Protein AF-0000000065839404 (afdb_homodimer)

Radius of gyration: 32.44 Å; Cα contacts (8 Å, |Δi|>4): 2505; chains: 2; bounding box: 90×95×93 Å

Foldseek 3Di:
DDPPDPDDFWKKKKWKKWAQFAALDDPAGFFKKKWKWWADDPPGDTFTQDMFDTHGRDRTDGTQDITMDTDDPPDWTKMKIWMFGDPDDPPDPVPPDLSGTRFMDIDTQVVQCPDVQSKDKDFTDDPRDTRIIMIMGMDIQDDDQKKKKWWKKWDQADAPDDQFFFKKKWKWWADPSGTHTQDIADTHPGHRIDTGDMDIGRPSSRHSVDQFTKMKMWMWGDDPDDDIHTGFMFIDGNVCCAVQPDFKTFGADPVVDVVVDPPDDGRIIMGIPDIDIGGHDALVLQLLLPAAEAEEEEEEQACVQPQCVDPSGQNVADPVDGHLSLLLLCLQQVVRQVRHDVQKYAYWYAQFDDPHRHGGTDGQADDRIAGGSVRVSVSSVVRRNVTGHHDDHACLVVLLVQLVVQLPQDDPVHHYAYEYEYEEQADHDPLQSNLVSQQVSLQGGSYAYFYEHTDDDDNVSLVVLQVPSVDFRAHPVGRGRPARRYHYYYSVVAVPPSNVSNCRRCVCSRVSNSSVCVSVVPDRHDRPPD/DDPPDPDDFWKKKKWKKWAQFAALDDPAGFFKKKWKWWADDPPGDTFTQDMFDTHGRDRTDGTQDITMDTDDPPDWTKMKIWMFGDPDDPPDPVPDDLSGTRFMDIDTQVVQCPDVQSKDKDFTDRPRDTRIIMIMGMDIQDDDQKKKKWWKKWDQAAAPDDQFFFKKKWKWWADPSGTHTQDIADTHPGHRIDTGDMDIGRPSSRHSVDQFTKMKMWMWGDDPDDDIHTGFMFIDGNVCCAVQPDFKDFGADPVVDVVVDPPDDGRIIMGIPDIDIGGHDALVLQLLLPAAEAEEEEEEQACVQPQCVDPSGQNPADPVDGHLSLLLLCLQQVVRQVRHDQQKYAYWYAQFDDPHRHGGTDGQADDRIAGGSVRVSVSSVPRRNVTGHHDDHACLVVLLVQLVVQLPQDDPVHHYAYEYEYEEQADHDPLQSNLVSQQVSLQGGSYAYFYEHTDDDDRVSLVVLQVPSVDFRAHPVGRGRPARRYHYYYSVVAVPPSNVSNCRRCVCSRVSNSSVCVSVVPDRHDRPPD

Nearest PDB structures (foldseek):
  6kxu-assembly5_E  TM=4.990E-01  e=3.215E-48  Arabidopsis thaliana
  6kxu-assembly1_A  TM=4.610E-01  e=1.232E-48  Arabidopsis thaliana
  6kxu-assembly6_F  TM=4.584E-01  e=3.039E-48  Arabidopsis thaliana
  6kxu-assembly7_G  TM=4.566E-01  e=8.876E-48  Arabidopsis thaliana
  6k86-assembly1_B  TM=7.704E-01  e=8.264E-16  Arabidopsis thaliana

Secondary structure (DSSP, 8-state):
------PPPPEEEEEEEEESPPP--SSS---EEEEEEEE-STTSPEEEEEEPPP-TT-SS-B----EEEE--TTS--EEEEEEEE-SS----GGG--GGGEEEEEEEEHHHHHHSGGGEEEEEEEETTEEEEEEEEEEEEE----EEEEEEEEEESPPP-SSS---EEEEEEEEETTEEEEEEEPPPPPS-SS-BPPPEEEEHHHHHTT-TT--EEEEEEE--SSSSPEEEEEEEE-HHHHHH-S--EEE-B-HHHHHHSGGG---S-EEEEEEEEEEEPPPHHHHHHTT-EEEEEEEEE-BGGG--TTSTTSTT---SSS--HHHHHHHHHHHHHGGG-SS-EEEEEEESEEETTEEESSEE-SSSSEEEHHHHHHHHHHHHGGG--BBS----HHHHHHHHHHHTTSB-SS-BEEEEEEEEE-S--S-HHHHHHHHHHHHHH--EEEEEEE-SS---HHHHHH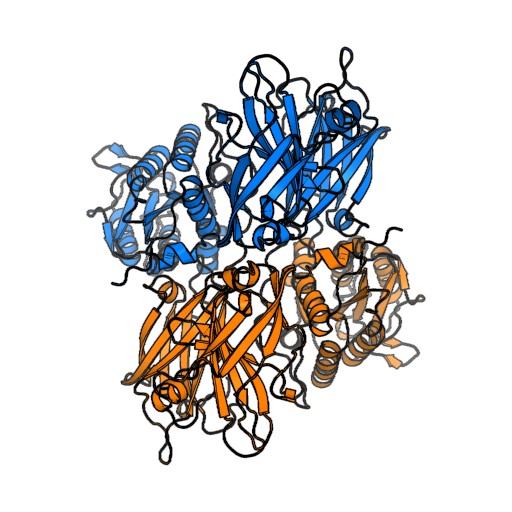HTTTSPPPB-TTS-B-SS--EEEEEGGGGTT-HHHHHHHHHTTHHHHHHHHHHHTTPPPPP----/------PPPPEEEEEEEEESPPP--SSS---EEEEEEEE-SSSSPEEEEEEPPP-TT-SS-B----EEEE--TTS--EEEEEEEE-SS----GGG--GGGEEEEEEEEHHHHHHSGGGEEEEEEEETTEEEEEEEEEEEEE----EEEEEEEEEES----SSS---EEEEEEEEETTEEEEEEEPPPPPS-SS-BPPPEEEEHHHHHTT-TT--EEEEEEE--SSSSPEEEEEEEE-HHHHHH-S--EEE-B-HHHHHHSGGG---S-EEEEEEEEEEEPPPHHHHHHTT-EEEEEEEEE-BGGG--TTSTTSTT---SSS--HHHHHHHHHHHHHGGG-SS-EEEEEEESEEETTEEESSEE-SSSSEEEHHHHHHHHHHHHGGG--BBS----HHHHHHHHHHHTTSB-SS-BEEEEEEEEE-S--S-HHHHHHHHHHHHHH--EEEEEEE-SS---HHHHHHHTTTSPPPB-TTS-B-SS--EEEEEGGGGTT-HHHHHHHHHTTHHHHHHHHHHHTTPPPPP----

GO terms:
  GO:0005634 nucleus (C, IDA)
  GO:0005829 cytosol (C, IDA)
  GO:0005886 plasma membrane (C, IDA)
  GO:0071277 cellular response to calcium ion (P, IDA)

Structure (mmCIF, N/CA/C/O backbone):
data_AF-0000000065839404-model_v1
#
loop_
_entity.id
_entity.type
_entity.pdbx_description
1 polymer Copine-B
#
loop_
_atom_site.group_PDB
_atom_site.id
_atom_site.type_symbol
_atom_site.label_atom_id
_atom_site.label_alt_id
_atom_site.label_comp_id
_atom_site.label_asym_id
_atom_site.label_entity_id
_atom_site.label_seq_id
_atom_site.pdbx_PDB_ins_code
_atom_site.Cartn_x
_atom_site.Cartn_y
_atom_site.Cartn_z
_atom_site.occupancy
_atom_site.B_iso_or_equiv
_atom_site.auth_seq_id
_atom_site.auth_comp_id
_atom_site.auth_asym_id
_atom_site.auth_atom_id
_atom_site.pdbx_PDB_model_num
ATOM 1 N N . MET A 1 1 ? 13.797 -15.352 -6.109 1 27.17 1 MET A N 1
ATOM 2 C CA . MET A 1 1 ? 12.781 -15.82 -5.164 1 27.17 1 MET A CA 1
ATOM 3 C C . MET A 1 1 ? 12.086 -14.641 -4.488 1 27.17 1 MET A C 1
ATOM 5 O O . MET A 1 1 ? 12.727 -13.875 -3.764 1 27.17 1 MET A O 1
ATOM 9 N N . THR A 1 2 ? 11.164 -14.008 -5.039 1 35.38 2 THR A N 1
ATOM 10 C CA . THR A 1 2 ? 10.672 -12.68 -4.691 1 35.38 2 THR A CA 1
ATOM 11 C C . THR A 1 2 ? 9.82 -12.734 -3.424 1 35.38 2 THR A C 1
ATOM 13 O O . THR A 1 2 ? 8.969 -13.602 -3.279 1 35.38 2 THR A O 1
ATOM 16 N N . THR A 1 3 ? 10.414 -12.492 -2.273 1 40.53 3 THR A N 1
ATOM 17 C CA . THR A 1 3 ? 9.641 -12.242 -1.062 1 40.53 3 THR A CA 1
ATOM 18 C C . THR A 1 3 ? 8.234 -11.75 -1.405 1 40.53 3 THR A C 1
ATOM 20 O O . THR A 1 3 ? 8.07 -10.898 -2.285 1 40.53 3 THR A O 1
ATOM 23 N N . PRO A 1 4 ? 7.332 -12.602 -0.882 1 44.47 4 PRO A N 1
ATOM 24 C CA . PRO A 1 4 ? 5.969 -12.172 -1.208 1 44.47 4 PRO A CA 1
ATOM 25 C C . PRO A 1 4 ? 5.738 -10.688 -0.932 1 44.47 4 PRO A C 1
ATOM 27 O O . PRO A 1 4 ? 6.082 -10.195 0.145 1 44.47 4 PRO A O 1
ATOM 30 N N . ILE A 1 5 ? 5.781 -9.93 -1.924 1 46.78 5 ILE A N 1
ATOM 31 C CA . ILE A 1 5 ? 5.504 -8.5 -1.973 1 46.78 5 ILE A CA 1
ATOM 32 C C . ILE A 1 5 ? 4.117 -8.219 -1.393 1 46.78 5 ILE A C 1
ATOM 34 O O . ILE A 1 5 ? 3.135 -8.852 -1.788 1 46.78 5 ILE A O 1
ATOM 38 N N . SER A 1 6 ? 4.137 -7.832 -0.13 1 51.5 6 SER A N 1
ATOM 39 C CA . SER A 1 6 ? 2.848 -7.449 0.435 1 51.5 6 SER A CA 1
ATOM 40 C C . SER A 1 6 ? 2.191 -6.344 -0.386 1 51.5 6 SER A C 1
ATOM 42 O O . SER A 1 6 ? 2.797 -5.297 -0.624 1 51.5 6 SER A O 1
ATOM 44 N N . LEU A 1 7 ? 1.175 -6.738 -1.138 1 55.72 7 LEU A N 1
ATOM 45 C CA . LEU A 1 7 ? 0.392 -5.766 -1.894 1 55.72 7 LEU A CA 1
ATOM 46 C C . LEU A 1 7 ? -0.322 -4.797 -0.957 1 55.72 7 LEU A C 1
ATOM 48 O O . LEU A 1 7 ? -0.746 -5.18 0.136 1 55.72 7 LEU A O 1
ATOM 52 N N . SER A 1 8 ? -0.201 -3.537 -1.229 1 61.78 8 SER A N 1
ATOM 53 C CA . SER A 1 8 ? -0.995 -2.533 -0.526 1 61.78 8 SER A CA 1
ATOM 54 C C . SER A 1 8 ? -2.48 -2.875 -0.569 1 61.78 8 SER A C 1
ATOM 56 O O . SER A 1 8 ? -2.943 -3.545 -1.495 1 61.78 8 SER A O 1
ATOM 58 N N . LYS A 1 9 ? -3.213 -2.611 0.483 1 72.31 9 LYS A N 1
ATOM 59 C CA . LYS A 1 9 ? -4.656 -2.818 0.504 1 72.31 9 LYS A CA 1
ATOM 60 C C . LYS A 1 9 ? -5.363 -1.86 -0.45 1 72.31 9 LYS A C 1
ATOM 62 O O . LYS A 1 9 ? -5.137 -0.65 -0.403 1 72.31 9 LYS A O 1
ATOM 67 N N . PRO A 1 10 ? -6.172 -2.477 -1.347 1 83.12 10 PRO A N 1
ATOM 68 C CA . PRO A 1 10 ? -6.898 -1.602 -2.271 1 83.12 10 PRO A CA 1
ATOM 69 C C . PRO A 1 10 ? -7.926 -0.719 -1.567 1 83.12 10 PRO A C 1
ATOM 71 O O . PRO A 1 10 ? -8.508 -1.127 -0.56 1 83.12 10 PRO A O 1
ATOM 74 N N . ARG A 1 11 ? -8.117 0.493 -2.049 1 86.38 11 ARG A N 1
ATOM 75 C CA . ARG A 1 11 ? -9.133 1.415 -1.557 1 86.38 11 ARG A CA 1
ATOM 76 C C . ARG A 1 11 ? -10.289 1.529 -2.545 1 86.38 11 ARG A C 1
ATOM 78 O O . ARG A 1 11 ? -10.078 1.503 -3.76 1 86.38 11 ARG A O 1
ATOM 85 N N . VAL A 1 12 ? -11.484 1.705 -1.913 1 91.31 12 VAL A N 1
ATOM 86 C CA . VAL A 1 12 ? -12.688 1.77 -2.742 1 91.31 12 VAL A CA 1
ATOM 87 C C . VAL A 1 12 ? -13.508 2.996 -2.365 1 91.31 12 VAL A C 1
ATOM 89 O O . VAL A 1 12 ? -13.641 3.324 -1.183 1 91.31 12 VAL A O 1
ATOM 92 N N . GLU A 1 13 ? -13.977 3.68 -3.365 1 90.44 13 GLU A N 1
ATOM 93 C CA . GLU A 1 13 ? -14.922 4.781 -3.197 1 90.44 13 GLU A CA 1
ATOM 94 C C . GLU A 1 13 ? -16.359 4.316 -3.426 1 90.44 13 GLU A C 1
ATOM 96 O O . GLU A 1 13 ? -16.672 3.779 -4.488 1 90.44 13 GLU A O 1
ATOM 101 N N . LEU A 1 14 ? -17.219 4.562 -2.426 1 93 14 LEU A N 1
ATOM 102 C CA . LEU A 1 14 ? -18.641 4.223 -2.547 1 93 14 LEU A CA 1
ATOM 103 C C . LEU A 1 14 ? -19.469 5.457 -2.871 1 93 14 LEU A C 1
ATOM 105 O O . LEU A 1 14 ? -19.359 6.484 -2.193 1 93 14 LEU A O 1
ATOM 109 N N . ARG A 1 15 ? -20.25 5.363 -3.871 1 91.25 15 ARG A N 1
ATOM 110 C CA . ARG A 1 15 ? -21.172 6.422 -4.273 1 91.25 15 ARG A CA 1
ATOM 111 C C . ARG A 1 15 ? -22.625 5.965 -4.145 1 91.25 15 ARG A C 1
ATOM 113 O O . ARG A 1 15 ? -22.906 4.77 -4.23 1 91.25 15 ARG A O 1
ATOM 120 N N . PHE A 1 16 ? -23.5 7.02 -3.965 1 93.44 16 PHE A N 1
ATOM 121 C CA . PHE A 1 16 ? -24.859 6.641 -3.572 1 93.44 16 PHE A CA 1
ATOM 122 C C . PHE A 1 16 ? -25.891 7.422 -4.375 1 93.44 16 PHE A C 1
ATOM 124 O O . PHE A 1 16 ? -25.688 8.594 -4.684 1 93.44 16 PHE A O 1
ATOM 131 N N . LYS A 1 17 ? -26.969 6.734 -4.652 1 92.5 17 LYS A N 1
ATOM 132 C CA . LYS A 1 17 ? -28.219 7.309 -5.156 1 92.5 17 LYS A CA 1
ATOM 133 C C . LYS A 1 17 ? -29.438 6.676 -4.48 1 92.5 17 LYS A C 1
ATOM 135 O O . LYS A 1 17 ? -29.406 5.492 -4.133 1 92.5 17 LYS A O 1
ATOM 140 N N . CYS A 1 18 ? -30.375 7.504 -4.18 1 94.62 18 CYS A N 1
ATOM 141 C CA . CYS A 1 18 ? -31.641 6.969 -3.666 1 94.62 18 CYS A CA 1
ATOM 142 C C . CYS A 1 18 ? -32.812 7.379 -4.551 1 94.62 18 CYS A C 1
ATOM 144 O O . CYS A 1 18 ? -32.719 8.375 -5.27 1 94.62 18 CYS A O 1
ATOM 146 N N . SER A 1 19 ? -33.812 6.488 -4.531 1 94.38 19 SER A N 1
ATOM 147 C CA . SER A 1 19 ? -35.031 6.797 -5.27 1 94.38 19 SER A CA 1
ATOM 148 C C . SER A 1 19 ? -36.25 6.449 -4.457 1 94.38 19 SER A C 1
ATOM 150 O O . SER A 1 19 ? -36.25 5.508 -3.656 1 94.38 19 SER A O 1
ATOM 152 N N . HIS A 1 20 ? -37.281 7.289 -4.602 1 93.69 20 HIS A N 1
ATOM 153 C CA . HIS A 1 20 ? -38.625 7.059 -4.016 1 93.69 20 HIS A CA 1
ATOM 154 C C . HIS A 1 20 ? -38.531 6.984 -2.494 1 93.69 20 HIS A C 1
ATOM 156 O O . HIS A 1 20 ? -39.125 6.086 -1.882 1 93.69 20 HIS A O 1
ATOM 162 N N . LEU A 1 21 ? -37.812 7.898 -1.967 1 94 21 LEU A N 1
ATOM 163 C CA . LEU A 1 21 ? -37.719 7.922 -0.512 1 94 21 LEU A CA 1
ATOM 164 C C . LEU A 1 21 ? -39.031 8.336 0.116 1 94 21 LEU A C 1
ATOM 166 O O . LEU A 1 21 ? -39.719 9.234 -0.394 1 94 21 LEU A O 1
ATOM 170 N N . LYS A 1 22 ? -39.312 7.711 1.16 1 90.69 22 LYS A N 1
ATOM 171 C CA . LYS A 1 22 ? -40.469 8.125 1.931 1 90.69 22 LYS A CA 1
ATOM 172 C C . LYS A 1 22 ? -40.281 9.531 2.496 1 90.69 22 LYS A C 1
ATOM 174 O O . LYS A 1 22 ? -39.219 9.867 2.99 1 90.69 22 LYS A O 1
ATOM 179 N N . ASN A 1 23 ? -41.25 10.344 2.371 1 86.56 23 ASN A N 1
ATOM 180 C CA . ASN A 1 23 ? -41.219 11.703 2.91 1 86.56 23 ASN A CA 1
ATOM 181 C C . ASN A 1 23 ? -41.562 11.719 4.395 1 86.56 23 ASN A C 1
ATOM 183 O O . ASN A 1 23 ? -42.656 11.32 4.789 1 86.56 23 ASN A O 1
ATOM 187 N N . LEU A 1 24 ? -40.594 12.18 5.164 1 78.56 24 LEU A N 1
ATOM 188 C CA . LEU A 1 24 ? -40.844 12.219 6.605 1 78.56 24 LEU A CA 1
ATOM 189 C C . LEU A 1 24 ? -41.25 13.617 7.051 1 78.56 24 LEU A C 1
ATOM 191 O O . LEU A 1 24 ? -41.688 13.805 8.188 1 78.56 24 LEU A O 1
ATOM 195 N N . ASP A 1 25 ? -41 14.5 6.148 1 71.62 25 ASP A N 1
ATOM 196 C CA . ASP A 1 25 ? -41.344 15.875 6.5 1 71.62 25 ASP A CA 1
ATOM 197 C C . ASP A 1 25 ? -42.781 16.188 6.098 1 71.62 25 ASP A C 1
ATOM 199 O O . ASP A 1 25 ? -43.25 15.711 5.07 1 71.62 25 ASP A O 1
ATOM 203 N N . ILE A 1 26 ? -43.438 16.953 6.984 1 62.19 26 ILE A N 1
ATOM 204 C CA . ILE A 1 26 ? -44.844 17.312 6.758 1 62.19 26 ILE A CA 1
ATOM 205 C C . ILE A 1 26 ? -44.906 18.516 5.832 1 62.19 26 ILE A C 1
ATOM 207 O O . ILE A 1 26 ? -45.75 18.562 4.93 1 62.19 26 ILE A O 1
ATOM 211 N N . CYS A 1 27 ? -44.062 19.547 6.02 1 64.12 27 CYS A N 1
ATOM 212 C CA . CYS A 1 27 ? -44.188 20.797 5.285 1 64.12 27 CYS A CA 1
ATOM 213 C C . CYS A 1 27 ? -43.188 20.875 4.141 1 64.12 27 CYS A C 1
ATOM 215 O O . CYS A 1 27 ? -43.25 21.781 3.316 1 64.12 27 CYS A O 1
ATOM 217 N N . SER A 1 28 ? -42.281 20.047 4.184 1 69.69 28 SER A N 1
ATOM 218 C CA . SER A 1 28 ? -41.312 20.031 3.111 1 69.69 28 SER A CA 1
ATOM 219 C C . SER A 1 28 ? -40.875 18.609 2.785 1 69.69 28 SER A C 1
ATOM 221 O O . SER A 1 28 ? -41.406 17.641 3.34 1 69.69 28 SER A O 1
ATOM 223 N N . LYS A 1 29 ? -40.188 18.469 1.755 1 75.75 29 LYS A N 1
ATOM 224 C CA . LYS A 1 29 ? -39.625 17.156 1.473 1 75.75 29 LYS A CA 1
ATOM 225 C C . LYS A 1 29 ? -38.438 16.859 2.381 1 75.75 29 LYS A C 1
ATOM 227 O O . LYS A 1 29 ? -37.812 17.781 2.916 1 75.75 29 LYS A O 1
ATOM 232 N N . SER A 1 30 ? -38.188 15.664 2.613 1 84.81 30 SER A N 1
ATOM 233 C CA . SER A 1 30 ? -37.094 15.227 3.461 1 84.81 30 SER A CA 1
ATOM 234 C C . SER A 1 30 ? -35.75 15.695 2.912 1 84.81 30 SER A C 1
ATOM 236 O O . SER A 1 30 ? -35.594 15.891 1.704 1 84.81 30 SER A O 1
ATOM 238 N N . ASP A 1 31 ? -34.812 15.93 3.805 1 86.75 31 ASP A N 1
ATOM 239 C CA . ASP A 1 31 ? -33.438 16.266 3.504 1 86.75 31 ASP A CA 1
ATOM 240 C C . ASP A 1 31 ? -32.5 15.078 3.766 1 86.75 31 ASP A C 1
ATOM 242 O O . ASP A 1 31 ? -31.859 15.008 4.812 1 86.75 31 ASP A O 1
ATOM 246 N N . PRO A 1 32 ? -32.406 14.266 2.814 1 91.44 32 PRO A N 1
ATOM 247 C CA . PRO A 1 32 ? -31.75 12.969 3.035 1 91.44 32 PRO A CA 1
ATOM 248 C C . PRO A 1 32 ? -30.234 13.094 3.16 1 91.44 32 PRO A C 1
ATOM 250 O O . PRO A 1 32 ? -29.625 13.969 2.545 1 91.44 32 PRO A O 1
ATOM 253 N N . LEU A 1 33 ? -29.672 12.242 3.98 1 91.5 33 LEU A N 1
ATOM 254 C CA . LEU A 1 33 ? -28.266 11.992 4.227 1 91.5 33 LEU A CA 1
ATOM 255 C C . LEU A 1 33 ? -28 10.516 4.508 1 91.5 33 LEU A C 1
ATOM 257 O O . LEU A 1 33 ? -28.797 9.875 5.207 1 91.5 33 LEU A O 1
ATOM 261 N N . ILE A 1 34 ? -26.922 10.031 3.926 1 94.12 34 ILE A N 1
ATOM 262 C CA . ILE A 1 34 ? -26.625 8.617 4.156 1 94.12 34 ILE A CA 1
ATOM 263 C C . ILE A 1 34 ? -25.422 8.5 5.098 1 94.12 34 ILE A C 1
ATOM 265 O O . ILE A 1 34 ? -24.375 9.125 4.875 1 94.12 34 ILE A O 1
ATOM 269 N N . MET A 1 35 ? -25.562 7.676 6.07 1 90.31 35 MET A N 1
ATOM 270 C CA . MET A 1 35 ? -24.469 7.324 6.969 1 90.31 35 MET A CA 1
ATOM 271 C C . MET A 1 35 ? -24.016 5.879 6.754 1 90.31 35 MET A C 1
ATOM 273 O O . MET A 1 35 ? -24.859 4.977 6.664 1 90.31 35 MET A O 1
ATOM 277 N N . VAL A 1 36 ? -22.734 5.699 6.652 1 92.75 36 VAL A N 1
ATOM 278 C CA . VAL A 1 36 ? -22.188 4.375 6.391 1 92.75 36 VAL A CA 1
ATOM 279 C C . VAL A 1 36 ? -21.438 3.873 7.629 1 92.75 36 VAL A C 1
ATOM 281 O O . VAL A 1 36 ? -20.609 4.582 8.195 1 92.75 36 VAL A O 1
ATOM 284 N N . PHE A 1 37 ? -21.797 2.678 8.039 1 88.75 37 PHE A N 1
ATOM 285 C CA . PHE A 1 37 ? -21.156 2.043 9.188 1 88.75 37 PHE A CA 1
ATOM 286 C C . PHE A 1 37 ? -20.547 0.704 8.797 1 88.75 37 PHE A C 1
ATOM 288 O O . PHE A 1 37 ? -21.094 -0.013 7.957 1 88.75 37 PHE A O 1
ATOM 295 N N . ASP A 1 38 ? -19.375 0.435 9.273 1 87.88 38 ASP A N 1
ATOM 296 C CA . ASP A 1 38 ? -18.734 -0.87 9.18 1 87.88 38 ASP A CA 1
ATOM 297 C C . ASP A 1 38 ? -18.906 -1.666 10.469 1 87.88 38 ASP A C 1
ATOM 299 O O . ASP A 1 38 ? -18.438 -1.249 11.531 1 87.88 38 ASP A O 1
ATOM 303 N N . LYS A 1 39 ? -19.594 -2.674 10.422 1 81.56 39 LYS A N 1
ATOM 304 C CA . LYS A 1 39 ? -19.797 -3.514 11.594 1 81.56 39 LYS A CA 1
ATOM 305 C C . LYS A 1 39 ? -18.766 -4.629 11.672 1 81.56 39 LYS A C 1
ATOM 307 O O . LYS A 1 39 ? -18.703 -5.484 10.789 1 81.56 39 LYS A O 1
ATOM 312 N N . ARG A 1 40 ? -17.781 -4.461 12.609 1 67.81 40 ARG A N 1
ATOM 313 C CA . ARG A 1 40 ? -16.75 -5.473 12.781 1 67.81 40 ARG A CA 1
ATOM 314 C C . ARG A 1 40 ? -17.297 -6.684 13.539 1 67.81 40 ARG A C 1
ATOM 316 O O . ARG A 1 40 ? -17.609 -6.582 14.727 1 67.81 40 ARG A O 1
ATOM 323 N N . GLY A 1 41 ? -17.531 -7.777 12.852 1 60.25 41 GLY A N 1
ATOM 324 C CA . GLY A 1 41 ? -18.062 -8.992 13.453 1 60.25 41 GLY A CA 1
ATOM 325 C C . GLY A 1 41 ? -19.547 -8.945 13.688 1 60.25 41 GLY A C 1
ATOM 326 O O . GLY A 1 41 ? -20.188 -7.91 13.484 1 60.25 41 GLY A O 1
ATOM 327 N N . GLU A 1 42 ? -20.344 -9.992 13.844 1 56.25 42 GLU A N 1
ATOM 328 C CA . GLU A 1 42 ? -21.797 -10.07 14.07 1 56.25 42 GLU A CA 1
ATOM 329 C C . GLU A 1 42 ? -22.203 -9.297 15.312 1 56.25 42 GLU A C 1
ATOM 331 O O . GLU A 1 42 ? -23.25 -8.656 15.344 1 56.25 42 GLU A O 1
ATOM 336 N N . HIS A 1 43 ? -21.297 -9.352 16.297 1 57.66 43 HIS A N 1
ATOM 337 C CA . HIS A 1 43 ? -21.641 -8.688 17.547 1 57.66 43 HIS A CA 1
ATOM 338 C C . HIS A 1 43 ? -20.703 -7.535 17.844 1 57.66 43 HIS A C 1
ATOM 340 O O . HIS A 1 43 ? -20.656 -7.039 18.984 1 57.66 43 HIS A O 1
ATOM 346 N N . GLY A 1 44 ? -20.047 -7.227 16.703 1 61.25 44 GLY A N 1
ATOM 347 C CA . GLY A 1 44 ? -19.016 -6.242 17 1 61.25 44 GLY A CA 1
ATOM 348 C C . GLY A 1 44 ? -19.531 -4.816 16.938 1 61.25 44 GLY A C 1
ATOM 349 O O . GLY A 1 44 ? -20.719 -4.582 16.75 1 61.25 44 GLY A O 1
ATOM 350 N N . GLU A 1 45 ? -18.719 -3.932 17.359 1 67.94 45 GLU A N 1
ATOM 351 C CA . GLU A 1 45 ? -18.984 -2.496 17.406 1 67.94 45 GLU A CA 1
ATOM 352 C C . GLU A 1 45 ? -19.109 -1.922 15.992 1 67.94 45 GLU A C 1
ATOM 354 O O . GLU A 1 45 ? -18.422 -2.371 15.07 1 67.94 45 GLU A O 1
ATOM 359 N N . SER A 1 46 ? -20.281 -1.239 15.828 1 78 46 SER A N 1
ATOM 360 C CA . SER A 1 46 ? -20.484 -0.495 14.586 1 78 46 SER A CA 1
ATOM 361 C C . SER A 1 46 ? -19.578 0.728 14.523 1 78 46 SER A C 1
ATOM 363 O O . SER A 1 46 ? -19.609 1.578 15.414 1 78 46 SER A O 1
ATOM 365 N N . ILE A 1 47 ? -18.75 0.705 13.555 1 75.75 47 ILE A N 1
ATOM 366 C CA . ILE A 1 47 ? -17.812 1.814 13.398 1 75.75 47 ILE A CA 1
ATOM 367 C C . ILE A 1 47 ? -18.281 2.725 12.266 1 75.75 47 ILE A C 1
ATOM 369 O O . ILE A 1 47 ? -18.578 2.252 11.172 1 75.75 47 ILE A O 1
ATOM 373 N N . PHE A 1 48 ? -18.453 4 12.586 1 81.38 48 PHE A N 1
ATOM 374 C CA . PHE A 1 48 ? -18.812 4.992 11.578 1 81.38 48 PHE A CA 1
ATOM 375 C C . PHE A 1 48 ? -17.688 5.145 10.555 1 81.38 48 PHE A C 1
ATOM 377 O O . PHE A 1 48 ? -16.531 5.367 10.914 1 81.38 48 PHE A O 1
ATOM 384 N N . VAL A 1 49 ? -18 5.008 9.281 1 84 49 VAL A N 1
ATOM 385 C CA . VAL A 1 49 ? -17.016 5.086 8.211 1 84 49 VAL A CA 1
ATOM 386 C C . VAL A 1 49 ? -17.078 6.465 7.559 1 84 49 VAL A C 1
ATOM 388 O O . VAL A 1 49 ? -16.031 7.062 7.266 1 84 49 VAL A O 1
ATOM 391 N N . GLY A 1 50 ? -18.281 6.914 7.234 1 84.25 50 GLY A N 1
ATOM 392 C CA . GLY A 1 50 ? -18.469 8.195 6.578 1 84.25 50 GLY A CA 1
ATOM 393 C C . GLY A 1 50 ? -19.922 8.5 6.254 1 84.25 50 GLY A C 1
ATOM 394 O O . GLY A 1 50 ? -20.812 7.73 6.613 1 84.25 50 GLY A O 1
ATOM 395 N N . GLN A 1 51 ? -20.109 9.711 5.723 1 87.38 51 GLN A N 1
ATOM 396 C CA . GLN A 1 51 ? -21.469 10.102 5.355 1 87.38 51 GLN A CA 1
ATOM 397 C C . GLN A 1 51 ? -21.469 10.969 4.098 1 87.38 51 GLN A C 1
ATOM 399 O O . GLN A 1 51 ? -20.438 11.516 3.713 1 87.38 51 GLN A O 1
ATOM 404 N N . THR A 1 52 ? -22.609 11.023 3.506 1 88.25 52 THR A N 1
ATOM 405 C CA . THR A 1 52 ? -22.812 11.906 2.359 1 88.25 52 THR A CA 1
ATOM 406 C C . THR A 1 52 ? -23.172 13.312 2.814 1 88.25 52 THR A C 1
ATOM 408 O O . THR A 1 52 ? -23.328 13.562 4.012 1 88.25 52 THR A O 1
ATOM 411 N N . GLU A 1 53 ? -23.234 14.227 1.854 1 83.81 53 GLU A N 1
ATOM 412 C CA . GLU A 1 53 ? -23.828 15.539 2.127 1 83.81 53 GLU A CA 1
ATOM 413 C C . GLU A 1 53 ? -25.328 15.445 2.322 1 83.81 53 GLU A C 1
ATOM 415 O O . GLU A 1 53 ? -25.953 14.453 1.933 1 83.81 53 GLU A O 1
ATOM 420 N N . LYS A 1 54 ? -25.844 16.5 3.012 1 86.62 54 LYS A N 1
ATOM 421 C CA . LYS A 1 54 ? -27.297 16.641 3.117 1 86.62 54 LYS A CA 1
ATOM 422 C C . LYS A 1 54 ? -27.875 17.281 1.856 1 86.62 54 LYS A C 1
ATOM 424 O O . LYS A 1 54 ? -27.359 18.281 1.36 1 86.62 54 LYS A O 1
ATOM 429 N N . ILE A 1 55 ? -28.875 16.594 1.285 1 86.56 55 ILE A N 1
ATOM 430 C CA . ILE A 1 55 ? -29.562 17.188 0.137 1 86.56 55 ILE A CA 1
ATOM 431 C C . ILE A 1 55 ? -30.938 17.688 0.555 1 86.56 55 ILE A C 1
ATOM 433 O O . ILE A 1 55 ? -31.734 16.922 1.116 1 86.56 55 ILE A O 1
ATOM 437 N N . ASN A 1 56 ? -31.188 18.969 0.235 1 86.5 56 ASN A N 1
ATOM 438 C CA . ASN A 1 56 ? -32.438 19.578 0.702 1 86.5 56 ASN A CA 1
ATOM 439 C C . ASN A 1 56 ? -33.625 19.172 -0.162 1 86.5 56 ASN A C 1
ATOM 441 O O . ASN A 1 56 ? -33.531 19.188 -1.392 1 86.5 56 ASN A O 1
ATOM 445 N N . ASN A 1 57 ? -34.688 18.766 0.461 1 87.5 57 ASN A N 1
ATOM 446 C CA . ASN A 1 57 ? -36 18.547 -0.12 1 87.5 57 ASN A CA 1
ATOM 447 C C . ASN A 1 57 ? -35.938 17.688 -1.376 1 87.5 57 ASN A C 1
ATOM 449 O O . ASN A 1 57 ? -36.438 18.062 -2.434 1 87.5 57 ASN A O 1
ATOM 453 N N . ASN A 1 58 ? -35.438 16.531 -1.261 1 89.5 58 ASN A N 1
ATOM 454 C CA . ASN A 1 58 ? -35.219 15.664 -2.412 1 89.5 58 ASN A CA 1
ATOM 455 C C . ASN A 1 58 ? -35.5 14.203 -2.072 1 89.5 58 ASN A C 1
ATOM 457 O O . ASN A 1 58 ? -34.844 13.609 -1.235 1 89.5 58 ASN A O 1
ATOM 461 N N . LEU A 1 59 ? -36.438 13.688 -2.764 1 92.44 59 LEU A N 1
ATOM 462 C CA . LEU A 1 59 ? -36.844 12.297 -2.51 1 92.44 59 LEU A CA 1
ATOM 463 C C . LEU A 1 59 ? -36.125 11.352 -3.479 1 92.44 59 LEU A C 1
ATOM 465 O O . LEU A 1 59 ? -36.281 10.133 -3.375 1 92.44 59 LEU A O 1
ATOM 469 N N . ASN A 1 60 ? -35.438 11.828 -4.402 1 92.19 60 ASN A N 1
ATOM 470 C CA . ASN A 1 60 ? -34.625 11.086 -5.359 1 92.19 60 ASN A CA 1
ATOM 471 C C . ASN A 1 60 ? -33.219 11.664 -5.449 1 92.19 60 ASN A C 1
ATOM 473 O O . ASN A 1 60 ? -32.75 12.016 -6.539 1 92.19 60 ASN A O 1
ATOM 477 N N . PRO A 1 61 ? -32.5 11.633 -4.348 1 91.5 61 PRO A N 1
ATOM 478 C CA . PRO A 1 61 ? -31.203 12.32 -4.297 1 91.5 61 PRO A CA 1
ATOM 479 C C . PRO A 1 61 ? -30.078 11.523 -4.961 1 91.5 61 PRO A C 1
ATOM 481 O O . PRO A 1 61 ? -30.109 10.289 -4.938 1 91.5 61 PRO A O 1
ATOM 484 N N . GLU A 1 62 ? -29.266 12.203 -5.586 1 88.75 62 GLU A N 1
ATOM 485 C CA . GLU A 1 62 ? -27.953 11.727 -6.016 1 88.75 62 GLU A CA 1
ATOM 486 C C . GLU A 1 62 ? -26.844 12.445 -5.27 1 88.75 62 GLU A C 1
ATOM 488 O O . GLU A 1 62 ? -26.641 13.648 -5.445 1 88.75 62 GLU A O 1
ATOM 493 N N . PHE A 1 63 ? -26.109 11.695 -4.523 1 88.31 63 PHE A N 1
ATOM 494 C CA . PHE A 1 63 ? -25.141 12.305 -3.631 1 88.31 63 PHE A CA 1
ATOM 495 C C . PHE A 1 63 ? -23.797 12.492 -4.34 1 88.31 63 PHE A C 1
ATOM 497 O O . PHE A 1 63 ? -23.344 11.602 -5.059 1 88.31 63 PHE A O 1
ATOM 504 N N . LYS A 1 64 ? -23.188 13.562 -4.129 1 77.25 64 LYS A N 1
ATOM 505 C CA . LYS A 1 64 ? -21.891 13.867 -4.723 1 77.25 64 LYS A CA 1
ATOM 506 C C . LYS A 1 64 ? -20.75 13.375 -3.838 1 77.25 64 LYS A C 1
ATOM 508 O O . LYS A 1 64 ? -19.734 12.898 -4.336 1 77.25 64 LYS A O 1
ATOM 513 N N . LYS A 1 65 ? -20.953 13.539 -2.557 1 82.69 65 LYS A N 1
ATOM 514 C CA . LYS A 1 65 ? -19.938 13.117 -1.61 1 82.69 65 LYS A CA 1
ATOM 515 C C . LYS A 1 65 ? -19.891 11.594 -1.496 1 82.69 65 LYS A C 1
ATOM 517 O O . LYS A 1 65 ? -20.906 10.953 -1.272 1 82.69 65 LYS A O 1
ATOM 522 N N . SER A 1 66 ? -18.719 11.094 -1.751 1 87.25 66 SER A N 1
ATOM 523 C CA . SER A 1 66 ? -18.531 9.648 -1.647 1 87.25 66 SER A CA 1
ATOM 524 C C . SER A 1 66 ? -17.953 9.266 -0.295 1 87.25 66 SER A C 1
ATOM 526 O O . SER A 1 66 ? -17.562 10.133 0.491 1 87.25 66 SER A O 1
ATOM 528 N N . VAL A 1 67 ? -17.984 8.031 0.018 1 89.56 67 VAL A N 1
ATOM 529 C CA . VAL A 1 67 ? -17.375 7.461 1.21 1 89.56 67 VAL A CA 1
ATOM 530 C C . VAL A 1 67 ? -16.25 6.512 0.805 1 89.56 67 VAL A C 1
ATOM 532 O O . VAL A 1 67 ? -16.438 5.625 -0.027 1 89.56 67 VAL A O 1
ATOM 535 N N . ILE A 1 68 ? -15.086 6.734 1.321 1 86.69 68 ILE A N 1
ATOM 536 C CA . ILE A 1 68 ? -13.93 5.918 0.979 1 86.69 68 ILE A CA 1
ATOM 537 C C . ILE A 1 68 ? -13.703 4.859 2.059 1 86.69 68 ILE A C 1
ATOM 539 O O . ILE A 1 68 ? -13.766 5.16 3.252 1 86.69 68 ILE A O 1
ATOM 543 N N . ILE A 1 69 ? -13.453 3.611 1.606 1 87.81 69 ILE A N 1
ATOM 544 C CA . ILE A 1 69 ? -13.234 2.506 2.533 1 87.81 69 ILE A CA 1
ATOM 545 C C . ILE A 1 69 ? -12.133 1.594 1.998 1 87.81 69 ILE A C 1
ATOM 547 O O . ILE A 1 69 ? -12.023 1.38 0.789 1 87.81 69 ILE A O 1
ATOM 551 N N . ASP A 1 70 ? -11.25 1.066 2.867 1 84.81 70 ASP A N 1
ATOM 552 C CA . ASP A 1 70 ? -10.258 0.063 2.488 1 84.81 70 ASP A CA 1
ATOM 553 C C . ASP A 1 70 ? -10.914 -1.296 2.254 1 84.81 70 ASP A C 1
ATOM 555 O O . ASP A 1 70 ? -11.789 -1.71 3.021 1 84.81 70 ASP A O 1
ATOM 559 N N . TYR A 1 71 ? -10.516 -1.937 1.259 1 90.38 71 TYR A N 1
ATOM 560 C CA . TYR A 1 71 ? -11.055 -3.256 0.939 1 90.38 71 TYR A CA 1
ATOM 561 C C . TYR A 1 71 ? -10.125 -4.355 1.448 1 90.38 71 TYR A C 1
ATOM 563 O O . TYR A 1 71 ? -8.93 -4.359 1.149 1 90.38 71 TYR A O 1
ATOM 571 N N . HIS A 1 72 ? -10.742 -5.27 2.174 1 87.38 72 HIS A N 1
ATOM 572 C CA . HIS A 1 72 ? -10.062 -6.461 2.67 1 87.38 72 HIS A CA 1
ATOM 573 C C . HIS A 1 72 ? -10.727 -7.73 2.146 1 87.38 72 HIS A C 1
ATOM 575 O O . HIS A 1 72 ? -11.75 -8.164 2.678 1 87.38 72 HIS A O 1
ATOM 581 N N . PHE A 1 73 ? -10.078 -8.391 1.224 1 89.88 73 PHE A N 1
ATOM 582 C CA . PHE A 1 73 ? -10.625 -9.609 0.646 1 89.88 73 PHE A CA 1
ATOM 583 C C . PHE A 1 73 ? -10.781 -10.695 1.711 1 89.88 73 PHE A C 1
ATOM 585 O O . PHE A 1 73 ? -11.742 -11.453 1.693 1 89.88 73 PHE A O 1
ATOM 592 N N . GLU A 1 74 ? -9.859 -10.703 2.568 1 89.31 74 GLU A N 1
ATOM 593 C CA . GLU A 1 74 ? -9.695 -11.805 3.516 1 89.31 74 GLU A CA 1
ATOM 594 C C . GLU A 1 74 ? -10.633 -11.641 4.711 1 89.31 74 GLU A C 1
ATOM 596 O O . GLU A 1 74 ? -10.609 -12.461 5.633 1 89.31 74 GLU A O 1
ATOM 601 N N . ASN A 1 75 ? -11.43 -10.578 4.664 1 88 75 ASN A N 1
ATOM 602 C CA . ASN A 1 75 ? -12.375 -10.305 5.746 1 88 75 ASN A CA 1
ATOM 603 C C . ASN A 1 75 ? -13.781 -10.047 5.215 1 88 75 ASN A C 1
ATOM 605 O O . ASN A 1 75 ? -13.945 -9.586 4.086 1 88 75 ASN A O 1
ATOM 609 N N . ILE A 1 76 ? -14.703 -10.414 6.113 1 89.12 76 ILE A N 1
ATOM 610 C CA . ILE A 1 76 ? -16.062 -9.984 5.824 1 89.12 76 ILE A CA 1
ATOM 611 C C . ILE A 1 76 ? -16.281 -8.562 6.336 1 89.12 76 ILE A C 1
ATOM 613 O O . ILE A 1 76 ? -16.219 -8.312 7.543 1 89.12 76 ILE A O 1
ATOM 617 N N . GLN A 1 77 ? -16.438 -7.688 5.48 1 89.88 77 GLN A N 1
ATOM 618 C CA . GLN A 1 77 ? -16.734 -6.305 5.84 1 89.88 77 GLN A CA 1
ATOM 619 C C . GLN A 1 77 ? -18.234 -6.012 5.734 1 89.88 77 GLN A C 1
ATOM 621 O O . GLN A 1 77 ? -18.734 -5.762 4.641 1 89.88 77 GLN A O 1
ATOM 626 N N . ASN A 1 78 ? -18.891 -6.043 6.898 1 92.5 78 ASN A N 1
ATOM 627 C CA . ASN A 1 78 ? -20.312 -5.789 6.969 1 92.5 78 ASN A CA 1
ATOM 628 C C . ASN A 1 78 ? -20.625 -4.293 6.988 1 92.5 78 ASN A C 1
ATOM 630 O O . ASN A 1 78 ? -20.266 -3.596 7.945 1 92.5 78 ASN A O 1
ATOM 634 N N . LEU A 1 79 ? -21.297 -3.871 5.98 1 94.62 79 LEU A N 1
ATOM 635 C CA . LEU A 1 79 ? -21.609 -2.449 5.859 1 94.62 79 LEU A CA 1
ATOM 636 C C . LEU A 1 79 ? -23.094 -2.186 6.086 1 94.62 79 LEU A C 1
ATOM 638 O O . LEU A 1 79 ? -23.938 -2.955 5.633 1 94.62 79 LEU A O 1
ATOM 642 N N . SER A 1 80 ? -23.359 -1.142 6.84 1 94.31 80 SER A N 1
ATOM 643 C CA . SER A 1 80 ? -24.719 -0.641 7.031 1 94.31 80 SER A CA 1
ATOM 644 C C . SER A 1 80 ? -24.875 0.772 6.477 1 94.31 80 SER A C 1
ATOM 646 O O . SER A 1 80 ? -24.047 1.646 6.758 1 94.31 80 SER A O 1
ATOM 648 N N . PHE A 1 81 ? -25.875 0.907 5.707 1 96.06 81 PHE A N 1
ATOM 649 C CA . PHE A 1 81 ? -26.203 2.201 5.125 1 96.06 81 PHE A CA 1
ATOM 650 C C . PHE A 1 81 ? -27.516 2.736 5.707 1 96.06 81 PHE A C 1
ATOM 652 O O . PHE A 1 81 ? -28.578 2.168 5.477 1 96.06 81 PHE A O 1
ATOM 659 N N . ILE A 1 82 ? -27.422 3.854 6.426 1 93.5 82 ILE A N 1
ATOM 660 C CA . ILE A 1 82 ? -28.609 4.434 7.062 1 93.5 82 ILE A CA 1
ATOM 661 C C . ILE A 1 82 ? -28.953 5.766 6.398 1 93.5 82 ILE A C 1
ATOM 663 O O . ILE A 1 82 ? -28.141 6.703 6.418 1 93.5 82 ILE A O 1
ATOM 667 N N . VAL A 1 83 ? -30.109 5.789 5.84 1 94.62 83 VAL A N 1
ATOM 668 C CA . VAL A 1 83 ? -30.609 7.027 5.254 1 94.62 83 VAL A CA 1
ATOM 669 C C . VAL A 1 83 ? -31.406 7.809 6.293 1 94.62 83 VAL A C 1
ATOM 671 O O . VAL A 1 83 ? -32.375 7.285 6.859 1 94.62 83 VAL A O 1
ATOM 674 N N . VAL A 1 84 ? -31 9.047 6.465 1 91.69 84 VAL A N 1
ATOM 675 C CA . VAL A 1 84 ? -31.641 9.836 7.516 1 91.69 84 VAL A CA 1
ATOM 676 C C . VAL A 1 84 ? -32.156 11.148 6.934 1 91.69 84 VAL A C 1
ATOM 678 O O . VAL A 1 84 ? -31.703 11.586 5.875 1 91.69 84 VAL A O 1
ATOM 681 N N . ASP A 1 85 ? -33.188 11.633 7.566 1 88.5 85 ASP A N 1
ATOM 682 C CA . ASP A 1 85 ? -33.75 12.961 7.301 1 88.5 85 ASP A CA 1
ATOM 683 C C . ASP A 1 85 ? -33.25 13.969 8.344 1 88.5 85 ASP A C 1
ATOM 685 O O . ASP A 1 85 ? -33.562 13.836 9.531 1 88.5 85 ASP A O 1
ATOM 689 N N . ILE A 1 86 ? -32.375 14.797 7.855 1 78.56 86 ILE A N 1
ATOM 690 C CA . ILE A 1 86 ? -31.766 15.719 8.812 1 78.56 86 ILE A CA 1
ATOM 691 C C . ILE A 1 86 ? -32.5 17.062 8.758 1 78.56 86 ILE A C 1
ATOM 693 O O . ILE A 1 86 ? -32.5 17.719 7.723 1 78.56 86 ILE A O 1
ATOM 697 N N . ASP A 1 87 ? -33.375 17.344 9.656 1 65.88 87 ASP A N 1
ATOM 698 C CA . ASP A 1 87 ? -34.062 18.641 9.727 1 65.88 87 ASP A CA 1
ATOM 699 C C . ASP A 1 87 ? -33.156 19.703 10.328 1 65.88 87 ASP A C 1
ATOM 701 O O . ASP A 1 87 ? -33.188 20.859 9.914 1 65.88 87 ASP A O 1
ATOM 705 N N . LYS A 1 88 ? -32.5 19.344 11.414 1 57.97 88 LYS A N 1
ATOM 706 C CA . LYS A 1 88 ? -31.594 20.281 12.078 1 57.97 88 LYS A CA 1
ATOM 707 C C . LYS A 1 88 ? -30.141 19.844 11.945 1 57.97 88 LYS A C 1
ATOM 709 O O . LYS A 1 88 ? -29.844 18.797 11.367 1 57.97 88 LYS A O 1
ATOM 714 N N . GLU A 1 89 ? -29.156 20.656 12.281 1 51.28 89 GLU A N 1
ATOM 715 C CA . GLU A 1 89 ? -27.719 20.391 12.203 1 51.28 89 GLU A CA 1
ATOM 716 C C . GLU A 1 89 ? -27.375 19.062 12.875 1 51.28 89 GLU A C 1
ATOM 718 O O . GLU A 1 89 ? -27.812 18.781 13.992 1 51.28 89 GLU A O 1
ATOM 723 N N . ILE A 1 90 ? -27.312 18.016 12.18 1 51.28 90 ILE A N 1
ATOM 724 C CA . ILE A 1 90 ? -26.891 16.719 12.719 1 51.28 90 ILE A CA 1
ATOM 725 C C . ILE A 1 90 ? -25.531 16.875 13.398 1 51.28 90 ILE A C 1
ATOM 727 O O . ILE A 1 90 ? -24.5 17.047 12.727 1 51.28 90 ILE A O 1
ATOM 731 N N . LYS A 1 91 ? -25.375 17.344 14.562 1 47.38 91 LYS A N 1
ATOM 732 C CA . LYS A 1 91 ? -24.078 17.547 15.195 1 47.38 91 LYS A CA 1
ATOM 733 C C . LYS A 1 91 ? -23.344 16.234 15.391 1 47.38 91 LYS A C 1
ATOM 735 O O . LYS A 1 91 ? -22.125 16.172 15.289 1 47.38 91 LYS A O 1
ATOM 740 N N . ARG A 1 92 ? -23.891 15.078 15.977 1 49 92 ARG A N 1
ATOM 741 C CA . ARG A 1 92 ? -23.109 13.875 16.234 1 49 92 ARG A CA 1
ATOM 742 C C . ARG A 1 92 ? -23.859 12.625 15.812 1 49 92 ARG A C 1
ATOM 744 O O . ARG A 1 92 ? -25.094 12.578 15.883 1 49 92 ARG A O 1
ATOM 751 N N . VAL A 1 93 ? -23.297 11.594 15.227 1 55.72 93 VAL A N 1
ATOM 752 C CA . VAL A 1 93 ? -23.781 10.266 14.867 1 55.72 93 VAL A CA 1
ATOM 753 C C . VAL A 1 93 ? -24.609 9.695 16.016 1 55.72 93 VAL A C 1
ATOM 755 O O . VAL A 1 93 ? -25.609 9.016 15.781 1 55.72 93 VAL A O 1
ATOM 758 N N . GLY A 1 94 ? -24.234 10.008 17.188 1 53.56 94 GLY A N 1
ATOM 759 C CA . GLY A 1 94 ? -24.906 9.5 18.375 1 53.56 94 GLY A CA 1
ATOM 760 C C . GLY A 1 94 ? -26.297 10.07 18.562 1 53.56 94 GLY A C 1
ATOM 761 O O . GLY A 1 94 ? -27.109 9.531 19.312 1 53.56 94 GLY A O 1
ATOM 762 N N . ASP A 1 95 ? -26.625 11.188 17.984 1 57.03 95 ASP A N 1
ATOM 763 C CA . ASP A 1 95 ? -27.906 11.844 18.219 1 57.03 95 ASP A CA 1
ATOM 764 C C . ASP A 1 95 ? -28.969 11.367 17.219 1 57.03 95 ASP A C 1
ATOM 766 O O . ASP A 1 95 ? -29.984 12.023 17.031 1 57.03 95 ASP A O 1
ATOM 770 N N . LEU A 1 96 ? -28.578 10.406 16.562 1 60.19 96 LEU A N 1
ATOM 771 C CA . LEU A 1 96 ? -29.562 9.898 15.617 1 60.19 96 LEU A CA 1
ATOM 772 C C . LEU A 1 96 ? -30.781 9.336 16.344 1 60.19 96 LEU A C 1
ATOM 774 O O . LEU A 1 96 ? -30.656 8.391 17.141 1 60.19 96 LEU A O 1
ATOM 778 N N . GLU A 1 97 ? -31.797 10.211 16.484 1 61.56 97 GLU A N 1
ATOM 779 C CA . GLU A 1 97 ? -33.062 9.703 17.031 1 61.56 97 GLU A CA 1
ATOM 780 C C . GLU A 1 97 ? -33.781 8.844 16.016 1 61.56 97 GLU A C 1
ATOM 782 O O . GLU A 1 97 ? -33.625 9.031 14.805 1 61.56 97 GLU A O 1
ATOM 787 N N . GLY A 1 98 ? -34.438 7.727 16.406 1 61.78 98 GLY A N 1
ATOM 788 C CA . GLY A 1 98 ? -35.219 6.805 15.602 1 61.78 98 GLY A CA 1
ATOM 789 C C . GLY A 1 98 ? -36.094 7.504 14.586 1 61.78 98 GLY A C 1
ATOM 790 O O . GLY A 1 98 ? -36.281 7.004 13.477 1 61.78 98 GLY A O 1
ATOM 791 N N . ASN A 1 99 ? -36.562 8.734 14.836 1 62.78 99 ASN A N 1
ATOM 792 C CA . ASN A 1 99 ? -37.531 9.43 13.977 1 62.78 99 ASN A CA 1
ATOM 793 C C . ASN A 1 99 ? -36.812 10.094 12.797 1 62.78 99 ASN A C 1
ATOM 795 O O . ASN A 1 99 ? -37.5 10.547 11.859 1 62.78 99 ASN A O 1
ATOM 799 N N . ASP A 1 100 ? -35.594 9.945 12.742 1 79.69 100 ASP A N 1
ATOM 800 C CA . ASP A 1 100 ? -34.844 10.602 11.672 1 79.69 100 ASP A CA 1
ATOM 801 C C . ASP A 1 100 ? -34.406 9.602 10.602 1 79.69 100 ASP A C 1
ATOM 803 O O . ASP A 1 100 ? -33.969 9.984 9.523 1 79.69 100 ASP A O 1
ATOM 807 N N . ILE A 1 101 ? -34.844 8.398 10.867 1 88.62 101 ILE A N 1
ATOM 808 C CA . ILE A 1 101 ? -34.375 7.367 9.953 1 88.62 101 ILE A CA 1
ATOM 809 C C . ILE A 1 101 ? -35.406 7.121 8.867 1 88.62 101 ILE A C 1
ATOM 811 O O . ILE A 1 101 ? -36.562 6.812 9.164 1 88.62 101 ILE A O 1
ATOM 815 N N . ILE A 1 102 ? -35.062 7.332 7.637 1 93 102 ILE A N 1
ATOM 816 C CA . ILE A 1 102 ? -35.906 7.012 6.496 1 93 102 ILE A CA 1
ATOM 817 C C . ILE A 1 102 ? -35.875 5.508 6.234 1 93 102 ILE A C 1
ATOM 819 O O . ILE A 1 102 ? -36.906 4.879 6.047 1 93 102 ILE A O 1
ATOM 823 N N . GLY A 1 103 ? -34.625 5 6.211 1 95.06 103 GLY A N 1
ATOM 824 C CA . GLY A 1 103 ? -34.469 3.576 5.98 1 95.06 103 GLY A CA 1
ATOM 825 C C . GLY A 1 103 ? -33.031 3.117 6.121 1 95.06 103 GLY A C 1
ATOM 826 O O . GLY A 1 103 ? -32.125 3.936 6.305 1 95.06 103 GLY A O 1
ATOM 827 N N . GLN A 1 104 ? -32.938 1.764 6.051 1 95.25 104 GLN A N 1
ATOM 828 C CA . GLN A 1 104 ? -31.625 1.164 6.234 1 95.25 104 GLN A CA 1
ATOM 829 C C . GLN A 1 104 ? -31.422 -0.006 5.277 1 95.25 104 GLN A C 1
ATOM 831 O O . GLN A 1 104 ? -32.375 -0.671 4.883 1 95.25 104 GLN A O 1
ATOM 836 N N . TYR A 1 105 ? -30.203 -0.159 4.867 1 96.62 105 TYR A N 1
ATOM 837 C CA . TYR A 1 105 ? -29.781 -1.29 4.051 1 96.62 105 TYR A CA 1
ATOM 838 C C . TYR A 1 105 ? -28.453 -1.846 4.551 1 96.62 105 TYR A C 1
ATOM 840 O O . TYR A 1 105 ? -27.547 -1.086 4.926 1 96.62 105 TYR A O 1
ATOM 848 N N . THR A 1 106 ? -28.359 -3.176 4.668 1 94.94 106 THR A N 1
ATOM 849 C CA . THR A 1 106 ? -27.125 -3.82 5.105 1 94.94 106 THR A CA 1
ATOM 850 C C . THR A 1 106 ? -26.625 -4.812 4.055 1 94.94 106 THR A C 1
ATOM 852 O O . THR A 1 106 ? -27.422 -5.512 3.43 1 94.94 106 THR A O 1
ATOM 855 N N . THR A 1 107 ? -25.375 -4.84 3.826 1 95.06 107 THR A N 1
ATOM 856 C CA . THR A 1 107 ? -24.703 -5.758 2.922 1 95.06 107 THR A CA 1
ATOM 857 C C . THR A 1 107 ? -23.219 -5.867 3.271 1 95.06 107 THR A C 1
ATOM 859 O O . THR A 1 107 ? -22.781 -5.398 4.328 1 95.06 107 THR A O 1
ATOM 862 N N . THR A 1 108 ? -22.484 -6.59 2.449 1 93.56 108 THR A N 1
ATOM 863 C CA . THR A 1 108 ? -21.047 -6.66 2.629 1 93.56 108 THR A CA 1
ATOM 864 C C . THR A 1 108 ? -20.328 -5.977 1.472 1 93.56 108 THR A C 1
ATOM 866 O O . THR A 1 108 ? -20.859 -5.887 0.365 1 93.56 108 THR A O 1
ATOM 869 N N . LEU A 1 109 ? -19.141 -5.422 1.766 1 93.44 109 LEU A N 1
ATOM 870 C CA . LEU A 1 109 ? -18.359 -4.805 0.708 1 93.44 109 LEU A CA 1
ATOM 871 C C . LEU A 1 109 ? -18.031 -5.812 -0.387 1 93.44 109 LEU A C 1
ATOM 873 O O . LEU A 1 109 ? -18.016 -5.469 -1.57 1 93.44 109 LEU A O 1
ATOM 877 N N . GLY A 1 110 ? -17.75 -7.059 0.005 1 92.19 110 GLY A N 1
ATOM 878 C CA . GLY A 1 110 ? -17.5 -8.109 -0.972 1 92.19 110 GLY A CA 1
ATOM 879 C C . GLY A 1 110 ? -18.641 -8.281 -1.957 1 92.19 110 GLY A C 1
ATOM 880 O O . GLY A 1 110 ? -18.406 -8.477 -3.152 1 92.19 110 GLY A O 1
ATOM 881 N N . ASN A 1 111 ? -19.797 -8.203 -1.441 1 92.69 111 ASN A N 1
ATOM 882 C CA . ASN A 1 111 ? -20.984 -8.328 -2.291 1 92.69 111 ASN A CA 1
ATOM 883 C C . ASN A 1 111 ? -21.078 -7.188 -3.299 1 92.69 111 ASN A C 1
ATOM 885 O O . ASN A 1 111 ? -21.453 -7.398 -4.449 1 92.69 111 ASN A O 1
ATOM 889 N N . ILE A 1 112 ? -20.781 -6.023 -2.906 1 93.56 112 ILE A N 1
ATOM 890 C CA . ILE A 1 112 ? -20.828 -4.871 -3.801 1 93.56 112 ILE A CA 1
ATOM 891 C C . ILE A 1 112 ? -19.766 -5.027 -4.898 1 93.56 112 ILE A C 1
ATOM 893 O O . ILE A 1 112 ? -20.078 -4.883 -6.082 1 93.56 112 ILE A O 1
ATOM 897 N N . ILE A 1 113 ? -18.594 -5.406 -4.527 1 91.56 113 ILE A N 1
ATOM 898 C CA . ILE A 1 113 ? -17.438 -5.449 -5.422 1 91.56 113 ILE A CA 1
ATOM 899 C C . ILE A 1 113 ? -17.609 -6.59 -6.426 1 91.56 113 ILE A C 1
ATOM 901 O O . ILE A 1 113 ? -17.188 -6.477 -7.578 1 91.56 113 ILE A O 1
ATOM 905 N N . SER A 1 114 ? -18.203 -7.652 -6.004 1 88.94 114 SER A N 1
ATOM 906 C CA . SER A 1 114 ? -18.312 -8.844 -6.84 1 88.94 114 SER A CA 1
ATOM 907 C C . SER A 1 114 ? -19.453 -8.727 -7.836 1 88.94 114 SER A C 1
ATOM 909 O O . SER A 1 114 ? -19.594 -9.555 -8.734 1 88.94 114 SER A O 1
ATOM 911 N N . LYS A 1 115 ? -20.266 -7.715 -7.68 1 87.38 115 LYS A N 1
ATOM 912 C CA . LYS A 1 115 ? -21.391 -7.531 -8.602 1 87.38 115 LYS A CA 1
ATOM 913 C C . LYS A 1 115 ? -20.922 -6.898 -9.906 1 87.38 115 LYS A C 1
ATOM 915 O O . LYS A 1 115 ? -19.891 -6.23 -9.953 1 87.38 115 LYS A O 1
ATOM 920 N N . PRO A 1 116 ? -21.719 -7.203 -10.914 1 80.62 116 PRO A N 1
ATOM 921 C CA . PRO A 1 116 ? -21.406 -6.531 -12.172 1 80.62 116 PRO A CA 1
ATOM 922 C C . PRO A 1 116 ? -21.359 -5.012 -12.039 1 80.62 116 PRO A C 1
ATOM 924 O O . PRO A 1 116 ? -22.234 -4.414 -11.406 1 80.62 116 PRO A O 1
ATOM 927 N N . ASN A 1 117 ? -20.359 -4.461 -12.547 1 79.69 117 ASN A N 1
ATOM 928 C CA . ASN A 1 117 ? -20.125 -3.02 -12.523 1 79.69 117 ASN A CA 1
ATOM 929 C C . ASN A 1 117 ? -19.953 -2.506 -11.094 1 79.69 117 ASN A C 1
ATOM 931 O O . ASN A 1 117 ? -20.047 -1.301 -10.852 1 79.69 117 ASN A O 1
ATOM 935 N N . LYS A 1 118 ? -19.859 -3.441 -10.164 1 88.62 118 LYS A N 1
ATOM 936 C CA . LYS A 1 118 ? -19.703 -3.086 -8.758 1 88.62 118 LYS A CA 1
ATOM 937 C C . LYS A 1 118 ? -20.875 -2.23 -8.273 1 88.62 118 LYS A C 1
ATOM 939 O O . LYS A 1 118 ? -20.672 -1.217 -7.602 1 88.62 118 LYS A O 1
ATOM 944 N N . LYS A 1 119 ? -22.062 -2.635 -8.68 1 89.25 119 LYS A N 1
ATOM 945 C CA . LYS A 1 119 ? -23.266 -1.872 -8.398 1 89.25 119 LYS A CA 1
ATOM 946 C C . LYS A 1 119 ? -24.328 -2.75 -7.742 1 89.25 119 LYS A C 1
ATOM 948 O O . LYS A 1 119 ? -24.547 -3.887 -8.164 1 89.25 119 LYS A O 1
ATOM 953 N N . VAL A 1 120 ? -24.906 -2.211 -6.684 1 93.44 120 VAL A N 1
ATOM 954 C CA . VAL A 1 120 ? -26 -2.891 -6.004 1 93.44 120 VAL A CA 1
ATOM 955 C C . VAL A 1 120 ? -27.203 -1.954 -5.898 1 93.44 120 VAL A C 1
ATOM 957 O O . VAL A 1 120 ? -27.062 -0.774 -5.574 1 93.44 120 VAL A O 1
ATOM 960 N N . ILE A 1 121 ? -28.344 -2.43 -6.309 1 94.38 121 ILE A N 1
ATOM 961 C CA . ILE A 1 121 ? -29.609 -1.726 -6.133 1 94.38 121 ILE A CA 1
ATOM 962 C C . ILE A 1 121 ? -30.531 -2.525 -5.207 1 94.38 121 ILE A C 1
ATOM 964 O O . ILE A 1 121 ? -30.797 -3.701 -5.457 1 94.38 121 ILE A O 1
ATOM 968 N N . SER A 1 122 ? -30.891 -1.894 -4.125 1 96.75 122 SER A N 1
ATOM 969 C CA . SER A 1 122 ? -31.703 -2.621 -3.158 1 96.75 122 SER A CA 1
ATOM 970 C C . SER A 1 122 ? -32.719 -1.698 -2.48 1 96.75 122 SER A C 1
ATOM 972 O O . SER A 1 122 ? -32.562 -0.476 -2.498 1 96.75 122 SER A O 1
ATOM 974 N N . GLU A 1 123 ? -33.719 -2.322 -1.887 1 96.81 123 GLU A N 1
ATOM 975 C CA . GLU A 1 123 ? -34.688 -1.585 -1.095 1 96.81 123 GLU A CA 1
ATOM 976 C C . GLU A 1 123 ? -34.125 -1.242 0.286 1 96.81 123 GLU A C 1
ATOM 978 O O . GLU A 1 123 ? -33.344 -2.004 0.852 1 96.81 123 GLU A O 1
ATOM 983 N N . ILE A 1 124 ? -34.469 -0.119 0.724 1 96.62 124 ILE A N 1
ATOM 984 C CA . ILE A 1 124 ? -34.219 0.215 2.121 1 96.62 124 ILE A CA 1
ATOM 985 C C . ILE A 1 124 ? -35.469 0.043 2.938 1 96.62 124 ILE A C 1
ATOM 987 O O . ILE A 1 124 ? -36.594 0.224 2.42 1 96.62 124 ILE A O 1
ATOM 991 N N . LYS A 1 125 ? -35.25 -0.334 4.188 1 95.56 125 LYS A N 1
ATOM 992 C CA . LYS A 1 125 ? -36.406 -0.648 5.023 1 95.56 125 LYS A CA 1
ATOM 993 C C . LYS A 1 125 ? -36.312 0.059 6.375 1 95.56 125 LYS A C 1
ATOM 995 O O . LYS A 1 125 ? -35.219 0.323 6.871 1 95.56 125 LYS A O 1
ATOM 1000 N N . HIS A 1 126 ? -37.375 0.455 6.883 1 92.81 126 HIS A N 1
ATOM 1001 C CA . HIS A 1 126 ? -37.562 0.954 8.242 1 92.81 126 HIS A CA 1
ATOM 1002 C C . HIS A 1 126 ? -38.719 0.27 8.938 1 92.81 126 HIS A C 1
ATOM 1004 O O . HIS A 1 126 ? -39.844 0.291 8.438 1 92.81 126 HIS A O 1
ATOM 1010 N N . LYS A 1 127 ? -38.438 -0.288 10.055 1 89.56 127 LYS A N 1
ATOM 1011 C CA . LYS A 1 127 ? -39.438 -1.015 10.812 1 89.56 127 LYS A CA 1
ATOM 1012 C C . LYS A 1 127 ? -40.188 -2.012 9.93 1 89.56 127 LYS A C 1
ATOM 1014 O O . LYS A 1 127 ? -41.438 -2.053 9.93 1 89.56 127 LYS A O 1
ATOM 1019 N N . GLY A 1 128 ? -39.5 -2.729 9.055 1 89.56 128 GLY A N 1
ATOM 1020 C CA . GLY A 1 128 ? -40.031 -3.838 8.266 1 89.56 128 GLY A CA 1
ATOM 1021 C C . GLY A 1 128 ? -40.688 -3.395 6.977 1 89.56 128 GLY A C 1
ATOM 1022 O O . GLY A 1 128 ? -41.062 -4.227 6.141 1 89.56 128 GLY A O 1
ATOM 1023 N N . LYS A 1 129 ? -40.844 -2.131 6.742 1 93 129 LYS A N 1
ATOM 1024 C CA . LYS A 1 129 ? -41.5 -1.625 5.543 1 93 129 LYS A CA 1
ATOM 1025 C C . LYS A 1 129 ? -40.5 -1.01 4.578 1 93 129 LYS A C 1
ATOM 1027 O O . LYS A 1 129 ? -39.531 -0.363 5 1 93 129 LYS A O 1
ATOM 1032 N N . GLU A 1 130 ? -40.812 -1.224 3.332 1 94.75 130 GLU A N 1
ATOM 1033 C CA . GLU A 1 130 ? -40 -0.599 2.297 1 94.75 130 GLU A CA 1
ATOM 1034 C C . GLU A 1 130 ? -40.219 0.909 2.248 1 94.75 130 GLU A C 1
ATOM 1036 O O . GLU A 1 130 ? -41.375 1.366 2.143 1 94.75 130 GLU A O 1
ATOM 1041 N N . THR A 1 131 ? -39.188 1.651 2.273 1 95.94 131 THR A N 1
ATOM 1042 C CA . THR A 1 131 ? -39.344 3.102 2.363 1 95.94 131 THR A CA 1
ATOM 1043 C C . THR A 1 131 ? -38.531 3.787 1.251 1 95.94 131 THR A C 1
ATOM 1045 O O . THR A 1 131 ? -38.438 5.016 1.223 1 95.94 131 THR A O 1
ATOM 1048 N N . GLY A 1 132 ? -37.969 3.053 0.386 1 96.31 132 GLY A N 1
ATOM 1049 C CA . GLY A 1 132 ? -37.219 3.613 -0.724 1 96.31 132 GLY A CA 1
ATOM 1050 C C . GLY A 1 132 ? -36.25 2.627 -1.34 1 96.31 132 GLY A C 1
ATOM 1051 O O . GLY A 1 132 ? -36.281 1.432 -1.046 1 96.31 132 GLY A O 1
ATOM 1052 N N . VAL A 1 133 ? -35.469 3.172 -2.277 1 97.06 133 VAL A N 1
ATOM 1053 C CA . VAL A 1 133 ? -34.5 2.363 -2.977 1 97.06 133 VAL A CA 1
ATOM 1054 C C . VAL A 1 133 ? -33.125 3.049 -2.912 1 97.06 133 VAL A C 1
ATOM 1056 O O . VAL A 1 133 ? -33.031 4.27 -3.07 1 97.06 133 VAL A O 1
ATOM 1059 N N . ILE A 1 134 ? -32.094 2.234 -2.627 1 96.81 134 ILE A N 1
ATOM 1060 C CA . ILE A 1 134 ? -30.75 2.76 -2.596 1 96.81 134 ILE A CA 1
ATOM 1061 C C . ILE A 1 134 ? -29.906 2.078 -3.674 1 96.81 134 ILE A C 1
ATOM 1063 O O . ILE A 1 134 ? -30.047 0.876 -3.912 1 96.81 134 ILE A O 1
ATOM 1067 N N . GLU A 1 135 ? -29.156 2.842 -4.336 1 94.94 135 GLU A N 1
ATOM 1068 C CA . GLU A 1 135 ? -28.156 2.377 -5.289 1 94.94 135 GLU A CA 1
ATOM 1069 C C . GLU A 1 135 ? -26.75 2.697 -4.809 1 94.94 135 GLU A C 1
ATOM 1071 O O . GLU A 1 135 ? -26.438 3.846 -4.484 1 94.94 135 GLU A O 1
ATOM 1076 N N . ILE A 1 136 ? -25.906 1.688 -4.699 1 95.12 136 ILE A N 1
ATOM 1077 C CA . ILE A 1 136 ? -24.531 1.841 -4.254 1 95.12 136 ILE A CA 1
ATOM 1078 C C . ILE A 1 136 ? -23.578 1.393 -5.363 1 95.12 136 ILE A C 1
ATOM 1080 O O . ILE A 1 136 ? -23.719 0.292 -5.902 1 95.12 136 ILE A O 1
ATOM 1084 N N . THR A 1 137 ? -22.672 2.236 -5.715 1 91.38 137 THR A N 1
ATOM 1085 C CA . THR A 1 137 ? -21.641 1.901 -6.688 1 91.38 137 THR A CA 1
ATOM 1086 C C . THR A 1 137 ? -20.25 2.039 -6.074 1 91.38 137 THR A C 1
ATOM 1088 O O . THR A 1 137 ? -19.984 3.002 -5.355 1 91.38 137 THR A O 1
ATOM 1091 N N . ALA A 1 138 ? -19.453 1.006 -6.336 1 91.75 138 ALA A N 1
ATOM 1092 C CA . ALA A 1 138 ? -18.078 1.022 -5.836 1 91.75 138 ALA A CA 1
ATOM 1093 C C . ALA A 1 138 ? -17.078 1.244 -6.973 1 91.75 138 ALA A C 1
ATOM 1095 O O . ALA A 1 138 ? -17.25 0.711 -8.07 1 91.75 138 ALA A O 1
ATOM 1096 N N . GLU A 1 139 ? -16.062 2.086 -6.73 1 89.19 139 GLU A N 1
ATOM 1097 C CA . GLU A 1 139 ? -14.953 2.279 -7.656 1 89.19 139 GLU A CA 1
ATOM 1098 C C . GLU A 1 139 ? -13.617 2.209 -6.93 1 89.19 139 GLU A C 1
ATOM 1100 O O . GLU A 1 139 ? -13.453 2.789 -5.855 1 89.19 139 GLU A O 1
ATOM 1105 N N . GLU A 1 140 ? -12.742 1.481 -7.527 1 89.31 140 GLU A N 1
ATOM 1106 C CA . GLU A 1 140 ? -11.422 1.358 -6.926 1 89.31 140 GLU A CA 1
ATOM 1107 C C . GLU A 1 140 ? -10.609 2.637 -7.113 1 89.31 140 GLU A C 1
ATOM 1109 O O . GLU A 1 140 ? -10.641 3.246 -8.18 1 89.31 140 GLU A O 1
ATOM 1114 N N . ILE A 1 141 ? -9.938 3.051 -6.082 1 85.31 141 ILE A N 1
ATOM 1115 C CA . ILE A 1 141 ? -8.969 4.137 -6.133 1 85.31 141 ILE A CA 1
ATOM 1116 C C . ILE A 1 141 ? -7.555 3.562 -6.223 1 85.31 141 ILE A C 1
ATOM 1118 O O . ILE A 1 141 ? -7.066 2.941 -5.273 1 85.31 141 ILE A O 1
ATOM 1122 N N . ARG A 1 142 ? -6.945 3.805 -7.316 1 81.38 142 ARG A N 1
ATOM 1123 C CA . ARG A 1 142 ? -5.609 3.254 -7.527 1 81.38 142 ARG A CA 1
ATOM 1124 C C . ARG A 1 142 ? -4.535 4.211 -7.02 1 81.38 142 ARG A C 1
ATOM 1126 O O . ARG A 1 142 ? -4.543 5.398 -7.359 1 81.38 142 ARG A O 1
ATOM 1133 N N . GLU A 1 143 ? -3.688 3.688 -6.176 1 76.44 143 GLU A N 1
ATOM 1134 C CA . GLU A 1 143 ? -2.543 4.496 -5.77 1 76.44 143 GLU A CA 1
ATOM 1135 C C . GLU A 1 143 ? -1.51 4.594 -6.887 1 76.44 143 GLU A C 1
ATOM 1137 O O . GLU A 1 143 ? -1.057 3.576 -7.414 1 76.44 143 GLU A O 1
ATOM 1142 N N . THR A 1 144 ? -1.211 5.762 -7.285 1 82.19 144 THR A N 1
ATOM 1143 C CA . THR A 1 144 ? -0.31 5.945 -8.422 1 82.19 144 THR A CA 1
ATOM 1144 C C . THR A 1 144 ? 1.022 6.531 -7.961 1 82.19 144 THR A C 1
ATOM 1146 O O . THR A 1 144 ? 2.025 6.441 -8.672 1 82.19 144 THR A O 1
ATOM 1149 N N . GLY A 1 145 ? 0.906 7.227 -6.809 1 80.62 145 GLY A N 1
ATOM 1150 C CA . GLY A 1 145 ? 2.096 7.91 -6.328 1 80.62 145 GLY A CA 1
ATOM 1151 C C . GLY A 1 145 ? 2.457 9.133 -7.156 1 80.62 145 GLY A C 1
ATOM 1152 O O . GLY A 1 145 ? 3.562 9.664 -7.035 1 80.62 145 GLY A O 1
ATOM 1153 N N . HIS A 1 146 ? 1.587 9.555 -8.023 1 88.56 146 HIS A N 1
ATOM 1154 C CA . HIS A 1 146 ? 1.873 10.695 -8.891 1 88.56 146 HIS A CA 1
ATOM 1155 C C . HIS A 1 146 ? 0.802 11.766 -8.758 1 88.56 146 HIS A C 1
ATOM 1157 O O . HIS A 1 146 ? -0.372 11.461 -8.539 1 88.56 146 HIS A O 1
ATOM 1163 N N . ASN A 1 147 ? 1.27 12.977 -8.859 1 89.56 147 ASN A N 1
ATOM 1164 C CA . ASN A 1 147 ? 0.405 14.133 -9.062 1 89.56 147 ASN A CA 1
ATOM 1165 C C . ASN A 1 147 ? 0.329 14.531 -10.531 1 89.56 147 ASN A C 1
ATOM 1167 O O . ASN A 1 147 ? 1.244 14.242 -11.305 1 89.56 147 ASN A O 1
ATOM 1171 N N . PHE A 1 148 ? -0.78 15.008 -10.859 1 92.94 148 PHE A N 1
ATOM 1172 C CA . PHE A 1 148 ? -0.969 15.586 -12.188 1 92.94 148 PHE A CA 1
ATOM 1173 C C . PHE A 1 148 ? -0.874 17.109 -12.133 1 92.94 148 PHE A C 1
ATOM 1175 O O . PHE A 1 148 ? -1.677 17.766 -11.469 1 92.94 148 PHE A O 1
ATOM 1182 N N . LEU A 1 149 ? 0.18 17.641 -12.734 1 93.62 149 LEU A N 1
ATOM 1183 C CA . LEU A 1 149 ? 0.364 19.094 -12.844 1 93.62 149 LEU A CA 1
ATOM 1184 C C . LEU A 1 149 ? -0.047 19.594 -14.227 1 93.62 149 LEU A C 1
ATOM 1186 O O . LEU A 1 149 ? 0.371 19.031 -15.242 1 93.62 149 LEU A O 1
ATOM 1190 N N . PHE A 1 150 ? -0.924 20.594 -14.25 1 95 150 PHE A N 1
ATOM 1191 C CA . PHE A 1 150 ? -1.291 21.156 -15.539 1 95 150 PHE A CA 1
ATOM 1192 C C . PHE A 1 150 ? -1.527 22.672 -15.43 1 95 150 PHE A C 1
ATOM 1194 O O . PHE A 1 150 ? -1.848 23.172 -14.352 1 95 150 PHE A O 1
ATOM 1201 N N . LYS A 1 151 ? -1.267 23.328 -16.5 1 95.69 151 LYS A N 1
ATOM 1202 C CA . LYS A 1 151 ? -1.55 24.75 -16.672 1 95.69 151 LYS A CA 1
ATOM 1203 C C . LYS A 1 151 ? -2.428 25 -17.906 1 95.69 151 LYS A C 1
ATOM 1205 O O . LYS A 1 151 ? -2.195 24.422 -18.969 1 95.69 151 LYS A O 1
ATOM 1210 N N . ILE A 1 152 ? -3.486 25.828 -17.719 1 96.69 152 ILE A N 1
ATOM 1211 C CA . ILE A 1 152 ? -4.414 26.062 -18.812 1 96.69 152 ILE A CA 1
ATOM 1212 C C . ILE A 1 152 ? -4.574 27.562 -19.031 1 96.69 152 ILE A C 1
ATOM 1214 O O . ILE A 1 152 ? -4.508 28.344 -18.078 1 96.69 152 ILE A O 1
ATOM 1218 N N . ASN A 1 153 ? -4.746 27.891 -20.297 1 97.31 153 ASN A N 1
ATOM 1219 C CA . ASN A 1 153 ? -5.086 29.25 -20.719 1 97.31 153 ASN A CA 1
ATOM 1220 C C . ASN A 1 153 ? -6.309 29.25 -21.625 1 97.31 153 ASN A C 1
ATOM 1222 O O . ASN A 1 153 ? -6.531 28.312 -22.391 1 97.31 153 ASN A O 1
ATOM 1226 N N . GLY A 1 154 ? -7.113 30.312 -21.438 1 97.62 154 GLY A N 1
ATOM 1227 C CA . GLY A 1 154 ? -8.234 30.516 -22.328 1 97.62 154 GLY A CA 1
ATOM 1228 C C . GLY A 1 154 ? -8.023 31.656 -23.297 1 97.62 154 GLY A C 1
ATOM 1229 O O . GLY A 1 154 ? -7.375 32.656 -22.969 1 97.62 154 GLY A O 1
ATOM 1230 N N . THR A 1 155 ? -8.578 31.438 -24.5 1 97.94 155 THR A N 1
ATOM 1231 C CA . THR A 1 155 ? -8.5 32.469 -25.531 1 97.94 155 THR A CA 1
ATOM 1232 C C . THR A 1 155 ? -9.883 32.75 -26.109 1 97.94 155 THR A C 1
ATOM 1234 O O . THR A 1 155 ? -10.594 31.844 -26.531 1 97.94 155 THR A O 1
ATOM 1237 N N . LYS A 1 156 ? -10.258 34.031 -26.062 1 97.12 156 LYS A N 1
ATOM 1238 C CA . LYS A 1 156 ? -11.477 34.531 -26.703 1 97.12 156 LYS A CA 1
ATOM 1239 C C . LYS A 1 156 ? -12.711 33.844 -26.141 1 97.12 156 LYS A C 1
ATOM 1241 O O . LYS A 1 156 ? -13.539 33.312 -26.906 1 97.12 156 LYS A O 1
ATOM 1246 N N . LEU A 1 157 ? -12.75 33.812 -24.828 1 97.62 157 LEU A N 1
ATOM 1247 C CA . LEU A 1 157 ? -13.953 33.25 -24.219 1 97.62 157 LEU A CA 1
ATOM 1248 C C . LEU A 1 157 ? -15.148 34.188 -24.469 1 97.62 157 LEU A C 1
ATOM 1250 O O . LEU A 1 157 ? -14.977 35.375 -24.703 1 97.62 157 LEU A O 1
ATOM 1254 N N . ASP A 1 158 ? -16.266 33.656 -24.375 1 95.44 158 ASP A N 1
ATOM 1255 C CA . ASP A 1 158 ? -17.484 34.438 -24.625 1 95.44 158 ASP A CA 1
ATOM 1256 C C . ASP A 1 158 ? -17.625 35.562 -23.609 1 95.44 158 ASP A C 1
ATOM 1258 O O . ASP A 1 158 ? -17.344 35.375 -22.422 1 95.44 158 ASP A O 1
ATOM 1262 N N . LYS A 1 159 ? -18.109 36.688 -24.125 1 93.88 159 LYS A N 1
ATOM 1263 C CA . LYS A 1 159 ? -18.516 37.781 -23.25 1 93.88 159 LYS A CA 1
ATOM 1264 C C . LYS A 1 159 ? -19.859 37.469 -22.578 1 93.88 159 LYS A C 1
ATOM 1266 O O . LYS A 1 159 ? -20.875 37.312 -23.25 1 93.88 159 LYS A O 1
ATOM 1271 N N . LYS A 1 160 ? -19.781 37.375 -21.266 1 91.06 160 LYS A N 1
ATOM 1272 C CA . LYS A 1 160 ? -21.016 37.094 -20.547 1 91.06 160 LYS A CA 1
ATOM 1273 C C . LYS A 1 160 ? -21.484 38.312 -19.75 1 91.06 160 LYS A C 1
ATOM 1275 O O . LYS A 1 160 ? -22.625 38.344 -19.266 1 91.06 160 LYS A O 1
ATOM 1280 N N . ASP A 1 161 ? -20.562 39.156 -19.641 1 86.19 161 ASP A N 1
ATOM 1281 C CA . ASP A 1 161 ? -20.906 40.438 -19.062 1 86.19 161 ASP A CA 1
ATOM 1282 C C . ASP A 1 161 ? -21 41.531 -20.141 1 86.19 161 ASP A C 1
ATOM 1284 O O . ASP A 1 161 ? -21.234 41.219 -21.312 1 86.19 161 ASP A O 1
ATOM 1288 N N . LEU A 1 162 ? -20.875 42.781 -19.734 1 83.5 162 LEU A N 1
ATOM 1289 C CA . LEU A 1 162 ? -21.016 43.875 -20.688 1 83.5 162 LEU A CA 1
ATOM 1290 C C . LEU A 1 162 ? -19.828 43.938 -21.641 1 83.5 162 LEU A C 1
ATOM 1292 O O . LEU A 1 162 ? -20 44.062 -22.844 1 83.5 162 LEU A O 1
ATOM 1296 N N . PHE A 1 163 ? -18.609 43.812 -21.109 1 86.25 163 PHE A N 1
ATOM 1297 C CA . PHE A 1 163 ? -17.453 43.969 -21.969 1 86.25 163 PHE A CA 1
ATOM 1298 C C . PHE A 1 163 ? -16.484 42.812 -21.781 1 86.25 163 PHE A C 1
ATOM 1300 O O . PHE A 1 163 ? -15.633 42.562 -22.625 1 86.25 163 PHE A O 1
ATOM 1307 N N . THR A 1 164 ? -16.641 42.125 -20.688 1 92.31 164 THR A N 1
ATOM 1308 C CA . THR A 1 164 ? -15.695 41.062 -20.375 1 92.31 164 THR A CA 1
ATOM 1309 C C . THR A 1 164 ? -16.406 39.906 -19.672 1 92.31 164 THR A C 1
ATOM 1311 O O . THR A 1 164 ? -17.625 39.719 -19.828 1 92.31 164 THR A O 1
ATOM 1314 N N . SER A 1 165 ? -15.719 38.969 -19.047 1 95.19 165 SER A N 1
ATOM 1315 C CA . SER A 1 165 ? -16.203 37.875 -18.203 1 95.19 165 SER A CA 1
ATOM 1316 C C . SER A 1 165 ? -15.289 37.688 -17 1 95.19 165 SER A C 1
ATOM 1318 O O . SER A 1 165 ? -14.203 38.25 -16.922 1 95.19 165 SER A O 1
ATOM 1320 N N . ASP A 1 166 ? -15.758 37.031 -16.016 1 96.38 166 ASP A N 1
ATOM 1321 C CA . ASP A 1 166 ? -15.008 36.594 -14.852 1 96.38 166 ASP A CA 1
ATOM 1322 C C . ASP A 1 166 ? -14.93 35.062 -14.805 1 96.38 166 ASP A C 1
ATOM 1324 O O . ASP A 1 166 ? -15.539 34.438 -13.938 1 96.38 166 ASP A O 1
ATOM 1328 N N . PRO A 1 167 ? -14.117 34.531 -15.688 1 97.38 167 PRO A N 1
ATOM 1329 C CA . PRO A 1 167 ? -14.172 33.094 -15.93 1 97.38 167 PRO A CA 1
ATOM 1330 C C . PRO A 1 167 ? -13.516 32.281 -14.82 1 97.38 167 PRO A C 1
ATOM 1332 O O . PRO A 1 167 ? -12.516 32.719 -14.242 1 97.38 167 PRO A O 1
ATOM 1335 N N . TYR A 1 168 ? -14.062 31.141 -14.492 1 96.62 168 TYR A N 1
ATOM 1336 C CA . TYR A 1 168 ? -13.484 30.047 -13.719 1 96.62 168 TYR A CA 1
ATOM 1337 C C . TYR A 1 168 ? -13.883 28.703 -14.312 1 96.62 168 TYR A C 1
ATOM 1339 O O . TYR A 1 168 ? -14.727 28.625 -15.211 1 96.62 168 TYR A O 1
ATOM 1347 N N . PHE A 1 169 ? -13.219 27.688 -13.891 1 97.12 169 PHE A N 1
ATOM 1348 C CA . PHE A 1 169 ? -13.547 26.391 -14.484 1 97.12 169 PHE A CA 1
ATOM 1349 C C . PHE A 1 169 ? -13.664 25.328 -13.406 1 97.12 169 PHE A C 1
ATOM 1351 O O . PHE A 1 169 ? -13.156 25.484 -12.297 1 97.12 169 PHE A O 1
ATOM 1358 N N . LYS A 1 170 ? -14.414 24.297 -13.75 1 96.25 170 LYS A N 1
ATOM 1359 C CA . LYS A 1 170 ? -14.625 23.094 -12.945 1 96.25 170 LYS A CA 1
ATOM 1360 C C . LYS A 1 170 ? -14.203 21.844 -13.719 1 96.25 170 LYS A C 1
ATOM 1362 O O . LYS A 1 170 ? -14.391 21.766 -14.93 1 96.25 170 LYS A O 1
ATOM 1367 N N . ILE A 1 171 ? -13.625 20.938 -12.992 1 96.44 171 ILE A N 1
ATOM 1368 C CA . ILE A 1 171 ? -13.273 19.641 -13.578 1 96.44 171 ILE A CA 1
ATOM 1369 C C . ILE A 1 171 ? -14.125 18.547 -12.961 1 96.44 171 ILE A C 1
ATOM 1371 O O . ILE A 1 171 ? -14.242 18.453 -11.734 1 96.44 171 ILE A O 1
ATOM 1375 N N . TYR A 1 172 ? -14.719 17.781 -13.836 1 94.75 172 TYR A N 1
ATOM 1376 C CA . TYR A 1 172 ? -15.508 16.625 -13.406 1 94.75 172 TYR A CA 1
ATOM 1377 C C . TYR A 1 172 ? -14.906 15.336 -13.93 1 94.75 172 TYR A C 1
ATOM 1379 O O . TYR A 1 172 ? -14.43 15.273 -15.062 1 94.75 172 TYR A O 1
ATOM 1387 N N . LYS A 1 173 ? -14.891 14.32 -13.125 1 91.56 173 LYS A N 1
ATOM 1388 C CA . LYS A 1 173 ? -14.594 12.984 -13.633 1 91.56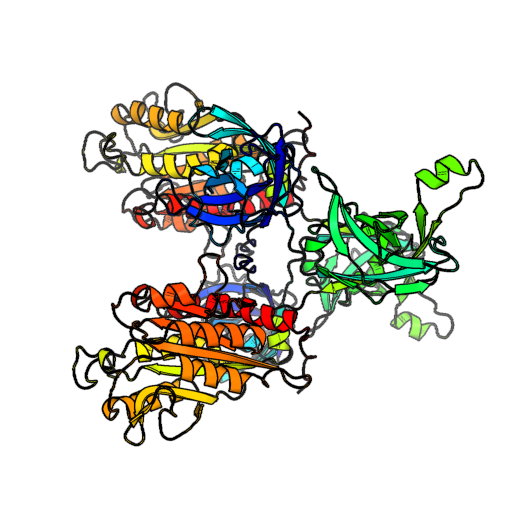 173 LYS A CA 1
ATOM 1389 C C . LYS A 1 173 ? -15.883 12.195 -13.875 1 91.56 173 LYS A C 1
ATOM 1391 O O . LYS A 1 173 ? -16.828 12.281 -13.094 1 91.56 173 LYS A O 1
ATOM 1396 N N . THR A 1 174 ? -15.828 11.492 -15.023 1 88.81 174 THR A N 1
ATOM 1397 C CA . THR A 1 174 ? -17 10.703 -15.375 1 88.81 174 THR A CA 1
ATOM 1398 C C . THR A 1 174 ? -17.047 9.406 -14.57 1 88.81 174 THR A C 1
ATOM 1400 O O . THR A 1 174 ? -16 8.789 -14.328 1 88.81 174 THR A O 1
ATOM 1403 N N . SER A 1 175 ? -18.188 9.109 -14.047 1 77.25 175 SER A N 1
ATOM 1404 C CA . SER A 1 175 ? -18.422 7.867 -13.32 1 77.25 175 SER A CA 1
ATOM 1405 C C . SER A 1 175 ? -19.719 7.203 -13.773 1 77.25 175 SER A C 1
ATOM 1407 O O . SER A 1 175 ? -20.453 7.754 -14.594 1 77.25 175 SER A O 1
ATOM 1409 N N . SER A 1 176 ? -19.984 6.008 -13.32 1 67.31 176 SER A N 1
ATOM 1410 C CA . SER A 1 176 ? -21.203 5.273 -13.648 1 67.31 176 SER A CA 1
ATOM 1411 C C . SER A 1 176 ? -22.438 6.004 -13.141 1 67.31 176 SER A C 1
ATOM 1413 O O . SER A 1 176 ? -23.516 5.867 -13.703 1 67.31 176 SER A O 1
ATOM 1415 N N . SER A 1 177 ? -22.281 6.77 -12.086 1 64 177 SER A N 1
ATOM 1416 C CA . SER A 1 177 ? -23.406 7.469 -11.477 1 64 177 SER A CA 1
ATOM 1417 C C . SER A 1 177 ? -23.453 8.93 -11.914 1 64 177 SER A C 1
ATOM 1419 O O . SER A 1 177 ? -24.219 9.719 -11.367 1 64 177 SER A O 1
ATOM 1421 N N . GLY A 1 178 ? -22.641 9.18 -12.844 1 74.31 178 GLY A N 1
ATOM 1422 C CA . GLY A 1 178 ? -22.609 10.562 -13.297 1 74.31 178 GLY A CA 1
ATOM 1423 C C . GLY A 1 178 ? -21.281 11.242 -13.055 1 74.31 178 GLY A C 1
ATOM 1424 O O . GLY A 1 178 ? -20.328 10.609 -12.578 1 74.31 178 GLY A O 1
ATOM 1425 N N . ASN A 1 179 ? -21.266 12.539 -13.383 1 84.94 179 ASN A N 1
ATOM 1426 C CA . ASN A 1 179 ? -20.047 13.312 -13.266 1 84.94 179 ASN A CA 1
ATOM 1427 C C . ASN A 1 179 ? -19.797 13.773 -11.836 1 84.94 179 ASN A C 1
ATOM 1429 O O . ASN A 1 179 ? -20.75 14.156 -11.133 1 84.94 179 ASN A O 1
ATOM 1433 N N . VAL A 1 180 ? -18.609 13.648 -11.375 1 83.06 180 VAL A N 1
ATOM 1434 C CA . VAL A 1 180 ? -18.219 14.047 -10.023 1 83.06 180 VAL A CA 1
ATOM 1435 C C . VAL A 1 180 ? -17.234 15.219 -10.094 1 83.06 180 VAL A C 1
ATOM 1437 O O . VAL A 1 180 ? -16.219 15.141 -10.781 1 83.06 180 VAL A O 1
ATOM 1440 N N . LEU A 1 181 ? -17.562 16.344 -9.336 1 87.75 181 LEU A N 1
ATOM 1441 C CA . LEU A 1 181 ? -16.672 17.5 -9.281 1 87.75 181 LEU A CA 1
ATOM 1442 C C . LEU A 1 181 ? -15.391 17.172 -8.531 1 87.75 181 LEU A C 1
ATOM 1444 O O . LEU A 1 181 ? -15.43 16.688 -7.402 1 87.75 181 LEU A O 1
ATOM 1448 N N . VAL A 1 182 ? -14.289 17.453 -9.164 1 89.06 182 VAL A N 1
ATOM 1449 C CA . VAL A 1 182 ? -13.039 17.094 -8.492 1 89.06 182 VAL A CA 1
ATOM 1450 C C . VAL A 1 182 ? -12.203 18.344 -8.266 1 89.06 182 VAL A C 1
ATOM 1452 O O . VAL A 1 182 ? -11.289 18.344 -7.438 1 89.06 182 VAL A O 1
ATOM 1455 N N . TYR A 1 183 ? -12.469 19.453 -8.992 1 91.19 183 TYR A N 1
ATOM 1456 C CA . TYR A 1 183 ? -11.672 20.672 -8.852 1 91.19 183 TYR A CA 1
ATOM 1457 C C . TYR A 1 183 ? -12.461 21.891 -9.32 1 91.19 183 TYR A C 1
ATOM 1459 O O . TYR A 1 183 ? -13.242 21.797 -10.266 1 91.19 183 TYR A O 1
ATOM 1467 N N . GLN A 1 184 ? -12.266 22.969 -8.672 1 92.12 184 GLN A N 1
ATOM 1468 C CA . GLN A 1 184 ? -12.773 24.281 -9.07 1 92.12 184 GLN A CA 1
ATOM 1469 C C . GLN A 1 184 ? -11.688 25.344 -8.984 1 92.12 184 GLN A C 1
ATOM 1471 O O . GLN A 1 184 ? -11.031 25.484 -7.949 1 92.12 184 GLN A O 1
ATOM 1476 N N . SER A 1 185 ? -11.516 26.078 -9.984 1 93.81 185 SER A N 1
ATOM 1477 C CA . SER A 1 185 ? -10.453 27.078 -10.031 1 93.81 185 SER A CA 1
ATOM 1478 C C . SER A 1 185 ? -10.898 28.375 -9.352 1 93.81 185 SER A C 1
ATOM 1480 O O . SER A 1 185 ? -12.07 28.531 -9.008 1 93.81 185 SER A O 1
ATOM 1482 N N . VAL A 1 186 ? -9.922 29.297 -9.219 1 92.25 186 VAL A N 1
ATOM 1483 C CA . VAL A 1 186 ? -10.219 30.656 -8.812 1 92.25 186 VAL A CA 1
ATOM 1484 C C . VAL A 1 186 ? -10.859 31.422 -9.977 1 92.25 186 VAL A C 1
ATOM 1486 O O . VAL A 1 186 ? -10.773 30.984 -11.125 1 92.25 186 VAL A O 1
ATOM 1489 N N . VAL A 1 187 ? -11.562 32.469 -9.57 1 94.06 187 VAL A N 1
ATOM 1490 C CA . VAL A 1 187 ? -12.141 33.375 -10.57 1 94.06 187 VAL A CA 1
ATOM 1491 C C . VAL A 1 187 ? -11.102 34.406 -11.023 1 94.06 187 VAL A C 1
ATOM 1493 O O . VAL A 1 187 ? -10.43 35 -10.188 1 94.06 187 VAL A O 1
ATOM 1496 N N . ILE A 1 188 ? -10.875 34.438 -12.32 1 96.19 188 ILE A N 1
ATOM 1497 C CA . ILE A 1 188 ? -10.055 35.5 -12.852 1 96.19 188 ILE A CA 1
ATOM 1498 C C . ILE A 1 188 ? -10.953 36.625 -13.375 1 96.19 188 ILE A C 1
ATOM 1500 O O . ILE A 1 188 ? -11.703 36.438 -14.336 1 96.19 188 ILE A O 1
ATOM 1504 N N . LYS A 1 189 ? -10.797 37.781 -12.859 1 94.75 189 LYS A N 1
ATOM 1505 C CA . LYS A 1 189 ? -11.766 38.844 -13.102 1 94.75 189 LYS A CA 1
ATOM 1506 C C . LYS A 1 189 ? -11.438 39.594 -14.398 1 94.75 189 LYS A C 1
ATOM 1508 O O . LYS A 1 189 ? -10.266 39.781 -14.727 1 94.75 189 LYS A O 1
ATOM 1513 N N . ASN A 1 190 ? -12.492 40 -15.125 1 94.75 190 ASN A N 1
ATOM 1514 C CA . ASN A 1 190 ? -12.5 40.969 -16.219 1 94.75 190 ASN A CA 1
ATOM 1515 C C . ASN A 1 190 ? -11.523 40.562 -17.328 1 94.75 190 ASN A C 1
ATOM 1517 O O . ASN A 1 190 ? -10.648 41.344 -17.703 1 94.75 190 ASN A O 1
ATOM 1521 N N . THR A 1 191 ? -11.719 39.406 -17.891 1 96.88 191 THR A N 1
ATOM 1522 C CA . THR A 1 191 ? -10.859 38.969 -18.984 1 96.88 191 THR A CA 1
ATOM 1523 C C . THR A 1 191 ? -11.586 37.938 -19.859 1 96.88 191 THR A C 1
ATOM 1525 O O . THR A 1 191 ? -12.484 37.219 -19.391 1 96.88 191 THR A O 1
ATOM 1528 N N . LEU A 1 192 ? -11.242 37.969 -21.109 1 97.44 192 LEU A N 1
ATOM 1529 C CA . LEU A 1 192 ? -11.688 36.938 -22.031 1 97.44 192 LEU A CA 1
ATOM 1530 C C . LEU A 1 192 ? -10.555 35.969 -22.375 1 97.44 192 LEU A C 1
ATOM 1532 O O . LEU A 1 192 ? -10.75 35 -23.109 1 97.44 192 LEU A O 1
ATOM 1536 N N . ASN A 1 193 ? -9.367 36.281 -21.828 1 98 193 ASN A N 1
ATOM 1537 C CA . ASN A 1 193 ? -8.156 35.469 -22.047 1 98 193 ASN A CA 1
ATOM 1538 C C . ASN A 1 193 ? -7.492 35.125 -20.734 1 98 193 ASN A C 1
ATOM 1540 O O . ASN A 1 193 ? -6.336 35.469 -20.484 1 98 193 ASN A O 1
ATOM 1544 N N . PRO A 1 194 ? -8.203 34.312 -19.922 1 97.81 194 PRO A N 1
ATOM 1545 C CA . PRO A 1 194 ? -7.66 33.969 -18.594 1 97.81 194 PRO A CA 1
ATOM 1546 C C . PRO A 1 194 ? -6.406 33.094 -18.672 1 97.81 194 PRO A C 1
ATOM 1548 O O . PRO A 1 194 ? -6.309 32.219 -19.547 1 97.81 194 PRO A O 1
ATOM 1551 N N . ASN A 1 195 ? -5.473 33.406 -17.859 1 97.62 195 ASN A N 1
ATOM 1552 C CA . ASN A 1 195 ? -4.266 32.625 -17.625 1 97.62 195 ASN A CA 1
ATOM 1553 C C . ASN A 1 195 ? -4.215 32.094 -16.203 1 97.62 195 ASN A C 1
ATOM 1555 O O . ASN A 1 195 ? -3.852 32.812 -15.273 1 97.62 195 ASN A O 1
ATOM 1559 N N . TYR A 1 196 ? -4.477 30.844 -16.078 1 97.12 196 TYR A N 1
ATOM 1560 C CA . TYR A 1 196 ? -4.578 30.266 -14.742 1 97.12 196 TYR A CA 1
ATOM 1561 C C . TYR A 1 196 ? -3.215 29.797 -14.25 1 97.12 196 TYR A C 1
ATOM 1563 O O . TYR A 1 196 ? -2.367 29.375 -15.047 1 97.12 196 TYR A O 1
ATOM 1571 N N . GLU A 1 197 ? -3.004 29.844 -12.977 1 95.19 197 GLU A N 1
ATOM 1572 C CA . GLU A 1 197 ? -1.816 29.266 -12.359 1 95.19 197 GLU A CA 1
ATOM 1573 C C . GLU A 1 197 ? -1.838 27.734 -12.461 1 95.19 197 GLU A C 1
ATOM 1575 O O . GLU A 1 197 ? -2.906 27.141 -12.57 1 95.19 197 GLU A O 1
ATOM 1580 N N . PRO A 1 198 ? -0.641 27.156 -12.406 1 94.88 198 PRO A N 1
ATOM 1581 C CA . PRO A 1 198 ? -0.59 25.703 -12.469 1 94.88 198 PRO A CA 1
ATOM 1582 C C . PRO A 1 198 ? -1.366 25.031 -11.336 1 94.88 198 PRO A C 1
ATOM 1584 O O . PRO A 1 198 ? -1.349 25.516 -10.203 1 94.88 198 PRO A O 1
ATOM 1587 N N . VAL A 1 199 ? -2.051 24.047 -11.727 1 93.5 199 VAL A N 1
ATOM 1588 C CA . VAL A 1 199 ? -2.812 23.25 -10.766 1 93.5 199 VAL A CA 1
ATOM 1589 C C . VAL A 1 199 ? -2.119 21.906 -10.539 1 93.5 199 VAL A C 1
ATOM 1591 O O . VAL A 1 199 ? -1.701 21.25 -11.492 1 93.5 199 VAL A O 1
ATOM 1594 N N . MET A 1 200 ? -1.907 21.562 -9.328 1 89.44 200 MET A N 1
ATOM 1595 C CA . MET A 1 200 ? -1.362 20.25 -8.961 1 89.44 200 MET A CA 1
ATOM 1596 C C . MET A 1 200 ? -2.385 19.438 -8.172 1 89.44 200 MET A C 1
ATOM 1598 O O . MET A 1 200 ? -2.867 19.891 -7.129 1 89.44 200 MET A O 1
ATOM 1602 N N . MET A 1 201 ? -2.707 18.25 -8.719 1 89.75 201 MET A N 1
ATOM 1603 C CA . MET A 1 201 ? -3.676 17.375 -8.062 1 89.75 201 MET A CA 1
ATOM 1604 C C . MET A 1 201 ? -3.189 15.922 -8.055 1 89.75 201 MET A C 1
ATOM 1606 O O . MET A 1 201 ? -2.471 15.508 -8.969 1 89.75 201 MET A O 1
ATOM 1610 N N . LYS A 1 202 ? -3.609 15.234 -6.984 1 87.62 202 LYS A N 1
ATOM 1611 C CA . LYS A 1 202 ? -3.352 13.797 -7.012 1 87.62 202 LYS A CA 1
ATOM 1612 C C . LYS A 1 202 ? -4.078 13.125 -8.172 1 87.62 202 LYS A C 1
ATOM 1614 O O . LYS A 1 202 ? -5.254 13.406 -8.422 1 87.62 202 LYS A O 1
ATOM 1619 N N . LEU A 1 203 ? -3.365 12.273 -8.875 1 90.69 203 LEU A N 1
ATOM 1620 C CA . LEU A 1 203 ? -3.982 11.555 -9.984 1 90.69 203 LEU A CA 1
ATOM 1621 C C . LEU A 1 203 ? -5.184 10.742 -9.508 1 90.69 203 LEU A C 1
ATOM 1623 O O . LEU A 1 203 ? -6.195 10.664 -10.203 1 90.69 203 LEU A O 1
ATOM 1627 N N . GLU A 1 204 ? -5.07 10.219 -8.32 1 87.19 204 GLU A N 1
ATOM 1628 C CA . GLU A 1 204 ? -6.152 9.43 -7.73 1 87.19 204 GLU A CA 1
ATOM 1629 C C . GLU A 1 204 ? -7.414 10.273 -7.559 1 87.19 204 GLU A C 1
ATOM 1631 O O . GLU A 1 204 ? -8.523 9.773 -7.73 1 87.19 204 GLU A O 1
ATOM 1636 N N . GLU A 1 205 ? -7.258 11.484 -7.203 1 85.81 205 GLU A N 1
ATOM 1637 C CA . GLU A 1 205 ? -8.383 12.398 -7.023 1 85.81 205 GLU A CA 1
ATOM 1638 C C . GLU A 1 205 ? -8.945 12.844 -8.367 1 85.81 205 GLU A C 1
ATOM 1640 O O . GLU A 1 205 ? -10.164 12.977 -8.523 1 85.81 205 GLU A O 1
ATOM 1645 N N . LEU A 1 206 ? -8.117 13 -9.289 1 92.06 206 LEU A N 1
ATOM 1646 C CA . LEU A 1 206 ? -8.508 13.523 -10.602 1 92.06 206 LEU A CA 1
ATOM 1647 C C . LEU A 1 206 ? -9.273 12.477 -11.398 1 92.06 206 LEU A C 1
ATOM 1649 O O . LEU A 1 206 ? -10.312 12.781 -11.992 1 92.06 206 LEU A O 1
ATOM 1653 N N . ASN A 1 207 ? -8.711 11.297 -11.367 1 92.12 207 ASN A N 1
ATOM 1654 C CA . ASN A 1 207 ? -9.258 10.305 -12.289 1 92.12 207 ASN A CA 1
ATOM 1655 C C . ASN A 1 207 ? -9.195 8.898 -11.703 1 92.12 207 ASN A C 1
ATOM 1657 O O . ASN A 1 207 ? -9.242 7.91 -12.438 1 92.12 207 ASN A O 1
ATOM 1661 N N . ASN A 1 208 ? -9.008 8.75 -10.422 1 87.5 208 ASN A N 1
ATOM 1662 C CA . ASN A 1 208 ? -8.922 7.477 -9.719 1 87.5 208 ASN A CA 1
ATOM 1663 C C . ASN A 1 208 ? -7.738 6.645 -10.203 1 87.5 208 ASN A C 1
ATOM 1665 O O . ASN A 1 208 ? -7.746 5.418 -10.094 1 87.5 208 ASN A O 1
ATOM 1669 N N . GLY A 1 209 ? -6.777 7.316 -10.852 1 87.5 209 GLY A N 1
ATOM 1670 C CA . GLY A 1 209 ? -5.578 6.637 -11.312 1 87.5 209 GLY A CA 1
ATOM 1671 C C . GLY A 1 209 ? -5.723 6.047 -12.703 1 87.5 209 GLY A C 1
ATOM 1672 O O . GLY A 1 209 ? -4.812 5.383 -13.195 1 87.5 209 GLY A O 1
ATOM 1673 N N . ASP A 1 210 ? -6.84 6.215 -13.336 1 88.69 210 ASP A N 1
ATOM 1674 C CA . ASP A 1 210 ? -7.078 5.754 -14.695 1 88.69 210 ASP A CA 1
ATOM 1675 C C . ASP A 1 210 ? -6.781 6.859 -15.711 1 88.69 210 ASP A C 1
ATOM 1677 O O . ASP A 1 210 ? -7.582 7.781 -15.883 1 88.69 210 ASP A O 1
ATOM 1681 N N . MET A 1 211 ? -5.781 6.652 -16.484 1 90.62 211 MET A N 1
ATOM 1682 C CA . MET A 1 211 ? -5.293 7.684 -17.406 1 90.62 211 ME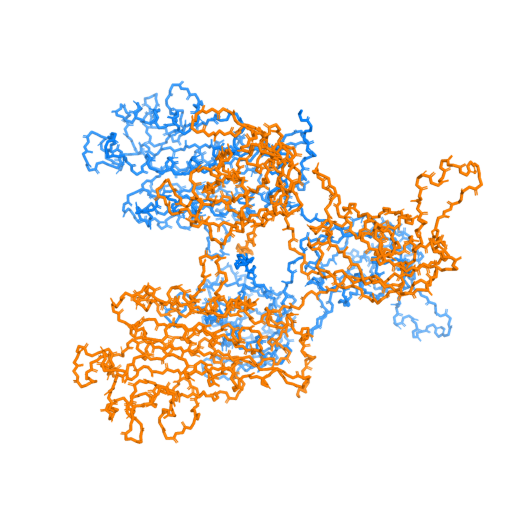T A CA 1
ATOM 1683 C C . MET A 1 211 ? -6.289 7.93 -18.531 1 90.62 211 MET A C 1
ATOM 1685 O O . MET A 1 211 ? -6.234 8.961 -19.203 1 90.62 211 MET A O 1
ATOM 1689 N N . PHE A 1 212 ? -7.184 7.074 -18.75 1 90.25 212 PHE A N 1
ATOM 1690 C CA . PHE A 1 212 ? -8.102 7.172 -19.891 1 90.25 212 PHE A CA 1
ATOM 1691 C C . PHE A 1 212 ? -9.492 7.578 -19.422 1 90.25 212 PHE A C 1
ATOM 1693 O O . PHE A 1 212 ? -10.406 7.723 -20.234 1 90.25 212 PHE A O 1
ATOM 1700 N N . ARG A 1 213 ? -9.617 7.777 -18.172 1 91.44 213 ARG A N 1
ATOM 1701 C CA . ARG A 1 213 ? -10.906 8.242 -17.672 1 91.44 213 ARG A CA 1
ATOM 1702 C C . ARG A 1 213 ? -11.273 9.594 -18.266 1 91.44 213 ARG A C 1
ATOM 1704 O O . ARG A 1 213 ? -10.438 10.492 -18.344 1 91.44 213 ARG A O 1
ATOM 1711 N N . GLU A 1 214 ? -12.477 9.656 -18.578 1 95.25 214 GLU A N 1
ATOM 1712 C CA . GLU A 1 214 ? -12.945 10.898 -19.172 1 95.25 214 GLU A CA 1
ATOM 1713 C C . GLU A 1 214 ? -13.078 12 -18.125 1 95.25 214 GLU A C 1
ATOM 1715 O O . GLU A 1 214 ? -13.625 11.781 -17.047 1 95.25 214 GLU A O 1
ATOM 1720 N N . LEU A 1 215 ? -12.562 13.156 -18.484 1 96.56 215 LEU A N 1
ATOM 1721 C CA . LEU A 1 215 ? -12.648 14.375 -17.672 1 96.56 215 LEU A CA 1
ATOM 1722 C C . LEU A 1 215 ? -13.438 15.453 -18.406 1 96.56 215 LEU A C 1
ATOM 1724 O O . LEU A 1 215 ? -13.242 15.664 -19.609 1 96.56 215 LEU A O 1
ATOM 1728 N N . VAL A 1 216 ? -14.32 16.109 -17.719 1 97.44 216 VAL A N 1
ATOM 1729 C CA . VAL A 1 216 ? -15.109 17.203 -18.281 1 97.44 216 VAL A CA 1
ATOM 1730 C C . VAL A 1 216 ? -14.672 18.531 -17.656 1 97.44 216 VAL A C 1
ATOM 1732 O O . VAL A 1 216 ? -14.695 18.703 -16.438 1 97.44 216 VAL A O 1
ATOM 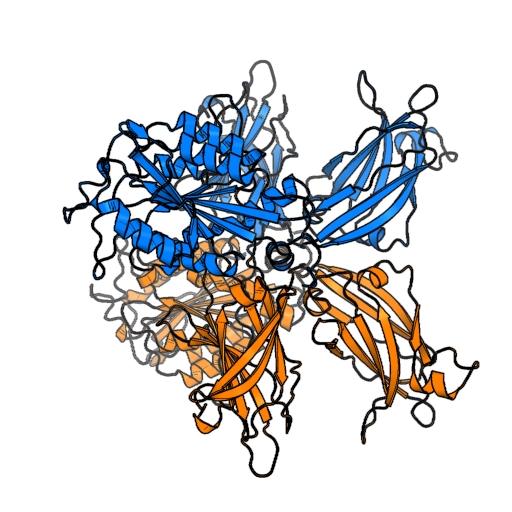1735 N N . PHE A 1 217 ? -14.289 19.438 -18.516 1 97.88 217 PHE A N 1
ATOM 1736 C CA . PHE A 1 217 ? -13.945 20.781 -18.109 1 97.88 217 PHE A CA 1
ATOM 1737 C C . PHE A 1 217 ? -15.07 21.75 -18.453 1 97.88 217 PHE A C 1
ATOM 1739 O O . PHE A 1 217 ? -15.398 21.938 -19.625 1 97.88 217 PHE A O 1
ATOM 1746 N N . GLU A 1 218 ? -15.602 22.375 -17.406 1 97.81 218 GLU A N 1
ATOM 1747 C CA . GLU A 1 218 ? -16.656 23.375 -17.594 1 97.81 218 GLU A CA 1
ATOM 1748 C C . GLU A 1 218 ? -16.156 24.781 -17.25 1 97.81 218 GLU A C 1
ATOM 1750 O O . GLU A 1 218 ? -15.57 24.984 -16.188 1 97.81 218 GLU A O 1
ATOM 1755 N N . PHE A 1 219 ? -16.453 25.656 -18.109 1 97.81 219 PHE A N 1
ATOM 1756 C CA . PHE A 1 219 ? -16.109 27.047 -17.859 1 97.81 219 PHE A CA 1
ATOM 1757 C C . PHE A 1 219 ? -17.359 27.875 -17.625 1 97.81 219 PHE A C 1
ATOM 1759 O O . PHE A 1 219 ? -18.375 27.703 -18.312 1 97.81 219 PHE A O 1
ATOM 1766 N N . TRP A 1 220 ? -17.172 28.781 -16.656 1 96.88 220 TRP A N 1
ATOM 1767 C CA . TRP A 1 220 ? -18.297 29.594 -16.203 1 96.88 220 TRP A CA 1
ATOM 1768 C C . TRP A 1 220 ? -17.875 31.047 -15.992 1 96.88 220 TRP A C 1
ATOM 1770 O O . TRP A 1 220 ? -16.672 31.328 -15.836 1 96.88 220 TRP A O 1
ATOM 1780 N N . ASP A 1 221 ? -18.812 31.875 -16.062 1 96.38 221 ASP A N 1
ATOM 1781 C CA . ASP A 1 221 ? -18.641 33.281 -15.68 1 96.38 221 ASP A CA 1
ATOM 1782 C C . ASP A 1 221 ? -19.234 33.562 -14.305 1 96.38 221 ASP A C 1
ATOM 1784 O O . ASP A 1 221 ? -20.422 33.344 -14.086 1 96.38 221 ASP A O 1
ATOM 1788 N N . HIS A 1 222 ? -18.359 34 -13.453 1 93.5 222 HIS A N 1
ATOM 1789 C CA . HIS A 1 222 ? -18.797 34.281 -12.086 1 93.5 222 HIS A CA 1
ATOM 1790 C C . HIS A 1 222 ? -19.625 35.562 -12.023 1 93.5 222 HIS A C 1
ATOM 1792 O O . HIS A 1 222 ? -19.203 36.594 -12.555 1 93.5 222 HIS A O 1
ATOM 1798 N N . ASP A 1 223 ? -20.781 35.438 -11.375 1 89.25 223 ASP A N 1
ATOM 1799 C CA . ASP A 1 223 ? -21.641 36.594 -11.141 1 89.25 223 ASP A CA 1
ATOM 1800 C C . ASP A 1 223 ? -21.875 36.812 -9.648 1 89.25 223 ASP A C 1
ATOM 1802 O O . ASP A 1 223 ? -22.141 35.844 -8.914 1 89.25 223 ASP A O 1
ATOM 1806 N N . SER A 1 224 ? -21.719 38 -9.172 1 82.75 224 SER A N 1
ATOM 1807 C CA . SER A 1 224 ? -21.891 38.344 -7.754 1 82.75 224 SER A CA 1
ATOM 1808 C C . SER A 1 224 ? -23.344 38.094 -7.309 1 82.75 224 SER A C 1
ATOM 1810 O O . SER A 1 224 ? -23.594 37.844 -6.133 1 82.75 224 SER A O 1
ATOM 1812 N N . VAL A 1 225 ? -24.219 38.375 -8.242 1 79.56 225 VAL A N 1
ATOM 1813 C CA . VAL A 1 225 ? -25.625 38.219 -7.914 1 79.56 225 VAL A CA 1
ATOM 1814 C C . VAL A 1 225 ? -26.266 37.188 -8.852 1 79.56 225 VAL A C 1
ATOM 1816 O O . VAL A 1 225 ? -26.062 37.25 -10.07 1 79.56 225 VAL A O 1
ATOM 1819 N N . GLY A 1 226 ? -26.922 36.188 -8.328 1 79.75 226 GLY A N 1
ATOM 1820 C CA . GLY A 1 226 ? -27.625 35.188 -9.125 1 79.75 226 GLY A CA 1
ATOM 1821 C C . GLY A 1 226 ? -26.781 34 -9.469 1 79.75 226 GLY A C 1
ATOM 1822 O O . GLY A 1 226 ? -25.781 33.719 -8.797 1 79.75 226 GLY A O 1
ATOM 1823 N N . GLU A 1 227 ? -27.281 33.25 -10.57 1 86.19 227 GLU A N 1
ATOM 1824 C CA . GLU A 1 227 ? -26.578 32.062 -11.039 1 86.19 227 GLU A CA 1
ATOM 1825 C C . GLU A 1 227 ? -25.422 32.406 -11.961 1 86.19 227 GLU A C 1
ATOM 1827 O O . GLU A 1 227 ? -25.484 33.406 -12.688 1 86.19 227 GLU A O 1
ATOM 1832 N N . HIS A 1 228 ? -24.406 31.734 -11.984 1 91.75 228 HIS A N 1
ATOM 1833 C CA . HIS A 1 228 ? -23.266 31.938 -12.875 1 91.75 228 HIS A CA 1
ATOM 1834 C C . HIS A 1 228 ? -23.609 31.531 -14.305 1 91.75 228 HIS A C 1
ATOM 1836 O O . HIS A 1 228 ? -24.469 30.688 -14.531 1 91.75 228 HIS A O 1
ATOM 1842 N N . ASP A 1 229 ? -22.984 32.188 -15.273 1 93.31 229 ASP A N 1
ATOM 1843 C CA . ASP A 1 229 ? -23.266 31.938 -16.688 1 93.31 229 ASP A CA 1
ATOM 1844 C C . ASP A 1 229 ? -22.312 30.891 -17.25 1 93.31 229 ASP A C 1
ATOM 1846 O O . ASP A 1 229 ? -21.094 31 -17.094 1 93.31 229 ASP A O 1
ATOM 1850 N N . PHE A 1 230 ? -23 30 -17.875 1 96.06 230 PHE A N 1
ATOM 1851 C CA . PHE A 1 230 ? -22.25 28.938 -18.531 1 96.06 230 PHE A CA 1
ATOM 1852 C C . PHE A 1 230 ? -21.594 29.438 -19.812 1 96.06 230 PHE A C 1
ATOM 1854 O O . PHE A 1 230 ? -22.25 30.062 -20.641 1 96.06 230 PHE A O 1
ATOM 1861 N N . ILE A 1 231 ? -20.281 29.203 -19.969 1 97.06 231 ILE A N 1
ATOM 1862 C CA . ILE A 1 231 ? -19.562 29.609 -21.172 1 97.06 231 ILE A CA 1
ATOM 1863 C C . ILE A 1 231 ? -19.469 28.438 -22.141 1 97.06 231 ILE A C 1
ATOM 1865 O O . ILE A 1 231 ? -19.859 28.562 -23.312 1 97.06 231 ILE A O 1
ATOM 1869 N N . GLY A 1 232 ? -18.922 27.328 -21.641 1 97.88 232 GLY A N 1
ATOM 1870 C CA . GLY A 1 232 ? -18.766 26.125 -22.469 1 97.88 232 GLY A CA 1
ATOM 1871 C C . GLY A 1 232 ? -18.016 25.016 -21.766 1 97.88 232 GLY A C 1
ATOM 1872 O O . GLY A 1 232 ? -17.578 25.172 -20.609 1 97.88 232 GLY A O 1
ATOM 1873 N N . LEU A 1 233 ? -17.969 23.812 -22.453 1 98.12 233 LEU A N 1
ATOM 1874 C CA . LEU A 1 233 ? -17.234 22.688 -21.875 1 98.12 233 LEU A CA 1
ATOM 1875 C C . LEU A 1 233 ? -16.5 21.906 -22.953 1 98.12 233 LEU A C 1
ATOM 1877 O O . LEU A 1 233 ? -16.766 22.062 -24.141 1 98.12 233 LEU A O 1
ATOM 1881 N N . PHE A 1 234 ? -15.508 21.172 -22.641 1 97.81 234 PHE A N 1
ATOM 1882 C CA . PHE A 1 234 ? -14.836 20.172 -23.453 1 97.81 234 PHE A CA 1
ATOM 1883 C C . PHE A 1 234 ? -14.492 18.938 -22.625 1 97.81 234 PHE A C 1
ATOM 1885 O O . PHE A 1 234 ? -14.531 18.984 -21.391 1 97.81 234 PHE A O 1
ATOM 1892 N N . THR A 1 235 ? -14.305 17.812 -23.344 1 97.19 235 THR A N 1
ATOM 1893 C CA . THR A 1 235 ? -13.969 16.547 -22.688 1 97.19 235 THR A CA 1
ATOM 1894 C C . THR A 1 235 ? -12.594 16.047 -23.141 1 97.19 235 THR A C 1
ATOM 1896 O O . THR A 1 235 ? -12.195 16.281 -24.281 1 97.19 235 THR A O 1
ATOM 1899 N N . THR A 1 236 ? -11.867 15.492 -22.25 1 96.75 236 THR A N 1
ATOM 1900 C CA . THR A 1 236 ? -10.555 14.906 -22.516 1 96.75 236 THR A CA 1
ATOM 1901 C C . THR A 1 236 ? -10.188 13.883 -21.453 1 96.75 236 THR A C 1
ATOM 1903 O O . THR A 1 236 ? -11.062 13.398 -20.719 1 96.75 236 THR A O 1
ATOM 1906 N N . ASN A 1 237 ? -8.977 13.406 -21.438 1 94.94 237 ASN A N 1
ATOM 1907 C CA . ASN A 1 237 ? -8.438 12.555 -20.391 1 94.94 237 ASN A CA 1
ATOM 1908 C C . ASN A 1 237 ? -6.957 12.836 -20.141 1 94.94 237 ASN A C 1
ATOM 1910 O O . ASN A 1 237 ? -6.344 13.617 -20.875 1 94.94 237 ASN A O 1
ATOM 1914 N N . ALA A 1 238 ? -6.449 12.297 -19.125 1 93.19 238 ALA A N 1
ATOM 1915 C CA . ALA A 1 238 ? -5.09 12.617 -18.703 1 93.19 238 ALA A CA 1
ATOM 1916 C C . ALA A 1 238 ? -4.074 12.164 -19.75 1 93.19 238 ALA A C 1
ATOM 1918 O O . ALA A 1 238 ? -3.064 12.836 -19.969 1 93.19 238 ALA A O 1
ATOM 1919 N N . ASP A 1 239 ? -4.297 11.031 -20.359 1 91.5 239 ASP A N 1
ATOM 1920 C CA . ASP A 1 239 ? -3.387 10.523 -21.391 1 91.5 239 ASP A CA 1
ATOM 1921 C C . ASP A 1 239 ? -3.25 11.516 -22.547 1 91.5 239 ASP A C 1
ATOM 1923 O O . ASP A 1 239 ? -2.137 11.844 -22.953 1 91.5 239 ASP A O 1
ATOM 1927 N N . THR A 1 240 ? -4.363 12 -23.031 1 91.88 240 THR A N 1
ATOM 1928 C CA . THR A 1 240 ? -4.395 12.93 -24.156 1 91.88 240 THR A CA 1
ATOM 1929 C C . THR A 1 240 ? -3.676 14.227 -23.797 1 91.88 240 THR A C 1
ATOM 1931 O O . THR A 1 240 ? -2.869 14.727 -24.594 1 91.88 240 THR A O 1
ATOM 1934 N N . VAL A 1 241 ? -3.992 14.68 -22.688 1 92.81 241 VAL A N 1
ATOM 1935 C CA . VAL A 1 241 ? -3.416 15.945 -22.25 1 92.81 241 VAL A CA 1
ATOM 1936 C C . VAL A 1 241 ? -1.906 15.797 -22.078 1 92.81 241 VAL A C 1
ATOM 1938 O O . VAL A 1 241 ? -1.139 16.688 -22.453 1 92.81 241 VAL A O 1
ATOM 1941 N N . LEU A 1 242 ? -1.489 14.758 -21.516 1 89.94 242 LEU A N 1
ATOM 1942 C CA . LEU A 1 242 ? -0.074 14.523 -21.25 1 89.94 242 LEU A CA 1
ATOM 1943 C C . LEU A 1 242 ? 0.708 14.383 -22.547 1 89.94 242 LEU A C 1
ATOM 1945 O O . LEU A 1 242 ? 1.841 14.859 -22.656 1 89.94 242 LEU A O 1
ATOM 1949 N N . LYS A 1 243 ? 0.203 13.695 -23.484 1 86.56 243 LYS A N 1
ATOM 1950 C CA . LYS A 1 243 ? 0.862 13.5 -24.766 1 86.56 243 LYS A CA 1
ATOM 1951 C C . LYS A 1 243 ? 1.064 14.836 -25.484 1 86.56 243 LYS A C 1
ATOM 1953 O O . LYS A 1 243 ? 2.062 15.023 -26.188 1 86.56 243 LYS A O 1
ATOM 1958 N N . GLY A 1 244 ? 0.125 15.656 -25.328 1 82.19 244 GLY A N 1
ATOM 1959 C CA . GLY A 1 244 ? 0.27 17 -25.844 1 82.19 244 GLY A CA 1
ATOM 1960 C C . GLY A 1 244 ? 0.097 17.094 -27.344 1 82.19 244 GLY A C 1
ATOM 1961 O O . GLY A 1 244 ? 0.454 18.109 -27.953 1 82.19 244 GLY A O 1
ATOM 1962 N N . ILE A 1 245 ? -0.334 16.016 -27.938 1 78.94 245 ILE A N 1
ATOM 1963 C CA . ILE A 1 245 ? -0.627 16.078 -29.359 1 78.94 245 ILE A CA 1
ATOM 1964 C C . ILE A 1 245 ? -1.771 17.062 -29.609 1 78.94 245 ILE A C 1
ATOM 1966 O O . ILE A 1 245 ? -1.688 17.906 -30.5 1 78.94 245 ILE A O 1
ATOM 1970 N N . THR A 1 246 ? -2.803 16.891 -28.797 1 80.38 246 THR A N 1
ATOM 1971 C CA . THR A 1 246 ? -3.883 17.875 -28.75 1 80.38 246 THR A CA 1
ATOM 1972 C C . THR A 1 246 ? -3.688 18.828 -27.578 1 80.38 246 THR A C 1
ATOM 1974 O O . THR A 1 246 ? -3.762 18.422 -26.422 1 80.38 246 THR A O 1
ATOM 1977 N N . ARG A 1 247 ? -3.398 20.109 -27.938 1 88.56 247 ARG A N 1
ATOM 1978 C CA . ARG A 1 247 ? -3.152 21.062 -26.859 1 88.56 247 ARG A CA 1
ATOM 1979 C C . ARG A 1 247 ? -4.293 22.062 -26.75 1 88.56 247 ARG A C 1
ATOM 1981 O O . ARG A 1 247 ? -4.426 22.75 -25.734 1 88.56 247 ARG A O 1
ATOM 1988 N N . GLU A 1 248 ? -5.055 22.141 -27.844 1 95.25 248 GLU A N 1
ATOM 1989 C CA . GLU A 1 248 ? -6.156 23.094 -27.875 1 95.25 248 GLU A CA 1
ATOM 1990 C C . GLU A 1 248 ? -7.504 22.391 -27.859 1 95.25 248 GLU A C 1
ATOM 1992 O O . GLU A 1 248 ? -7.715 21.438 -28.625 1 95.25 248 GLU A O 1
ATOM 1997 N N . PHE A 1 249 ? -8.312 22.875 -27.047 1 97.38 249 PHE A N 1
ATOM 1998 C CA . PHE A 1 249 ? -9.641 22.281 -26.906 1 97.38 249 PHE A CA 1
ATOM 1999 C C . PHE A 1 249 ? -10.719 23.359 -27.031 1 97.38 249 PHE A C 1
ATOM 2001 O O . PHE A 1 249 ? -10.82 24.25 -26.203 1 97.38 249 PHE A O 1
ATOM 2008 N N . PRO A 1 250 ? -11.531 23.281 -28.047 1 97.75 250 PRO A N 1
ATOM 2009 C CA . PRO A 1 250 ? -12.633 24.234 -28.188 1 97.75 250 PRO A CA 1
ATOM 2010 C C . PRO A 1 250 ? -13.711 24.047 -27.125 1 97.75 250 PRO A C 1
ATOM 2012 O O . PRO A 1 250 ? -14.109 22.922 -26.844 1 97.75 250 PRO A O 1
ATOM 2015 N N . LEU A 1 251 ? -14.094 25.141 -26.609 1 97.75 251 LEU A N 1
ATOM 2016 C CA . LEU A 1 251 ? -15.242 25.125 -25.703 1 97.75 251 LEU A CA 1
ATOM 2017 C C . LEU A 1 251 ? -16.547 25.109 -26.484 1 97.75 251 LEU A C 1
ATOM 2019 O O . LEU A 1 251 ? -16.75 25.938 -27.375 1 97.75 251 LEU A O 1
ATOM 2023 N N . ILE A 1 252 ? -17.375 24.203 -26.109 1 97.5 252 ILE A N 1
ATOM 2024 C CA . ILE A 1 252 ? -18.625 24.078 -26.844 1 97.5 252 ILE A CA 1
ATOM 2025 C C . ILE A 1 252 ? -19.797 24.406 -25.906 1 97.5 252 ILE A C 1
ATOM 2027 O O . ILE A 1 252 ? -19.891 23.859 -24.812 1 97.5 252 ILE A O 1
ATOM 2031 N N . ASN A 1 253 ? -20.562 25.297 -26.312 1 96.25 253 ASN A N 1
ATOM 2032 C CA . ASN A 1 253 ? -21.859 25.594 -25.703 1 96.25 253 ASN A CA 1
ATOM 2033 C C . ASN A 1 253 ? -23.016 25.078 -26.562 1 96.25 253 ASN A C 1
ATOM 2035 O O . ASN A 1 253 ? -23.391 25.719 -27.547 1 96.25 253 ASN A O 1
ATOM 2039 N N . ALA A 1 254 ? -23.594 24.078 -26.156 1 92.88 254 ALA A N 1
ATOM 2040 C CA . ALA A 1 254 ? -24.594 23.391 -26.969 1 92.88 254 ALA A CA 1
ATOM 2041 C C . ALA A 1 254 ? -25.797 24.297 -27.25 1 92.88 254 ALA A C 1
ATOM 2043 O O . ALA A 1 254 ? -26.359 24.281 -28.344 1 92.88 254 ALA A O 1
ATOM 2044 N N . LYS A 1 255 ? -26.219 25.031 -26.25 1 92 255 LYS A N 1
ATOM 2045 C CA . LYS A 1 255 ? -27.359 25.938 -26.422 1 92 255 LYS A CA 1
ATOM 2046 C C . LYS A 1 255 ? -27.062 27.031 -27.438 1 92 255 LYS A C 1
ATOM 2048 O O . LYS A 1 255 ? -27.891 27.328 -28.297 1 92 255 LYS A O 1
ATOM 2053 N N . LYS A 1 256 ? -25.922 27.625 -27.328 1 92 256 LYS A N 1
ATOM 2054 C CA . LYS A 1 256 ? -25.516 28.656 -28.266 1 92 256 LYS A CA 1
ATOM 2055 C C . LYS A 1 256 ? -25.328 28.078 -29.672 1 92 256 LYS A C 1
ATOM 2057 O O . LYS A 1 256 ? -25.656 28.734 -30.656 1 92 256 LYS A O 1
ATOM 2062 N N . ALA A 1 257 ? -24.781 26.922 -29.781 1 91.88 257 ALA A N 1
ATOM 2063 C CA . ALA A 1 257 ? -24.562 26.266 -31.078 1 91.88 257 ALA A CA 1
ATOM 2064 C C . ALA A 1 257 ? -25.891 26 -31.781 1 91.88 257 ALA A C 1
ATOM 2066 O O . ALA A 1 257 ? -26 26.109 -33 1 91.88 257 ALA A O 1
ATOM 2067 N N . ALA A 1 258 ? -26.844 25.641 -31.016 1 90.94 258 ALA A N 1
ATOM 2068 C CA . ALA A 1 258 ? -28.172 25.359 -31.562 1 90.94 258 ALA A CA 1
ATOM 2069 C C . ALA A 1 258 ? -28.828 26.625 -32.094 1 90.94 258 ALA A C 1
ATOM 2071 O O . ALA A 1 258 ? -29.547 26.609 -33.094 1 90.94 258 ALA A O 1
ATOM 2072 N N . LYS A 1 259 ? -28.641 27.703 -31.438 1 89.12 259 LYS A N 1
ATOM 2073 C CA . LYS A 1 259 ? -29.281 28.984 -31.766 1 89.12 259 LYS A CA 1
ATOM 2074 C C . LYS A 1 259 ? -28.609 29.625 -33 1 89.12 259 LYS A C 1
ATOM 2076 O O . LYS A 1 259 ? -29.281 30.219 -33.812 1 89.12 259 LYS A O 1
ATOM 2081 N N . LYS A 1 260 ? -27.359 29.703 -33.031 1 83.62 260 LYS A N 1
ATOM 2082 C CA . LYS A 1 260 ? -26.609 30.422 -34.062 1 83.62 260 LYS A CA 1
ATOM 2083 C C . LYS A 1 260 ? -26.484 29.578 -35.312 1 83.62 260 LYS A C 1
ATOM 2085 O O . LYS A 1 260 ? -25.938 30.047 -36.312 1 83.62 260 LYS A O 1
ATOM 2090 N N . SER A 1 261 ? -27.172 28.797 -35.5 1 67 261 SER A N 1
ATOM 2091 C CA . SER A 1 261 ? -27.25 28.031 -36.75 1 67 261 SER A CA 1
ATOM 2092 C C . SER A 1 261 ? -25.969 28.172 -37.562 1 67 261 SER A C 1
ATOM 2094 O O . SER A 1 261 ? -25.203 29.109 -37.344 1 67 261 SER A O 1
ATOM 2096 N N . GLY A 1 262 ? -25.344 27.172 -38.312 1 78.38 262 GLY A N 1
ATOM 2097 C CA . GLY A 1 262 ? -24.25 26.984 -39.25 1 78.38 262 GLY A CA 1
ATOM 2098 C C . GLY A 1 262 ? -23.078 27.922 -38.969 1 78.38 262 GLY A C 1
ATOM 2099 O O . GLY A 1 262 ? -21.938 27.641 -39.375 1 78.38 262 GLY A O 1
ATOM 2100 N N . SER A 1 263 ? -23.219 29.234 -38.062 1 88.25 263 SER A N 1
ATOM 2101 C CA . SER A 1 263 ? -22.156 30.203 -37.906 1 88.25 263 SER A CA 1
ATOM 2102 C C . SER A 1 263 ? -21.375 29.953 -36.625 1 88.25 263 SER A C 1
ATOM 2104 O O . SER A 1 263 ? -20.312 30.531 -36.406 1 88.25 263 SER A O 1
ATOM 2106 N N . TYR A 1 264 ? -21.781 29.078 -35.719 1 92.5 264 TYR A N 1
ATOM 2107 C CA . TYR A 1 264 ? -21.156 28.797 -34.438 1 92.5 264 TYR A CA 1
ATOM 2108 C C . TYR A 1 264 ? -19.875 27.969 -34.625 1 92.5 264 TYR A C 1
ATOM 2110 O O . TYR A 1 264 ? -19.891 26.938 -35.281 1 92.5 264 TYR A O 1
ATOM 2118 N N . LYS A 1 265 ? -18.812 28.453 -34.125 1 93 265 LYS A N 1
ATOM 2119 C CA . LYS A 1 265 ? -17.562 27.688 -34.125 1 93 265 LYS A CA 1
ATOM 2120 C C . LYS A 1 265 ? -17.25 27.109 -32.75 1 93 265 LYS A C 1
ATOM 2122 O O . LYS A 1 265 ? -17.219 25.891 -32.562 1 93 265 LYS A O 1
ATOM 2127 N N . ASN A 1 266 ? -17.031 27.984 -31.766 1 96.38 266 ASN A N 1
ATOM 2128 C CA . ASN A 1 266 ? -16.781 27.641 -30.375 1 96.38 266 ASN A CA 1
ATOM 2129 C C . ASN A 1 266 ? -16.938 28.859 -29.469 1 96.38 266 ASN A C 1
ATOM 2131 O O . ASN A 1 266 ? -17.172 29.969 -29.938 1 96.38 266 ASN A O 1
ATOM 2135 N N . SER A 1 267 ? -16.922 28.672 -28.203 1 97.19 267 SER A N 1
ATOM 2136 C CA . SER A 1 267 ? -17.047 29.734 -27.203 1 97.19 267 SER A CA 1
ATOM 2137 C C . SER A 1 267 ? -15.719 30.047 -26.547 1 97.19 267 SER A C 1
ATOM 2139 O O . SER A 1 267 ? -15.664 30.375 -25.359 1 97.19 267 SER A O 1
ATOM 2141 N N . GLY A 1 268 ? -14.711 29.828 -27.297 1 97.56 268 GLY A N 1
ATOM 2142 C CA . GLY A 1 268 ? -13.352 30.016 -26.812 1 97.56 268 GLY A CA 1
ATOM 2143 C C . GLY A 1 268 ? -12.5 28.766 -26.938 1 97.56 268 GLY A C 1
ATOM 2144 O O . GLY A 1 268 ? -13.008 27.688 -27.281 1 97.56 268 GLY A O 1
ATOM 2145 N N . VAL A 1 269 ? -11.258 28.938 -26.766 1 98.19 269 VAL A N 1
ATOM 2146 C CA . VAL A 1 269 ? -10.328 27.812 -26.891 1 98.19 269 VAL A CA 1
ATOM 2147 C C . VAL A 1 269 ? -9.461 27.734 -25.641 1 98.19 269 VAL A C 1
ATOM 2149 O O . VAL A 1 269 ? -8.945 28.734 -25.156 1 98.19 269 VAL A O 1
ATOM 2152 N N . ILE A 1 270 ? -9.406 26.531 -25.141 1 98.06 270 ILE A N 1
ATOM 2153 C CA . ILE A 1 270 ? -8.562 26.281 -23.969 1 98.06 270 ILE A CA 1
ATOM 2154 C C . ILE A 1 270 ? -7.281 25.578 -24.406 1 98.06 270 ILE A C 1
ATOM 2156 O O . ILE A 1 270 ? -7.328 24.609 -25.156 1 98.06 270 ILE A O 1
ATOM 2160 N N . THR A 1 271 ? -6.164 26.109 -23.891 1 97.5 271 THR A N 1
ATOM 2161 C CA . THR A 1 271 ? -4.863 25.547 -24.234 1 97.5 271 THR A CA 1
ATOM 2162 C C . THR A 1 271 ? -4.129 25.047 -23 1 97.5 271 THR A C 1
ATOM 2164 O O . THR A 1 271 ? -4.016 25.781 -22.016 1 97.5 271 THR A O 1
ATOM 2167 N N . PHE A 1 272 ? -3.705 23.766 -23.094 1 95.5 272 PHE A N 1
ATOM 2168 C CA . PHE A 1 272 ? -2.799 23.25 -22.078 1 95.5 272 PHE A CA 1
ATOM 2169 C C . PHE A 1 272 ? -1.362 23.672 -22.375 1 95.5 272 PHE A C 1
ATOM 2171 O O . PHE A 1 272 ? -0.808 23.312 -23.406 1 95.5 272 PHE A O 1
ATOM 2178 N N . THR A 1 273 ? -0.732 24.438 -21.484 1 92.06 273 THR A N 1
ATOM 2179 C CA . THR A 1 273 ? 0.603 24.969 -21.734 1 92.06 273 THR A CA 1
ATOM 2180 C C . THR A 1 273 ? 1.659 24.141 -21 1 92.06 273 THR A C 1
ATOM 2182 O O . THR A 1 273 ? 2.832 24.156 -21.375 1 92.06 273 THR A O 1
ATOM 2185 N N . ASP A 1 274 ? 1.289 23.516 -19.938 1 90.5 274 ASP A N 1
ATOM 2186 C CA . ASP A 1 274 ? 2.166 22.625 -19.203 1 90.5 274 ASP A CA 1
ATOM 2187 C C . ASP A 1 274 ? 1.378 21.469 -18.594 1 90.5 274 ASP A C 1
ATOM 2189 O O . ASP A 1 274 ? 0.304 21.672 -18.016 1 90.5 274 ASP A O 1
ATOM 2193 N N . CYS A 1 275 ? 1.865 20.297 -18.906 1 91.56 275 CYS A N 1
ATOM 2194 C CA . CYS A 1 275 ? 1.254 19.109 -18.328 1 91.56 275 CYS A CA 1
ATOM 2195 C C . CYS A 1 275 ? 2.307 18.047 -18.031 1 91.56 275 CYS A C 1
ATOM 2197 O O . CYS A 1 275 ? 3.088 17.672 -18.906 1 91.56 275 CYS A O 1
ATOM 2199 N N . ARG A 1 276 ? 2.33 17.562 -16.797 1 90.81 276 ARG A N 1
ATOM 2200 C CA . ARG A 1 276 ? 3.291 16.516 -16.484 1 90.81 276 ARG A CA 1
ATOM 2201 C C . ARG A 1 276 ? 2.857 15.727 -15.25 1 90.81 276 ARG A C 1
ATOM 2203 O O . ARG A 1 276 ? 2.045 16.203 -14.461 1 90.81 276 ARG A O 1
ATOM 2210 N N . LEU A 1 277 ? 3.342 14.531 -15.172 1 89.94 277 LEU A N 1
ATOM 2211 C CA . LEU A 1 277 ? 3.209 13.719 -13.969 1 89.94 277 LEU A CA 1
ATOM 2212 C C . LEU A 1 277 ? 4.383 13.953 -13.023 1 89.94 277 LEU A C 1
ATOM 2214 O O . LEU A 1 277 ? 5.543 13.867 -13.43 1 89.94 277 LEU A O 1
ATOM 2218 N N . VAL A 1 278 ? 3.977 14.352 -11.812 1 85.94 278 VAL A N 1
ATOM 2219 C CA . VAL A 1 278 ? 5 14.617 -10.812 1 85.94 278 VAL A CA 1
ATOM 2220 C C . VAL A 1 278 ? 4.879 13.609 -9.672 1 85.94 278 VAL A C 1
ATOM 2222 O O . VAL A 1 278 ? 3.789 13.383 -9.141 1 85.94 278 VAL A O 1
ATOM 2225 N N . GLY A 1 279 ? 6.016 13.023 -9.352 1 84.88 279 GLY A N 1
ATOM 2226 C CA . GLY A 1 279 ? 5.996 12.094 -8.234 1 84.88 279 GLY A CA 1
ATOM 2227 C C . GLY A 1 279 ? 5.613 12.75 -6.922 1 84.88 279 GLY A C 1
ATOM 2228 O O . GLY A 1 279 ? 6.043 13.867 -6.633 1 84.88 279 GLY A O 1
ATOM 2229 N N . GLN A 1 280 ? 4.703 12.07 -6.211 1 85.31 280 GLN A N 1
ATOM 2230 C CA . GLN A 1 280 ? 4.426 12.531 -4.852 1 85.31 280 GLN A CA 1
ATOM 2231 C C . GLN A 1 280 ? 5.598 12.227 -3.922 1 85.31 280 GLN A C 1
ATOM 2233 O O . GLN A 1 280 ? 6.164 11.133 -3.961 1 85.31 280 GLN A O 1
ATOM 2238 N N . PRO A 1 281 ? 5.969 13.258 -3.145 1 85.31 281 PRO A N 1
ATOM 2239 C CA . PRO A 1 281 ? 7.043 12.961 -2.191 1 85.31 281 PRO A CA 1
ATOM 2240 C C . PRO A 1 281 ? 6.676 11.836 -1.224 1 85.31 281 PRO A C 1
ATOM 2242 O O . PRO A 1 281 ? 5.527 11.75 -0.778 1 85.31 281 PRO A O 1
ATOM 2245 N N . THR A 1 282 ? 7.617 10.992 -0.989 1 88.69 282 THR A N 1
ATOM 2246 C CA . THR A 1 282 ? 7.43 9.891 -0.047 1 88.69 282 THR A CA 1
ATOM 2247 C C . THR A 1 282 ? 8.125 10.188 1.276 1 88.69 282 THR A C 1
ATOM 2249 O O . THR A 1 282 ? 8.906 11.141 1.374 1 88.69 282 THR A O 1
ATOM 2252 N N . PHE A 1 283 ? 7.816 9.344 2.289 1 91.81 283 PHE A N 1
ATOM 2253 C CA . PHE A 1 283 ? 8.477 9.445 3.586 1 91.81 283 PHE A CA 1
ATOM 2254 C C . PHE A 1 283 ? 9.984 9.312 3.436 1 91.81 283 PHE A C 1
ATOM 2256 O O . PHE A 1 283 ? 10.742 10.086 4.023 1 91.81 283 PHE A O 1
ATOM 2263 N N . ILE A 1 284 ? 10.438 8.43 2.643 1 90 284 ILE A N 1
ATOM 2264 C CA . ILE A 1 284 ? 11.852 8.156 2.42 1 90 284 ILE A CA 1
ATOM 2265 C C . ILE A 1 284 ? 12.508 9.352 1.731 1 90 284 ILE A C 1
ATOM 2267 O O . ILE A 1 284 ? 13.664 9.68 2.008 1 90 284 ILE A O 1
ATOM 2271 N N . ASP A 1 285 ? 11.805 10.031 0.888 1 88.69 285 ASP A N 1
ATOM 2272 C CA . ASP A 1 285 ? 12.336 11.227 0.24 1 88.69 285 ASP A CA 1
ATOM 2273 C C . ASP A 1 285 ? 12.75 12.273 1.273 1 88.69 285 ASP A C 1
ATOM 2275 O O . ASP A 1 285 ? 13.797 12.906 1.133 1 88.69 285 ASP A O 1
ATOM 2279 N N . TYR A 1 286 ? 11.914 12.43 2.229 1 90.94 286 TYR A N 1
ATOM 2280 C CA . TYR A 1 286 ? 12.227 13.414 3.258 1 90.94 286 TYR A CA 1
ATOM 2281 C C . TYR A 1 286 ? 13.43 12.984 4.086 1 90.94 286 TYR A C 1
ATOM 2283 O O . TYR A 1 286 ? 14.305 13.789 4.391 1 90.94 286 TYR A O 1
ATOM 2291 N N . LEU A 1 287 ? 13.477 11.766 4.484 1 90.19 287 LEU A N 1
ATOM 2292 C CA . LEU A 1 287 ? 14.609 11.258 5.254 1 90.19 287 LEU A CA 1
ATOM 2293 C C . LEU A 1 287 ? 15.906 11.422 4.473 1 90.19 287 LEU A C 1
ATOM 2295 O O . LEU A 1 287 ? 16.891 11.93 5.008 1 90.19 287 LEU A O 1
ATOM 2299 N N . SER A 1 288 ? 15.883 11.008 3.275 1 85.81 288 SER A N 1
ATOM 2300 C CA . SER A 1 288 ? 17.078 11.086 2.445 1 85.81 288 SER A CA 1
ATOM 2301 C C . SER A 1 288 ? 17.469 12.531 2.172 1 85.81 288 SER A C 1
ATOM 2303 O O . SER A 1 288 ? 18.625 12.828 1.904 1 85.81 288 SER A O 1
ATOM 2305 N N . GLY A 1 289 ? 16.5 13.367 2.164 1 86.19 289 GLY A N 1
ATOM 2306 C CA . GLY A 1 289 ? 16.75 14.781 1.981 1 86.19 289 GLY A CA 1
ATOM 2307 C C . GLY A 1 289 ? 17.328 15.453 3.217 1 86.19 289 GLY A C 1
ATOM 2308 O O . GLY A 1 289 ? 17.656 16.641 3.191 1 86.19 289 GLY A O 1
ATOM 2309 N N . GLY A 1 290 ? 17.344 14.719 4.262 1 87.44 290 GLY A N 1
ATOM 2310 C CA . GLY A 1 290 ? 17.969 15.25 5.457 1 87.44 290 GLY A CA 1
ATOM 2311 C C . GLY A 1 290 ? 16.984 15.602 6.551 1 87.44 290 GLY A C 1
ATOM 2312 O O . GLY A 1 290 ? 17.344 16.234 7.547 1 87.44 290 GLY A O 1
ATOM 2313 N N . CYS A 1 291 ? 15.797 15.289 6.316 1 91.69 291 CYS A N 1
ATOM 2314 C CA . CYS A 1 291 ? 14.836 15.539 7.387 1 91.69 291 CYS A CA 1
ATOM 2315 C C . CYS A 1 291 ? 15.18 14.734 8.633 1 91.69 291 CYS A C 1
ATOM 2317 O O . CYS A 1 291 ? 15.266 13.5 8.578 1 91.69 291 CYS A O 1
ATOM 2319 N N . GLU A 1 292 ? 15.312 15.414 9.703 1 92.94 292 GLU A N 1
ATOM 2320 C CA . GLU A 1 292 ? 15.656 14.758 10.961 1 92.94 292 GLU A CA 1
ATOM 2321 C C . GLU A 1 292 ? 14.398 14.445 11.773 1 92.94 292 GLU A C 1
ATOM 2323 O O . GLU A 1 292 ? 13.445 15.227 11.773 1 92.94 292 GLU A O 1
ATOM 2328 N N . ILE A 1 293 ? 14.477 13.328 12.43 1 95.12 293 ILE A N 1
ATOM 2329 C CA . ILE A 1 293 ? 13.43 12.977 13.383 1 95.12 293 ILE A CA 1
ATOM 2330 C C . ILE A 1 293 ? 13.953 13.141 14.812 1 95.12 293 ILE A C 1
ATOM 2332 O O . ILE A 1 293 ? 14.82 12.375 15.25 1 95.12 293 ILE A O 1
ATOM 2336 N N . ASN A 1 294 ? 13.391 14.109 15.438 1 95.19 294 ASN A N 1
ATOM 2337 C CA . ASN A 1 294 ? 13.805 14.422 16.797 1 95.19 294 ASN A CA 1
ATOM 2338 C C . ASN A 1 294 ? 12.883 13.789 17.828 1 95.19 294 ASN A C 1
ATOM 2340 O O . ASN A 1 294 ? 11.664 13.789 17.656 1 95.19 294 ASN A O 1
ATOM 2344 N N . LEU A 1 295 ? 13.516 13.242 18.891 1 97 295 LEU A N 1
ATOM 2345 C CA . LEU A 1 295 ? 12.742 12.609 19.953 1 97 295 LEU A CA 1
ATOM 2346 C C . LEU A 1 295 ? 12.789 13.445 21.219 1 97 295 LEU A C 1
ATOM 2348 O O . LEU A 1 295 ? 13.852 13.953 21.594 1 97 295 LEU A O 1
ATOM 2352 N N . MET A 1 296 ? 11.672 13.703 21.812 1 97.81 296 MET A N 1
ATOM 2353 C CA . MET A 1 296 ? 11.5 14.227 23.156 1 97.81 296 MET A CA 1
ATOM 2354 C C . MET A 1 296 ? 10.797 13.211 24.062 1 97.81 296 MET A C 1
ATOM 2356 O O . MET A 1 296 ? 9.844 12.555 23.625 1 97.81 296 MET A O 1
ATOM 2360 N N . VAL A 1 297 ? 11.289 13.039 25.266 1 98.56 297 VAL A N 1
ATOM 2361 C CA . VAL A 1 297 ? 10.703 12.055 26.172 1 98.56 297 VAL A CA 1
ATOM 2362 C C . VAL A 1 297 ? 10.148 12.758 27.422 1 98.56 297 VAL A C 1
ATOM 2364 O O . VAL A 1 297 ? 10.852 13.547 28.047 1 98.56 297 VAL A O 1
ATOM 2367 N N . ALA A 1 298 ? 8.93 12.555 27.719 1 98.69 298 ALA A N 1
ATOM 2368 C CA . ALA A 1 298 ? 8.289 13.078 28.922 1 98.69 298 ALA A CA 1
ATOM 2369 C C . ALA A 1 298 ? 7.938 11.945 29.891 1 98.69 298 ALA A C 1
ATOM 2371 O O . ALA A 1 298 ? 7.16 11.055 29.547 1 98.69 298 ALA A O 1
ATOM 2372 N N . ILE A 1 299 ? 8.398 12.008 31.078 1 98.38 299 ILE A N 1
ATOM 2373 C CA . ILE A 1 299 ? 8.242 10.945 32.062 1 98.38 299 ILE A CA 1
ATOM 2374 C C . ILE A 1 299 ? 7.254 11.391 33.156 1 98.38 299 ILE A C 1
ATOM 2376 O O . ILE A 1 299 ? 7.359 12.5 33.688 1 98.38 299 ILE A O 1
ATOM 2380 N N . ASP A 1 300 ? 6.328 10.562 33.5 1 98 300 ASP A N 1
ATOM 2381 C CA . ASP A 1 300 ? 5.281 10.836 34.5 1 98 300 ASP A CA 1
ATOM 2382 C C . ASP A 1 300 ? 5.824 10.711 35.906 1 98 300 ASP A C 1
ATOM 2384 O O . ASP A 1 300 ? 6.211 9.625 36.344 1 98 300 ASP A O 1
ATOM 2388 N N . CYS A 1 301 ? 5.773 11.844 36.656 1 97.5 301 CYS A N 1
ATOM 2389 C CA . CYS A 1 301 ? 6.242 11.875 38.031 1 97.5 301 CYS A CA 1
ATOM 2390 C C . CYS A 1 301 ? 5.082 12.086 39 1 97.5 301 CYS A C 1
ATOM 2392 O O . CYS A 1 301 ? 5.227 12.781 40 1 97.5 301 CYS A O 1
ATOM 2394 N N . THR A 1 302 ? 3.984 11.609 38.625 1 95.94 302 THR A N 1
ATOM 2395 C CA . THR A 1 302 ? 2.822 11.727 39.5 1 95.94 302 THR A CA 1
ATOM 2396 C C . THR A 1 302 ? 2.852 10.656 40.594 1 95.94 302 THR A C 1
ATOM 2398 O O . THR A 1 302 ? 3.418 9.578 40.375 1 95.94 302 THR A O 1
ATOM 2401 N N . ALA A 1 303 ? 2.146 10.93 41.656 1 94.81 303 ALA A N 1
ATOM 2402 C CA . ALA A 1 303 ? 2.203 10.086 42.844 1 94.81 303 ALA A CA 1
ATOM 2403 C C . ALA A 1 303 ? 1.467 8.766 42.625 1 94.81 303 ALA A C 1
ATOM 2405 O O . ALA A 1 303 ? 1.676 7.797 43.344 1 94.81 303 ALA A O 1
ATOM 2406 N N . SER A 1 304 ? 0.578 8.711 41.688 1 93.69 304 SER A N 1
ATOM 2407 C CA . SER A 1 304 ? -0.152 7.484 41.406 1 93.69 304 SER A CA 1
ATOM 2408 C C . SER A 1 304 ? 0.798 6.355 41 1 93.69 304 SER A C 1
ATOM 2410 O O . SER A 1 304 ? 0.431 5.18 41.062 1 93.69 304 SER A O 1
ATOM 2412 N N . ASN A 1 305 ? 2.057 6.602 40.594 1 95.44 305 ASN A N 1
ATOM 2413 C CA . ASN A 1 305 ? 3.053 5.605 40.219 1 95.44 305 ASN A CA 1
ATOM 2414 C C . ASN A 1 305 ? 3.539 4.816 41.438 1 95.44 305 ASN A C 1
ATOM 2416 O O . ASN A 1 305 ? 4.082 3.719 41.281 1 95.44 305 ASN A O 1
ATOM 2420 N N . GLY A 1 306 ? 3.357 5.414 42.625 1 93.81 306 GLY A N 1
ATOM 2421 C CA . GLY A 1 306 ? 3.902 4.809 43.812 1 93.81 306 GLY A CA 1
ATOM 2422 C C . GLY A 1 306 ? 5.34 5.211 44.094 1 93.81 306 GLY A C 1
ATOM 2423 O O . GLY A 1 306 ? 6.043 5.668 43.188 1 93.81 306 GLY A O 1
ATOM 2424 N N . SER A 1 307 ? 5.738 5.023 45.281 1 92.81 307 SER A N 1
ATOM 2425 C CA . SER A 1 307 ? 7.098 5.379 45.688 1 92.81 307 SER A CA 1
ATOM 2426 C C . SER A 1 307 ? 8.125 4.508 44.969 1 92.81 307 SER A C 1
ATOM 2428 O O . SER A 1 307 ? 8.07 3.279 45.031 1 92.81 307 SER A O 1
ATOM 2430 N N . PRO A 1 308 ? 9.078 5.125 44.375 1 92.38 308 PRO A N 1
ATOM 2431 C CA . PRO A 1 308 ? 10.039 4.395 43.531 1 92.38 308 PRO A CA 1
ATOM 2432 C C . PRO A 1 308 ? 10.828 3.35 44.344 1 92.38 308 PRO A C 1
ATOM 2434 O O . PRO A 1 308 ? 11.414 2.436 43.75 1 92.38 308 PRO A O 1
ATOM 2437 N N . SER A 1 309 ? 10.852 3.494 45.625 1 90.56 309 SER A N 1
ATOM 2438 C CA . SER A 1 309 ? 11.633 2.598 46.469 1 90.56 309 SER A CA 1
ATOM 2439 C C . SER A 1 309 ? 10.891 1.288 46.719 1 90.56 309 SER A C 1
ATOM 2441 O O . SER A 1 309 ? 11.484 0.306 47.156 1 90.56 309 SER A O 1
ATOM 2443 N N . THR A 1 310 ? 9.641 1.262 46.375 1 92.62 310 THR A N 1
ATOM 2444 C CA . THR A 1 310 ? 8.828 0.075 46.625 1 92.62 310 THR A CA 1
ATOM 2445 C C . THR A 1 310 ? 8.695 -0.772 45.375 1 92.62 310 THR A C 1
ATOM 2447 O O . THR A 1 310 ? 8.578 -0.236 44.25 1 92.62 310 THR A O 1
ATOM 2450 N N . SER A 1 311 ? 8.648 -2.045 45.531 1 91.12 311 SER A N 1
ATOM 2451 C CA . SER A 1 311 ? 8.625 -2.977 44.406 1 91.12 311 SER A CA 1
ATOM 2452 C C . SER A 1 311 ? 7.297 -2.91 43.656 1 91.12 311 SER A C 1
ATOM 2454 O O . SER A 1 311 ? 7.211 -3.326 42.5 1 91.12 311 SER A O 1
ATOM 2456 N N . THR A 1 312 ? 6.305 -2.408 44.25 1 92.25 312 THR A N 1
ATOM 2457 C CA . THR A 1 312 ? 4.996 -2.316 43.594 1 92.25 312 THR A CA 1
ATOM 2458 C C . THR A 1 312 ? 4.883 -1.033 42.781 1 92.25 312 THR A C 1
ATOM 2460 O O . THR A 1 312 ? 3.902 -0.835 42.062 1 92.25 312 THR A O 1
ATOM 2463 N N . SER A 1 313 ? 5.902 -0.213 42.938 1 95.19 313 SER A N 1
ATOM 2464 C CA . SER A 1 313 ? 5.91 1.041 42.188 1 95.19 313 SER A CA 1
ATOM 2465 C C . SER A 1 313 ? 6.094 0.794 40.688 1 95.19 313 SER A C 1
ATOM 2467 O O . SER A 1 313 ? 6.859 -0.085 40.281 1 95.19 313 SER A O 1
ATOM 2469 N N . LEU A 1 314 ? 5.445 1.597 39.875 1 95.94 314 LEU A N 1
ATOM 2470 C CA . LEU A 1 314 ? 5.617 1.516 38.438 1 95.94 314 LEU A CA 1
ATOM 2471 C C . LEU A 1 314 ? 6.977 2.061 38 1 95.94 314 LEU A C 1
ATOM 2473 O O . LEU A 1 314 ? 7.434 1.808 36.906 1 95.94 314 LEU A O 1
ATOM 2477 N N . HIS A 1 315 ? 7.59 2.838 38.969 1 96.25 315 HIS A N 1
ATOM 2478 C CA . HIS A 1 315 ? 8.93 3.363 38.719 1 96.25 315 HIS A CA 1
ATOM 2479 C C . HIS A 1 315 ? 10 2.459 39.344 1 96.25 315 HIS A C 1
ATOM 2481 O O . HIS A 1 315 ? 11.188 2.764 39.25 1 96.25 315 HIS A O 1
ATOM 2487 N N . TYR A 1 316 ? 9.539 1.396 40 1 94 316 TYR A N 1
ATOM 2488 C CA . TYR A 1 316 ? 10.547 0.475 40.5 1 94 316 TYR A CA 1
ATOM 2489 C C . TYR A 1 316 ? 11.422 -0.05 39.375 1 94 316 TYR A C 1
ATOM 2491 O O . TYR A 1 316 ? 10.922 -0.594 38.375 1 94 316 TYR A O 1
ATOM 2499 N N . HIS A 1 317 ? 12.695 0.131 39.5 1 90.75 317 HIS A N 1
ATOM 2500 C CA . HIS A 1 317 ? 13.633 -0.092 38.406 1 90.75 317 HIS A CA 1
ATOM 2501 C C . HIS A 1 317 ? 14.984 -0.58 38.906 1 90.75 317 HIS A C 1
ATOM 2503 O O . HIS A 1 317 ? 15.602 0.08 39.75 1 90.75 317 HIS A O 1
ATOM 2509 N N . THR A 1 318 ? 15.398 -1.729 38.438 1 87.56 318 THR A N 1
ATOM 2510 C CA . THR A 1 318 ? 16.734 -2.279 38.688 1 87.56 318 THR A CA 1
ATOM 2511 C C . THR A 1 318 ? 17.359 -2.793 37.406 1 87.56 318 THR A C 1
ATOM 2513 O O . THR A 1 318 ? 16.656 -3.012 36.406 1 87.56 318 THR A O 1
ATOM 2516 N N . PRO A 1 319 ? 18.672 -2.912 37.406 1 85.25 319 PRO A N 1
ATOM 2517 C CA . PRO A 1 319 ? 19.328 -3.416 36.188 1 85.25 319 PRO A CA 1
ATOM 2518 C C . PRO A 1 319 ? 18.781 -4.777 35.75 1 85.25 319 PRO A C 1
ATOM 2520 O O . PRO A 1 319 ? 18.688 -5.051 34.562 1 85.25 319 PRO A O 1
ATOM 2523 N N . SER A 1 320 ? 18.406 -5.586 36.688 1 88.19 320 SER A N 1
ATOM 2524 C CA . SER A 1 320 ? 17.922 -6.926 36.375 1 88.19 320 SER A CA 1
ATOM 2525 C C . SER A 1 320 ? 16.422 -6.906 36.062 1 88.19 320 SER A C 1
ATOM 2527 O O . SER A 1 320 ? 15.914 -7.816 35.406 1 88.19 320 SER A O 1
ATOM 2529 N N . HIS A 1 321 ? 15.828 -5.895 36.562 1 89.56 321 HIS A N 1
ATOM 2530 C CA . HIS A 1 321 ? 14.391 -5.75 36.344 1 89.56 321 HIS A CA 1
ATOM 2531 C C . HIS A 1 321 ? 14.047 -4.324 35.906 1 89.56 321 HIS A C 1
ATOM 2533 O O . HIS A 1 321 ? 13.516 -3.549 36.719 1 89.56 321 HIS A O 1
ATOM 2539 N N . PRO A 1 322 ? 14.227 -4.113 34.719 1 93.44 322 PRO A N 1
ATOM 2540 C CA . PRO A 1 322 ? 13.906 -2.762 34.25 1 93.44 322 PRO A CA 1
ATOM 2541 C C . PRO A 1 322 ? 12.414 -2.451 34.312 1 93.44 322 PRO A C 1
ATOM 2543 O O . PRO A 1 322 ? 11.578 -3.33 34.094 1 93.44 322 PRO A O 1
ATOM 2546 N N . SER A 1 323 ? 12.109 -1.232 34.688 1 95.25 323 SER A N 1
ATOM 2547 C CA . SER A 1 323 ? 10.719 -0.793 34.75 1 95.25 323 SER A CA 1
ATOM 2548 C C . SER A 1 323 ? 10.102 -0.719 33.375 1 95.25 323 SER A C 1
ATOM 2550 O O . SER A 1 323 ? 10.812 -0.763 32.344 1 95.25 323 SER A O 1
ATOM 2552 N N . GLN A 1 324 ? 8.758 -0.64 33.312 1 95.56 324 GLN A N 1
ATOM 2553 C CA . GLN A 1 324 ? 8.07 -0.453 32.031 1 95.56 324 GLN A CA 1
ATOM 2554 C C . GLN A 1 324 ? 8.469 0.872 31.391 1 95.56 324 GLN A C 1
ATOM 2556 O O . GLN A 1 324 ? 8.516 0.979 30.156 1 95.56 324 GLN A O 1
ATOM 2561 N N . TYR A 1 325 ? 8.742 1.886 32.25 1 97.25 325 TYR A N 1
ATOM 2562 C CA . TYR A 1 325 ? 9.258 3.152 31.75 1 97.25 325 TYR A CA 1
ATOM 2563 C C . TYR A 1 325 ? 10.555 2.947 30.969 1 97.25 325 TYR A C 1
ATOM 2565 O O . TYR A 1 325 ? 10.68 3.375 29.828 1 97.25 325 TYR A O 1
ATOM 2573 N N . ALA A 1 326 ? 11.43 2.279 31.594 1 96.62 326 ALA A N 1
ATOM 2574 C CA . ALA A 1 326 ? 12.742 2.053 31.016 1 96.62 326 ALA A CA 1
ATOM 2575 C C . ALA A 1 326 ? 12.641 1.226 29.734 1 96.62 326 ALA A C 1
ATOM 2577 O O . ALA A 1 326 ? 13.289 1.535 28.734 1 96.62 326 ALA A O 1
ATOM 2578 N N . LYS A 1 327 ? 11.859 0.23 29.797 1 95.94 327 LYS A N 1
ATOM 2579 C CA . LYS A 1 327 ? 11.68 -0.631 28.625 1 95.94 327 LYS A CA 1
ATOM 2580 C C . LYS A 1 327 ? 11.094 0.149 27.453 1 95.94 327 LYS A C 1
ATOM 2582 O O . LYS A 1 327 ? 11.5 -0.042 26.312 1 95.94 327 LYS A O 1
ATOM 2587 N N . SER A 1 328 ? 10.125 0.965 27.75 1 96.88 328 SER A N 1
ATOM 2588 C CA . SER A 1 328 ? 9.484 1.778 26.719 1 96.88 328 SER A CA 1
ATOM 2589 C C . SER A 1 328 ? 10.484 2.744 26.078 1 96.88 328 SER A C 1
ATOM 2591 O O . SER A 1 328 ? 10.523 2.881 24.859 1 96.88 328 SER A O 1
ATOM 2593 N N . ILE A 1 329 ? 11.234 3.408 26.922 1 97.06 329 ILE A N 1
ATOM 2594 C CA . ILE A 1 329 ? 12.242 4.352 26.453 1 97.06 329 ILE A CA 1
ATOM 2595 C C . ILE A 1 329 ? 13.234 3.633 25.547 1 97.06 329 ILE A C 1
ATOM 2597 O O . ILE A 1 329 ? 13.539 4.117 24.453 1 97.06 329 ILE A O 1
ATOM 2601 N N . PHE A 1 330 ? 13.641 2.549 25.969 1 95 330 PHE A N 1
ATOM 2602 C CA . PHE A 1 330 ? 14.609 1.782 25.188 1 95 330 PHE A CA 1
ATOM 2603 C C . PHE A 1 330 ? 14.023 1.353 23.859 1 95 330 PHE A C 1
ATOM 2605 O O . PHE A 1 330 ? 14.648 1.521 22.812 1 95 330 PHE A O 1
ATOM 2612 N N . SER A 1 331 ? 12.883 0.768 23.906 1 93.88 331 SER A N 1
ATOM 2613 C CA . SER A 1 331 ? 12.227 0.21 22.719 1 93.88 331 SER A CA 1
ATOM 2614 C C . SER A 1 331 ? 12 1.28 21.656 1 93.88 331 SER A C 1
ATOM 2616 O O . SER A 1 331 ? 12.406 1.119 20.516 1 93.88 331 SER A O 1
ATOM 2618 N N . VAL A 1 332 ? 11.398 2.375 22 1 95.81 332 VAL A N 1
ATOM 2619 C CA . VAL A 1 332 ? 11.039 3.436 21.062 1 95.81 332 VAL A CA 1
ATOM 2620 C C . VAL A 1 332 ? 12.297 4.199 20.656 1 95.81 332 VAL A C 1
ATOM 2622 O O . VAL A 1 332 ? 12.508 4.461 19.469 1 95.81 332 VAL A O 1
ATOM 2625 N N . GLY A 1 333 ? 13.117 4.5 21.578 1 95.38 333 GLY A N 1
ATOM 2626 C CA . GLY A 1 333 ? 14.328 5.254 21.297 1 95.38 333 GLY A CA 1
ATOM 2627 C C . GLY A 1 333 ? 15.266 4.543 20.344 1 95.38 333 GLY A C 1
ATOM 2628 O O . GLY A 1 333 ? 15.891 5.184 19.484 1 95.38 333 GLY A O 1
ATOM 2629 N N . SER A 1 334 ? 15.367 3.283 20.484 1 92.25 334 SER A N 1
ATOM 2630 C CA . SER A 1 334 ? 16.281 2.516 19.641 1 92.25 334 SER A CA 1
ATOM 2631 C C . SER A 1 334 ? 15.836 2.562 18.172 1 92.25 334 SER A C 1
ATOM 2633 O O . SER A 1 334 ? 16.672 2.607 17.281 1 92.25 334 SER A O 1
ATOM 2635 N N . VAL A 1 335 ? 14.594 2.502 17.938 1 92.81 335 VAL A N 1
ATOM 2636 C CA . VAL A 1 335 ? 14.062 2.547 16.578 1 92.81 335 VAL A CA 1
ATOM 2637 C C . VAL A 1 335 ? 14.375 3.9 15.945 1 92.81 335 VAL A C 1
ATOM 2639 O O . VAL A 1 335 ? 14.703 3.98 14.758 1 92.81 335 VAL A O 1
ATOM 2642 N N . LEU A 1 336 ? 14.367 4.973 16.734 1 95.12 336 LEU A N 1
ATOM 2643 C CA . LEU A 1 336 ? 14.445 6.328 16.203 1 95.12 336 LEU A CA 1
ATOM 2644 C C . LEU A 1 336 ? 15.891 6.793 16.109 1 95.12 336 LEU A C 1
ATOM 2646 O O . LEU A 1 336 ? 16.188 7.789 15.438 1 95.12 336 LEU A O 1
ATOM 2650 N N . ALA A 1 337 ? 16.781 6.094 16.625 1 91.94 337 ALA A N 1
ATOM 2651 C CA . ALA A 1 337 ? 18.188 6.492 16.781 1 91.94 337 ALA A CA 1
ATOM 2652 C C . ALA A 1 337 ? 18.812 6.812 15.422 1 91.94 337 ALA A C 1
ATOM 2654 O O . ALA A 1 337 ? 19.453 7.852 15.266 1 91.94 337 ALA A O 1
ATOM 2655 N N . PRO A 1 338 ? 18.609 6.062 14.398 1 90.56 338 PRO A N 1
ATOM 2656 C CA . PRO A 1 338 ? 19.281 6.332 13.125 1 90.56 338 PRO A CA 1
ATOM 2657 C C . PRO A 1 338 ? 18.766 7.602 12.445 1 90.56 338 PRO A C 1
ATOM 2659 O O . PRO A 1 338 ? 19.438 8.133 11.555 1 90.56 338 PRO A O 1
ATOM 2662 N N . TYR A 1 339 ? 17.641 8.055 12.836 1 92.75 339 TYR A N 1
ATOM 2663 C CA . TYR A 1 339 ? 17 9.148 12.117 1 92.75 339 TYR A CA 1
ATOM 2664 C C . TYR A 1 339 ? 17.281 10.484 12.789 1 92.75 339 TYR A C 1
ATOM 2666 O O . TYR A 1 339 ? 16.859 11.531 12.305 1 92.75 339 TYR A O 1
ATOM 2674 N N . ASP A 1 340 ? 17.859 10.383 13.914 1 89.19 340 ASP A N 1
ATOM 2675 C CA . ASP A 1 340 ? 18.281 11.578 14.648 1 89.19 340 ASP A CA 1
ATOM 2676 C C . ASP A 1 340 ? 19.75 11.891 14.391 1 89.19 340 ASP A C 1
ATOM 2678 O O . ASP A 1 340 ? 20.625 11.18 14.883 1 89.19 340 ASP A O 1
ATOM 2682 N N . SER A 1 341 ? 20.078 12.953 13.75 1 84.06 341 SER A N 1
ATOM 2683 C CA . SER A 1 341 ? 21.438 13.234 13.273 1 84.06 341 SER A CA 1
ATOM 2684 C C . SER A 1 341 ? 22.359 13.633 14.422 1 84.06 341 SER A C 1
ATOM 2686 O O . SER A 1 341 ? 23.516 13.219 14.461 1 84.06 341 SER A O 1
ATOM 2688 N N . ASP A 1 342 ? 21.891 14.438 15.367 1 86.31 342 ASP A N 1
ATOM 2689 C CA . ASP A 1 342 ? 22.781 14.891 16.438 1 86.31 342 ASP A CA 1
ATOM 2690 C C . ASP A 1 342 ? 22.734 13.953 17.641 1 86.31 342 ASP A C 1
ATOM 2692 O O . ASP A 1 342 ? 23.594 14.008 18.516 1 86.31 342 ASP A O 1
ATOM 2696 N N . GLY A 1 343 ? 21.641 13.141 17.734 1 90.56 343 GLY A N 1
ATOM 2697 C CA . GLY A 1 343 ? 21.547 12.125 18.781 1 90.56 343 GLY A CA 1
ATOM 2698 C C . GLY A 1 343 ? 21.141 12.688 20.125 1 90.56 343 GLY A C 1
ATOM 2699 O O . GLY A 1 343 ? 21.172 11.984 21.125 1 90.56 343 GLY A O 1
ATOM 2700 N N . ASN A 1 344 ? 20.891 13.969 20.203 1 94.88 344 ASN A N 1
ATOM 2701 C CA . ASN A 1 344 ? 20.484 14.594 21.469 1 94.88 344 ASN A CA 1
ATOM 2702 C C . ASN A 1 344 ? 18.984 14.469 21.703 1 94.88 344 ASN A C 1
ATOM 2704 O O . ASN A 1 344 ? 18.188 14.711 20.797 1 94.88 344 ASN A O 1
ATOM 2708 N N . ILE A 1 345 ? 18.656 14.062 22.938 1 97.38 345 ILE A N 1
ATOM 2709 C CA . ILE A 1 345 ? 17.25 13.852 23.281 1 97.38 345 ILE A CA 1
ATOM 2710 C C . ILE A 1 345 ? 16.891 14.711 24.5 1 97.38 345 ILE A C 1
ATOM 2712 O O . ILE A 1 345 ? 17.578 14.688 25.516 1 97.38 345 ILE A O 1
ATOM 2716 N N . GLU A 1 346 ? 15.914 15.508 24.344 1 97.56 346 GLU A N 1
ATOM 2717 C CA . GLU A 1 346 ? 15.414 16.281 25.484 1 97.56 346 GLU A CA 1
ATOM 2718 C C . GLU A 1 346 ? 14.531 15.43 26.375 1 97.56 346 GLU A C 1
ATOM 2720 O O . GLU A 1 346 ? 13.633 14.727 25.906 1 97.56 346 GLU A O 1
ATOM 2725 N N . VAL A 1 347 ? 14.766 15.477 27.688 1 98.38 347 VAL A N 1
ATOM 2726 C CA . VAL A 1 347 ? 14 14.695 28.656 1 98.38 347 VAL A CA 1
ATOM 2727 C C . VAL A 1 347 ? 13.234 15.633 29.594 1 98.38 347 VAL A C 1
ATOM 2729 O O . VAL A 1 347 ? 13.828 16.547 30.188 1 98.38 347 VAL A O 1
ATOM 2732 N N . LEU A 1 348 ? 11.977 15.398 29.719 1 98.44 348 LEU A N 1
ATOM 2733 C CA . LEU A 1 348 ? 11.086 16.234 30.516 1 98.44 348 LEU A CA 1
ATOM 2734 C C . LEU A 1 348 ? 10.383 15.391 31.578 1 98.44 348 LEU A C 1
ATOM 2736 O O . LEU A 1 348 ? 10.281 14.172 31.453 1 98.44 348 LEU A O 1
ATOM 2740 N N . GLY A 1 349 ? 9.992 16.062 32.656 1 97.94 349 GLY A N 1
ATOM 2741 C CA . GLY A 1 349 ? 9.125 15.484 33.656 1 97.94 349 GLY A CA 1
ATOM 2742 C C . GLY A 1 349 ? 7.824 16.25 33.844 1 97.94 349 GLY A C 1
ATOM 2743 O O . GLY A 1 349 ? 7.746 17.438 33.5 1 97.94 349 GLY A O 1
ATOM 2744 N N . PHE A 1 350 ? 6.871 15.602 34.344 1 97.88 350 PHE A N 1
ATOM 2745 C CA . PHE A 1 350 ? 5.613 16.266 34.656 1 97.88 350 PHE A CA 1
ATOM 2746 C C . PHE A 1 350 ? 4.914 15.594 35.812 1 97.88 350 PHE A C 1
ATOM 2748 O O . PHE A 1 350 ? 5.137 14.406 36.094 1 97.88 350 PHE A O 1
ATOM 2755 N N . GLY A 1 351 ? 4.109 16.391 36.531 1 96.19 351 GLY A N 1
ATOM 2756 C CA . GLY A 1 351 ? 3.326 15.875 37.656 1 96.19 351 GLY A CA 1
ATOM 2757 C C . GLY A 1 351 ? 4.145 15.664 38.906 1 96.19 351 GLY A C 1
ATOM 2758 O O . GLY A 1 351 ? 3.719 14.945 39.812 1 96.19 351 GLY A O 1
ATOM 2759 N N . GLY A 1 352 ? 5.336 16.188 39 1 96.44 352 GLY A N 1
ATOM 2760 C CA . GLY A 1 352 ? 6.207 16.094 40.156 1 96.44 352 GLY A CA 1
ATOM 2761 C C . GLY A 1 352 ? 6.566 17.438 40.75 1 96.44 352 GLY A C 1
ATOM 2762 O O . GLY A 1 352 ? 6.184 18.484 40.219 1 96.44 352 GLY A O 1
ATOM 2763 N N . ILE A 1 353 ? 7.207 17.344 41.906 1 96.06 353 ILE A N 1
ATOM 2764 C CA . ILE A 1 353 ? 7.641 18.578 42.562 1 96.06 353 ILE A CA 1
ATOM 2765 C C . ILE A 1 353 ? 8.969 19.047 41.969 1 96.06 353 ILE A C 1
ATOM 2767 O O . ILE A 1 353 ? 9.938 18.281 41.938 1 96.06 353 ILE A O 1
ATOM 2771 N N . HIS A 1 354 ? 9 20.172 41.406 1 93.31 354 HIS A N 1
ATOM 2772 C CA . HIS A 1 354 ? 10.188 20.812 40.844 1 93.31 354 HIS A CA 1
ATOM 2773 C C . HIS A 1 354 ? 10.32 22.234 41.344 1 93.31 354 HIS A C 1
ATOM 2775 O O . HIS A 1 354 ? 9.406 23.047 41.219 1 93.31 354 HIS A O 1
ATOM 2781 N N . ARG A 1 355 ? 11.445 22.5 41.969 1 92.12 355 ARG A N 1
ATOM 2782 C CA . ARG A 1 355 ? 11.711 23.797 42.562 1 92.12 355 ARG A CA 1
ATOM 2783 C C . ARG A 1 355 ? 10.633 24.172 43.562 1 92.12 355 ARG A C 1
ATOM 2785 O O . ARG A 1 355 ? 10.094 25.281 43.531 1 92.12 355 ARG A O 1
ATOM 2792 N N . GLY A 1 356 ? 10.148 23.234 44.312 1 91.31 356 GLY A N 1
ATOM 2793 C CA . GLY A 1 356 ? 9.336 23.453 45.5 1 91.31 356 GLY A CA 1
ATOM 2794 C C . GLY A 1 356 ? 7.848 23.359 45.219 1 91.31 356 GLY A C 1
ATOM 2795 O O . GLY A 1 356 ? 7.035 23.422 46.125 1 91.31 356 GLY A O 1
ATOM 2796 N N . SER A 1 357 ? 7.508 23.297 44 1 95.12 357 SER A N 1
ATOM 2797 C CA . SER A 1 357 ? 6.086 23.188 43.688 1 95.12 357 SER A CA 1
ATOM 2798 C C . SER A 1 357 ? 5.832 22.141 42.594 1 95.12 357 SER A C 1
ATOM 2800 O O . SER A 1 357 ? 6.75 21.75 41.875 1 95.12 357 SER A O 1
ATOM 2802 N N . THR A 1 358 ? 4.547 21.734 42.625 1 96.44 358 THR A N 1
ATOM 2803 C CA . THR A 1 358 ? 4.172 20.781 41.562 1 96.44 358 THR A CA 1
ATOM 2804 C C . THR A 1 358 ? 4.285 21.438 40.188 1 96.44 358 THR A C 1
ATOM 2806 O O . THR A 1 358 ? 3.801 22.547 39.969 1 96.44 358 THR A O 1
ATOM 2809 N N . SER A 1 359 ? 5 20.797 39.344 1 97.19 359 SER A N 1
ATOM 2810 C CA . SER A 1 359 ? 5.18 21.266 37.969 1 97.19 359 SER A CA 1
ATOM 2811 C C . SER A 1 359 ? 4.75 20.219 36.969 1 97.19 359 SER A C 1
ATOM 2813 O O . SER A 1 359 ? 4.934 19.016 37.188 1 97.19 359 SER A O 1
ATOM 2815 N N . HIS A 1 360 ? 4.125 20.672 35.875 1 97.38 360 HIS A N 1
ATOM 2816 C CA . HIS A 1 360 ? 3.617 19.734 34.875 1 97.38 360 HIS A CA 1
ATOM 2817 C C . HIS A 1 360 ? 4.43 19.797 33.594 1 97.38 360 HIS A C 1
ATOM 2819 O O . HIS A 1 360 ? 4.008 19.281 32.562 1 97.38 360 HIS A O 1
ATOM 2825 N N . CYS A 1 361 ? 5.477 20.438 33.594 1 98 361 CYS A N 1
ATOM 2826 C CA . CYS A 1 361 ? 6.492 20.469 32.562 1 98 361 CYS A CA 1
ATOM 2827 C C . CYS A 1 361 ? 7.809 21.031 33.094 1 98 361 CYS A C 1
ATOM 2829 O O . CYS A 1 361 ? 7.922 22.219 33.344 1 98 361 CYS A O 1
ATOM 2831 N N . PHE A 1 362 ? 8.797 20.25 33.312 1 97.69 362 PHE A N 1
ATOM 2832 C CA . PHE A 1 362 ? 10.086 20.688 33.844 1 97.69 362 PHE A CA 1
ATOM 2833 C C . PHE A 1 362 ? 11.219 19.844 33.281 1 97.69 362 PHE A C 1
ATOM 2835 O O . PHE A 1 362 ? 10.992 18.75 32.75 1 97.69 362 PHE A O 1
ATOM 2842 N N . GLN A 1 363 ? 12.383 20.406 33.281 1 97.31 363 GLN A N 1
ATOM 2843 C CA . GLN A 1 363 ? 13.57 19.688 32.844 1 97.31 363 GLN A CA 1
ATOM 2844 C C . GLN A 1 363 ? 13.859 18.5 33.75 1 97.31 363 GLN A C 1
ATOM 2846 O O . GLN A 1 363 ? 13.961 18.656 34.969 1 97.31 363 GLN A O 1
ATOM 2851 N N . PHE A 1 364 ? 13.922 17.406 33.188 1 97.25 364 PHE A N 1
ATOM 2852 C CA . PHE A 1 364 ? 14.195 16.172 33.938 1 97.25 364 PHE A CA 1
ATOM 2853 C C . PHE A 1 364 ? 15.695 15.898 33.969 1 97.25 364 PHE A C 1
ATOM 2855 O O . PHE A 1 364 ? 16.297 15.484 32.969 1 97.25 364 PHE A O 1
ATOM 2862 N N . GLY A 1 365 ? 16.281 16.109 35.094 1 94.5 365 GLY A N 1
ATOM 2863 C CA . GLY A 1 365 ? 17.719 15.961 35.219 1 94.5 365 GLY A CA 1
ATOM 2864 C C . GLY A 1 365 ? 18.469 17.281 35.156 1 94.5 365 GLY A C 1
ATOM 2865 O O . GLY A 1 365 ? 17.844 18.344 35.094 1 94.5 365 GLY A O 1
ATOM 2866 N N . SER A 1 366 ? 19.766 17.203 35.094 1 93.19 366 SER A N 1
ATOM 2867 C CA . SER A 1 366 ? 20.609 18.391 35.156 1 93.19 366 SER A CA 1
ATOM 2868 C C . SER A 1 366 ? 20.828 19 33.781 1 93.19 366 SER A C 1
ATOM 2870 O O . SER A 1 366 ? 21.125 20.188 33.656 1 93.19 366 SER A O 1
ATOM 2872 N N . LYS A 1 367 ? 20.688 18.172 32.781 1 94.69 367 LYS A N 1
ATOM 2873 C CA . LYS A 1 367 ? 20.906 18.625 31.422 1 94.69 367 LYS A CA 1
ATOM 2874 C C . LYS A 1 367 ? 19.594 18.641 30.641 1 94.69 367 LYS A C 1
ATOM 2876 O O . LYS A 1 367 ? 18.75 17.766 30.812 1 94.69 367 LYS A O 1
ATOM 2881 N N . LYS A 1 368 ? 19.547 19.641 29.844 1 94.31 368 LYS A N 1
ATOM 2882 C CA . LYS A 1 368 ? 18.344 19.781 29.016 1 94.31 368 LYS A CA 1
ATOM 2883 C C . LYS A 1 368 ? 18.219 18.641 28.016 1 94.31 368 LYS A C 1
ATOM 2885 O O . LYS A 1 368 ? 17.141 18.109 27.812 1 94.31 368 LYS A O 1
ATOM 2890 N N . GLU A 1 369 ? 19.359 18.312 27.422 1 96.81 369 GLU A N 1
ATOM 2891 C CA . GLU A 1 369 ? 19.422 17.203 26.484 1 96.81 369 GLU A CA 1
ATOM 2892 C C . GLU A 1 369 ? 20.5 16.203 26.875 1 96.81 369 GLU A C 1
ATOM 2894 O O . GLU A 1 369 ? 21.5 16.562 27.5 1 96.81 369 GLU A O 1
ATOM 2899 N N . VAL A 1 370 ? 20.219 14.992 26.531 1 97.31 370 VAL A N 1
ATOM 2900 C CA . VAL A 1 370 ? 21.172 13.922 26.797 1 97.31 370 VAL A CA 1
ATOM 2901 C C . VAL A 1 370 ? 21.453 13.148 25.516 1 97.31 370 VAL A C 1
ATOM 2903 O O . VAL A 1 370 ? 20.688 13.227 24.547 1 97.31 370 VAL A O 1
ATOM 2906 N N . ARG A 1 371 ? 22.484 12.383 25.547 1 95.5 371 ARG A N 1
ATOM 2907 C CA . ARG A 1 371 ? 22.938 11.727 24.328 1 95.5 371 ARG A CA 1
ATOM 2908 C C . ARG A 1 371 ? 22.312 10.344 24.172 1 95.5 371 ARG A C 1
ATOM 2910 O O . ARG A 1 371 ? 22.625 9.43 24.938 1 95.5 371 ARG A O 1
ATOM 2917 N N . GLY A 1 372 ? 21.547 10.203 23.234 1 95 372 GLY A N 1
ATOM 2918 C CA . GLY A 1 372 ? 21 8.906 22.828 1 95 372 GLY A CA 1
ATOM 2919 C C . GLY A 1 372 ? 20.078 8.305 23.875 1 95 372 GLY A C 1
ATOM 2920 O O . GLY A 1 372 ? 19.797 8.93 24.906 1 95 372 GLY A O 1
ATOM 2921 N N . VAL A 1 373 ? 19.656 7.121 23.609 1 95.44 373 VAL A N 1
ATOM 2922 C CA . VAL A 1 373 ? 18.734 6.387 24.469 1 95.44 373 VAL A CA 1
ATOM 2923 C C . VAL A 1 373 ? 19.422 6.047 25.797 1 95.44 373 VAL A C 1
ATOM 2925 O O . VAL A 1 373 ? 18.797 6.09 26.859 1 95.44 373 VAL A O 1
ATOM 2928 N N . GLU A 1 374 ? 20.656 5.723 25.641 1 95.81 374 GLU A N 1
ATOM 2929 C CA . GLU A 1 374 ? 21.422 5.422 26.828 1 95.81 374 GLU A CA 1
ATOM 2930 C C . GLU A 1 374 ? 21.469 6.617 27.781 1 95.81 374 GLU A C 1
ATOM 2932 O O . GLU A 1 374 ? 21.359 6.457 29 1 95.81 374 GLU A O 1
ATOM 2937 N N . GLY A 1 375 ? 21.656 7.703 27.203 1 96.94 375 GLY A N 1
ATOM 2938 C CA . GLY A 1 375 ? 21.641 8.914 28.016 1 96.94 375 GLY A CA 1
ATOM 2939 C C . GLY A 1 375 ? 20.312 9.117 28.734 1 96.94 375 GLY A C 1
ATOM 2940 O O . GLY A 1 375 ? 20.297 9.523 29.906 1 96.94 375 GLY A O 1
ATOM 2941 N N . VAL A 1 376 ? 19.25 8.867 28.125 1 97.62 376 VAL A N 1
ATOM 2942 C CA . VAL A 1 376 ? 17.922 9.023 28.703 1 97.62 376 VAL A CA 1
ATOM 2943 C C . VAL A 1 376 ? 17.75 8.023 29.844 1 97.62 376 VAL A C 1
ATOM 2945 O O . VAL A 1 376 ? 17.266 8.383 30.922 1 97.62 376 VAL A O 1
ATOM 2948 N N . LEU A 1 377 ? 18.125 6.812 29.641 1 96.88 377 LEU A N 1
ATOM 2949 C CA . LEU A 1 377 ? 17.969 5.762 30.641 1 96.88 377 LEU A CA 1
ATOM 2950 C C . LEU A 1 377 ? 18.812 6.043 31.859 1 96.88 377 LEU A C 1
ATOM 2952 O O . LEU A 1 377 ? 18.391 5.805 33 1 96.88 377 LEU A O 1
ATOM 2956 N N . LEU A 1 378 ? 20.031 6.488 31.594 1 96 378 LEU A N 1
ATOM 2957 C CA . LEU A 1 378 ? 20.906 6.875 32.719 1 96 378 LEU A CA 1
ATOM 2958 C C . LEU A 1 378 ? 20.266 7.996 33.531 1 96 378 LEU A C 1
ATOM 2960 O O . LEU A 1 378 ? 20.266 7.945 34.75 1 96 378 LEU A O 1
ATOM 2964 N N . THR A 1 379 ? 19.812 9.008 32.844 1 97.19 379 THR A N 1
ATOM 2965 C CA . THR A 1 379 ? 19.156 10.125 33.531 1 97.19 379 THR A CA 1
ATOM 2966 C C . THR A 1 379 ? 17.938 9.641 34.312 1 97.19 379 THR A C 1
ATOM 2968 O O . THR A 1 379 ? 17.719 10.062 35.438 1 97.19 379 THR A O 1
ATOM 2971 N N . TYR A 1 380 ? 17.141 8.812 33.719 1 97.5 380 TYR A N 1
ATOM 2972 C CA . TYR A 1 380 ? 15.977 8.227 34.375 1 97.5 380 TYR A CA 1
ATOM 2973 C C . TYR A 1 380 ? 16.375 7.527 35.656 1 97.5 380 TYR A C 1
ATOM 2975 O O . TYR A 1 380 ? 15.75 7.754 36.719 1 97.5 380 TYR A O 1
ATOM 2983 N N . GLY A 1 381 ? 17.375 6.695 35.656 1 94.88 381 GLY A N 1
ATOM 2984 C CA . GLY A 1 381 ? 17.844 5.965 36.812 1 94.88 381 GLY A CA 1
ATOM 2985 C C . GLY A 1 381 ? 18.359 6.871 37.906 1 94.88 381 GLY A C 1
ATOM 2986 O O . GLY A 1 381 ? 18.266 6.543 39.094 1 94.88 381 GLY A O 1
ATOM 2987 N N . GLU A 1 382 ? 18.859 7.988 37.5 1 94.75 382 GLU A N 1
ATOM 2988 C CA . GLU A 1 382 ? 19.469 8.914 38.438 1 94.75 382 GLU A CA 1
ATOM 2989 C C . GLU A 1 382 ? 18.406 9.789 39.094 1 94.75 382 GLU A C 1
ATOM 2991 O O . GLU A 1 382 ? 18.5 10.109 40.281 1 94.75 382 GLU A O 1
ATOM 2996 N N . VAL A 1 383 ? 17.438 10.164 38.438 1 95.94 383 VAL A N 1
ATOM 2997 C CA . VAL A 1 383 ? 16.531 11.227 38.875 1 95.94 383 VAL A CA 1
ATOM 2998 C C . VAL A 1 383 ? 15.359 10.617 39.625 1 95.94 383 VAL A C 1
ATOM 3000 O O . VAL A 1 383 ? 14.953 11.141 40.656 1 95.94 383 VAL A O 1
ATOM 3003 N N . ILE A 1 384 ? 14.812 9.508 39.25 1 95.81 384 ILE A N 1
ATOM 3004 C CA . ILE A 1 384 ? 13.547 8.969 39.719 1 95.81 384 ILE A CA 1
ATOM 3005 C C . ILE A 1 384 ? 13.664 8.617 41.219 1 95.81 384 ILE A C 1
ATOM 3007 O O . ILE A 1 384 ? 12.773 8.93 42 1 95.81 384 ILE A O 1
ATOM 3011 N N . PRO A 1 385 ? 14.773 8.008 41.688 1 93.12 385 PRO A N 1
ATOM 3012 C CA . PRO A 1 385 ? 14.867 7.645 43.094 1 93.12 385 PRO A CA 1
ATOM 3013 C C . PRO A 1 385 ? 14.773 8.852 44.031 1 93.12 385 PRO A C 1
ATOM 3015 O O . PRO A 1 385 ? 14.312 8.734 45.156 1 93.12 385 PRO A O 1
ATOM 3018 N N . SER A 1 386 ? 15.148 10.047 43.562 1 92.38 386 SER A N 1
ATOM 3019 C CA . SER A 1 386 ? 15.148 11.234 44.406 1 92.38 386 SER A CA 1
ATOM 3020 C C . SER A 1 386 ? 14 12.172 44.062 1 92.38 386 SER A C 1
ATOM 3022 O O . SER A 1 386 ? 13.891 13.266 44.594 1 92.38 386 SER A O 1
ATOM 3024 N N . MET A 1 387 ? 13.234 11.75 43.156 1 93.81 387 MET A N 1
ATOM 3025 C CA . MET A 1 387 ? 12.141 12.586 42.688 1 93.81 387 MET A CA 1
ATOM 3026 C C . MET A 1 387 ? 10.984 12.609 43.656 1 93.81 387 MET A C 1
ATOM 3028 O O . MET A 1 387 ? 10.578 11.562 44.188 1 93.81 387 MET A O 1
ATOM 3032 N N . SER A 1 388 ? 10.461 13.867 44 1 94.88 388 SER A N 1
ATOM 3033 C CA . SER A 1 388 ? 9.234 13.992 44.781 1 94.88 388 SER A CA 1
ATOM 3034 C C . SER A 1 388 ? 8 13.961 43.906 1 94.88 388 SER A C 1
ATOM 3036 O O . SER A 1 388 ? 7.754 14.898 43.156 1 94.88 388 SER A O 1
ATOM 3038 N N . LEU A 1 389 ? 7.277 12.875 44.094 1 95.56 389 LEU A N 1
ATOM 3039 C CA . LEU A 1 389 ? 6.09 12.688 43.281 1 95.56 389 LEU A CA 1
ATOM 3040 C C . LEU A 1 389 ? 4.926 13.523 43.812 1 95.56 389 LEU A C 1
ATOM 3042 O O . LEU A 1 389 ? 4.871 13.844 45 1 95.56 389 LEU A O 1
ATOM 3046 N N . SER A 1 390 ? 4.094 13.914 42.906 1 95.38 390 SER A N 1
ATOM 3047 C CA . SER A 1 390 ? 2.98 14.781 43.281 1 95.38 390 SER A CA 1
ATOM 3048 C C . SER A 1 390 ? 1.774 14.562 42.375 1 95.38 390 SER A C 1
ATOM 3050 O O . SER A 1 390 ? 1.727 13.586 41.625 1 95.38 390 SER A O 1
ATOM 3052 N N . TYR A 1 391 ? 0.673 15.344 42.531 1 93.12 391 TYR A N 1
ATOM 3053 C CA . TYR A 1 391 ? -0.567 15.352 41.781 1 93.12 391 TYR A CA 1
ATOM 3054 C C . TYR A 1 391 ? -0.88 16.75 41.25 1 93.12 391 TYR A C 1
ATOM 3056 O O . TYR A 1 391 ? -0.365 17.734 41.781 1 93.12 391 TYR A O 1
ATOM 3064 N N . PRO A 1 392 ? -1.658 16.859 40.25 1 94.31 392 PRO A N 1
ATOM 3065 C CA . PRO A 1 392 ? -2.359 15.883 39.406 1 94.31 392 PRO A CA 1
ATOM 3066 C C . PRO A 1 392 ? -1.548 15.469 38.156 1 94.31 392 PRO A C 1
ATOM 3068 O O . PRO A 1 392 ? -0.42 15.938 38 1 94.31 392 PRO A O 1
ATOM 3071 N N . THR A 1 393 ? -1.988 14.516 37.344 1 94.25 393 THR A N 1
ATOM 3072 C CA . THR A 1 393 ? -1.42 14.156 36.062 1 94.25 393 THR A CA 1
ATOM 3073 C C . THR A 1 393 ? -2.008 15.023 34.938 1 94.25 393 THR A C 1
ATOM 3075 O O . THR A 1 393 ? -3.178 14.875 34.594 1 94.25 393 THR A O 1
ATOM 3078 N N . ASN A 1 394 ? -1.236 16 34.438 1 96.31 394 ASN A N 1
ATOM 3079 C CA . ASN A 1 394 ? -1.677 16.922 33.406 1 96.31 394 ASN A CA 1
ATOM 3080 C C . ASN A 1 394 ? -0.731 16.906 32.219 1 96.31 394 ASN A C 1
ATOM 3082 O O . ASN A 1 394 ? 0.49 16.891 32.375 1 96.31 394 ASN A O 1
ATOM 3086 N N . PHE A 1 395 ? -1.36 16.875 30.969 1 96.56 395 PHE A N 1
ATOM 3087 C CA . PHE A 1 395 ? -0.564 16.812 29.75 1 96.56 395 PHE A CA 1
ATOM 3088 C C . PHE A 1 395 ? -0.426 18.172 29.109 1 96.56 395 PHE A C 1
ATOM 3090 O O . PHE A 1 395 ? 0.467 18.406 28.281 1 96.56 395 PHE A O 1
ATOM 3097 N N . LYS A 1 396 ? -1.273 19.094 29.422 1 97 396 LYS A N 1
ATOM 3098 C CA . LYS A 1 396 ? -1.404 20.344 28.703 1 97 396 LYS A CA 1
ATOM 3099 C C . LYS A 1 396 ? -0.052 21.047 28.562 1 97 396 LYS A C 1
ATOM 3101 O O . LYS A 1 396 ? 0.331 21.438 27.453 1 97 396 LYS A O 1
ATOM 3106 N N . ASP A 1 397 ? 0.667 21.172 29.609 1 97.88 397 ASP A N 1
ATOM 3107 C CA . ASP A 1 397 ? 1.891 21.969 29.625 1 97.88 397 ASP A CA 1
ATOM 3108 C C . ASP A 1 397 ? 2.984 21.297 28.797 1 97.88 397 ASP A C 1
ATOM 3110 O O . ASP A 1 397 ? 3.734 21.984 28.094 1 97.88 397 ASP A O 1
ATOM 3114 N N . ILE A 1 398 ? 3.121 20.016 28.875 1 97.94 398 ILE A N 1
ATOM 3115 C CA . ILE A 1 398 ? 4.164 19.328 28.125 1 97.94 398 ILE A CA 1
ATOM 3116 C C . ILE A 1 398 ? 3.85 19.391 26.641 1 97.94 398 ILE A C 1
ATOM 3118 O O . ILE A 1 398 ? 4.754 19.547 25.812 1 97.94 398 ILE A O 1
ATOM 3122 N N . ILE A 1 399 ? 2.625 19.172 26.25 1 98.12 399 ILE A N 1
ATOM 3123 C CA . ILE A 1 399 ? 2.223 19.219 24.859 1 98.12 399 ILE A CA 1
ATOM 3124 C C . ILE A 1 399 ? 2.416 20.641 24.312 1 98.12 399 ILE A C 1
ATOM 3126 O O . ILE A 1 399 ? 2.934 20.812 23.203 1 98.12 399 ILE A O 1
ATOM 3130 N N . SER A 1 400 ? 2.008 21.641 25.078 1 98 400 SER A N 1
ATOM 3131 C CA . SER A 1 400 ? 2.215 23.031 24.688 1 98 400 SER A CA 1
ATOM 3132 C C . SER A 1 400 ? 3.695 23.328 24.484 1 98 400 SER A C 1
ATOM 3134 O O . SER A 1 400 ? 4.07 24 23.516 1 98 400 SER A O 1
ATOM 3136 N N . TYR A 1 401 ? 4.465 22.906 25.359 1 98 401 TYR A N 1
ATOM 3137 C CA . TYR A 1 401 ? 5.906 23.109 25.281 1 98 401 TYR A CA 1
ATOM 3138 C C . TYR A 1 401 ? 6.484 22.469 24.016 1 98 401 TYR A C 1
ATOM 3140 O O . TYR A 1 401 ? 7.219 23.125 23.266 1 98 401 TYR A O 1
ATOM 3148 N N . ALA A 1 402 ? 6.219 21.234 23.812 1 97.94 402 ALA A N 1
ATOM 3149 C CA . ALA A 1 402 ? 6.734 20.5 22.641 1 97.94 402 ALA A CA 1
ATOM 3150 C C . ALA A 1 402 ? 6.27 21.156 21.344 1 97.94 402 ALA A C 1
ATOM 3152 O O . ALA A 1 402 ? 7.039 21.266 20.391 1 97.94 402 ALA A O 1
ATOM 3153 N N . ALA A 1 403 ? 5 21.516 21.297 1 97.81 403 ALA A N 1
ATOM 3154 C CA . ALA A 1 403 ? 4.434 22.172 20.109 1 97.81 403 ALA A CA 1
ATOM 3155 C C . ALA A 1 403 ? 5.18 23.453 19.797 1 97.81 403 ALA A C 1
ATOM 3157 O O . ALA A 1 403 ? 5.535 23.703 18.641 1 97.81 403 ALA A O 1
ATOM 3158 N N . LYS A 1 404 ? 5.414 24.266 20.812 1 96.94 404 LYS A N 1
ATOM 3159 C CA . LYS A 1 404 ? 6.121 25.531 20.625 1 96.94 404 LYS A CA 1
ATOM 3160 C C . LYS A 1 404 ? 7.555 25.297 20.156 1 96.94 404 LYS A C 1
ATOM 3162 O O . LYS A 1 404 ? 8.039 26 19.266 1 96.94 404 LYS A O 1
ATOM 3167 N N . LYS A 1 405 ? 8.164 24.406 20.703 1 95.5 405 LYS A N 1
ATOM 3168 C CA . LYS A 1 405 ? 9.562 24.109 20.391 1 95.5 405 LYS A CA 1
ATOM 3169 C C . LYS A 1 405 ? 9.695 23.594 18.969 1 95.5 405 LYS A C 1
ATOM 3171 O O . LYS A 1 405 ? 10.719 23.812 18.312 1 95.5 405 LYS A O 1
ATOM 3176 N N . SER A 1 406 ? 8.75 22.859 18.469 1 95.81 406 SER A N 1
ATOM 3177 C CA . SER A 1 406 ? 8.844 22.219 17.172 1 95.81 406 SER A CA 1
ATOM 3178 C C . SER A 1 406 ? 8.375 23.156 16.062 1 95.81 406 SER A C 1
ATOM 3180 O O . SER A 1 406 ? 8.539 22.844 14.875 1 95.81 406 SER A O 1
ATOM 3182 N N . LEU A 1 407 ? 7.82 24.312 16.391 1 92.25 407 LEU A N 1
ATOM 3183 C CA . LEU A 1 407 ? 7.219 25.219 15.43 1 92.25 407 LEU A CA 1
ATOM 3184 C C . LEU A 1 407 ? 8.211 25.578 14.328 1 92.25 407 LEU A C 1
ATOM 3186 O O . LEU A 1 407 ? 7.84 25.656 13.156 1 92.25 407 LEU A O 1
ATOM 3190 N N . ASP A 1 408 ? 9.492 25.703 14.672 1 86.31 408 ASP A N 1
ATOM 3191 C CA . ASP A 1 408 ? 10.469 26.156 13.68 1 86.31 408 ASP A CA 1
ATOM 3192 C C . ASP A 1 408 ? 11.328 24.984 13.195 1 86.31 408 ASP A C 1
ATOM 3194 O O . ASP A 1 408 ? 12.445 25.188 12.719 1 86.31 408 ASP A O 1
ATOM 3198 N N . GLY A 1 409 ? 10.75 23.891 13.328 1 88.44 409 GLY A N 1
ATOM 3199 C CA . GLY A 1 409 ? 11.516 22.703 12.938 1 88.44 409 GLY A CA 1
ATOM 3200 C C . GLY A 1 409 ? 11.648 22.562 11.43 1 88.44 409 GLY A C 1
ATOM 3201 O O . GLY A 1 409 ? 12.625 21.984 10.945 1 88.44 409 GLY A O 1
ATOM 3202 N N . VAL A 1 410 ? 10.625 23 10.734 1 85.12 410 VAL A N 1
ATOM 3203 C CA . VAL A 1 410 ? 10.672 22.844 9.289 1 85.12 410 VAL A CA 1
ATOM 3204 C C . VAL A 1 410 ? 10.766 24.219 8.633 1 85.12 410 VAL A C 1
ATOM 3206 O O . VAL A 1 410 ? 9.867 25.047 8.789 1 85.12 410 VAL A O 1
ATOM 3209 N N . THR A 1 411 ? 11.883 24.453 8.039 1 85.5 411 THR A N 1
ATOM 3210 C CA . THR A 1 411 ? 12.148 25.672 7.281 1 85.5 411 THR A CA 1
ATOM 3211 C C . THR A 1 411 ? 12.617 25.344 5.867 1 85.5 411 THR A C 1
ATOM 3213 O O . THR A 1 411 ? 12.586 24.188 5.449 1 85.5 411 THR A O 1
ATOM 3216 N N . SER A 1 412 ? 12.992 26.344 5.055 1 80.31 412 SER A N 1
ATOM 3217 C CA . SER A 1 412 ? 13.492 26.141 3.699 1 80.31 412 SER A CA 1
ATOM 3218 C C . SER A 1 412 ? 14.891 25.547 3.715 1 80.31 412 SER A C 1
ATOM 3220 O O . SER A 1 412 ? 15.336 24.969 2.721 1 80.31 412 SER A O 1
ATOM 3222 N N . LYS A 1 413 ? 15.555 25.656 4.836 1 82.94 413 LYS A N 1
ATOM 3223 C CA . LYS A 1 413 ? 16.953 25.234 4.883 1 82.94 413 LYS A CA 1
ATOM 3224 C C . LYS A 1 413 ? 17.109 23.938 5.68 1 82.94 413 LYS A C 1
ATOM 3226 O O . LYS A 1 413 ? 18.109 23.234 5.551 1 82.94 413 LYS A O 1
ATOM 3231 N N . SER A 1 414 ? 16.156 23.812 6.527 1 88.25 414 SER A N 1
ATOM 3232 C CA . SER A 1 414 ? 16.266 22.625 7.367 1 88.25 414 SER A CA 1
ATOM 3233 C C . SER A 1 414 ? 14.891 22.062 7.699 1 88.25 414 SER A C 1
ATOM 3235 O O . SER A 1 414 ? 13.922 22.812 7.852 1 88.25 414 SER A O 1
ATOM 3237 N N . GLN A 1 415 ? 14.859 20.766 7.707 1 92.62 415 GLN A N 1
ATOM 3238 C CA . GLN A 1 415 ? 13.617 20.094 8.047 1 92.62 415 GLN A CA 1
ATOM 3239 C C . GLN A 1 415 ? 13.812 19.172 9.25 1 92.62 415 GLN A C 1
ATOM 3241 O O . GLN A 1 415 ? 14.648 18.266 9.227 1 92.62 415 GLN A O 1
ATOM 3246 N N . LYS A 1 416 ? 13.102 19.5 10.289 1 94.88 416 LYS A N 1
ATOM 3247 C CA . LYS A 1 416 ? 13.125 18.703 11.523 1 94.88 416 LYS A CA 1
ATOM 3248 C C . LYS A 1 416 ? 11.711 18.406 12 1 94.88 416 LYS A C 1
ATOM 3250 O O . LYS A 1 416 ? 10.891 19.312 12.148 1 94.88 416 LYS A O 1
ATOM 3255 N N . TYR A 1 417 ? 11.414 17.156 12.125 1 96.81 417 TYR A N 1
ATOM 3256 C CA . TYR A 1 417 ? 10.133 16.703 12.633 1 96.81 417 TYR A CA 1
ATOM 3257 C C . TYR A 1 417 ? 10.273 16.109 14.031 1 96.81 417 TYR A C 1
ATOM 3259 O O . TYR A 1 417 ? 11.18 15.305 14.281 1 96.81 417 TYR A O 1
ATOM 3267 N N . THR A 1 418 ? 9.43 16.484 14.953 1 97.75 418 THR A N 1
ATOM 3268 C CA . THR A 1 418 ? 9.602 16.109 16.359 1 97.75 418 THR A CA 1
ATOM 3269 C C . THR A 1 418 ? 8.57 15.07 16.766 1 97.75 418 THR A C 1
ATOM 3271 O O . THR A 1 418 ? 7.402 15.148 16.375 1 97.75 418 THR A O 1
ATOM 3274 N N . ILE A 1 419 ? 9.016 14.102 17.516 1 98.06 419 ILE A N 1
ATOM 3275 C CA . ILE A 1 419 ? 8.156 13.125 18.172 1 98.06 419 ILE A CA 1
ATOM 3276 C C . ILE A 1 419 ? 8.227 13.312 19.688 1 98.06 419 ILE A C 1
ATOM 3278 O O . ILE A 1 419 ? 9.305 13.219 20.281 1 98.06 419 ILE A O 1
ATOM 3282 N N . LEU A 1 420 ? 7.082 13.625 20.312 1 98.56 420 LEU A N 1
ATOM 3283 C CA . LEU A 1 420 ? 6.973 13.664 21.766 1 98.56 420 LEU A CA 1
ATOM 3284 C C . LEU A 1 420 ? 6.469 12.336 22.312 1 98.56 420 LEU A C 1
ATOM 3286 O O . LEU A 1 420 ? 5.324 11.953 22.078 1 98.56 420 LEU A O 1
ATOM 3290 N N . LEU A 1 421 ? 7.309 11.625 22.984 1 98.56 421 LEU A N 1
ATOM 3291 C CA . LEU A 1 421 ? 6.938 10.383 23.672 1 98.56 421 LEU A CA 1
ATOM 3292 C C . LEU A 1 421 ? 6.516 10.664 25.109 1 98.56 421 LEU A C 1
ATOM 3294 O O . LEU A 1 421 ? 7.324 11.125 25.922 1 98.56 421 LEU A O 1
ATOM 3298 N N . ILE A 1 422 ? 5.273 10.422 25.453 1 98.25 422 ILE A N 1
ATOM 3299 C CA . ILE A 1 422 ? 4.766 10.578 26.812 1 98.25 422 ILE A CA 1
ATOM 3300 C C . ILE A 1 422 ? 4.574 9.211 27.469 1 98.25 422 ILE A C 1
ATOM 3302 O O . ILE A 1 422 ? 3.861 8.359 26.922 1 98.25 422 ILE A O 1
ATOM 3306 N N . LEU A 1 423 ? 5.211 8.992 28.531 1 98 423 LEU A N 1
ATOM 3307 C CA . LEU A 1 423 ? 5.016 7.789 29.344 1 98 423 LEU A CA 1
ATOM 3308 C C . LEU A 1 423 ? 4.195 8.094 30.578 1 98 423 LEU A C 1
ATOM 3310 O O . LEU A 1 423 ? 4.562 8.961 31.375 1 98 423 LEU A O 1
ATOM 3314 N N . THR A 1 424 ? 3.057 7.418 30.734 1 96.56 424 THR A N 1
ATOM 3315 C CA . THR A 1 424 ? 2.156 7.793 31.828 1 96.56 424 THR A CA 1
ATOM 3316 C C . THR A 1 424 ? 1.396 6.57 32.344 1 96.56 424 THR A C 1
ATOM 3318 O O . THR A 1 424 ? 1.206 5.598 31.609 1 96.56 424 THR A O 1
ATOM 3321 N N . ASP A 1 425 ? 0.945 6.594 33.562 1 92.19 425 ASP A N 1
ATOM 3322 C CA . ASP A 1 425 ? 0.142 5.508 34.125 1 92.19 425 ASP A CA 1
ATOM 3323 C C . ASP A 1 425 ? -1.348 5.754 33.875 1 92.19 425 ASP A C 1
ATOM 3325 O O . ASP A 1 425 ? -2.188 4.965 34.3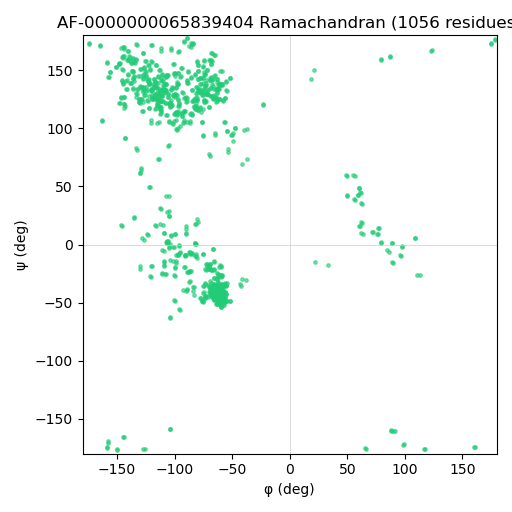12 1 92.19 425 ASP A O 1
ATOM 3329 N N . GLY A 1 426 ? -1.864 6.648 33.031 1 75.75 426 GLY A N 1
ATOM 3330 C CA . GLY A 1 426 ? -3.104 6.598 32.281 1 75.75 426 GLY A CA 1
ATOM 3331 C C . GLY A 1 426 ? -4.129 7.617 32.719 1 75.75 426 GLY A C 1
ATOM 3332 O O . GLY A 1 426 ? -4.996 8.023 31.953 1 75.75 426 GLY A O 1
ATOM 3333 N N . GLU A 1 427 ? -4.262 8.219 34.031 1 78.88 427 GLU A N 1
ATOM 3334 C CA . GLU A 1 427 ? -5.371 9.062 34.469 1 78.88 427 GLU A CA 1
ATOM 3335 C C . GLU A 1 427 ? -4.988 10.539 34.438 1 78.88 427 GLU A C 1
ATOM 3337 O O . GLU A 1 427 ? -4.125 10.984 35.188 1 78.88 427 GLU A O 1
ATOM 3342 N N . ILE A 1 428 ? -5.586 11.211 33.281 1 88.44 428 ILE A N 1
ATOM 3343 C CA . ILE A 1 428 ? -5.262 12.633 33.25 1 88.44 428 ILE A CA 1
ATOM 3344 C C . ILE A 1 428 ? -6.441 13.453 33.781 1 88.44 428 ILE A C 1
ATOM 3346 O O . ILE A 1 428 ? -7.598 13.039 33.656 1 88.44 428 ILE A O 1
ATOM 3350 N N . SER A 1 429 ? -6.16 14.641 34.281 1 91.31 429 SER A N 1
ATOM 3351 C CA . SER A 1 429 ? -7.176 15.492 34.875 1 91.31 429 SER A CA 1
ATOM 3352 C C . SER A 1 429 ? -7.469 16.703 34 1 91.31 429 SER A C 1
ATOM 3354 O O . SER A 1 429 ? -8.352 17.5 34.344 1 91.31 429 SER A O 1
ATOM 3356 N N . ASP A 1 430 ? -6.781 16.906 32.969 1 93.88 430 ASP A N 1
ATOM 3357 C CA . ASP A 1 430 ? -6.926 18.109 32.125 1 93.88 430 ASP A CA 1
ATOM 3358 C C . ASP A 1 430 ? -7.289 17.75 30.703 1 93.88 430 ASP A C 1
ATOM 3360 O O . ASP A 1 430 ? -6.688 18.25 29.75 1 93.88 430 ASP A O 1
ATOM 3364 N N . MET A 1 431 ? -8.25 16.953 30.531 1 93 431 MET A N 1
ATOM 3365 C CA . MET A 1 431 ? -8.617 16.406 29.234 1 93 431 MET A CA 1
ATOM 3366 C C . MET A 1 431 ? -8.945 17.531 28.25 1 93 431 MET A C 1
ATOM 3368 O O . MET A 1 431 ? -8.414 17.562 27.141 1 93 431 MET A O 1
ATOM 3372 N N . ASN A 1 432 ? -9.797 18.469 28.656 1 93.31 432 ASN A N 1
ATOM 3373 C CA . ASN A 1 432 ? -10.211 19.547 27.75 1 93.31 432 ASN A CA 1
ATOM 3374 C C . ASN A 1 432 ? -9.031 20.406 27.297 1 93.31 432 ASN A C 1
ATOM 3376 O O . ASN A 1 432 ? -8.914 20.734 26.125 1 93.31 432 ASN A O 1
ATOM 3380 N N . GLU A 1 433 ? -8.211 20.734 28.266 1 95.69 433 GLU A N 1
ATOM 3381 C CA . GLU A 1 433 ? -7.031 21.531 27.938 1 95.69 433 GLU A CA 1
ATOM 3382 C C . GLU A 1 433 ? -6.074 20.766 27.047 1 95.69 433 GLU A C 1
ATOM 3384 O O . GLU A 1 433 ? -5.461 21.344 26.141 1 95.69 433 GLU A O 1
ATOM 3389 N N . THR A 1 434 ? -5.906 19.547 27.344 1 95.62 434 THR A N 1
ATOM 3390 C CA . THR A 1 434 ? -5.047 18.688 26.547 1 95.62 434 THR A CA 1
ATOM 3391 C C . THR A 1 434 ? -5.531 18.609 25.109 1 95.62 434 THR A C 1
ATOM 3393 O O . THR A 1 434 ? -4.746 18.797 24.172 1 95.62 434 THR A O 1
ATOM 3396 N N . VAL A 1 435 ? -6.793 18.391 24.922 1 94.88 435 VAL A N 1
ATOM 3397 C CA . VAL A 1 435 ? -7.383 18.328 23.594 1 94.88 435 VAL A CA 1
ATOM 3398 C C . VAL A 1 435 ? -7.152 19.641 22.844 1 94.88 435 VAL A C 1
ATOM 3400 O O . VAL A 1 435 ? -6.801 19.641 21.672 1 94.88 435 VAL A O 1
ATOM 3403 N N . HIS A 1 436 ? -7.375 20.734 23.562 1 95.81 436 HIS A N 1
ATOM 3404 C CA . HIS A 1 436 ? -7.16 22.047 22.969 1 95.81 436 HIS A CA 1
ATOM 3405 C C . HIS A 1 436 ? -5.738 22.188 22.438 1 95.81 436 HIS A C 1
ATOM 3407 O O . HIS A 1 436 ? -5.527 22.656 21.328 1 95.81 436 HIS A O 1
ATOM 3413 N N . GLU A 1 437 ? -4.773 21.812 23.234 1 96.94 437 GLU A N 1
ATOM 3414 C CA . GLU A 1 437 ? -3.375 21.922 22.828 1 96.94 437 GLU A CA 1
ATOM 3415 C C . GLU A 1 437 ? -3.07 21.016 21.641 1 96.94 437 GLU A C 1
ATOM 3417 O O . GLU A 1 437 ? -2.277 21.359 20.766 1 96.94 437 GLU A O 1
ATOM 3422 N N . ILE A 1 438 ? -3.635 19.828 21.625 1 96.25 438 ILE A N 1
ATOM 3423 C CA . ILE A 1 438 ? -3.416 18.891 20.531 1 96.25 438 ILE A CA 1
ATOM 3424 C C . ILE A 1 438 ? -3.982 19.453 19.234 1 96.25 438 ILE A C 1
ATOM 3426 O O . ILE A 1 438 ? -3.328 19.391 18.188 1 96.25 438 ILE A O 1
ATOM 3430 N N . VAL A 1 439 ? -5.164 19.953 19.312 1 95.12 439 VAL A N 1
ATOM 3431 C CA . VAL A 1 439 ? -5.812 20.547 18.141 1 95.12 439 VAL A CA 1
ATOM 3432 C C . VAL A 1 439 ? -4.961 21.688 17.594 1 95.12 439 VAL A C 1
ATOM 3434 O O . VAL A 1 439 ? -4.715 21.766 16.391 1 95.12 439 VAL A O 1
ATOM 3437 N N . LYS A 1 440 ? -4.535 22.531 18.453 1 95.88 440 LYS A N 1
ATOM 3438 C CA . LYS A 1 440 ? -3.672 23.641 18.062 1 95.88 440 LYS A CA 1
ATOM 3439 C C . LYS A 1 440 ? -2.385 23.125 17.422 1 95.88 440 LYS A C 1
ATOM 3441 O O . LYS A 1 440 ? -1.973 23.625 16.359 1 95.88 440 LYS A O 1
ATOM 3446 N N . ALA A 1 441 ? -1.724 22.219 18 1 96.19 441 ALA A N 1
ATOM 3447 C CA . ALA A 1 441 ? -0.475 21.641 17.5 1 96.19 441 ALA A CA 1
ATOM 3448 C C . ALA A 1 441 ? -0.678 21 16.141 1 96.19 441 ALA A C 1
ATOM 3450 O O . ALA A 1 441 ? 0.199 21.062 15.266 1 96.19 441 ALA A O 1
ATOM 3451 N N . SER A 1 442 ? -1.773 20.312 15.93 1 94.69 442 SER A N 1
ATOM 3452 C CA . SER A 1 442 ? -2.064 19.609 14.688 1 94.69 442 SER A CA 1
ATOM 3453 C C . SER A 1 442 ? -2.076 20.562 13.5 1 94.69 442 SER A C 1
ATOM 3455 O O . SER A 1 442 ? -1.804 20.156 12.367 1 94.69 442 SER A O 1
ATOM 3457 N N . LYS A 1 443 ? -2.352 21.812 13.703 1 92.19 443 LYS A N 1
ATOM 3458 C CA . LYS A 1 443 ? -2.461 22.812 12.648 1 92.19 443 LYS A CA 1
ATOM 3459 C C . LYS A 1 443 ? -1.103 23.422 12.328 1 92.19 443 LYS A C 1
ATOM 3461 O O . LYS A 1 443 ? -0.804 23.719 11.164 1 92.19 443 LYS A O 1
ATOM 3466 N N . GLN A 1 444 ? -0.291 23.5 13.328 1 91.88 444 GLN A N 1
ATOM 3467 C CA . GLN A 1 444 ? 0.819 24.422 13.156 1 91.88 444 GLN A CA 1
ATOM 3468 C C . GLN A 1 444 ? 2.162 23.719 13.289 1 91.88 444 GLN A C 1
ATOM 3470 O O . GLN A 1 444 ? 3.178 24.188 12.773 1 91.88 444 GLN A O 1
ATOM 3475 N N . SER A 1 445 ? 2.25 22.672 14 1 95.94 445 SER A N 1
ATOM 3476 C CA . SER A 1 445 ? 3.551 22.172 14.43 1 95.94 445 SER A CA 1
ATOM 3477 C C . SER A 1 445 ? 3.904 20.875 13.727 1 95.94 445 SER A C 1
ATOM 3479 O O . SER A 1 445 ? 3.049 20 13.555 1 95.94 445 SER A O 1
ATOM 3481 N N . PRO A 1 446 ? 5.148 20.75 13.203 1 97.31 446 PRO A N 1
ATOM 3482 C CA . PRO A 1 446 ? 5.645 19.438 12.789 1 97.31 446 PRO A CA 1
ATOM 3483 C C . PRO A 1 446 ? 5.91 18.5 13.969 1 97.31 446 PRO A C 1
ATOM 3485 O O . PRO A 1 446 ? 7.07 18.266 14.32 1 97.31 446 PRO A O 1
ATOM 3488 N N . LEU A 1 447 ? 4.797 17.984 14.484 1 97.81 447 LEU A N 1
ATOM 3489 C CA . LEU A 1 447 ? 4.848 17.266 15.758 1 97.81 447 LEU A CA 1
ATOM 3490 C C . LEU A 1 447 ? 3.93 16.047 15.734 1 97.81 447 LEU A C 1
ATOM 3492 O O . LEU A 1 447 ? 2.818 16.109 15.203 1 97.81 447 LEU A O 1
ATOM 3496 N N . SER A 1 448 ? 4.473 14.961 16.203 1 97.62 448 SER A N 1
ATOM 3497 C CA . SER A 1 448 ? 3.668 13.805 16.578 1 97.62 448 SER A CA 1
ATOM 3498 C C . SER A 1 448 ? 3.748 13.547 18.078 1 97.62 448 SER A C 1
ATOM 3500 O O . SER A 1 448 ? 4.793 13.758 18.703 1 97.62 448 SER A O 1
ATOM 3502 N N . ILE A 1 449 ? 2.621 13.094 18.625 1 98 449 ILE A N 1
ATOM 3503 C CA . ILE A 1 449 ? 2.557 12.75 20.047 1 98 449 ILE A CA 1
ATOM 3504 C C . ILE A 1 449 ? 2.258 11.258 20.188 1 98 449 ILE A C 1
ATOM 3506 O O . ILE A 1 449 ? 1.195 10.781 19.781 1 98 449 ILE A O 1
ATOM 3510 N N . VAL A 1 450 ? 3.154 10.547 20.75 1 97.62 450 VAL A N 1
ATOM 3511 C CA . VAL A 1 450 ? 2.932 9.133 21.031 1 97.62 450 VAL A CA 1
ATOM 3512 C C . VAL A 1 450 ? 2.895 8.898 22.547 1 97.62 450 VAL A C 1
ATOM 3514 O O . VAL A 1 450 ? 3.736 9.422 23.281 1 97.62 450 VAL A O 1
ATOM 3517 N N . ILE A 1 451 ? 1.877 8.172 23 1 96.75 451 ILE A N 1
ATOM 3518 C CA . ILE A 1 451 ? 1.655 7.945 24.422 1 96.75 451 ILE A CA 1
ATOM 3519 C C . ILE A 1 451 ? 1.709 6.449 24.719 1 96.75 451 ILE A C 1
ATOM 3521 O O . ILE A 1 451 ? 1.035 5.652 24.062 1 96.75 451 ILE A O 1
ATOM 3525 N N . ILE A 1 452 ? 2.541 6.059 25.641 1 96.25 452 ILE A N 1
ATOM 3526 C CA . ILE A 1 452 ? 2.557 4.684 26.125 1 96.25 452 ILE A CA 1
ATOM 3527 C C . ILE A 1 452 ? 1.979 4.625 27.531 1 96.25 452 ILE A C 1
ATOM 3529 O O . ILE A 1 452 ? 2.461 5.312 28.438 1 96.25 452 ILE A O 1
ATOM 3533 N N . GLY A 1 453 ? 0.927 3.834 27.672 1 95.56 453 GLY A N 1
ATOM 3534 C CA . GLY A 1 453 ? 0.314 3.631 28.969 1 95.56 453 GLY A CA 1
ATOM 3535 C C . GLY A 1 453 ? 1.035 2.598 29.812 1 95.56 453 GLY A C 1
ATOM 3536 O O . GLY A 1 453 ? 1.176 1.443 29.406 1 95.56 453 GLY A O 1
ATOM 3537 N N . ILE A 1 454 ? 1.412 3.027 31.031 1 96.12 454 ILE A N 1
ATOM 3538 C CA . ILE A 1 454 ? 2.189 2.193 31.938 1 96.12 454 ILE A CA 1
ATOM 3539 C C . ILE A 1 454 ? 1.274 1.614 33 1 96.12 454 ILE A C 1
ATOM 3541 O O . ILE A 1 454 ? 0.442 2.328 33.562 1 96.12 454 ILE A O 1
ATOM 3545 N N . GLY A 1 455 ? 1.433 0.402 33.25 1 93.25 455 GLY A N 1
ATOM 3546 C CA . GLY A 1 455 ? 0.658 -0.22 34.312 1 93.25 455 GLY A CA 1
ATOM 3547 C C . GLY A 1 455 ? -0.687 -0.743 33.844 1 93.25 455 GLY A C 1
ATOM 3548 O O . GLY A 1 455 ? -0.854 -1.069 32.656 1 93.25 455 GLY A O 1
ATOM 3549 N N . GLU A 1 456 ? -1.637 -0.941 34.781 1 87.75 456 GLU A N 1
ATOM 3550 C CA . GLU A 1 456 ? -2.877 -1.655 34.5 1 87.75 456 GLU A CA 1
ATOM 3551 C C . GLU A 1 456 ? -4.078 -0.715 34.562 1 87.75 456 GLU A C 1
ATOM 3553 O O . GLU A 1 456 ? -5.219 -1.163 34.688 1 87.75 456 GLU A O 1
ATOM 3558 N N . ALA A 1 457 ? -3.881 0.517 34.5 1 82.75 457 ALA A N 1
ATOM 3559 C CA . ALA A 1 457 ? -4.996 1.459 34.531 1 82.75 457 ALA A CA 1
ATOM 3560 C C . ALA A 1 457 ? -5.902 1.313 33.312 1 82.75 457 ALA A C 1
ATOM 3562 O O . ALA A 1 457 ? -5.559 0.616 32.375 1 82.75 457 ALA A O 1
ATOM 3563 N N . THR A 1 458 ? -7.102 1.889 33.469 1 81.44 458 THR A N 1
ATOM 3564 C CA . THR A 1 458 ? -7.992 2.02 32.312 1 81.44 458 THR A CA 1
ATOM 3565 C C . THR A 1 458 ? -7.609 3.234 31.469 1 81.44 458 THR A C 1
ATOM 3567 O O . THR A 1 458 ? -7.461 4.34 32 1 81.44 458 THR A O 1
ATOM 3570 N N . PHE A 1 459 ? -7.32 3.074 30.297 1 83.75 459 PHE A N 1
ATOM 3571 C CA . PHE A 1 459 ? -6.754 4.113 29.438 1 83.75 459 PHE A CA 1
ATOM 3572 C C . PHE A 1 459 ? -7.805 4.656 28.484 1 83.75 459 PHE A C 1
ATOM 3574 O O . PHE A 1 459 ? -7.5 4.977 27.328 1 83.75 459 PHE A O 1
ATOM 3581 N N . ASP A 1 460 ? -9.016 4.883 28.938 1 80.88 460 ASP A N 1
ATOM 3582 C CA . ASP A 1 460 ? -10.109 5.344 28.094 1 80.88 460 ASP A CA 1
ATOM 3583 C C . ASP A 1 460 ? -9.836 6.742 27.547 1 80.88 460 ASP A C 1
ATOM 3585 O O . ASP A 1 460 ? -10.039 7 26.359 1 80.88 460 ASP A O 1
ATOM 3589 N N . ASN A 1 461 ? -9.367 7.617 28.484 1 81.81 461 ASN A N 1
ATOM 3590 C CA . ASN A 1 461 ? -9.07 8.984 28.078 1 81.81 461 ASN A CA 1
ATOM 3591 C C . ASN A 1 461 ? -7.984 9.023 27 1 81.81 461 ASN A C 1
ATOM 3593 O O . ASN A 1 461 ? -8.055 9.82 26.078 1 81.81 461 ASN A O 1
ATOM 3597 N N . MET A 1 462 ? -7.023 8.141 27.141 1 86.38 462 MET A N 1
ATOM 3598 C CA . MET A 1 462 ? -5.93 8.102 26.172 1 86.38 462 MET A CA 1
ATOM 3599 C C . MET A 1 462 ? -6.422 7.605 24.812 1 86.38 462 MET A C 1
ATOM 3601 O O . MET A 1 462 ? -5.984 8.102 23.766 1 86.38 462 MET A O 1
ATOM 3605 N N . ASN A 1 463 ? -7.281 6.68 24.828 1 79.19 463 ASN A N 1
ATOM 3606 C CA . ASN A 1 463 ? -7.891 6.176 23.609 1 79.19 463 ASN A CA 1
ATOM 3607 C C . ASN A 1 463 ? -8.68 7.266 22.891 1 79.19 463 ASN A C 1
ATOM 3609 O O . ASN A 1 463 ? -8.68 7.328 21.656 1 79.19 463 ASN A O 1
ATOM 3613 N N . ARG A 1 464 ? -9.281 8.055 23.609 1 78.56 464 ARG A N 1
ATOM 3614 C CA . ARG A 1 464 ? -10.023 9.172 23.047 1 78.56 464 ARG A CA 1
ATOM 3615 C C . ARG A 1 464 ? -9.094 10.156 22.344 1 78.56 464 ARG A C 1
ATOM 3617 O O . ARG A 1 464 ? -9.422 10.688 21.281 1 78.56 464 ARG A O 1
ATOM 3624 N N . LEU A 1 465 ? -7.98 10.414 22.969 1 85.31 465 LEU A N 1
ATOM 3625 C CA . LEU A 1 465 ? -7.012 11.336 22.375 1 85.31 465 LEU A CA 1
ATOM 3626 C C . LEU A 1 465 ? -6.488 10.797 21.047 1 85.31 465 LEU A C 1
ATOM 3628 O O . LEU A 1 465 ? -6.176 11.57 20.141 1 85.31 465 LEU A O 1
ATOM 3632 N N . ASP A 1 466 ? -6.273 9.547 20.875 1 78.88 466 ASP A N 1
ATOM 3633 C CA . ASP A 1 466 ? -5.762 8.883 19.688 1 78.88 466 ASP A CA 1
ATOM 3634 C C . ASP A 1 466 ? -6.727 9.055 18.516 1 78.88 466 ASP A C 1
ATOM 3636 O O . ASP A 1 466 ? -6.297 9.156 17.359 1 78.88 466 ASP A O 1
ATOM 3640 N N . GLY A 1 467 ? -7.93 9.266 18.734 1 65.81 467 GLY A N 1
ATOM 3641 C CA . GLY A 1 467 ? -8.93 9.609 17.734 1 65.81 467 GLY A CA 1
ATOM 3642 C C . GLY A 1 467 ? -9.094 8.547 16.656 1 65.81 467 GLY A C 1
ATOM 3643 O O . GLY A 1 467 ? -9.453 8.852 15.523 1 65.81 467 GLY A O 1
ATOM 3644 N N . ASP A 1 468 ? -8.602 7.266 16.828 1 58.25 468 ASP A N 1
ATOM 3645 C CA . ASP A 1 468 ? -8.695 6.242 15.781 1 58.25 468 ASP A CA 1
ATOM 3646 C C . ASP A 1 468 ? -10.148 5.852 15.523 1 58.25 468 ASP A C 1
ATOM 3648 O O . ASP A 1 468 ? -10.438 5.094 14.594 1 58.25 468 ASP A O 1
ATOM 3652 N N . ASP A 1 469 ? -10.977 6.391 16.281 1 53.16 469 ASP A N 1
ATOM 3653 C CA . ASP A 1 469 ? -12.383 6.031 16.141 1 53.16 469 ASP A CA 1
ATOM 3654 C C . ASP A 1 469 ? -13.039 6.797 15 1 53.16 469 ASP A C 1
ATOM 3656 O O . ASP A 1 469 ? -14.258 6.758 14.836 1 53.16 469 ASP A O 1
ATOM 3660 N N . GLY A 1 470 ? -12.219 7.328 14.164 1 54.97 470 GLY A N 1
ATOM 3661 C CA . GLY A 1 470 ? -12.773 7.938 12.969 1 54.97 470 GLY A CA 1
ATOM 3662 C C . GLY A 1 470 ? -13.125 9.406 13.148 1 54.97 470 GLY A C 1
ATOM 3663 O O . GLY A 1 470 ? -13.406 10.109 12.18 1 54.97 470 GLY A O 1
ATOM 3664 N N . ASN A 1 471 ? -13.203 9.875 14.406 1 57.75 471 ASN A N 1
ATOM 3665 C CA . ASN A 1 471 ? -13.555 11.273 14.609 1 57.75 471 ASN A CA 1
ATOM 3666 C C . ASN A 1 471 ? -12.312 12.133 14.875 1 57.75 471 ASN A C 1
ATOM 3668 O O . ASN A 1 471 ? -11.43 11.727 15.633 1 57.75 471 ASN A O 1
ATOM 3672 N N . SER A 1 472 ? -12.281 13.188 14.102 1 74.38 472 SER A N 1
ATOM 3673 C CA . SER A 1 472 ? -11.227 14.148 14.406 1 74.38 472 SER A CA 1
ATOM 3674 C C . SER A 1 472 ? -11.414 14.75 15.797 1 74.38 472 SER A C 1
ATOM 3676 O O . SER A 1 472 ? -12.547 15.039 16.203 1 74.38 472 SER A O 1
ATOM 3678 N N . LEU A 1 473 ? -10.398 14.82 16.562 1 85.25 473 LEU A N 1
ATOM 3679 C CA . LEU A 1 473 ? -10.438 15.453 17.875 1 85.25 473 LEU A CA 1
ATOM 3680 C C . LEU A 1 473 ? -10.922 16.891 17.766 1 85.25 473 LEU A C 1
ATOM 3682 O O . LEU A 1 473 ? -10.453 17.656 16.922 1 85.25 473 LEU A O 1
ATOM 3686 N N . THR A 1 474 ? -11.953 17.266 18.516 1 86.88 474 THR A N 1
ATOM 3687 C CA . THR A 1 474 ? -12.516 18.609 18.531 1 86.88 474 THR A CA 1
ATOM 3688 C C . THR A 1 474 ? -12.43 19.219 19.938 1 86.88 474 THR A C 1
ATOM 3690 O O . THR A 1 474 ? -12.773 18.562 20.922 1 86.88 474 THR A O 1
ATOM 3693 N N . ASP A 1 475 ? -11.977 20.422 19.953 1 89.25 475 ASP A N 1
ATOM 3694 C CA . ASP A 1 475 ? -11.836 21.047 21.266 1 89.25 475 ASP A CA 1
ATOM 3695 C C . ASP A 1 475 ? -13.125 21.766 21.672 1 89.25 475 ASP A C 1
ATOM 3697 O O . ASP A 1 475 ? -14.117 21.734 20.938 1 89.25 475 ASP A O 1
ATOM 3701 N N . SER A 1 476 ? -13.109 22.312 22.828 1 87.25 476 SER A N 1
ATOM 3702 C CA . SER A 1 476 ? -14.305 22.906 23.422 1 87.25 476 SER A CA 1
ATOM 3703 C C . SER A 1 476 ? -14.758 24.125 22.625 1 87.25 476 SER A C 1
ATOM 3705 O O . SER A 1 476 ? -15.922 24.516 22.703 1 87.25 476 SER A O 1
ATOM 3707 N N . SER A 1 477 ? -13.883 24.703 21.891 1 89.06 477 SER A N 1
ATOM 3708 C CA . SER A 1 477 ? -14.219 25.875 21.078 1 89.06 477 SER A CA 1
ATOM 3709 C C . SER A 1 477 ? -14.805 25.469 19.734 1 89.06 477 SER A C 1
ATOM 3711 O O . SER A 1 477 ? -15.219 26.328 18.953 1 89.06 477 SER A O 1
ATOM 3713 N N . GLY A 1 478 ? -14.766 24.25 19.469 1 87.25 478 GLY A N 1
ATOM 3714 C CA . GLY A 1 478 ? -15.344 23.766 18.219 1 87.25 478 GLY A CA 1
ATOM 3715 C C . GLY A 1 478 ? -14.312 23.578 17.125 1 87.25 478 GLY A C 1
ATOM 3716 O O . GLY A 1 478 ? -14.648 23.172 16 1 87.25 478 GLY A O 1
ATOM 3717 N N . GLN A 1 479 ? -13.133 23.922 17.484 1 90.25 479 GLN A N 1
ATOM 3718 C CA . GLN A 1 479 ? -12.078 23.719 16.5 1 90.25 479 GLN A CA 1
ATOM 3719 C C . GLN A 1 479 ? -11.664 22.25 16.422 1 90.25 479 GLN A C 1
ATOM 3721 O O . GLN A 1 479 ? -11.586 21.562 17.453 1 90.25 479 GLN A O 1
ATOM 3726 N N . THR A 1 480 ? -11.469 21.812 15.188 1 88.06 480 THR A N 1
ATOM 3727 C CA . THR A 1 480 ? -11.141 20.422 14.984 1 88.06 480 THR A CA 1
ATOM 3728 C C . THR A 1 480 ? -9.695 20.266 14.508 1 88.06 480 THR A C 1
ATOM 3730 O O . THR A 1 480 ? -9.18 21.125 13.797 1 88.06 480 THR A O 1
ATOM 3733 N N . ALA A 1 481 ? -9.094 19.141 14.953 1 90.38 481 ALA A N 1
ATOM 3734 C CA . ALA A 1 481 ? -7.738 18.828 14.508 1 90.38 481 ALA A CA 1
ATOM 3735 C C . ALA A 1 481 ? -7.676 18.672 12.992 1 90.38 481 ALA A C 1
ATOM 3737 O O . ALA A 1 481 ? -8.562 18.078 12.391 1 90.38 481 ALA A O 1
ATOM 3738 N N . THR A 1 482 ? -6.621 19.25 12.367 1 86.56 482 THR A N 1
ATOM 3739 C CA . THR A 1 482 ? -6.48 19.188 10.914 1 86.56 482 THR A CA 1
ATOM 3740 C C . THR A 1 482 ? -5.73 17.922 10.508 1 86.56 482 THR A C 1
ATOM 3742 O O . THR A 1 482 ? -5.82 17.484 9.352 1 86.56 482 THR A O 1
ATOM 3745 N N . ARG A 1 483 ? -4.973 17.422 11.422 1 87.19 483 ARG A N 1
ATOM 3746 C CA . ARG A 1 483 ? -4.211 16.203 11.234 1 87.19 483 ARG A CA 1
ATOM 3747 C C . ARG A 1 483 ? -4.293 15.305 12.469 1 87.19 483 ARG A C 1
ATOM 3749 O O . ARG A 1 483 ? -4.492 15.797 13.586 1 87.19 483 ARG A O 1
ATOM 3756 N N . ASP A 1 484 ? -4.223 14.023 12.25 1 87.88 484 ASP A N 1
ATOM 3757 C CA . ASP A 1 484 ? -4.02 13.094 13.352 1 87.88 484 ASP A CA 1
ATOM 3758 C C . ASP A 1 484 ? -2.553 13.047 13.773 1 87.88 484 ASP A C 1
ATOM 3760 O O . ASP A 1 484 ? -1.693 12.625 13 1 87.88 484 ASP A O 1
ATOM 3764 N N . ILE A 1 485 ? -2.357 13.5 15.031 1 94.31 485 ILE A N 1
ATOM 3765 C CA . ILE A 1 485 ? -0.951 13.562 15.414 1 94.31 485 ILE A CA 1
ATOM 3766 C C . ILE A 1 485 ? -0.726 12.742 16.688 1 94.31 485 ILE A C 1
ATOM 3768 O O . ILE A 1 485 ? 0.348 12.805 17.281 1 94.31 485 ILE A O 1
ATOM 3772 N N . VAL A 1 486 ? -1.729 11.977 17.141 1 94.81 486 VAL A N 1
ATOM 3773 C CA . VAL A 1 486 ? -1.608 11.266 18.406 1 94.81 486 VAL A CA 1
ATOM 3774 C C . VAL A 1 486 ? -1.709 9.758 18.172 1 94.81 486 VAL A C 1
ATOM 3776 O O . VAL A 1 486 ? -2.533 9.305 17.375 1 94.81 486 VAL A O 1
ATOM 3779 N N . GLN A 1 487 ? -0.858 9.031 18.812 1 92.81 487 GLN A N 1
ATOM 3780 C CA . GLN A 1 487 ? -0.909 7.574 18.875 1 92.81 487 GLN A CA 1
ATOM 3781 C C . GLN A 1 487 ? -0.768 7.074 20.312 1 92.81 487 GLN A C 1
ATOM 3783 O O . GLN A 1 487 ? 0.134 7.504 21.031 1 92.81 487 GLN A O 1
ATOM 3788 N N . PHE A 1 488 ? -1.738 6.25 20.797 1 92.81 488 PHE A N 1
ATOM 3789 C CA . PHE A 1 488 ? -1.689 5.688 22.141 1 92.81 488 PHE A CA 1
ATOM 3790 C C . PHE A 1 488 ? -1.525 4.172 22.078 1 92.81 488 PHE A C 1
ATOM 3792 O O . PHE A 1 488 ? -2.182 3.5 21.281 1 92.81 488 PHE A O 1
ATOM 3799 N N . VAL A 1 489 ? -0.663 3.645 23 1 91.12 489 VAL A N 1
ATOM 3800 C CA . VAL A 1 489 ? -0.431 2.205 23.078 1 91.12 489 VAL A CA 1
ATOM 3801 C C . VAL A 1 489 ? -0.246 1.797 24.547 1 91.12 489 VAL A C 1
ATOM 3803 O O . VAL A 1 489 ? 0.66 2.285 25.219 1 91.12 489 VAL A O 1
ATOM 3806 N N . PRO A 1 490 ? -1.123 0.877 25.047 1 91.69 490 PRO A N 1
ATOM 3807 C CA . PRO A 1 490 ? -0.854 0.342 26.375 1 91.69 490 PRO A CA 1
ATOM 3808 C C . PRO A 1 490 ? 0.333 -0.618 26.406 1 91.69 490 PRO A C 1
ATOM 3810 O O . PRO A 1 490 ? 0.366 -1.584 25.641 1 91.69 490 PRO A O 1
ATOM 3813 N N . PHE A 1 491 ? 1.23 -0.408 27.312 1 94 491 PHE A N 1
ATOM 3814 C CA . PHE A 1 491 ? 2.449 -1.205 27.406 1 94 491 PHE A CA 1
ATOM 3815 C C . PHE A 1 491 ? 2.117 -2.684 27.562 1 94 491 PHE A C 1
ATOM 3817 O O . PHE A 1 491 ? 2.725 -3.537 26.922 1 94 491 PHE A O 1
ATOM 3824 N N . ASN A 1 492 ? 1.211 -2.979 28.312 1 90.5 492 ASN A N 1
ATOM 3825 C CA . ASN A 1 492 ? 0.934 -4.348 28.719 1 90.5 492 ASN A CA 1
ATOM 3826 C C . ASN A 1 492 ? 0.437 -5.199 27.547 1 90.5 492 ASN A C 1
ATOM 3828 O O . ASN A 1 492 ? 0.508 -6.426 27.594 1 90.5 492 ASN A O 1
ATOM 3832 N N . ASN A 1 493 ? -0.074 -4.566 26.547 1 83.81 493 ASN A N 1
ATOM 3833 C CA . ASN A 1 493 ? -0.469 -5.312 25.359 1 83.81 493 ASN A CA 1
ATOM 3834 C C . ASN A 1 493 ? 0.738 -5.918 24.656 1 83.81 493 ASN A C 1
ATOM 3836 O O . ASN A 1 493 ? 0.592 -6.828 23.828 1 83.81 493 ASN A O 1
ATOM 3840 N N . PHE A 1 494 ? 1.925 -5.434 25.047 1 83.81 494 PHE A N 1
ATOM 3841 C CA . PHE A 1 494 ? 3.117 -5.84 24.312 1 83.81 494 PHE A CA 1
ATOM 3842 C C . PHE A 1 494 ? 4.25 -6.195 25.266 1 83.81 494 PHE A C 1
ATOM 3844 O O . PHE A 1 494 ? 5.422 -6.141 24.891 1 83.81 494 PHE A O 1
ATOM 3851 N N . SER A 1 495 ? 3.936 -6.512 26.391 1 82 495 SER A N 1
ATOM 3852 C CA . SER A 1 495 ? 4.918 -6.734 27.438 1 82 495 SER A CA 1
ATOM 3853 C C . SER A 1 495 ? 5.902 -7.832 27.062 1 82 495 SER A C 1
ATOM 3855 O O . SER A 1 495 ? 7.078 -7.777 27.422 1 82 495 SER A O 1
ATOM 3857 N N . ALA A 1 496 ? 5.488 -8.742 26.25 1 74.81 496 ALA A N 1
ATOM 3858 C CA . ALA A 1 496 ? 6.32 -9.891 25.891 1 74.81 496 ALA A CA 1
ATOM 3859 C C . ALA A 1 496 ? 7.156 -9.602 24.656 1 74.81 496 ALA A C 1
ATOM 3861 O O . ALA A 1 496 ? 8.07 -10.352 24.328 1 74.81 496 ALA A O 1
ATOM 3862 N N . ASN A 1 497 ? 6.902 -8.547 24.047 1 78.56 497 ASN A N 1
ATOM 3863 C CA . ASN A 1 497 ? 7.559 -8.258 22.781 1 78.56 497 ASN A CA 1
ATOM 3864 C C . ASN A 1 497 ? 7.883 -6.773 22.641 1 78.56 497 ASN A C 1
ATOM 3866 O O . ASN A 1 497 ? 7.102 -6.016 22.062 1 78.56 497 ASN A O 1
ATOM 3870 N N . PRO A 1 498 ? 9.055 -6.445 23.062 1 78.5 498 PRO A N 1
ATOM 3871 C CA . PRO A 1 498 ? 9.445 -5.035 22.984 1 78.5 498 PRO A CA 1
ATOM 3872 C C . PRO A 1 498 ? 9.422 -4.484 21.562 1 78.5 498 PRO A C 1
ATOM 3874 O O . PRO A 1 498 ? 9.102 -3.312 21.359 1 78.5 498 PRO A O 1
ATOM 3877 N N . GLU A 1 499 ? 9.75 -5.27 20.625 1 81.25 499 GLU A N 1
ATOM 3878 C CA . GLU A 1 499 ? 9.758 -4.824 19.234 1 81.25 499 GLU A CA 1
ATOM 3879 C C . GLU A 1 499 ? 8.344 -4.469 18.766 1 81.25 499 GLU A C 1
ATOM 3881 O O . GLU A 1 499 ? 8.156 -3.49 18.031 1 81.25 499 GLU A O 1
ATOM 3886 N N . ALA A 1 500 ? 7.465 -5.246 19.234 1 83 500 ALA A N 1
ATOM 3887 C CA . ALA A 1 500 ? 6.074 -4.996 18.875 1 83 500 ALA A CA 1
ATOM 3888 C C . ALA A 1 500 ? 5.559 -3.707 19.5 1 83 500 ALA A C 1
ATOM 3890 O O . ALA A 1 500 ? 4.73 -3.006 18.922 1 83 500 ALA A O 1
ATOM 3891 N N . LEU A 1 501 ? 6.062 -3.391 20.688 1 88.69 501 LEU A N 1
ATOM 3892 C CA . LEU A 1 501 ? 5.688 -2.145 21.344 1 88.69 501 LEU A CA 1
ATOM 3893 C C . LEU A 1 501 ? 6.074 -0.94 20.484 1 88.69 501 LEU A C 1
ATOM 3895 O O . LEU A 1 501 ? 5.242 -0.074 20.219 1 88.69 501 LEU A O 1
ATOM 3899 N N . ALA A 1 502 ? 7.281 -0.923 20.109 1 91.75 502 ALA A N 1
ATOM 3900 C CA . ALA A 1 502 ? 7.77 0.184 19.281 1 91.75 502 ALA A CA 1
ATOM 3901 C C . ALA A 1 502 ? 7.031 0.247 17.953 1 91.75 502 ALA A C 1
ATOM 3903 O O . ALA A 1 502 ? 6.66 1.329 17.484 1 91.75 502 ALA A O 1
ATOM 3904 N N . THR A 1 503 ? 6.84 -0.887 17.375 1 88.69 503 THR A N 1
ATOM 3905 C CA . THR A 1 503 ? 6.168 -0.969 16.078 1 88.69 503 THR A CA 1
ATOM 3906 C C . THR A 1 503 ? 4.789 -0.321 16.141 1 88.69 503 THR A C 1
ATOM 3908 O O . THR A 1 503 ? 4.445 0.505 15.297 1 88.69 503 THR A O 1
ATOM 3911 N N . GLU A 1 504 ? 4.031 -0.668 17.125 1 87.69 504 GLU A N 1
ATOM 3912 C CA . GLU A 1 504 ? 2.686 -0.117 17.25 1 87.69 504 GLU A CA 1
ATOM 3913 C C . GLU A 1 504 ? 2.732 1.363 17.625 1 87.69 504 GLU A C 1
ATOM 3915 O O . GLU A 1 504 ? 1.921 2.154 17.141 1 87.69 504 GLU A O 1
ATOM 3920 N N . THR A 1 505 ? 3.646 1.717 18.422 1 92.31 505 THR A N 1
ATOM 3921 C CA . THR A 1 505 ? 3.762 3.084 18.922 1 92.31 505 THR A CA 1
ATOM 3922 C C . THR A 1 505 ? 4.109 4.043 17.781 1 92.31 505 THR A C 1
ATOM 3924 O O . THR A 1 505 ? 3.607 5.168 17.75 1 92.31 505 THR A O 1
ATOM 3927 N N . LEU A 1 506 ? 4.941 3.6 16.891 1 94.25 506 LEU A N 1
ATOM 3928 C CA . LEU A 1 506 ? 5.488 4.484 15.859 1 94.25 506 LEU A CA 1
ATOM 3929 C C . LEU A 1 506 ? 4.797 4.25 14.523 1 94.25 506 LEU A C 1
ATOM 3931 O O . LEU A 1 506 ? 5.168 4.859 13.516 1 94.25 506 LEU A O 1
ATOM 3935 N N . ARG A 1 507 ? 3.793 3.486 14.461 1 87.88 507 ARG A N 1
ATOM 3936 C CA . ARG A 1 507 ? 3.141 3.004 13.242 1 87.88 507 ARG A CA 1
ATOM 3937 C C . ARG A 1 507 ? 2.643 4.164 12.391 1 87.88 507 ARG A C 1
ATOM 3939 O O . ARG A 1 507 ? 2.727 4.121 11.164 1 87.88 507 ARG A O 1
ATOM 3946 N N . GLU A 1 508 ? 2.203 5.27 12.969 1 89.69 508 GLU A N 1
ATOM 3947 C CA . GLU A 1 508 ? 1.509 6.316 12.227 1 89.69 508 GLU A CA 1
ATOM 3948 C C . GLU A 1 508 ? 2.443 7.48 11.906 1 89.69 508 GLU A C 1
ATOM 3950 O O . GLU A 1 508 ? 2.062 8.414 11.195 1 89.69 508 GLU A O 1
ATOM 3955 N N . ILE A 1 509 ? 3.633 7.422 12.328 1 94.19 509 ILE A N 1
ATOM 3956 C CA . ILE A 1 509 ? 4.539 8.562 12.234 1 94.19 509 ILE A CA 1
ATOM 3957 C C . ILE A 1 509 ? 4.758 8.93 10.766 1 94.19 509 ILE A C 1
ATOM 3959 O O . ILE A 1 509 ? 4.699 10.109 10.398 1 94.19 509 ILE A O 1
ATOM 3963 N N . PRO A 1 510 ? 5.051 7.973 9.852 1 92.12 510 PRO A N 1
ATOM 3964 C CA . PRO A 1 510 ? 5.277 8.359 8.461 1 92.12 510 PRO A CA 1
ATOM 3965 C C . PRO A 1 510 ? 4.102 9.141 7.867 1 92.12 510 PRO A C 1
ATOM 3967 O O . PRO A 1 510 ? 4.301 10.18 7.234 1 92.12 510 PRO A O 1
ATOM 3970 N N . GLN A 1 511 ? 2.912 8.703 8.141 1 88.62 511 GLN A N 1
ATOM 3971 C CA . GLN A 1 511 ? 1.73 9.383 7.621 1 88.62 511 GLN A CA 1
ATOM 3972 C C . GLN A 1 511 ? 1.552 10.75 8.266 1 88.62 511 GLN A C 1
ATOM 3974 O O . GLN A 1 511 ? 1.146 11.711 7.605 1 88.62 511 GLN A O 1
ATOM 3979 N N . GLN A 1 512 ? 1.779 10.805 9.547 1 93.12 512 GLN A N 1
ATOM 3980 C CA . GLN A 1 512 ? 1.646 12.07 10.266 1 93.12 512 GLN A CA 1
ATOM 3981 C C . GLN A 1 512 ? 2.648 13.102 9.758 1 93.12 512 GLN A C 1
ATOM 3983 O O . GLN A 1 512 ? 2.303 14.266 9.562 1 93.12 512 GLN A O 1
ATOM 3988 N N . LEU A 1 513 ? 3.83 12.664 9.539 1 94.62 513 LEU A N 1
ATOM 3989 C CA . LEU A 1 513 ? 4.852 13.547 8.984 1 94.62 513 LEU A CA 1
ATOM 3990 C C . LEU A 1 513 ? 4.457 14.023 7.59 1 94.62 513 LEU A C 1
ATOM 3992 O O . LEU A 1 513 ? 4.496 15.227 7.309 1 94.62 513 LEU A O 1
ATOM 3996 N N . LEU A 1 514 ? 4.105 13.117 6.723 1 90.62 514 LEU A N 1
ATOM 3997 C CA . LEU A 1 514 ? 3.703 13.461 5.367 1 90.62 514 LEU A CA 1
ATOM 3998 C C . LEU A 1 514 ? 2.512 14.414 5.383 1 90.62 514 LEU A C 1
ATOM 4000 O O . LEU A 1 514 ? 2.439 15.336 4.57 1 90.62 514 LEU A O 1
ATOM 4004 N N . GLY A 1 515 ? 1.581 14.125 6.332 1 89.19 515 GLY A N 1
ATOM 4005 C CA . GLY A 1 515 ? 0.44 15.016 6.473 1 89.19 515 GLY A CA 1
ATOM 4006 C C . GLY A 1 515 ? 0.837 16.453 6.719 1 89.19 515 GLY A C 1
ATOM 4007 O O . GLY A 1 515 ? 0.298 17.375 6.094 1 89.19 515 GLY A O 1
ATOM 4008 N N . PHE A 1 516 ? 1.765 16.656 7.586 1 93.31 516 PHE A N 1
ATOM 4009 C CA . PHE A 1 516 ? 2.232 18.016 7.891 1 93.31 516 PHE A CA 1
ATOM 4010 C C . PHE A 1 516 ? 2.912 18.625 6.68 1 93.31 516 PHE A C 1
ATOM 4012 O O . PHE A 1 516 ? 2.633 19.781 6.328 1 93.31 516 PHE A O 1
ATOM 4019 N N . MET A 1 517 ? 3.812 17.891 6.043 1 92.19 517 MET A N 1
ATOM 4020 C CA . MET A 1 517 ? 4.598 18.406 4.926 1 92.19 517 MET A CA 1
ATOM 4021 C C . MET A 1 517 ? 3.697 18.766 3.752 1 92.19 517 MET A C 1
ATOM 4023 O O . MET A 1 517 ? 3.885 19.812 3.125 1 92.19 517 MET A O 1
ATOM 4027 N N . ASN A 1 518 ? 2.77 17.906 3.486 1 84.19 518 ASN A N 1
ATOM 4028 C CA . ASN A 1 518 ? 1.832 18.172 2.4 1 84.19 518 ASN A CA 1
ATOM 4029 C C . ASN A 1 518 ? 0.945 19.375 2.695 1 84.19 518 ASN A C 1
ATOM 4031 O O . ASN A 1 518 ? 0.725 20.219 1.824 1 84.19 518 ASN A O 1
ATOM 4035 N N . GLN A 1 519 ? 0.389 19.391 3.924 1 84 519 GLN A N 1
ATOM 4036 C CA . GLN A 1 519 ? -0.477 20.5 4.34 1 84 519 GLN A CA 1
ATOM 4037 C C . GLN A 1 519 ? 0.225 21.844 4.18 1 84 519 GLN A C 1
ATOM 4039 O O . GLN A 1 519 ? -0.41 22.844 3.84 1 84 519 GLN A O 1
ATOM 4044 N N . ASN A 1 520 ? 1.524 21.891 4.375 1 88 520 ASN A N 1
ATOM 4045 C CA . ASN A 1 520 ? 2.277 23.141 4.355 1 88 520 ASN A CA 1
ATOM 4046 C C . ASN A 1 520 ? 3.131 23.266 3.096 1 88 520 ASN A C 1
ATOM 4048 O O . ASN A 1 520 ? 3.938 24.188 2.973 1 88 520 ASN A O 1
ATOM 4052 N N . ASN A 1 521 ? 3.074 22.281 2.152 1 82.69 521 ASN A N 1
ATOM 4053 C CA . ASN A 1 521 ? 3.725 22.281 0.845 1 82.69 521 ASN A CA 1
ATOM 4054 C C . ASN A 1 521 ? 5.246 22.312 0.975 1 82.69 521 ASN A C 1
ATOM 4056 O O . ASN A 1 521 ? 5.918 23.062 0.268 1 82.69 521 ASN A O 1
ATOM 4060 N N . TYR A 1 522 ? 5.723 21.688 1.949 1 88.75 522 TYR A N 1
ATOM 4061 C CA . TYR A 1 522 ? 7.168 21.516 2.055 1 88.75 522 TYR A CA 1
ATOM 4062 C C . TYR A 1 522 ? 7.629 20.328 1.224 1 88.75 522 TYR A C 1
ATOM 4064 O O . TYR A 1 522 ? 7.129 19.203 1.394 1 88.75 522 TYR A O 1
ATOM 4072 N N . LEU A 1 523 ? 8.523 20.531 0.376 1 87.62 523 LEU A N 1
ATOM 4073 C CA . LEU A 1 523 ? 9.117 19.469 -0.425 1 87.62 523 LEU A CA 1
ATOM 4074 C C . LEU A 1 523 ? 10.398 18.938 0.223 1 87.62 523 LEU A C 1
ATOM 4076 O O . LEU A 1 523 ? 11.031 19.641 1.012 1 87.62 523 LEU A O 1
ATOM 4080 N N . PRO A 1 524 ? 10.656 17.672 -0.066 1 89.38 524 PRO A N 1
ATOM 4081 C CA . PRO A 1 524 ? 11.945 17.188 0.419 1 89.38 524 PRO A CA 1
ATOM 4082 C C . PRO A 1 524 ? 13.117 18.031 -0.07 1 89.38 524 PRO A C 1
ATOM 4084 O O . PRO A 1 524 ? 13.102 18.531 -1.201 1 89.38 524 PRO A O 1
ATOM 4087 N N . MET A 1 525 ? 14.031 18.234 0.792 1 85.75 525 MET A N 1
ATOM 4088 C CA . MET A 1 525 ? 15.211 19 0.413 1 85.75 525 MET A CA 1
ATOM 4089 C C . MET A 1 525 ? 16.125 18.172 -0.486 1 85.75 525 MET A C 1
ATOM 4091 O O . MET A 1 525 ? 16.062 16.938 -0.485 1 85.75 525 MET A O 1
ATOM 4095 N N . SER A 1 526 ? 16.812 18.922 -1.444 1 71.75 526 SER A N 1
ATOM 4096 C CA . SER A 1 526 ? 17.719 18.234 -2.357 1 71.75 526 SER A CA 1
ATOM 4097 C C . SER A 1 526 ? 18.859 17.578 -1.6 1 71.75 526 SER A C 1
ATOM 4099 O O . SER A 1 526 ? 19.234 18.016 -0.511 1 71.75 526 SER A O 1
ATOM 4101 N N . HIS A 1 527 ? 19.234 16.359 -1.941 1 59.41 527 HIS A N 1
ATOM 4102 C CA . HIS A 1 527 ? 20.312 15.586 -1.353 1 59.41 527 HIS A CA 1
ATOM 4103 C C . HIS A 1 527 ? 21.5 16.484 -0.996 1 59.41 527 HIS A C 1
ATOM 4105 O O . HIS A 1 527 ? 21.938 17.281 -1.813 1 59.41 527 HIS A O 1
ATOM 4111 N N . ARG A 1 528 ? 21.672 16.906 0.272 1 42.94 528 ARG A N 1
ATOM 4112 C CA . ARG A 1 528 ? 22.891 17.609 0.664 1 42.94 528 ARG A CA 1
ATOM 4113 C C . ARG A 1 528 ? 24.141 16.859 0.2 1 42.94 528 ARG A C 1
ATOM 4115 O O . ARG A 1 528 ? 24.266 15.656 0.443 1 42.94 528 ARG A O 1
ATOM 4122 N N . LEU A 1 529 ? 24.703 17.016 -0.903 1 34.69 529 LEU A N 1
ATOM 4123 C CA . LEU A 1 529 ? 26.125 16.719 -1 1 34.69 529 LEU A CA 1
ATOM 4124 C C . LEU A 1 529 ? 26.859 17.141 0.271 1 34.69 529 LEU A C 1
ATOM 4126 O O . LEU A 1 529 ? 26.875 18.328 0.621 1 34.69 529 LEU A O 1
ATOM 4130 N N . LYS A 1 530 ? 26.766 16.516 1.35 1 28.67 530 LYS A N 1
ATOM 4131 C CA . LYS A 1 530 ? 27.875 16.859 2.248 1 28.67 530 LYS A CA 1
ATOM 4132 C C . LYS A 1 530 ? 29.219 16.453 1.662 1 28.67 530 LYS A C 1
ATOM 4134 O O . LYS A 1 530 ? 29.359 15.336 1.146 1 28.67 530 LYS A O 1
ATOM 4139 N N . MET B 1 1 ? -13.469 13.5 7.805 1 27.06 1 MET B N 1
ATOM 4140 C CA . MET B 1 1 ? -12.625 12.852 8.805 1 27.06 1 MET B CA 1
ATOM 4141 C C . MET B 1 1 ? -11.93 11.625 8.211 1 27.06 1 MET B C 1
ATOM 4143 O O . MET B 1 1 ? -12.586 10.664 7.809 1 27.06 1 MET B O 1
ATOM 4147 N N . THR B 1 2 ? -10.875 11.734 7.535 1 35.31 2 THR B N 1
ATOM 4148 C CA . THR B 1 2 ? -10.328 10.734 6.629 1 35.31 2 THR B CA 1
ATOM 4149 C C . THR B 1 2 ? -9.68 9.586 7.41 1 35.31 2 THR B C 1
ATOM 4151 O O . THR B 1 2 ? -8.93 9.828 8.359 1 35.31 2 THR B O 1
ATOM 4154 N N . THR B 1 3 ? -10.422 8.539 7.66 1 40.56 3 THR B N 1
ATOM 4155 C CA . THR B 1 3 ? -9.828 7.301 8.156 1 40.56 3 THR B CA 1
ATOM 4156 C C . THR B 1 3 ? -8.352 7.223 7.777 1 40.56 3 THR B C 1
ATOM 4158 O O . THR B 1 3 ? -7.98 7.527 6.641 1 40.56 3 THR B O 1
ATOM 4161 N N . PRO B 1 4 ? -7.617 7.133 8.906 1 44.47 4 PRO B N 1
ATOM 4162 C CA . PRO B 1 4 ? -6.188 7.074 8.586 1 44.47 4 PRO B CA 1
ATOM 4163 C C . PRO B 1 4 ? -5.867 6.062 7.492 1 44.47 4 PRO B C 1
ATOM 4165 O O . PRO B 1 4 ? -6.34 4.922 7.539 1 44.47 4 PRO B O 1
ATOM 4168 N N . ILE B 1 5 ? -5.688 6.527 6.344 1 46.75 5 ILE B N 1
ATOM 4169 C CA . ILE B 1 5 ? -5.277 5.82 5.137 1 46.75 5 ILE B CA 1
ATOM 4170 C C . ILE B 1 5 ? -3.98 5.059 5.398 1 46.75 5 ILE B C 1
ATOM 4172 O O . ILE B 1 5 ? -3.008 5.629 5.898 1 46.75 5 ILE B O 1
ATOM 4176 N N . SER B 1 6 ? -4.172 3.781 5.691 1 51.59 6 SER B N 1
ATOM 4177 C CA . SER B 1 6 ? -2.951 2.996 5.844 1 51.59 6 SER B CA 1
ATOM 4178 C C . SER B 1 6 ? -2.086 3.072 4.59 1 51.59 6 SER B C 1
ATOM 4180 O O . SER B 1 6 ? -2.555 2.789 3.486 1 51.59 6 SER B O 1
ATOM 4182 N N . LEU B 1 7 ? -1.01 3.828 4.699 1 55.81 7 LEU B N 1
ATOM 4183 C CA . LEU B 1 7 ? -0.038 3.908 3.611 1 55.81 7 LEU B CA 1
ATOM 4184 C C . LEU B 1 7 ? 0.611 2.553 3.361 1 55.81 7 LEU B C 1
ATOM 4186 O O . LEU B 1 7 ? 0.834 1.782 4.297 1 55.81 7 LEU B O 1
ATOM 4190 N N . SER B 1 8 ? 0.641 2.145 2.141 1 61.94 8 SER B N 1
ATOM 4191 C CA . SER B 1 8 ? 1.404 0.963 1.75 1 61.94 8 SER B CA 1
ATOM 4192 C C . SER B 1 8 ? 2.842 1.046 2.25 1 61.94 8 SER B C 1
ATOM 4194 O O . SER B 1 8 ? 3.377 2.141 2.439 1 61.94 8 SER B O 1
ATOM 4196 N N . LYS B 1 9 ? 3.428 -0.056 2.654 1 72.44 9 LYS B N 1
ATOM 4197 C CA . LYS B 1 9 ? 4.828 -0.094 3.066 1 72.44 9 LYS B CA 1
ATOM 4198 C C . LYS B 1 9 ? 5.758 0.173 1.884 1 72.44 9 LYS B C 1
ATOM 4200 O O . LYS B 1 9 ? 5.637 -0.467 0.837 1 72.44 9 LYS B O 1
ATOM 4205 N N . PRO B 1 10 ? 6.617 1.175 2.08 1 83.06 10 PRO B N 1
ATOM 4206 C CA . PRO B 1 10 ? 7.555 1.457 0.988 1 83.06 10 PRO B CA 1
ATOM 4207 C C . PRO B 1 10 ? 8.531 0.313 0.74 1 83.06 10 PRO B C 1
ATOM 4209 O O . PRO B 1 10 ? 8.922 -0.388 1.679 1 83.06 10 PRO B O 1
ATOM 4212 N N . ARG B 1 11 ? 8.914 0.097 -0.501 1 86.44 11 ARG B N 1
ATOM 4213 C CA . ARG B 1 11 ? 9.922 -0.885 -0.892 1 86.44 11 ARG B CA 1
ATOM 4214 C C . ARG B 1 11 ? 11.219 -0.204 -1.305 1 86.44 11 ARG B C 1
ATOM 4216 O O . ARG B 1 11 ? 11.203 0.867 -1.916 1 86.44 11 ARG B O 1
ATOM 4223 N N . VAL B 1 12 ? 12.312 -0.942 -0.959 1 91.38 12 VAL B N 1
ATOM 4224 C CA . VAL B 1 12 ? 13.633 -0.371 -1.239 1 91.38 12 VAL B CA 1
ATOM 4225 C C . VAL B 1 12 ? 14.492 -1.393 -1.979 1 91.38 12 VAL B C 1
ATOM 4227 O O . VAL B 1 12 ? 14.469 -2.582 -1.655 1 91.38 12 VAL B O 1
ATOM 4230 N N . GLU B 1 13 ? 15.156 -0.928 -2.98 1 90.44 13 GLU B N 1
ATOM 4231 C CA . GLU B 1 13 ? 16.156 -1.718 -3.695 1 90.44 13 GLU B CA 1
ATOM 4232 C C . GLU B 1 13 ? 17.562 -1.412 -3.193 1 90.44 13 GLU B C 1
ATOM 4234 O O . GLU B 1 13 ? 18 -0.259 -3.211 1 90.44 13 GLU B O 1
ATOM 4239 N N . LEU B 1 14 ? 18.281 -2.465 -2.771 1 93 14 LEU B N 1
ATOM 4240 C CA . LEU B 1 14 ? 19.656 -2.311 -2.322 1 93 14 LEU B CA 1
ATOM 4241 C C . LEU B 1 14 ? 20.641 -2.74 -3.41 1 93 14 LEU B C 1
ATOM 4243 O O . LEU B 1 14 ? 20.516 -3.834 -3.969 1 93 14 LEU B O 1
ATOM 4247 N N . ARG B 1 15 ? 21.562 -1.909 -3.711 1 91.31 15 ARG B N 1
ATOM 4248 C CA . ARG B 1 15 ? 22.625 -2.191 -4.672 1 91.31 15 ARG B CA 1
ATOM 4249 C C . ARG B 1 15 ? 23.984 -2.189 -3.994 1 91.31 15 ARG B C 1
ATOM 4251 O O . ARG B 1 15 ? 24.172 -1.529 -2.971 1 91.31 15 ARG B O 1
ATOM 4258 N N . PHE B 1 16 ? 24.922 -2.967 -4.656 1 93.44 16 PHE B N 1
ATOM 4259 C CA . PHE B 1 16 ? 26.156 -3.225 -3.93 1 93.44 16 PHE B CA 1
ATOM 4260 C C . PHE B 1 16 ? 27.375 -3.031 -4.832 1 93.44 16 PHE B C 1
ATOM 4262 O O . PHE B 1 16 ? 27.328 -3.355 -6.023 1 93.44 16 PHE B O 1
ATOM 4269 N N . LYS B 1 17 ? 28.422 -2.525 -4.215 1 92.5 17 LYS B N 1
ATOM 4270 C CA . LYS B 1 17 ? 29.766 -2.494 -4.762 1 92.5 17 LYS B CA 1
ATOM 4271 C C . LYS B 1 17 ? 30.797 -2.855 -3.695 1 92.5 17 LYS B C 1
ATOM 4273 O O . LYS B 1 17 ? 30.625 -2.541 -2.518 1 92.5 17 LYS B O 1
ATOM 4278 N N . CYS B 1 18 ? 31.75 -3.621 -4.109 1 94.56 18 CYS B N 1
ATOM 4279 C CA . CYS B 1 18 ? 32.875 -3.9 -3.201 1 94.56 18 CYS B CA 1
ATOM 4280 C C . CYS B 1 18 ? 34.188 -3.459 -3.809 1 94.56 18 CYS B C 1
ATOM 4282 O O . CYS B 1 18 ? 34.312 -3.352 -5.031 1 94.56 18 CYS B O 1
ATOM 4284 N N . SER B 1 19 ? 35.094 -3.098 -2.893 1 94.31 19 SER B N 1
ATOM 4285 C CA . SER B 1 19 ? 36.438 -2.73 -3.334 1 94.31 19 SER B CA 1
ATOM 4286 C C . SER B 1 19 ? 37.5 -3.352 -2.438 1 94.31 19 SER B C 1
ATOM 4288 O O . SER B 1 19 ? 37.25 -3.547 -1.241 1 94.31 19 SER B O 1
ATOM 4290 N N . HIS B 1 20 ? 38.594 -3.76 -3.07 1 93.69 20 HIS B N 1
ATOM 4291 C CA . HIS B 1 20 ? 39.781 -4.254 -2.377 1 93.69 20 HIS B CA 1
ATOM 4292 C C . HIS B 1 20 ? 39.469 -5.504 -1.565 1 93.69 20 HIS B C 1
ATOM 4294 O O . HIS B 1 20 ? 39.875 -5.613 -0.404 1 93.69 20 HIS B O 1
ATOM 4300 N N . LEU B 1 21 ? 38.75 -6.363 -2.189 1 94 21 LEU B N 1
ATOM 4301 C CA . LEU B 1 21 ? 38.438 -7.609 -1.501 1 94 21 LEU B CA 1
ATOM 4302 C C . LEU B 1 21 ? 39.688 -8.477 -1.339 1 94 21 LEU B C 1
ATOM 4304 O O . LEU B 1 21 ? 40.5 -8.555 -2.248 1 94 21 LEU B O 1
ATOM 4308 N N . LYS B 1 22 ? 39.719 -9.062 -0.243 1 90.69 22 LYS B N 1
ATOM 4309 C CA . LYS B 1 22 ? 40.812 -10.039 -0.031 1 90.69 22 LYS B CA 1
ATOM 4310 C C . LYS B 1 22 ? 40.656 -11.227 -0.978 1 90.69 22 LYS B C 1
ATOM 4312 O O . LYS B 1 22 ? 39.562 -11.727 -1.192 1 90.69 22 LYS B O 1
ATOM 4317 N N . ASN B 1 23 ? 41.688 -11.609 -1.59 1 86.56 23 ASN B N 1
ATOM 4318 C CA . ASN B 1 23 ? 41.688 -12.766 -2.484 1 86.56 23 ASN B CA 1
ATOM 4319 C C . ASN B 1 23 ? 41.812 -14.07 -1.711 1 86.56 23 ASN B C 1
ATOM 4321 O O . ASN B 1 23 ? 42.812 -14.297 -1.004 1 86.56 23 ASN B O 1
ATOM 4325 N N . LEU B 1 24 ? 40.812 -14.891 -1.856 1 78.69 24 LEU B N 1
ATOM 4326 C CA . LEU B 1 24 ? 40.812 -16.156 -1.137 1 78.69 24 LEU B CA 1
ATOM 4327 C C . LEU B 1 24 ? 41.281 -17.281 -2.045 1 78.69 24 LEU B C 1
ATOM 4329 O O . LEU B 1 24 ? 41.562 -18.391 -1.573 1 78.69 24 LEU B O 1
ATOM 4333 N N . ASP B 1 25 ? 41.25 -16.938 -3.295 1 71.69 25 ASP B N 1
ATOM 4334 C CA . ASP B 1 25 ? 41.656 -17.969 -4.238 1 71.69 25 ASP B CA 1
ATOM 4335 C C . ASP B 1 25 ? 43.188 -17.906 -4.488 1 71.69 25 ASP B C 1
ATOM 4337 O O . ASP B 1 25 ? 43.75 -16.828 -4.504 1 71.69 25 ASP B O 1
ATOM 4341 N N . ILE B 1 26 ? 43.75 -19.109 -4.59 1 62.16 26 ILE B N 1
ATOM 4342 C CA . ILE B 1 26 ? 45.188 -19.203 -4.793 1 62.16 26 ILE B CA 1
ATOM 4343 C C . ILE B 1 26 ? 45.531 -19.062 -6.277 1 62.16 26 ILE B C 1
ATOM 4345 O O . ILE B 1 26 ? 46.5 -18.375 -6.641 1 62.16 26 ILE B O 1
ATOM 4349 N N . CYS B 1 27 ? 44.75 -19.656 -7.176 1 63.97 27 CYS B N 1
ATOM 4350 C CA . CYS B 1 27 ? 45.125 -19.688 -8.586 1 63.97 27 CYS B CA 1
ATOM 4351 C C . CYS B 1 27 ? 44.312 -18.688 -9.383 1 63.97 27 CYS B C 1
ATOM 4353 O O . CYS B 1 27 ? 44.562 -18.469 -10.57 1 63.97 27 CYS B O 1
ATOM 4355 N N . SER B 1 28 ? 43.344 -18.219 -8.805 1 69.62 28 SER B N 1
ATOM 4356 C CA . SER B 1 28 ? 42.5 -17.219 -9.477 1 69.62 28 SER B CA 1
ATOM 4357 C C . SER B 1 28 ? 42 -16.172 -8.492 1 69.62 28 SER B C 1
ATOM 4359 O O . SER B 1 28 ? 42.344 -16.188 -7.312 1 69.62 28 SER B O 1
ATOM 4361 N N . LYS B 1 29 ? 41.469 -15.156 -9.016 1 76.06 29 LYS B N 1
ATOM 4362 C CA . LYS B 1 29 ? 40.844 -14.188 -8.125 1 76.06 29 LYS B CA 1
ATOM 4363 C C . LYS B 1 29 ? 39.5 -14.711 -7.602 1 76.06 29 LYS B C 1
ATOM 4365 O O . LYS B 1 29 ? 38.906 -15.578 -8.219 1 76.06 29 LYS B O 1
ATOM 4370 N N . SER B 1 30 ? 39.125 -14.289 -6.496 1 85 30 SER B N 1
ATOM 4371 C CA . SER B 1 30 ? 37.875 -14.695 -5.871 1 85 30 SER B CA 1
ATOM 4372 C C . SER B 1 30 ? 36.688 -14.352 -6.75 1 85 30 SER B C 1
ATOM 4374 O O . SER B 1 30 ? 36.75 -13.398 -7.531 1 85 30 SER B O 1
ATOM 4376 N N . ASP B 1 31 ? 35.656 -15.148 -6.645 1 86.69 31 ASP B N 1
ATOM 4377 C CA . ASP B 1 31 ? 34.344 -14.945 -7.297 1 86.69 31 ASP B CA 1
ATOM 4378 C C . ASP B 1 31 ? 33.312 -14.477 -6.293 1 86.69 31 ASP B C 1
ATOM 4380 O O . ASP B 1 31 ? 32.5 -15.281 -5.809 1 86.69 31 ASP B O 1
ATOM 4384 N N . PRO B 1 32 ? 33.281 -13.234 -6.09 1 91.44 32 PRO B N 1
ATOM 4385 C CA . PRO B 1 32 ? 32.5 -12.703 -4.977 1 91.44 32 PRO B CA 1
ATOM 4386 C C . PRO B 1 32 ? 30.984 -12.742 -5.25 1 91.44 32 PRO B C 1
ATOM 4388 O O . PRO B 1 32 ? 30.562 -12.625 -6.402 1 91.44 32 PRO B O 1
ATOM 4391 N N . LEU B 1 33 ? 30.25 -12.961 -4.215 1 91.62 33 LEU B N 1
ATOM 4392 C CA . LEU B 1 33 ? 28.797 -12.922 -4.102 1 91.62 33 LEU B CA 1
ATOM 4393 C C . LEU B 1 33 ? 28.375 -12.383 -2.74 1 91.62 33 LEU B C 1
ATOM 4395 O O . LEU B 1 33 ? 28.984 -12.711 -1.719 1 91.62 33 LEU B O 1
ATOM 4399 N N . ILE B 1 34 ? 27.344 -11.547 -2.779 1 94.19 34 ILE B N 1
ATOM 4400 C CA . ILE B 1 34 ? 26.891 -10.992 -1.511 1 94.19 34 ILE B CA 1
ATOM 4401 C C . ILE B 1 34 ? 25.547 -11.633 -1.125 1 94.19 34 ILE B C 1
ATOM 4403 O O . ILE B 1 34 ? 24.625 -11.664 -1.93 1 94.19 34 ILE B O 1
ATOM 4407 N N . MET B 1 35 ? 25.469 -12.047 0.082 1 90.38 35 MET B N 1
ATOM 4408 C CA . MET B 1 35 ? 24.219 -12.539 0.659 1 90.38 35 MET B CA 1
ATOM 4409 C C . MET B 1 35 ? 23.688 -11.57 1.716 1 90.38 35 MET B C 1
ATOM 4411 O O . MET B 1 35 ? 24.453 -11.102 2.568 1 90.38 35 MET B O 1
ATOM 4415 N N . VAL B 1 36 ? 22.422 -11.289 1.615 1 92.75 36 VAL B N 1
ATOM 4416 C CA . VAL B 1 36 ? 21.797 -10.344 2.529 1 92.75 36 VAL B CA 1
ATOM 4417 C C . VAL B 1 36 ? 20.828 -11.078 3.459 1 92.75 36 VAL B C 1
ATOM 4419 O O . VAL B 1 36 ? 19.984 -11.852 3.002 1 92.75 36 VAL B O 1
ATOM 4422 N N . PHE B 1 37 ? 21.016 -10.844 4.738 1 88.75 37 PHE B N 1
ATOM 4423 C CA . PHE B 1 37 ? 20.156 -11.445 5.75 1 88.75 37 PHE B CA 1
ATOM 4424 C C . PHE B 1 37 ? 19.484 -10.375 6.605 1 88.75 37 PHE B C 1
ATOM 4426 O O . PHE B 1 37 ? 20.094 -9.336 6.887 1 88.75 37 PHE B O 1
ATOM 4433 N N . ASP B 1 38 ? 18.234 -10.547 6.895 1 87.88 38 ASP B N 1
ATOM 4434 C CA . ASP B 1 38 ? 17.5 -9.742 7.855 1 87.88 38 ASP B CA 1
ATOM 4435 C C . ASP B 1 38 ? 17.391 -10.453 9.203 1 87.88 38 ASP B C 1
ATOM 4437 O O . ASP B 1 38 ? 16.797 -11.523 9.305 1 87.88 38 ASP B O 1
ATOM 4441 N N . LYS B 1 39 ? 17.984 -9.945 10.141 1 81.38 39 LYS B N 1
ATOM 4442 C CA . LYS B 1 39 ? 17.938 -10.539 11.469 1 81.38 39 LYS B CA 1
ATOM 4443 C C . LYS B 1 39 ? 16.812 -9.938 12.305 1 81.38 39 LYS B C 1
ATOM 4445 O O . LYS B 1 39 ? 16.812 -8.742 12.594 1 81.38 39 LYS B O 1
ATOM 4450 N N . ARG B 1 40 ? 15.711 -10.742 12.461 1 67.19 40 ARG B N 1
ATOM 4451 C CA . ARG B 1 40 ? 14.578 -10.281 13.25 1 67.19 40 ARG B CA 1
ATOM 4452 C C . ARG B 1 40 ? 14.875 -10.359 14.742 1 67.19 40 ARG B C 1
ATOM 4454 O O . ARG B 1 40 ? 15.023 -11.453 15.297 1 67.19 40 ARG B O 1
ATOM 4461 N N . GLY B 1 41 ? 15.117 -9.211 15.375 1 60.28 41 GLY B N 1
ATOM 4462 C CA . GLY B 1 41 ? 15.422 -9.148 16.797 1 60.28 41 GLY B CA 1
ATOM 4463 C C . GLY B 1 41 ? 16.859 -9.508 17.109 1 60.28 41 GLY B C 1
ATOM 4464 O O . GLY B 1 41 ? 17.609 -9.922 16.234 1 60.28 41 GLY B O 1
ATOM 4465 N N . GLU B 1 42 ? 17.516 -9.188 18.219 1 56.03 42 GLU B N 1
ATOM 4466 C CA . GLU B 1 42 ? 18.891 -9.469 18.641 1 56.03 42 GLU B CA 1
ATOM 4467 C C . GLU B 1 42 ? 19.172 -10.969 18.641 1 56.03 42 GLU B C 1
ATOM 4469 O O . GLU B 1 42 ? 20.266 -11.398 18.281 1 56.03 42 GLU B O 1
ATOM 4474 N N . HIS B 1 43 ? 18.125 -11.703 19.016 1 57.47 43 HIS B N 1
ATOM 4475 C CA . HIS B 1 43 ? 18.344 -13.141 19.109 1 57.47 43 HIS B CA 1
ATOM 4476 C C . HIS B 1 43 ? 17.484 -13.898 18.125 1 57.47 43 HIS B C 1
ATOM 4478 O O . HIS B 1 43 ? 17.312 -15.117 18.25 1 57.47 43 HIS B O 1
ATOM 4484 N N . GLY B 1 44 ? 17.047 -13.031 17.219 1 61.25 44 GLY B N 1
ATOM 4485 C CA . GLY B 1 44 ? 16.094 -13.688 16.359 1 61.25 44 GLY B CA 1
ATOM 4486 C C . GLY B 1 44 ? 16.734 -14.422 15.188 1 61.25 44 GLY B C 1
ATOM 4487 O O . GLY B 1 44 ? 17.953 -14.469 15.086 1 61.25 44 GLY B O 1
ATOM 4488 N N . GLU B 1 45 ? 15.961 -15.172 14.531 1 68.06 45 GLU B N 1
ATOM 4489 C CA . GLU B 1 45 ? 16.359 -15.961 13.367 1 68.06 45 GLU B CA 1
ATOM 4490 C C . GLU B 1 45 ? 16.734 -15.055 12.195 1 68.06 45 GLU B C 1
ATOM 4492 O O . GLU B 1 45 ? 16.156 -13.984 12.016 1 68.06 45 GLU B O 1
ATOM 4497 N N . SER B 1 46 ? 17.984 -15.359 11.703 1 77.94 46 SER B N 1
ATOM 4498 C CA . SER B 1 46 ? 18.422 -14.695 10.484 1 77.94 46 SER B CA 1
ATOM 4499 C C . SER B 1 46 ? 17.656 -15.195 9.273 1 77.94 46 SER B C 1
ATOM 4501 O O . SER B 1 46 ? 17.625 -16.391 8.992 1 77.94 46 SER B O 1
ATOM 4503 N N . ILE B 1 47 ? 16.984 -14.297 8.68 1 75.62 47 ILE B N 1
ATOM 4504 C CA . ILE B 1 47 ? 16.188 -14.656 7.512 1 75.62 47 ILE B CA 1
ATOM 4505 C C . ILE B 1 47 ? 16.891 -14.188 6.242 1 75.62 47 ILE B C 1
ATOM 4507 O O . ILE B 1 47 ? 17.328 -13.039 6.148 1 75.62 47 ILE B O 1
ATOM 4511 N N . PHE B 1 48 ? 17.156 -15.125 5.336 1 81.38 48 PHE B N 1
ATOM 4512 C CA . PHE B 1 48 ? 17.734 -14.805 4.043 1 81.38 48 PHE B CA 1
ATOM 4513 C C . PHE B 1 48 ? 16.812 -13.914 3.23 1 81.38 48 PHE B C 1
ATOM 4515 O O . PHE B 1 48 ? 15.633 -14.234 3.047 1 81.38 48 PHE B O 1
ATOM 4522 N N . VAL B 1 49 ? 17.297 -12.781 2.771 1 84 49 VAL B N 1
ATOM 4523 C CA . VAL B 1 49 ? 16.5 -11.82 2.02 1 84 49 VAL B CA 1
ATOM 4524 C C . VAL B 1 49 ? 16.766 -11.977 0.526 1 84 49 VAL B C 1
ATOM 4526 O O . VAL B 1 49 ? 15.844 -11.945 -0.289 1 84 49 VAL B O 1
ATOM 4529 N N . GLY B 1 50 ? 18.047 -12.031 0.18 1 84.44 50 GLY B N 1
ATOM 4530 C CA . GLY B 1 50 ? 18.453 -12.148 -1.213 1 84.44 50 GLY B CA 1
ATOM 4531 C C . GLY B 1 50 ? 19.953 -12.148 -1.402 1 84.44 50 GLY B C 1
ATOM 4532 O O . GLY B 1 50 ? 20.703 -12.148 -0.427 1 84.44 50 GLY B O 1
ATOM 4533 N N . GLN B 1 51 ? 20.328 -12.32 -2.684 1 87.31 51 GLN B N 1
ATOM 4534 C CA . GLN B 1 51 ? 21.766 -12.328 -2.988 1 87.31 51 GLN B CA 1
ATOM 4535 C C . GLN B 1 51 ? 22.031 -11.695 -4.352 1 87.31 51 GLN B C 1
ATOM 4537 O O . GLN B 1 51 ? 21.125 -11.562 -5.172 1 87.31 51 GLN B O 1
ATOM 4542 N N . THR B 1 52 ? 23.266 -11.32 -4.504 1 88.19 52 THR B N 1
ATOM 4543 C CA . THR B 1 52 ? 23.703 -10.812 -5.797 1 88.19 52 THR B CA 1
ATOM 4544 C C . THR B 1 52 ? 24.125 -11.953 -6.715 1 88.19 52 THR B C 1
ATOM 4546 O O . THR B 1 52 ? 24.109 -13.117 -6.309 1 88.19 52 THR B O 1
ATOM 4549 N N . GLU B 1 53 ? 24.406 -11.609 -7.973 1 84.06 53 GLU B N 1
ATOM 4550 C CA . GLU B 1 53 ? 25.062 -12.57 -8.867 1 84.06 53 GLU B CA 1
ATOM 4551 C C . GLU B 1 53 ? 26.5 -12.82 -8.453 1 84.06 53 GLU B C 1
ATOM 4553 O O . GLU B 1 53 ? 27.094 -12.031 -7.707 1 84.06 53 GLU B O 1
ATOM 4558 N N . LYS B 1 54 ? 27 -13.984 -8.914 1 86.75 54 LYS B N 1
ATOM 4559 C CA . LYS B 1 54 ? 28.422 -14.281 -8.758 1 86.75 54 LYS B CA 1
ATOM 4560 C C . LYS B 1 54 ? 29.25 -13.586 -9.836 1 86.75 54 LYS B C 1
ATOM 4562 O O . LYS B 1 54 ? 28.906 -13.633 -11.023 1 86.75 54 LYS B O 1
ATOM 4567 N N . ILE B 1 55 ? 30.25 -12.828 -9.391 1 86.56 55 ILE B N 1
ATOM 4568 C CA . ILE B 1 55 ? 31.156 -12.211 -10.359 1 86.56 55 ILE B CA 1
ATOM 4569 C C . ILE B 1 55 ? 32.5 -12.945 -10.352 1 86.56 55 ILE B C 1
ATOM 4571 O O . ILE B 1 55 ? 33.125 -13.109 -9.305 1 86.56 55 ILE B O 1
ATOM 4575 N N . ASN B 1 56 ? 32.906 -13.352 -11.57 1 86.56 56 ASN B N 1
ATOM 4576 C CA . ASN B 1 56 ? 34.094 -14.172 -11.664 1 86.56 56 ASN B CA 1
ATOM 4577 C C . ASN B 1 56 ? 35.375 -13.32 -11.562 1 86.56 56 ASN B C 1
ATOM 4579 O O . ASN B 1 56 ? 35.469 -12.281 -12.211 1 86.56 56 ASN B O 1
ATOM 4583 N N . ASN B 1 57 ? 36.312 -13.75 -10.742 1 87.44 57 ASN B N 1
ATOM 4584 C CA . ASN B 1 57 ? 37.656 -13.25 -10.641 1 87.44 57 ASN B CA 1
ATOM 4585 C C . ASN B 1 57 ? 37.688 -11.727 -10.539 1 87.44 57 ASN B C 1
ATOM 4587 O O . ASN B 1 57 ? 38.375 -11.07 -11.32 1 87.44 57 ASN B O 1
ATOM 4591 N N . ASN B 1 58 ? 37.094 -11.188 -9.578 1 89.5 58 ASN B N 1
ATOM 4592 C CA . ASN B 1 58 ? 36.969 -9.734 -9.445 1 89.5 58 ASN B CA 1
ATOM 4593 C C . ASN B 1 58 ? 37.062 -9.305 -7.984 1 89.5 58 ASN B C 1
ATOM 4595 O O . ASN B 1 58 ? 36.219 -9.641 -7.164 1 89.5 58 ASN B O 1
ATOM 4599 N N . LEU B 1 59 ? 38.062 -8.539 -7.734 1 92.38 59 LEU B N 1
ATOM 4600 C CA . LEU B 1 59 ? 38.281 -8.078 -6.367 1 92.38 59 LEU B CA 1
ATOM 4601 C C . LEU B 1 59 ? 37.656 -6.707 -6.152 1 92.38 59 LEU B C 1
ATOM 4603 O O . LEU B 1 59 ? 37.688 -6.18 -5.039 1 92.38 59 LEU B O 1
ATOM 4607 N N . ASN B 1 60 ? 37.156 -6.086 -7.125 1 92.19 60 ASN B N 1
ATOM 4608 C CA . ASN B 1 60 ? 36.438 -4.816 -7.094 1 92.19 60 ASN B CA 1
ATOM 4609 C C . ASN B 1 60 ? 35.125 -4.91 -7.852 1 92.19 60 ASN B C 1
ATOM 4611 O O . ASN B 1 60 ? 34.875 -4.121 -8.758 1 92.19 60 ASN B O 1
ATOM 4615 N N . PRO B 1 61 ? 34.25 -5.781 -7.375 1 91.44 61 PRO B N 1
ATOM 4616 C CA . PRO B 1 61 ? 33.031 -6.066 -8.141 1 91.44 61 PRO B CA 1
ATOM 4617 C C . PRO B 1 61 ? 31.953 -4.992 -7.961 1 91.44 61 PRO B C 1
ATOM 4619 O O . PRO B 1 61 ? 31.859 -4.379 -6.895 1 91.44 61 PRO B O 1
ATOM 4622 N N . GLU B 1 62 ? 31.297 -4.742 -9 1 88.62 62 GLU B N 1
ATOM 4623 C CA . GLU B 1 62 ? 30.031 -4.02 -9.008 1 88.62 62 GLU B CA 1
ATOM 4624 C C . GLU B 1 62 ? 28.891 -4.93 -9.43 1 88.62 62 GLU B C 1
ATOM 4626 O O . GLU B 1 62 ? 28.828 -5.387 -10.57 1 88.62 62 GLU B O 1
ATOM 4631 N N . PHE B 1 63 ? 28 -5.113 -8.523 1 88.31 63 PHE B N 1
ATOM 4632 C CA . PHE B 1 63 ? 26.953 -6.105 -8.75 1 88.31 63 PHE B CA 1
ATOM 4633 C C . PHE B 1 63 ? 25.766 -5.477 -9.469 1 88.31 63 PHE B C 1
ATOM 4635 O O . PHE B 1 63 ? 25.344 -4.367 -9.133 1 88.31 63 PHE B O 1
ATOM 4642 N N . LYS B 1 64 ? 25.219 -6.156 -10.383 1 77.06 64 LYS B N 1
ATOM 4643 C CA . LYS B 1 64 ? 24.062 -5.688 -11.133 1 77.06 64 LYS B CA 1
ATOM 4644 C C . LYS B 1 64 ? 22.75 -6.094 -10.453 1 77.06 64 LYS B C 1
ATOM 4646 O O . LYS B 1 64 ? 21.781 -5.332 -10.445 1 77.06 64 LYS B O 1
ATOM 4651 N N . LYS B 1 65 ? 22.781 -7.289 -9.922 1 82.69 65 LYS B N 1
ATOM 4652 C CA . LYS B 1 65 ? 21.594 -7.789 -9.25 1 82.69 65 LYS B CA 1
ATOM 4653 C C . LYS B 1 65 ? 21.391 -7.098 -7.902 1 82.69 65 LYS B C 1
ATOM 4655 O O . LYS B 1 65 ? 22.312 -7.047 -7.082 1 82.69 65 LYS B O 1
ATOM 4660 N N . SER B 1 66 ? 20.25 -6.527 -7.781 1 87.19 66 SER B N 1
ATOM 4661 C CA . SER B 1 66 ? 19.922 -5.859 -6.527 1 87.19 66 SER B CA 1
ATOM 4662 C C . SER B 1 66 ? 19.094 -6.762 -5.617 1 87.19 66 SER B C 1
ATOM 4664 O O . SER B 1 66 ? 18.672 -7.844 -6.027 1 87.19 66 SER B O 1
ATOM 4666 N N . VAL B 1 67 ? 18.984 -6.406 -4.414 1 89.62 67 VAL B N 1
ATOM 4667 C CA . VAL B 1 67 ? 18.141 -7.078 -3.434 1 89.62 67 VAL B CA 1
ATOM 4668 C C . VAL B 1 67 ? 17 -6.145 -2.996 1 89.62 67 VAL B C 1
ATOM 4670 O O . VAL B 1 67 ? 17.25 -5 -2.619 1 89.62 67 VAL B O 1
ATOM 4673 N N . ILE B 1 68 ? 15.805 -6.594 -3.107 1 86.81 68 ILE B N 1
ATOM 4674 C CA . ILE B 1 68 ? 14.648 -5.781 -2.758 1 86.81 68 ILE B CA 1
ATOM 4675 C C . ILE B 1 68 ? 14.172 -6.141 -1.353 1 86.81 68 ILE B C 1
ATOM 4677 O O . ILE B 1 68 ? 14.078 -7.32 -1.005 1 86.81 68 ILE B O 1
ATOM 4681 N N . ILE B 1 69 ? 13.867 -5.105 -0.548 1 87.88 69 ILE B N 1
ATOM 4682 C CA . ILE B 1 69 ? 13.414 -5.309 0.824 1 87.88 69 ILE B CA 1
ATOM 4683 C C . ILE B 1 69 ? 12.336 -4.289 1.171 1 87.88 69 ILE B C 1
ATOM 4685 O O . ILE B 1 69 ? 12.406 -3.133 0.744 1 87.88 69 ILE B O 1
ATOM 4689 N N . ASP B 1 70 ? 11.297 -4.688 1.905 1 84.38 70 ASP B N 1
ATOM 4690 C CA . ASP B 1 70 ? 10.297 -3.762 2.42 1 84.38 70 ASP B CA 1
ATOM 4691 C C . ASP B 1 70 ? 10.859 -2.922 3.564 1 84.38 70 ASP B C 1
ATOM 4693 O O . ASP B 1 70 ? 11.57 -3.438 4.43 1 84.38 70 ASP B O 1
ATOM 4697 N N . TYR B 1 71 ? 10.531 -1.691 3.551 1 90.62 71 TYR B N 1
ATOM 4698 C CA . TYR B 1 71 ? 10.984 -0.789 4.602 1 90.62 71 TYR B CA 1
ATOM 4699 C C . TYR B 1 71 ? 9.898 -0.586 5.652 1 90.62 71 TYR B C 1
ATOM 4701 O O . TYR B 1 71 ? 8.758 -0.249 5.324 1 90.62 71 TYR B O 1
ATOM 4709 N N . HIS B 1 72 ? 10.328 -0.801 6.91 1 87.56 72 HIS B N 1
ATOM 4710 C CA . HIS B 1 72 ? 9.484 -0.562 8.07 1 87.56 72 HIS B CA 1
ATOM 4711 C C . HIS B 1 72 ? 10.109 0.47 9.008 1 87.56 72 HIS B C 1
ATOM 4713 O O . HIS B 1 72 ? 10.992 0.141 9.797 1 87.56 72 HIS B O 1
ATOM 4719 N N . PHE B 1 73 ? 9.578 1.671 8.984 1 89.69 73 PHE B N 1
ATOM 4720 C CA . PHE B 1 73 ? 10.094 2.742 9.828 1 89.69 73 PHE B CA 1
ATOM 4721 C C . PHE B 1 73 ? 9.977 2.371 11.305 1 89.69 73 PHE B C 1
ATOM 4723 O O . PHE B 1 73 ? 10.859 2.695 12.102 1 89.69 73 PHE B O 1
ATOM 4730 N N . GLU B 1 74 ? 8.938 1.723 11.609 1 89.12 74 GLU B N 1
ATOM 4731 C CA . GLU B 1 74 ? 8.523 1.487 12.992 1 89.12 74 GLU B CA 1
ATOM 4732 C C . GLU B 1 74 ? 9.273 0.301 13.594 1 89.12 74 GLU B C 1
ATOM 4734 O O . GLU B 1 74 ? 9.047 -0.059 14.75 1 89.12 74 GLU B O 1
ATOM 4739 N N . ASN B 1 75 ? 10.156 -0.277 12.789 1 88 75 ASN B N 1
ATOM 4740 C CA . ASN B 1 75 ? 10.938 -1.423 13.234 1 88 75 ASN B CA 1
ATOM 4741 C C . ASN B 1 75 ? 12.43 -1.223 12.969 1 88 75 ASN B C 1
ATOM 4743 O O . ASN B 1 75 ? 12.805 -0.507 12.039 1 88 75 ASN B O 1
ATOM 4747 N N . ILE B 1 76 ? 13.164 -1.883 13.875 1 89.12 76 ILE B N 1
ATOM 4748 C CA . ILE B 1 76 ? 14.586 -1.972 13.57 1 89.12 76 ILE B CA 1
ATOM 4749 C C . ILE B 1 76 ? 14.844 -3.156 12.641 1 89.12 76 ILE B C 1
ATOM 4751 O O . ILE B 1 76 ? 14.617 -4.309 13.016 1 89.12 76 ILE B O 1
ATOM 4755 N N . GLN B 1 77 ? 15.203 -2.889 11.484 1 89.94 77 GLN B N 1
ATOM 4756 C CA . GLN B 1 77 ? 15.562 -3.93 10.531 1 89.94 77 GLN B CA 1
ATOM 4757 C C . GLN B 1 77 ? 17.078 -4.125 10.461 1 89.94 77 GLN B C 1
ATOM 4759 O O . GLN B 1 77 ? 17.766 -3.369 9.781 1 89.94 77 GLN B O 1
ATOM 4764 N N . ASN B 1 78 ? 17.531 -5.152 11.18 1 92.38 78 ASN B N 1
ATOM 4765 C CA . ASN B 1 78 ? 18.953 -5.469 11.219 1 92.38 78 ASN B CA 1
ATOM 4766 C C . ASN B 1 78 ? 19.391 -6.277 10 1 92.38 78 ASN B C 1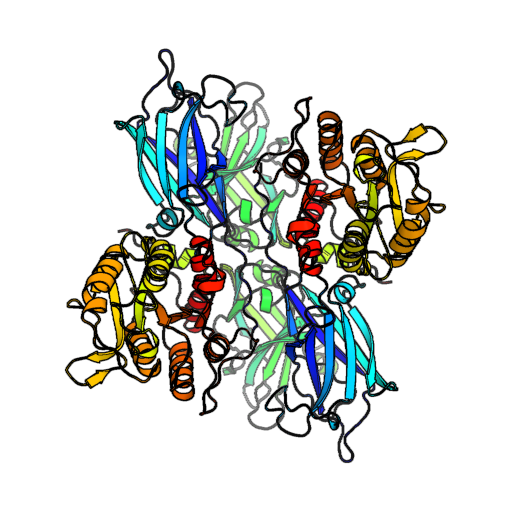
ATOM 4768 O O . ASN B 1 78 ? 18.953 -7.418 9.828 1 92.38 78 ASN B O 1
ATOM 4772 N N . LEU B 1 79 ? 20.25 -5.695 9.242 1 94.62 79 LEU B N 1
ATOM 4773 C CA . LEU B 1 79 ? 20.688 -6.348 8.016 1 94.62 79 LEU B CA 1
ATOM 4774 C C . LEU B 1 79 ? 22.141 -6.812 8.133 1 94.62 79 LEU B C 1
ATOM 4776 O O . LEU B 1 79 ? 22.969 -6.105 8.703 1 94.62 79 LEU B O 1
ATOM 4780 N N . SER B 1 80 ? 22.391 -8 7.66 1 94.25 80 SER B N 1
ATOM 4781 C CA . SER B 1 80 ? 23.75 -8.539 7.539 1 94.25 80 SER B CA 1
ATOM 4782 C C . SER B 1 80 ? 24.109 -8.805 6.082 1 94.25 80 SER B C 1
ATOM 4784 O O . SER B 1 80 ? 23.328 -9.43 5.348 1 94.25 80 SER B O 1
ATOM 4786 N N . PHE B 1 81 ? 25.219 -8.297 5.734 1 96.06 81 PHE B N 1
ATOM 4787 C CA . PHE B 1 81 ? 25.75 -8.492 4.391 1 96.06 81 PHE B CA 1
ATOM 4788 C C . PHE B 1 81 ? 27 -9.375 4.422 1 96.06 81 PHE B C 1
ATOM 4790 O O . PHE B 1 81 ? 28.031 -8.977 4.957 1 96.06 81 PHE B O 1
ATOM 4797 N N . ILE B 1 82 ? 26.906 -10.555 3.816 1 93.56 82 ILE B N 1
ATOM 4798 C CA . ILE B 1 82 ? 28.016 -11.5 3.82 1 93.56 82 ILE B CA 1
ATOM 4799 C C . ILE B 1 82 ? 28.578 -11.641 2.406 1 93.56 82 ILE B C 1
ATOM 4801 O O . ILE B 1 82 ? 27.859 -12.07 1.492 1 93.56 82 ILE B O 1
ATOM 4805 N N . VAL B 1 83 ? 29.812 -11.273 2.295 1 94.62 83 VAL B N 1
ATOM 4806 C CA . VAL B 1 83 ? 30.5 -11.453 1.022 1 94.62 83 VAL B CA 1
ATOM 4807 C C . VAL B 1 83 ? 31.203 -12.805 1 1 94.62 83 VAL B C 1
ATOM 4809 O O . VAL B 1 83 ? 32 -13.109 1.881 1 94.62 83 VAL B O 1
ATOM 4812 N N . VAL B 1 84 ? 30.875 -13.555 -0.044 1 91.69 84 VAL B N 1
ATOM 4813 C CA . VAL B 1 84 ? 31.422 -14.906 -0.093 1 91.69 84 VAL B CA 1
ATOM 4814 C C . VAL B 1 84 ? 32.125 -15.125 -1.424 1 91.69 84 VAL B C 1
ATOM 4816 O O . VAL B 1 84 ? 31.891 -14.398 -2.393 1 91.69 84 VAL B O 1
ATOM 4819 N N . ASP B 1 85 ? 33.094 -16.016 -1.36 1 88.38 85 ASP B N 1
ATOM 4820 C CA . ASP B 1 85 ? 33.781 -16.516 -2.545 1 88.38 85 ASP B CA 1
ATOM 4821 C C . ASP B 1 85 ? 33.25 -17.875 -2.961 1 88.38 85 ASP B C 1
ATOM 4823 O O . ASP B 1 85 ? 33.344 -18.859 -2.217 1 88.38 85 ASP B O 1
ATOM 4827 N N . ILE B 1 86 ? 32.5 -17.797 -4.035 1 78.44 86 ILE B N 1
ATOM 4828 C CA . ILE B 1 86 ? 31.859 -19.047 -4.445 1 78.44 86 ILE B CA 1
ATOM 4829 C C . ILE B 1 86 ? 32.719 -19.734 -5.508 1 78.44 86 ILE B C 1
ATOM 4831 O O . ILE B 1 86 ? 32.938 -19.203 -6.59 1 78.44 86 ILE B O 1
ATOM 4835 N N . ASP B 1 87 ? 33.469 -20.734 -5.164 1 65.88 87 ASP B N 1
ATOM 4836 C CA . ASP B 1 87 ? 34.25 -21.516 -6.129 1 65.88 87 ASP B CA 1
ATOM 4837 C C . ASP B 1 87 ? 33.344 -22.5 -6.879 1 65.88 87 ASP B C 1
ATOM 4839 O O . ASP B 1 87 ? 33.531 -22.75 -8.07 1 65.88 87 ASP B O 1
ATOM 4843 N N . LYS B 1 88 ? 32.5 -23.188 -6.121 1 57.72 88 LYS B N 1
ATOM 4844 C CA . LYS B 1 88 ? 31.578 -24.156 -6.73 1 57.72 88 LYS B CA 1
ATOM 4845 C C . LYS B 1 88 ? 30.141 -23.703 -6.633 1 57.72 88 LYS B C 1
ATOM 4847 O O . LYS B 1 88 ? 29.844 -22.641 -6.059 1 57.72 88 LYS B O 1
ATOM 4852 N N . GLU B 1 89 ? 29.172 -24.281 -7.328 1 51.19 89 GLU B N 1
ATOM 4853 C CA . GLU B 1 89 ? 27.75 -23.953 -7.352 1 51.19 89 GLU B CA 1
ATOM 4854 C C . GLU B 1 89 ? 27.188 -23.828 -5.938 1 51.19 89 GLU B C 1
ATOM 4856 O O . GLU B 1 89 ? 27.406 -24.703 -5.098 1 51.19 89 GLU B O 1
ATOM 4861 N N . ILE B 1 90 ? 27.094 -22.672 -5.395 1 51 90 ILE B N 1
ATOM 4862 C CA . ILE B 1 90 ? 26.453 -22.469 -4.102 1 51 90 ILE B CA 1
ATOM 4863 C C . ILE B 1 90 ? 25.047 -23.062 -4.121 1 51 90 ILE B C 1
ATOM 4865 O O . ILE B 1 90 ? 24.156 -22.531 -4.793 1 51 90 ILE B O 1
ATOM 4869 N N . LYS B 1 91 ? 24.797 -24.266 -3.932 1 47 91 LYS B N 1
ATOM 4870 C CA . LYS B 1 91 ? 23.453 -24.859 -4.004 1 47 91 LYS B CA 1
ATOM 4871 C C . LYS B 1 91 ? 22.562 -24.312 -2.891 1 47 91 LYS B C 1
ATOM 4873 O O . LYS B 1 91 ? 21.359 -24.156 -3.082 1 47 91 LYS B O 1
ATOM 4878 N N . ARG B 1 92 ? 22.922 -24.203 -1.575 1 49.16 92 ARG B N 1
ATOM 4879 C CA . ARG B 1 92 ? 22.016 -23.75 -0.532 1 49.16 92 ARG B CA 1
ATOM 4880 C C . ARG B 1 92 ? 22.719 -22.797 0.432 1 49.16 92 ARG B C 1
ATOM 4882 O O . ARG B 1 92 ? 23.906 -22.938 0.697 1 49.16 92 ARG B O 1
ATOM 4889 N N . VAL B 1 93 ? 22.172 -21.734 0.909 1 55.72 93 VAL B N 1
ATOM 4890 C CA . VAL B 1 93 ? 22.594 -20.781 1.932 1 55.72 93 VAL B CA 1
ATOM 4891 C C . VAL B 1 93 ? 23.203 -21.547 3.117 1 55.72 93 VAL B C 1
ATOM 4893 O O . VAL B 1 93 ? 24.172 -21.078 3.729 1 55.72 93 VAL B O 1
ATOM 4896 N N . GLY B 1 94 ? 22.672 -22.672 3.389 1 53.56 94 GLY B N 1
ATOM 4897 C CA . GLY B 1 94 ? 23.109 -23.469 4.52 1 53.56 94 GLY B CA 1
ATOM 4898 C C . GLY B 1 94 ? 24.516 -24.031 4.34 1 53.56 94 GLY B C 1
ATOM 4899 O O . GLY B 1 94 ? 25.141 -24.469 5.309 1 53.56 94 GLY B O 1
ATOM 4900 N N . ASP B 1 95 ? 25.016 -24.141 3.152 1 57.19 95 ASP B N 1
ATOM 4901 C CA . ASP B 1 95 ? 26.312 -24.797 2.914 1 57.19 95 ASP B CA 1
ATOM 4902 C C . ASP B 1 95 ? 27.453 -23.781 2.998 1 57.19 95 ASP B C 1
ATOM 4904 O O . ASP B 1 95 ? 28.547 -24.047 2.504 1 57.19 95 ASP B O 1
ATOM 4908 N N . LEU B 1 96 ? 27.078 -22.703 3.42 1 60.31 96 LEU B N 1
ATOM 4909 C CA . LEU B 1 96 ? 28.156 -21.719 3.547 1 60.31 96 LEU B CA 1
ATOM 4910 C C . LEU B 1 96 ? 29.172 -22.156 4.59 1 60.31 96 LEU B C 1
ATOM 4912 O O . LEU B 1 96 ? 28.828 -22.359 5.758 1 60.31 96 LEU B O 1
ATOM 4916 N N . GLU B 1 97 ? 30.234 -22.781 4.082 1 61.5 97 GLU B N 1
ATOM 4917 C CA . GLU B 1 97 ? 31.344 -23.094 4.984 1 61.5 97 GLU B CA 1
ATOM 4918 C C . GLU B 1 97 ? 32.156 -21.859 5.32 1 61.5 97 GLU B C 1
ATOM 4920 O O . GLU B 1 97 ? 32.188 -20.906 4.539 1 61.5 97 GLU B O 1
ATOM 4925 N N . GLY B 1 98 ? 32.594 -21.672 6.578 1 61.66 98 GLY B N 1
ATOM 4926 C CA . GLY B 1 98 ? 33.438 -20.578 7.078 1 61.66 98 GLY B CA 1
ATOM 4927 C C . GLY B 1 98 ? 34.5 -20.156 6.109 1 61.66 98 GLY B C 1
ATOM 4928 O O . GLY B 1 98 ? 34.844 -18.969 6.02 1 61.66 98 GLY B O 1
ATOM 4929 N N . ASN B 1 99 ? 35.031 -21.031 5.258 1 62.91 99 ASN B N 1
ATOM 4930 C CA . ASN B 1 99 ? 36.156 -20.734 4.383 1 62.91 99 ASN B CA 1
ATOM 4931 C C . ASN B 1 99 ? 35.719 -20 3.117 1 62.91 99 ASN B C 1
ATOM 4933 O O . ASN B 1 99 ? 36.562 -19.5 2.363 1 62.91 99 ASN B O 1
ATOM 4937 N N . ASP B 1 100 ? 34.5 -19.766 3.033 1 79.62 100 ASP B N 1
ATOM 4938 C CA . ASP B 1 100 ? 33.969 -19.125 1.827 1 79.62 100 ASP B CA 1
ATOM 4939 C C . ASP B 1 100 ? 33.656 -17.656 2.09 1 79.62 100 ASP B C 1
ATOM 4941 O O . ASP B 1 100 ? 33.406 -16.891 1.153 1 79.62 100 ASP B O 1
ATOM 4945 N N . ILE B 1 101 ? 33.938 -17.312 3.307 1 88.56 101 ILE B N 1
ATOM 4946 C CA . ILE B 1 101 ? 33.5 -15.969 3.66 1 88.56 101 ILE B CA 1
ATOM 4947 C C . ILE B 1 101 ? 34.688 -15 3.49 1 88.56 101 ILE B C 1
ATOM 4949 O O . ILE B 1 101 ? 35.75 -15.195 4.082 1 88.56 101 ILE B O 1
ATOM 4953 N N . ILE B 1 102 ? 34.531 -14.031 2.627 1 93.06 102 ILE B N 1
ATOM 4954 C CA . ILE B 1 102 ? 35.5 -12.969 2.469 1 93.06 102 ILE B CA 1
ATOM 4955 C C . ILE B 1 102 ? 35.375 -11.969 3.615 1 93.06 102 ILE B C 1
ATOM 4957 O O . ILE B 1 102 ? 36.375 -11.578 4.223 1 93.06 102 ILE B O 1
ATOM 4961 N N . GLY B 1 103 ? 34.125 -11.578 3.852 1 95.06 103 GLY B N 1
ATOM 4962 C CA . GLY B 1 103 ? 33.875 -10.641 4.926 1 95.06 103 GLY B CA 1
ATOM 4963 C C . GLY B 1 103 ? 32.375 -10.398 5.164 1 95.06 103 GLY B C 1
ATOM 4964 O O . GLY B 1 103 ? 31.547 -10.898 4.418 1 95.06 103 GLY B O 1
ATOM 4965 N N . GLN B 1 104 ? 32.188 -9.648 6.273 1 95.25 104 GLN B N 1
ATOM 4966 C CA . GLN B 1 104 ? 30.812 -9.383 6.672 1 95.25 104 GLN B CA 1
ATOM 4967 C C . GLN B 1 104 ? 30.656 -7.945 7.164 1 95.25 104 GLN B C 1
ATOM 4969 O O . GLN B 1 104 ? 31.594 -7.352 7.684 1 95.25 104 GLN B O 1
ATOM 4974 N N . TYR B 1 105 ? 29.516 -7.406 6.895 1 96.62 105 TYR B N 1
ATOM 4975 C CA . TYR B 1 105 ? 29.125 -6.094 7.391 1 96.62 105 TYR B CA 1
ATOM 4976 C C . TYR B 1 105 ? 27.688 -6.117 7.906 1 96.62 105 TYR B C 1
ATOM 4978 O O . TYR B 1 105 ? 26.812 -6.75 7.305 1 96.62 105 TYR B O 1
ATOM 4986 N N . THR B 1 106 ? 27.453 -5.543 9.086 1 94.88 106 THR B N 1
ATOM 4987 C CA . THR B 1 106 ? 26.125 -5.48 9.664 1 94.88 106 THR B CA 1
ATOM 4988 C C . THR B 1 106 ? 25.703 -4.031 9.914 1 94.88 106 THR B C 1
ATOM 4990 O O . THR B 1 106 ? 26.531 -3.209 10.328 1 94.88 106 THR B O 1
ATOM 4993 N N . THR B 1 107 ? 24.5 -3.713 9.633 1 95.06 107 THR B N 1
ATOM 4994 C CA . THR B 1 107 ? 23.891 -2.408 9.859 1 95.06 107 THR B CA 1
ATOM 4995 C C . THR B 1 107 ? 22.375 -2.521 9.906 1 95.06 107 THR B C 1
ATOM 4997 O O . THR B 1 107 ? 21.828 -3.627 9.961 1 95.06 107 THR B O 1
ATOM 5000 N N . THR B 1 108 ? 21.734 -1.385 9.992 1 93.44 108 THR B N 1
ATOM 5001 C CA . THR B 1 108 ? 20.281 -1.376 9.914 1 93.44 108 THR B CA 1
ATOM 5002 C C . THR B 1 108 ? 19.812 -0.675 8.648 1 93.44 108 THR B C 1
ATOM 5004 O O . THR B 1 108 ? 20.516 0.179 8.102 1 93.44 108 THR B O 1
ATOM 5007 N N . LEU B 1 109 ? 18.641 -1.101 8.141 1 93.5 109 LEU B N 1
ATOM 5008 C CA . LEU B 1 109 ? 18.078 -0.445 6.961 1 93.5 109 LEU B CA 1
ATOM 5009 C C . LEU B 1 109 ? 17.844 1.036 7.227 1 93.5 109 LEU B C 1
ATOM 5011 O O . LEU B 1 109 ? 18.031 1.872 6.344 1 93.5 109 LEU B O 1
ATOM 5015 N N . GLY B 1 110 ? 17.391 1.361 8.445 1 92.25 110 GLY B N 1
ATOM 5016 C CA . GLY B 1 110 ? 17.203 2.754 8.82 1 92.25 110 GLY B CA 1
ATOM 5017 C C . GLY B 1 110 ? 18.469 3.586 8.656 1 92.25 110 GLY B C 1
ATOM 5018 O O . GLY B 1 110 ? 18.406 4.727 8.195 1 92.25 110 GLY B O 1
ATOM 5019 N N . ASN B 1 111 ? 19.531 3.004 9.016 1 92.62 111 ASN B N 1
ATOM 5020 C CA . ASN B 1 111 ? 20.812 3.693 8.883 1 92.62 111 ASN B CA 1
ATOM 5021 C C . ASN B 1 111 ? 21.156 3.959 7.422 1 92.62 111 ASN B C 1
ATOM 5023 O O . ASN B 1 111 ? 21.688 5.02 7.09 1 92.62 111 ASN B O 1
ATOM 5027 N N . ILE B 1 112 ? 20.922 3.051 6.578 1 93.56 112 ILE B N 1
ATOM 5028 C CA . ILE B 1 112 ? 21.203 3.221 5.16 1 93.56 112 ILE B CA 1
ATOM 5029 C C . ILE B 1 112 ? 20.328 4.328 4.586 1 93.56 112 ILE B C 1
ATOM 5031 O O . ILE B 1 112 ? 20.812 5.238 3.916 1 93.56 112 ILE B O 1
ATOM 5035 N N . ILE B 1 113 ? 19.062 4.312 4.914 1 91.5 113 ILE B N 1
ATOM 5036 C CA . ILE B 1 113 ? 18.062 5.199 4.332 1 91.5 113 ILE B CA 1
ATOM 5037 C C . ILE B 1 113 ? 18.297 6.625 4.828 1 91.5 113 ILE B C 1
ATOM 5039 O O . ILE B 1 113 ? 18.062 7.586 4.094 1 91.5 113 ILE B O 1
ATOM 5043 N N . SER B 1 114 ? 18.719 6.754 6.043 1 88.88 114 SER B N 1
ATOM 5044 C CA . SER B 1 114 ? 18.828 8.07 6.656 1 88.88 114 SER B CA 1
ATOM 5045 C C . SER B 1 114 ? 20.125 8.758 6.242 1 88.88 114 SER B C 1
ATOM 5047 O O . SER B 1 114 ? 20.328 9.945 6.523 1 88.88 114 SER B O 1
ATOM 5049 N N . LYS B 1 115 ? 20.984 8.039 5.574 1 87.44 115 LYS B N 1
ATOM 5050 C CA . LYS B 1 115 ? 22.25 8.633 5.133 1 87.44 115 LYS B CA 1
ATOM 5051 C C . LYS B 1 115 ? 22.047 9.469 3.875 1 87.44 115 LYS B C 1
ATOM 5053 O O . LYS B 1 115 ? 21.094 9.258 3.123 1 87.44 115 LYS B O 1
ATOM 5058 N N . PRO B 1 116 ? 22.969 10.414 3.754 1 80.69 116 PRO B N 1
ATOM 5059 C CA . PRO B 1 116 ? 22.906 11.172 2.506 1 80.69 116 PRO B CA 1
ATOM 5060 C C . PRO B 1 116 ? 22.969 10.289 1.266 1 80.69 116 PRO B C 1
ATOM 5062 O O . PRO B 1 116 ? 23.781 9.359 1.2 1 80.69 116 PRO B O 1
ATOM 5065 N N . ASN B 1 117 ? 22.125 10.539 0.39 1 79.69 117 ASN B N 1
ATOM 5066 C CA . ASN B 1 117 ? 22.016 9.797 -0.864 1 79.69 117 ASN B CA 1
ATOM 5067 C C . ASN B 1 117 ? 21.688 8.328 -0.624 1 79.69 117 ASN B C 1
ATOM 5069 O O . ASN B 1 117 ? 21.828 7.496 -1.521 1 79.69 117 ASN B O 1
ATOM 5073 N N . LYS B 1 118 ? 21.359 8.008 0.631 1 88.62 118 LYS B N 1
ATOM 5074 C CA . LYS B 1 118 ? 21.016 6.641 1.002 1 88.62 118 LYS B CA 1
ATOM 5075 C C . LYS B 1 118 ? 22.172 5.688 0.692 1 88.62 118 LYS B C 1
ATOM 5077 O O . LYS B 1 118 ? 21.953 4.613 0.124 1 88.62 118 LYS B O 1
ATOM 5082 N N . LYS B 1 119 ? 23.359 6.145 1.013 1 89.44 119 LYS B N 1
ATOM 5083 C CA . LYS B 1 119 ? 24.578 5.406 0.687 1 89.44 119 LYS B CA 1
ATOM 5084 C C . LYS B 1 119 ? 25.438 5.203 1.926 1 89.44 119 LYS B C 1
ATOM 5086 O O . LYS B 1 119 ? 25.625 6.125 2.723 1 89.44 119 LYS B O 1
ATOM 5091 N N . VAL B 1 120 ? 25.891 3.971 2.09 1 93.5 120 VAL B N 1
ATOM 5092 C CA . VAL B 1 120 ? 26.812 3.641 3.178 1 93.5 120 VAL B CA 1
ATOM 5093 C C . VAL B 1 120 ? 28.062 2.967 2.617 1 93.5 120 VAL B C 1
ATOM 5095 O O . VAL B 1 120 ? 27.969 2.096 1.747 1 93.5 120 VAL B O 1
ATOM 5098 N N . ILE B 1 121 ? 29.203 3.467 2.992 1 94.44 121 ILE B N 1
ATOM 5099 C CA . ILE B 1 121 ? 30.484 2.844 2.674 1 94.44 121 ILE B CA 1
ATOM 5100 C C . ILE B 1 121 ? 31.172 2.385 3.961 1 94.44 121 ILE B C 1
ATOM 5102 O O . ILE B 1 121 ? 31.375 3.178 4.883 1 94.44 121 ILE B O 1
ATOM 5106 N N . SER B 1 122 ? 31.406 1.096 4.027 1 96.75 122 SER B N 1
ATOM 5107 C CA . SER B 1 122 ? 32 0.573 5.254 1 96.75 122 SER B CA 1
ATOM 5108 C C . SER B 1 122 ? 32.969 -0.568 4.957 1 96.75 122 SER B C 1
ATOM 5110 O O . SER B 1 122 ? 32.938 -1.166 3.881 1 96.75 122 SER B O 1
ATOM 5112 N N . GLU B 1 123 ? 33.812 -0.834 5.941 1 96.81 123 GLU B N 1
ATOM 5113 C CA . GLU B 1 123 ? 34.719 -1.975 5.855 1 96.81 123 GLU B CA 1
ATOM 5114 C C . GLU B 1 123 ? 33.969 -3.281 6.164 1 96.81 123 GLU B C 1
ATOM 5116 O O . GLU B 1 123 ? 33.062 -3.309 6.977 1 96.81 123 GLU B O 1
ATOM 5121 N N . ILE B 1 124 ? 34.344 -4.262 5.465 1 96.62 124 ILE B N 1
ATOM 5122 C CA . ILE B 1 124 ? 33.906 -5.602 5.836 1 96.62 124 ILE B CA 1
ATOM 5123 C C . ILE B 1 124 ? 35.031 -6.324 6.586 1 96.62 124 ILE B C 1
ATOM 5125 O O . ILE B 1 124 ? 36.219 -6.066 6.348 1 96.62 124 ILE B O 1
ATOM 5129 N N . LYS B 1 125 ? 34.562 -7.172 7.5 1 95.5 125 LYS B N 1
ATOM 5130 C CA . LYS B 1 125 ? 35.531 -7.824 8.359 1 95.5 125 LYS B CA 1
ATOM 5131 C C . LYS B 1 125 ? 35.312 -9.328 8.414 1 95.5 125 LYS B C 1
ATOM 5133 O O . LYS B 1 125 ? 34.188 -9.797 8.266 1 95.5 125 LYS B O 1
ATOM 5138 N N . HIS B 1 126 ? 36.312 -10.062 8.5 1 92.75 126 HIS B N 1
ATOM 5139 C CA . HIS B 1 126 ? 36.312 -11.492 8.773 1 92.75 126 HIS B CA 1
ATOM 5140 C C . HIS B 1 126 ? 37.312 -11.836 9.891 1 92.75 126 HIS B C 1
ATOM 5142 O O . HIS B 1 126 ? 38.5 -11.523 9.797 1 92.75 126 HIS B O 1
ATOM 5148 N N . LYS B 1 127 ? 36.812 -12.477 10.875 1 89.62 127 LYS B N 1
ATOM 5149 C CA . LYS B 1 127 ? 37.625 -12.844 12.039 1 89.62 127 LYS B CA 1
ATOM 5150 C C . LYS B 1 127 ? 38.406 -11.641 12.562 1 89.62 127 LYS B C 1
ATOM 5152 O O . LYS B 1 127 ? 39.594 -11.727 12.789 1 89.62 127 LYS B O 1
ATOM 5157 N N . GLY B 1 128 ? 37.781 -10.461 12.633 1 89.44 128 GLY B N 1
ATOM 5158 C CA . GLY B 1 128 ? 38.312 -9.266 13.266 1 89.44 128 GLY B CA 1
ATOM 5159 C C . GLY B 1 128 ? 39.219 -8.453 12.352 1 89.44 128 GLY B C 1
ATOM 5160 O O . GLY B 1 128 ? 39.625 -7.34 12.695 1 89.44 128 GLY B O 1
ATOM 5161 N N . LYS B 1 129 ? 39.5 -8.914 11.18 1 92.94 129 LYS B N 1
ATOM 5162 C CA . LYS B 1 129 ? 40.375 -8.211 10.25 1 92.94 129 LYS B CA 1
ATOM 5163 C C . LYS B 1 129 ? 39.594 -7.613 9.086 1 92.94 129 LYS B C 1
ATOM 5165 O O . LYS B 1 129 ? 38.625 -8.219 8.602 1 92.94 129 LYS B O 1
ATOM 5170 N N . GLU B 1 130 ? 40.094 -6.469 8.703 1 94.75 130 GLU B N 1
ATOM 5171 C CA . GLU B 1 130 ? 39.5 -5.836 7.523 1 94.75 130 GLU B CA 1
ATOM 5172 C C . GLU B 1 130 ? 39.875 -6.59 6.25 1 94.75 130 GLU B C 1
ATOM 5174 O O . GLU B 1 130 ? 41.031 -6.836 5.988 1 94.75 130 GLU B O 1
ATOM 5179 N N . THR B 1 131 ? 38.906 -6.898 5.48 1 95.88 131 THR B N 1
ATOM 5180 C CA . THR B 1 131 ? 39.156 -7.73 4.309 1 95.88 131 THR B CA 1
ATOM 5181 C C . THR B 1 131 ? 38.625 -7.066 3.049 1 95.88 131 THR B C 1
ATOM 5183 O O . THR B 1 131 ? 38.625 -7.664 1.972 1 95.88 131 THR B O 1
ATOM 5186 N N . GLY B 1 132 ? 38.125 -5.895 3.15 1 96.38 132 GLY B N 1
ATOM 5187 C CA . GLY B 1 132 ? 37.594 -5.168 2.004 1 96.38 132 GLY B CA 1
ATOM 5188 C C . GLY B 1 132 ? 36.656 -4.047 2.389 1 96.38 132 GLY B C 1
ATOM 5189 O O . GLY B 1 132 ? 36.562 -3.691 3.562 1 96.38 132 GLY B O 1
ATOM 5190 N N . VAL B 1 133 ? 36.094 -3.471 1.326 1 97 133 VAL B N 1
ATOM 5191 C CA . VAL B 1 133 ? 35.156 -2.373 1.514 1 97 133 VAL B CA 1
ATOM 5192 C C . VAL B 1 133 ? 33.875 -2.66 0.749 1 97 133 VAL B C 1
ATOM 5194 O O . VAL B 1 133 ? 33.906 -3.143 -0.386 1 97 133 VAL B O 1
ATOM 5197 N N . ILE B 1 134 ? 32.75 -2.393 1.434 1 96.81 134 ILE B N 1
ATOM 5198 C CA . ILE B 1 134 ? 31.469 -2.572 0.789 1 96.81 134 ILE B CA 1
ATOM 5199 C C . ILE B 1 134 ? 30.734 -1.23 0.703 1 96.81 134 ILE B C 1
ATOM 5201 O O . ILE B 1 134 ? 30.812 -0.42 1.629 1 96.81 134 ILE B O 1
ATOM 5205 N N . GLU B 1 135 ? 30.188 -0.991 -0.402 1 94.94 135 GLU B N 1
ATOM 5206 C CA . GLU B 1 135 ? 29.297 0.148 -0.637 1 94.94 135 GLU B CA 1
ATOM 5207 C C . GLU B 1 135 ? 27.859 -0.309 -0.888 1 94.94 135 GLU B C 1
ATOM 5209 O O . GLU B 1 135 ? 27.609 -1.15 -1.755 1 94.94 135 GLU B O 1
ATOM 5214 N N . ILE B 1 136 ? 26.938 0.182 -0.095 1 95.19 136 ILE B N 1
ATOM 5215 C CA . ILE B 1 136 ? 25.516 -0.154 -0.22 1 95.19 136 ILE B CA 1
ATOM 5216 C C . ILE B 1 136 ? 24.719 1.105 -0.534 1 95.19 136 ILE B C 1
ATOM 5218 O O . ILE B 1 136 ? 24.828 2.117 0.162 1 95.19 136 ILE B O 1
ATOM 5222 N N . THR B 1 137 ? 23.969 1.057 -1.574 1 91.5 137 THR B N 1
ATOM 5223 C CA . THR B 1 137 ? 23.062 2.15 -1.932 1 91.5 137 THR B CA 1
ATOM 5224 C C . THR B 1 137 ? 21.609 1.674 -1.957 1 91.5 137 THR B C 1
ATOM 5226 O O . THR B 1 137 ? 21.328 0.585 -2.457 1 91.5 137 THR B O 1
ATOM 5229 N N . ALA B 1 138 ? 20.766 2.496 -1.333 1 91.81 138 ALA B N 1
ATOM 5230 C CA . ALA B 1 138 ? 19.344 2.178 -1.31 1 91.81 138 ALA B CA 1
ATOM 5231 C C . ALA B 1 138 ? 18.562 3.123 -2.215 1 91.81 138 ALA B C 1
ATOM 5233 O O . ALA B 1 138 ? 18.844 4.32 -2.275 1 91.81 138 ALA B O 1
ATOM 5234 N N . GLU B 1 139 ? 17.609 2.584 -2.971 1 89.19 139 GLU B N 1
ATOM 5235 C CA . GLU B 1 139 ? 16.672 3.375 -3.766 1 89.19 139 GLU B CA 1
ATOM 5236 C C . GLU B 1 139 ? 15.234 2.908 -3.553 1 89.19 139 GLU B C 1
ATOM 5238 O O . GLU B 1 139 ? 14.961 1.707 -3.543 1 89.19 139 GLU B O 1
ATOM 5243 N N . GLU B 1 140 ? 14.406 3.863 -3.352 1 89.31 140 GLU B N 1
ATOM 5244 C CA . GLU B 1 140 ? 13 3.529 -3.152 1 89.31 140 GLU B CA 1
ATOM 5245 C C . GLU B 1 140 ? 12.336 3.105 -4.465 1 89.31 140 GLU B C 1
ATOM 5247 O O . GLU B 1 140 ? 12.586 3.709 -5.512 1 89.31 140 GLU B O 1
ATOM 5252 N N . ILE B 1 141 ? 11.57 2.082 -4.41 1 85.38 141 ILE B N 1
ATOM 5253 C CA . ILE B 1 141 ? 10.711 1.653 -5.516 1 85.38 141 ILE B CA 1
ATOM 5254 C C . ILE B 1 141 ? 9.289 2.15 -5.289 1 85.38 141 ILE B C 1
ATOM 5256 O O . ILE B 1 141 ? 8.609 1.707 -4.359 1 85.38 141 ILE B O 1
ATOM 5260 N N . ARG B 1 142 ? 8.875 3.006 -6.133 1 81.56 142 ARG B N 1
ATOM 5261 C CA . ARG B 1 142 ? 7.543 3.586 -5.973 1 81.56 142 ARG B CA 1
ATOM 5262 C C . ARG B 1 142 ? 6.492 2.756 -6.707 1 81.56 142 ARG B C 1
ATOM 5264 O O . ARG B 1 142 ? 6.664 2.424 -7.883 1 81.56 142 ARG B O 1
ATOM 5271 N N . GLU B 1 143 ? 5.473 2.395 -5.969 1 76.56 143 GLU B N 1
ATOM 5272 C CA . GLU B 1 143 ? 4.355 1.738 -6.637 1 76.56 143 GLU B CA 1
ATOM 5273 C C . GLU B 1 143 ? 3.531 2.738 -7.445 1 76.56 143 GLU B C 1
ATOM 5275 O O . GLU B 1 143 ? 3.088 3.758 -6.914 1 76.56 143 GLU B O 1
ATOM 5280 N N . THR B 1 144 ? 3.4 2.502 -8.688 1 82.5 144 THR B N 1
ATOM 5281 C CA . THR B 1 144 ? 2.717 3.453 -9.555 1 82.5 144 THR B CA 1
ATOM 5282 C C . THR B 1 144 ? 1.384 2.887 -10.031 1 82.5 144 THR B C 1
ATOM 5284 O O . THR B 1 144 ? 0.507 3.635 -10.469 1 82.5 144 THR B O 1
ATOM 5287 N N . GLY B 1 145 ? 1.374 1.537 -10.016 1 80.75 145 GLY B N 1
ATOM 5288 C CA . GLY B 1 145 ? 0.185 0.888 -10.547 1 80.75 145 GLY B CA 1
ATOM 5289 C C . GLY B 1 145 ? 0.068 0.996 -12.055 1 80.75 145 GLY B C 1
ATOM 5290 O O . GLY B 1 145 ? -0.991 0.72 -12.625 1 80.75 145 GLY B O 1
ATOM 5291 N N . HIS B 1 146 ? 1.094 1.433 -12.719 1 88.69 146 HIS B N 1
ATOM 5292 C CA . HIS B 1 146 ? 1.048 1.61 -14.172 1 88.69 146 HIS B CA 1
ATOM 5293 C C . HIS B 1 146 ? 2.176 0.847 -14.852 1 88.69 146 HIS B C 1
ATOM 5295 O O . HIS B 1 146 ? 3.271 0.722 -14.305 1 88.69 146 HIS B O 1
ATOM 5301 N N . ASN B 1 147 ? 1.841 0.353 -16 1 89.75 147 ASN B N 1
ATOM 5302 C CA . ASN B 1 147 ? 2.824 -0.147 -16.969 1 89.75 147 ASN B CA 1
ATOM 5303 C C . ASN B 1 147 ? 3.162 0.901 -18.016 1 89.75 147 ASN B C 1
ATOM 5305 O O . ASN B 1 147 ? 2.357 1.792 -18.297 1 89.75 147 ASN B O 1
ATOM 5309 N N . PHE B 1 148 ? 4.352 0.835 -18.422 1 93.06 148 PHE B N 1
ATOM 5310 C CA . PHE B 1 148 ? 4.789 1.657 -19.547 1 93.06 148 PHE B CA 1
ATOM 5311 C C . PHE B 1 148 ? 4.824 0.843 -20.828 1 93.06 148 PHE B C 1
ATOM 5313 O O . PHE B 1 148 ? 5.566 -0.136 -20.938 1 93.06 148 PHE B O 1
ATOM 5320 N N . LEU B 1 149 ? 3.928 1.184 -21.75 1 93.69 149 LEU B N 1
ATOM 5321 C CA . LEU B 1 149 ? 3.893 0.556 -23.078 1 93.69 149 LEU B CA 1
ATOM 5322 C C . LEU B 1 149 ? 4.555 1.446 -24.109 1 93.69 149 LEU B C 1
ATOM 5324 O O . LEU B 1 149 ? 4.25 2.639 -24.203 1 93.69 149 LEU B O 1
ATOM 5328 N N . PHE B 1 150 ? 5.516 0.863 -24.859 1 95.06 150 PHE B N 1
ATOM 5329 C CA . PHE B 1 150 ? 6.129 1.646 -25.922 1 95.06 150 PHE B CA 1
ATOM 5330 C C . PHE B 1 150 ? 6.48 0.761 -27.109 1 95.06 150 PHE B C 1
ATOM 5332 O O . PHE B 1 150 ? 6.668 -0.447 -26.953 1 95.06 150 PHE B O 1
ATOM 5339 N N . LYS B 1 151 ? 6.457 1.354 -28.25 1 95.75 151 LYS B N 1
ATOM 5340 C CA . LYS B 1 151 ? 6.891 0.745 -29.516 1 95.75 151 LYS B CA 1
ATOM 5341 C C . LYS B 1 151 ? 7.957 1.594 -30.188 1 95.75 151 LYS B C 1
ATOM 5343 O O . LYS B 1 151 ? 7.832 2.818 -30.266 1 95.75 151 LYS B O 1
ATOM 5348 N N . ILE B 1 152 ? 9.047 0.928 -30.625 1 96.69 152 ILE B N 1
ATOM 5349 C CA . ILE B 1 152 ? 10.141 1.67 -31.234 1 96.69 152 ILE B CA 1
ATOM 5350 C C . ILE B 1 152 ? 10.469 1.073 -32.594 1 96.69 152 ILE B C 1
ATOM 5352 O O . ILE B 1 152 ? 10.328 -0.135 -32.812 1 96.69 152 ILE B O 1
ATOM 5356 N N . ASN B 1 153 ? 10.867 1.973 -33.469 1 97.31 153 ASN B N 1
ATOM 5357 C CA . ASN B 1 153 ? 11.391 1.617 -34.812 1 97.31 153 ASN B CA 1
ATOM 5358 C C . ASN B 1 153 ? 12.734 2.281 -35.062 1 97.31 153 ASN B C 1
ATOM 5360 O O . ASN B 1 153 ? 12.992 3.391 -34.594 1 97.31 153 ASN B O 1
ATOM 5364 N N . GLY B 1 154 ? 13.594 1.49 -35.75 1 97.62 154 GLY B N 1
ATOM 5365 C CA . GLY B 1 154 ? 14.852 2.055 -36.188 1 97.62 154 GLY B CA 1
ATOM 5366 C C . GLY B 1 154 ? 14.891 2.32 -37.688 1 97.62 154 GLY B C 1
ATOM 5367 O O . GLY B 1 154 ? 14.289 1.584 -38.469 1 97.62 154 GLY B O 1
ATOM 5368 N N . THR B 1 155 ? 15.602 3.412 -38 1 98 155 THR B N 1
ATOM 5369 C CA . THR B 1 155 ? 15.781 3.766 -39.406 1 98 155 THR B CA 1
ATOM 5370 C C . THR B 1 155 ? 17.25 3.99 -39.719 1 98 155 THR B C 1
ATOM 5372 O O . THR B 1 155 ? 17.938 4.766 -39.031 1 98 155 THR B O 1
ATOM 5375 N N . LYS B 1 156 ? 17.734 3.277 -40.719 1 97.12 156 LYS B N 1
ATOM 5376 C CA . LYS B 1 156 ? 19.078 3.461 -41.281 1 97.12 156 LYS B CA 1
ATOM 5377 C C . LYS B 1 156 ? 20.141 3.23 -40.219 1 97.12 156 LYS B C 1
ATOM 5379 O O . LYS B 1 156 ? 21.031 4.066 -40.031 1 97.12 156 LYS B O 1
ATOM 5384 N N . LEU B 1 157 ? 19.969 2.121 -39.531 1 97.62 157 LEU B N 1
ATOM 5385 C CA . LEU B 1 157 ? 21.016 1.759 -38.594 1 97.62 157 LEU B CA 1
ATOM 5386 C C . LEU B 1 157 ? 22.312 1.393 -39.312 1 97.62 157 LEU B C 1
ATOM 5388 O O . LEU B 1 157 ? 22.281 0.994 -40.469 1 97.62 157 LEU B O 1
ATOM 5392 N N . ASP B 1 158 ? 23.344 1.487 -38.625 1 95.44 158 ASP B N 1
ATOM 5393 C CA . ASP B 1 158 ? 24.656 1.196 -39.219 1 95.44 158 ASP B CA 1
ATOM 5394 C C . ASP B 1 158 ? 24.734 -0.26 -39.656 1 95.44 158 ASP B C 1
ATOM 5396 O O . ASP B 1 158 ? 24.266 -1.16 -38.969 1 95.44 158 ASP B O 1
ATOM 5400 N N . LYS B 1 159 ? 25.406 -0.432 -40.781 1 93.94 159 LYS B N 1
ATOM 5401 C CA . LYS B 1 159 ? 25.766 -1.776 -41.25 1 93.94 159 LYS B CA 1
ATOM 5402 C C . LYS B 1 159 ? 26.953 -2.318 -40.469 1 93.94 159 LYS B C 1
ATOM 5404 O O . LYS B 1 159 ? 28.047 -1.748 -40.5 1 93.94 159 LYS B O 1
ATOM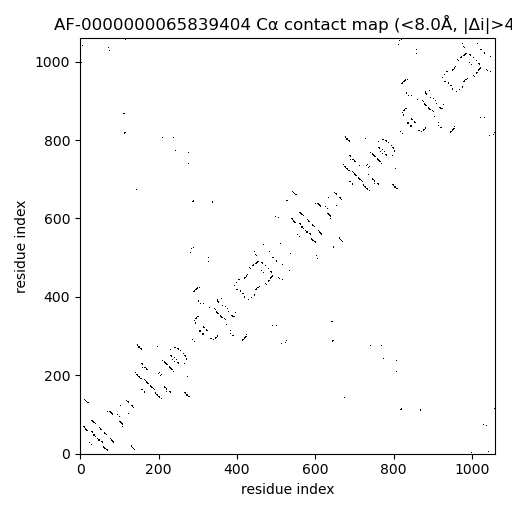 5409 N N . LYS B 1 160 ? 26.672 -3.377 -39.719 1 91.12 160 LYS B N 1
ATOM 5410 C CA . LYS B 1 160 ? 27.75 -3.951 -38.938 1 91.12 160 LYS B CA 1
ATOM 5411 C C . LYS B 1 160 ? 28.188 -5.301 -39.5 1 91.12 160 LYS B C 1
ATOM 5413 O O . LYS B 1 160 ? 29.234 -5.828 -39.094 1 91.12 160 LYS B O 1
ATOM 5418 N N . ASP B 1 161 ? 27.344 -5.742 -40.312 1 86.12 161 ASP B N 1
ATOM 5419 C CA . ASP B 1 161 ? 27.703 -6.93 -41.062 1 86.12 161 ASP B CA 1
ATOM 5420 C C . ASP B 1 161 ? 28.078 -6.566 -42.5 1 86.12 161 ASP B C 1
ATOM 5422 O O . ASP B 1 161 ? 28.484 -5.43 -42.781 1 86.12 161 ASP B O 1
ATOM 5426 N N . LEU B 1 162 ? 28 -7.566 -43.406 1 83.62 162 LEU B N 1
ATOM 5427 C CA . LEU B 1 162 ? 28.391 -7.316 -44.781 1 83.62 162 LEU B CA 1
ATOM 5428 C C . LEU B 1 162 ? 27.375 -6.426 -45.5 1 83.62 162 LEU B C 1
ATOM 5430 O O . LEU B 1 162 ? 27.75 -5.469 -46.156 1 83.62 162 LEU B O 1
ATOM 5434 N N . PHE B 1 163 ? 26.094 -6.711 -45.312 1 86.44 163 PHE B N 1
ATOM 5435 C CA . PHE B 1 163 ? 25.094 -5.949 -46.062 1 86.44 163 PHE B CA 1
ATOM 5436 C C . PHE B 1 163 ? 24.016 -5.418 -45.094 1 86.44 163 PHE B C 1
ATOM 5438 O O . PHE B 1 163 ? 23.281 -4.488 -45.469 1 86.44 163 PHE B O 1
ATOM 5445 N N . THR B 1 164 ? 23.922 -6.031 -43.969 1 92.25 164 THR B N 1
ATOM 5446 C CA . THR B 1 164 ? 22.859 -5.668 -43.062 1 92.25 164 THR B CA 1
ATOM 5447 C C . THR B 1 164 ? 23.344 -5.75 -41.594 1 92.25 164 THR B C 1
ATOM 5449 O O . THR B 1 164 ? 24.531 -5.629 -41.344 1 92.25 164 THR B O 1
ATOM 5452 N N . SER B 1 165 ? 22.484 -5.738 -40.625 1 95.25 165 SER B N 1
ATOM 5453 C CA . SER B 1 165 ? 22.719 -5.945 -39.188 1 95.25 165 SER B CA 1
ATOM 5454 C C . SER B 1 165 ? 21.625 -6.801 -38.562 1 95.25 165 SER B C 1
ATOM 5456 O O . SER B 1 165 ? 20.594 -7.059 -39.188 1 95.25 165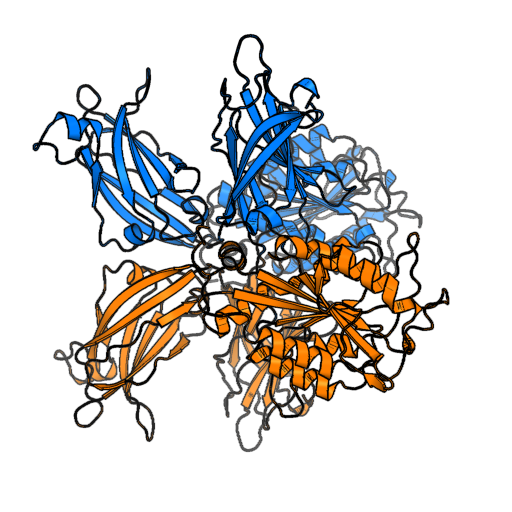 SER B O 1
ATOM 5458 N N . ASP B 1 166 ? 21.875 -7.348 -37.469 1 96.44 166 ASP B N 1
ATOM 5459 C CA . ASP B 1 166 ? 20.906 -8.047 -36.625 1 96.44 166 ASP B CA 1
ATOM 5460 C C . ASP B 1 166 ? 20.688 -7.305 -35.312 1 96.44 166 ASP B C 1
ATOM 5462 O O . ASP B 1 166 ? 21.109 -7.766 -34.25 1 96.44 166 ASP B O 1
ATOM 5466 N N . PRO B 1 167 ? 19.984 -6.207 -35.406 1 97.44 167 PRO B N 1
ATOM 5467 C CA . PRO B 1 167 ? 19.938 -5.266 -34.312 1 97.44 167 PRO B CA 1
ATOM 5468 C C . PRO B 1 167 ? 19.047 -5.742 -33.156 1 97.44 167 PRO B C 1
ATOM 5470 O O . PRO B 1 167 ? 18.016 -6.367 -33.406 1 97.44 167 PRO B O 1
ATOM 5473 N N . TYR B 1 168 ? 19.422 -5.48 -31.938 1 96.56 168 TYR B N 1
ATOM 5474 C CA . TYR B 1 168 ? 18.641 -5.527 -30.703 1 96.56 168 TYR B CA 1
ATOM 5475 C C . TYR B 1 168 ? 18.984 -4.363 -29.781 1 96.56 168 TYR B C 1
ATOM 5477 O O . TYR B 1 168 ? 19.953 -3.633 -30.047 1 96.56 168 TYR B O 1
ATOM 5485 N N . PHE B 1 169 ? 18.188 -4.152 -28.812 1 97.19 169 PHE B N 1
ATOM 5486 C CA . PHE B 1 169 ? 18.5 -3.016 -27.953 1 97.19 169 PHE B CA 1
ATOM 5487 C C . PHE B 1 169 ? 18.344 -3.396 -26.484 1 97.19 169 PHE B C 1
ATOM 5489 O O . PHE B 1 169 ? 17.688 -4.387 -26.156 1 97.19 169 PHE B O 1
ATOM 5496 N N . LYS B 1 170 ? 19.031 -2.643 -25.656 1 96.25 170 LYS B N 1
ATOM 5497 C CA . LYS B 1 170 ? 19.016 -2.73 -24.203 1 96.25 170 LYS B CA 1
ATOM 5498 C C . LYS B 1 170 ? 18.609 -1.396 -23.578 1 96.25 170 LYS B C 1
ATOM 5500 O O . LYS B 1 170 ? 18.969 -0.333 -24.094 1 96.25 170 LYS B O 1
ATOM 5505 N N . ILE B 1 171 ? 17.844 -1.496 -22.547 1 96.44 171 ILE B N 1
ATOM 5506 C CA . ILE B 1 171 ? 17.469 -0.303 -21.781 1 96.44 171 ILE B CA 1
ATOM 5507 C C . ILE B 1 171 ? 18.109 -0.347 -20.406 1 96.44 171 ILE B C 1
ATOM 5509 O O . ILE B 1 171 ? 18.031 -1.357 -19.703 1 96.44 171 ILE B O 1
ATOM 5513 N N . TYR B 1 172 ? 18.766 0.737 -20.094 1 94.75 172 TYR B N 1
ATOM 5514 C CA . TYR B 1 172 ? 19.375 0.89 -18.781 1 94.75 172 TYR B CA 1
ATOM 5515 C C . TYR B 1 172 ? 18.75 2.055 -18.016 1 94.75 172 TYR B C 1
ATOM 5517 O O . TYR B 1 172 ? 18.453 3.096 -18.609 1 94.75 172 TYR B O 1
ATOM 5525 N N . LYS B 1 173 ? 18.516 1.884 -16.75 1 91.62 173 LYS B N 1
ATOM 5526 C CA . LYS B 1 173 ? 18.188 3.031 -15.914 1 91.62 173 LYS B CA 1
ATOM 5527 C C . LYS B 1 173 ? 19.422 3.529 -15.164 1 91.62 173 LYS B C 1
ATOM 5529 O O . LYS B 1 173 ? 20.234 2.73 -14.703 1 91.62 173 LYS B O 1
ATOM 5534 N N . THR B 1 174 ? 19.469 4.875 -15.125 1 88.88 174 THR B N 1
ATOM 5535 C CA . THR B 1 174 ? 20.625 5.473 -14.445 1 88.88 174 THR B CA 1
ATOM 5536 C C . THR B 1 174 ? 20.422 5.445 -12.93 1 88.88 174 THR B C 1
ATOM 5538 O O . THR B 1 174 ? 19.297 5.633 -12.445 1 88.88 174 THR B O 1
ATOM 5541 N N . SER B 1 175 ? 21.438 5.043 -12.234 1 77.56 175 SER B N 1
ATOM 5542 C CA . SER B 1 175 ? 21.438 5.035 -10.773 1 77.56 175 SER B CA 1
ATOM 5543 C C . SER B 1 175 ? 22.719 5.648 -10.234 1 77.56 175 SER B C 1
ATOM 5545 O O . SER B 1 175 ? 23.625 6 -10.992 1 77.56 175 SER B O 1
ATOM 5547 N N . SER B 1 176 ? 22.797 5.855 -8.945 1 67.44 176 SER B N 1
ATOM 5548 C CA . SER B 1 176 ? 23.984 6.402 -8.289 1 67.44 176 SER B CA 1
ATOM 5549 C C . SER B 1 176 ? 25.188 5.488 -8.469 1 67.44 176 SER B C 1
ATOM 5551 O O . SER B 1 176 ? 26.328 5.949 -8.477 1 67.44 176 SER B O 1
ATOM 5553 N N . SER B 1 177 ? 24.938 4.207 -8.633 1 64.5 177 SER B N 1
ATOM 5554 C CA . SER B 1 177 ? 26.016 3.229 -8.758 1 64.5 177 SER B CA 1
ATOM 5555 C C . SER B 1 177 ? 26.266 2.854 -10.211 1 64.5 177 SER B C 1
ATOM 5557 O O . SER B 1 177 ? 27 1.91 -10.5 1 64.5 177 SER B O 1
ATOM 5559 N N . GLY B 1 178 ? 25.625 3.59 -11.008 1 74.44 178 GLY B N 1
ATOM 5560 C CA . GLY B 1 178 ? 25.797 3.27 -12.414 1 74.44 178 GLY B CA 1
ATOM 5561 C C . GLY B 1 178 ? 24.5 2.838 -13.086 1 74.44 178 GLY B C 1
ATOM 5562 O O . GLY B 1 178 ? 23.438 2.826 -12.461 1 74.44 178 GLY B O 1
ATOM 5563 N N . ASN B 1 179 ? 24.656 2.453 -14.367 1 85.12 179 ASN B N 1
ATOM 5564 C CA . ASN B 1 179 ? 23.5 2.068 -15.164 1 85.12 179 ASN B CA 1
ATOM 5565 C C . ASN B 1 179 ? 23.078 0.626 -14.883 1 85.12 179 ASN B C 1
ATOM 5567 O O . ASN B 1 179 ? 23.938 -0.25 -14.727 1 85.12 179 ASN B O 1
ATOM 5571 N N . VAL B 1 180 ? 21.828 0.402 -14.734 1 83.19 180 VAL B N 1
ATOM 5572 C CA . VAL B 1 180 ? 21.281 -0.921 -14.469 1 83.19 180 VAL B CA 1
ATOM 5573 C C . VAL B 1 180 ? 20.438 -1.373 -15.656 1 83.19 180 VAL B C 1
ATOM 5575 O O . VAL B 1 180 ? 19.531 -0.656 -16.094 1 83.19 180 VAL B O 1
ATOM 5578 N N . LEU B 1 181 ? 20.75 -2.625 -16.203 1 87.88 181 LEU B N 1
ATOM 5579 C CA . LEU B 1 181 ? 19.969 -3.18 -17.297 1 87.88 181 LEU B CA 1
ATOM 5580 C C . LEU B 1 181 ? 18.562 -3.537 -16.844 1 87.88 181 LEU B C 1
ATOM 5582 O O . LEU B 1 181 ? 18.375 -4.262 -15.859 1 87.88 181 LEU B O 1
ATOM 5586 N N . VAL B 1 182 ? 17.594 -3.049 -17.562 1 89.19 182 VAL B N 1
ATOM 5587 C CA . VAL B 1 182 ? 16.234 -3.324 -17.109 1 89.19 182 VAL B CA 1
ATOM 5588 C C . VAL B 1 182 ? 15.477 -4.086 -18.203 1 89.19 182 VAL B C 1
ATOM 5590 O O . VAL B 1 182 ? 14.453 -4.715 -17.938 1 89.19 182 VAL B O 1
ATOM 5593 N N . TYR B 1 183 ? 15.945 -4.055 -19.469 1 91.25 183 TYR B N 1
ATOM 5594 C CA . TYR B 1 183 ? 15.25 -4.723 -20.562 1 91.25 183 TYR B CA 1
ATOM 5595 C C . TYR B 1 183 ? 16.203 -5.02 -21.719 1 91.25 183 TYR B C 1
ATOM 5597 O O . TYR B 1 183 ? 17.109 -4.23 -22 1 91.25 183 TYR B O 1
ATOM 5605 N N . GLN B 1 184 ? 16.016 -6.105 -22.359 1 92.12 184 GLN B N 1
ATOM 5606 C CA . GLN B 1 184 ? 16.688 -6.477 -23.594 1 92.12 184 GLN B CA 1
ATOM 5607 C C . GLN B 1 184 ? 15.703 -7.008 -24.625 1 92.12 184 GLN B C 1
ATOM 5609 O O . GLN B 1 184 ? 14.906 -7.898 -24.328 1 92.12 184 GLN B O 1
ATOM 5614 N N . SER B 1 185 ? 15.758 -6.516 -25.781 1 93.88 185 SER B N 1
ATOM 5615 C CA . SER B 1 185 ? 14.82 -6.902 -26.812 1 93.88 185 SER B CA 1
ATOM 5616 C C . SER B 1 185 ? 15.266 -8.18 -27.516 1 93.88 185 SER B C 1
ATOM 5618 O O . SER B 1 185 ? 16.375 -8.656 -27.297 1 93.88 185 SER B O 1
ATOM 5620 N N . VAL B 1 186 ? 14.359 -8.68 -28.391 1 92.25 186 VAL B N 1
ATOM 5621 C CA . VAL B 1 186 ? 14.719 -9.75 -29.312 1 92.25 186 VAL B CA 1
ATOM 5622 C C . VAL B 1 186 ? 15.594 -9.203 -30.438 1 92.25 186 VAL B C 1
ATOM 5624 O O . VAL B 1 186 ? 15.648 -7.988 -30.656 1 92.25 186 VAL B O 1
ATOM 5627 N N . VAL B 1 187 ? 16.312 -10.148 -31.031 1 94 187 VAL B N 1
ATOM 5628 C CA . VAL B 1 187 ? 17.125 -9.797 -32.188 1 94 187 VAL B CA 1
ATOM 5629 C C . VAL B 1 187 ? 16.266 -9.844 -33.469 1 94 187 VAL B C 1
ATOM 5631 O O . VAL B 1 187 ? 15.523 -10.805 -33.688 1 94 187 VAL B O 1
ATOM 5634 N N . ILE B 1 188 ? 16.234 -8.742 -34.156 1 96.25 188 ILE B N 1
ATOM 5635 C CA . ILE B 1 188 ? 15.617 -8.773 -35.469 1 96.25 188 ILE B CA 1
ATOM 5636 C C . ILE B 1 188 ? 16.688 -8.969 -36.562 1 96.25 188 ILE B C 1
ATOM 5638 O O . ILE B 1 188 ? 17.547 -8.117 -36.75 1 96.25 188 ILE B O 1
ATOM 5642 N N . LYS B 1 189 ? 16.547 -9.992 -37.312 1 94.75 189 LYS B N 1
ATOM 5643 C CA . LYS B 1 189 ? 17.641 -10.406 -38.188 1 94.75 189 LYS B CA 1
ATOM 5644 C C . LYS B 1 189 ? 17.594 -9.656 -39.5 1 94.75 189 LYS B C 1
ATOM 5646 O O . LYS B 1 189 ? 16.5 -9.375 -40.031 1 94.75 189 LYS B O 1
ATOM 5651 N N . ASN B 1 190 ? 18.781 -9.336 -40.062 1 94.81 190 ASN B N 1
ATOM 5652 C CA . ASN B 1 190 ? 19.047 -8.891 -41.406 1 94.81 190 ASN B CA 1
ATOM 5653 C C . ASN B 1 190 ? 18.219 -7.656 -41.781 1 94.81 190 ASN B C 1
ATOM 5655 O O . ASN B 1 190 ? 17.5 -7.656 -42.781 1 94.81 190 ASN B O 1
ATOM 5659 N N . THR B 1 191 ? 18.406 -6.602 -41.031 1 96.94 191 THR B N 1
ATOM 5660 C CA . THR B 1 191 ? 17.688 -5.363 -41.344 1 96.94 191 THR B CA 1
ATOM 5661 C C . THR B 1 191 ? 18.438 -4.156 -40.781 1 96.94 191 THR B C 1
ATOM 5663 O O . THR B 1 191 ? 19.172 -4.277 -39.812 1 96.94 191 THR B O 1
ATOM 5666 N N . LEU B 1 192 ? 18.297 -3.068 -41.5 1 97.44 192 LEU B N 1
ATOM 5667 C CA . LEU B 1 192 ? 18.797 -1.783 -41 1 97.44 192 LEU B CA 1
ATOM 5668 C C . LEU B 1 192 ? 17.641 -0.905 -40.531 1 97.44 192 LEU B C 1
ATOM 5670 O O . LEU B 1 192 ? 17.859 0.204 -40.031 1 97.44 192 LEU B O 1
ATOM 5674 N N . ASN B 1 193 ? 16.406 -1.42 -40.688 1 98 193 ASN B N 1
ATOM 5675 C CA . ASN B 1 193 ? 15.188 -0.728 -40.312 1 98 193 ASN B CA 1
ATOM 5676 C C . ASN B 1 193 ? 14.289 -1.607 -39.438 1 98 193 ASN B C 1
ATOM 5678 O O . ASN B 1 193 ? 13.148 -1.885 -39.812 1 98 193 ASN B O 1
ATOM 5682 N N . PRO B 1 194 ? 14.789 -1.944 -38.25 1 97.81 194 PRO B N 1
ATOM 5683 C CA . PRO B 1 194 ? 14.023 -2.854 -37.375 1 97.81 194 PRO B CA 1
ATOM 5684 C C . PRO B 1 194 ? 12.719 -2.234 -36.875 1 97.81 194 PRO B C 1
ATOM 5686 O O . PRO B 1 194 ? 12.68 -1.039 -36.594 1 97.81 194 PRO B O 1
ATOM 5689 N N . ASN B 1 195 ? 11.703 -3.01 -36.906 1 97.62 195 ASN B N 1
ATOM 5690 C CA . ASN B 1 195 ? 10.414 -2.701 -36.281 1 97.62 195 ASN B CA 1
ATOM 5691 C C . ASN B 1 195 ? 10.094 -3.639 -35.125 1 97.62 195 ASN B C 1
ATOM 5693 O O . ASN B 1 195 ? 9.656 -4.773 -35.344 1 97.62 195 ASN B O 1
ATOM 5697 N N . TYR B 1 196 ? 10.219 -3.121 -33.969 1 97.12 196 TYR B N 1
ATOM 5698 C CA . TYR B 1 196 ? 10.062 -3.984 -32.781 1 97.12 196 TYR B CA 1
ATOM 5699 C C . TYR B 1 196 ? 8.602 -4.047 -32.344 1 97.12 196 TYR B C 1
ATOM 5701 O O . TYR B 1 196 ? 7.852 -3.086 -32.531 1 97.12 196 TYR B O 1
ATOM 5709 N N . GLU B 1 197 ? 8.203 -5.137 -31.797 1 95.19 197 GLU B N 1
ATOM 5710 C CA . GLU B 1 197 ? 6.887 -5.262 -31.188 1 95.19 197 GLU B CA 1
ATOM 5711 C C . GLU B 1 197 ? 6.785 -4.398 -29.922 1 95.19 197 GLU B C 1
ATOM 5713 O O . GLU B 1 197 ? 7.797 -4.09 -29.297 1 95.19 197 GLU B O 1
ATOM 5718 N N . PRO B 1 198 ? 5.547 -4.039 -29.594 1 94.94 198 PRO B N 1
ATOM 5719 C CA . PRO B 1 198 ? 5.371 -3.232 -28.391 1 94.94 198 PRO B CA 1
ATOM 5720 C C . PRO B 1 198 ? 5.898 -3.93 -27.141 1 94.94 198 PRO B C 1
ATOM 5722 O O . PRO B 1 198 ? 5.75 -5.148 -27 1 94.94 198 PRO B O 1
ATOM 5725 N N . VAL B 1 199 ? 6.539 -3.156 -26.375 1 93.56 199 VAL B N 1
ATOM 5726 C CA . VAL B 1 199 ? 7.07 -3.639 -25.094 1 93.56 199 VAL B CA 1
ATOM 5727 C C . VAL B 1 199 ? 6.23 -3.088 -23.953 1 93.56 199 VAL B C 1
ATOM 5729 O O . VAL B 1 199 ? 5.906 -1.897 -23.922 1 93.56 199 VAL B O 1
ATOM 5732 N N . MET B 1 200 ? 5.805 -3.932 -23.078 1 89.56 200 MET B N 1
ATOM 5733 C CA . MET B 1 200 ? 5.094 -3.537 -21.875 1 89.56 200 MET B CA 1
ATOM 5734 C C . MET B 1 200 ? 5.906 -3.881 -20.625 1 89.56 200 MET B C 1
ATOM 5736 O O . MET B 1 200 ? 6.262 -5.039 -20.406 1 89.56 200 MET B O 1
ATOM 5740 N N . MET B 1 201 ? 6.199 -2.822 -19.828 1 89.75 201 MET B N 1
ATOM 5741 C CA . MET B 1 201 ? 6.973 -3.025 -18.609 1 89.75 201 MET B CA 1
ATOM 5742 C C . MET B 1 201 ? 6.363 -2.246 -17.438 1 89.75 201 MET B C 1
ATOM 5744 O O . MET B 1 201 ? 5.754 -1.194 -17.641 1 89.75 201 MET B O 1
ATOM 5748 N N . LYS B 1 202 ? 6.551 -2.844 -16.25 1 87.75 202 LYS B N 1
ATOM 5749 C CA . LYS B 1 202 ? 6.176 -2.064 -15.078 1 87.75 202 LYS B CA 1
ATOM 5750 C C . LYS B 1 202 ? 7.012 -0.791 -14.977 1 87.75 202 LYS B C 1
ATOM 5752 O O . LYS B 1 202 ? 8.227 -0.824 -15.156 1 87.75 202 LYS B O 1
ATOM 5757 N N . LEU B 1 203 ? 6.34 0.31 -14.703 1 90.75 203 LEU B N 1
ATOM 5758 C CA . LEU B 1 203 ? 7.051 1.574 -14.547 1 90.75 203 LEU B CA 1
ATOM 5759 C C . LEU B 1 203 ? 8.086 1.482 -13.43 1 90.75 203 LEU B C 1
ATOM 5761 O O . LEU B 1 203 ? 9.188 2.033 -13.555 1 90.75 203 LEU B O 1
ATOM 5765 N N . GLU B 1 204 ? 7.746 0.745 -12.406 1 87.19 204 GLU B N 1
ATOM 5766 C CA . GLU B 1 204 ? 8.648 0.56 -11.273 1 87.19 204 GLU B CA 1
ATOM 5767 C C . GLU B 1 204 ? 9.938 -0.133 -11.703 1 87.19 204 GLU B C 1
ATOM 5769 O O . GLU B 1 204 ? 11.016 0.173 -11.188 1 87.19 204 GLU B O 1
ATOM 5774 N N . GLU B 1 205 ? 9.836 -1.038 -12.586 1 86.12 205 GLU B N 1
ATOM 5775 C CA . GLU B 1 205 ? 11 -1.761 -13.102 1 86.12 205 GLU B CA 1
ATOM 5776 C C . GLU B 1 205 ? 11.805 -0.894 -14.062 1 86.12 205 GLU B C 1
ATOM 5778 O O . GLU B 1 205 ? 13.039 -0.933 -14.055 1 86.12 205 GLU B O 1
ATOM 5783 N N . LEU B 1 206 ? 11.148 -0.117 -14.781 1 92.19 206 LEU B N 1
ATOM 5784 C CA . LEU B 1 206 ? 11.781 0.696 -15.812 1 92.19 206 LEU B CA 1
ATOM 5785 C C . LEU B 1 206 ? 12.562 1.849 -15.195 1 92.19 206 LEU B C 1
ATOM 5787 O O . LEU B 1 206 ? 13.703 2.113 -15.586 1 92.19 206 LEU B O 1
ATOM 5791 N N . ASN B 1 207 ? 11.906 2.486 -14.266 1 92.12 207 ASN B N 1
ATOM 5792 C CA . ASN B 1 207 ? 12.492 3.732 -13.789 1 92.12 207 ASN B CA 1
ATOM 5793 C C . ASN B 1 207 ? 12.219 3.957 -12.305 1 92.12 207 ASN B C 1
ATOM 5795 O O . ASN B 1 207 ? 12.297 5.086 -11.82 1 92.12 207 ASN B O 1
ATOM 5799 N N . ASN B 1 208 ? 11.812 2.951 -11.57 1 87.62 208 ASN B N 1
ATOM 5800 C CA . ASN B 1 208 ? 11.516 3.018 -10.141 1 87.62 208 ASN B CA 1
ATOM 5801 C C . ASN B 1 208 ? 10.352 3.963 -9.859 1 87.62 208 ASN B C 1
ATOM 5803 O O . ASN B 1 208 ? 10.234 4.5 -8.758 1 87.62 208 ASN B O 1
ATOM 5807 N N . GLY B 1 209 ? 9.57 4.25 -10.891 1 87.56 209 GLY B N 1
ATOM 5808 C CA . GLY B 1 209 ? 8.398 5.098 -10.727 1 87.56 209 GLY B CA 1
ATOM 5809 C C . GLY B 1 209 ? 8.703 6.574 -10.898 1 87.56 209 GLY B C 1
ATOM 5810 O O . GLY B 1 209 ? 7.824 7.418 -10.727 1 87.56 209 GLY B O 1
ATOM 5811 N N . ASP B 1 210 ? 9.922 6.934 -11.188 1 88.69 210 ASP B N 1
ATOM 5812 C CA . ASP B 1 210 ? 10.32 8.312 -11.43 1 88.69 210 ASP B CA 1
ATOM 5813 C C . ASP B 1 210 ? 10.281 8.641 -12.922 1 88.69 210 ASP B C 1
ATOM 5815 O O . ASP B 1 210 ? 11.18 8.25 -13.672 1 88.69 210 ASP B O 1
ATOM 5819 N N . MET B 1 211 ? 9.391 9.492 -13.281 1 90.62 211 MET B N 1
ATOM 5820 C CA . MET B 1 211 ? 9.141 9.789 -14.688 1 90.62 211 MET B CA 1
ATOM 5821 C C . MET B 1 211 ? 10.312 10.539 -15.305 1 90.62 211 MET B C 1
ATOM 5823 O O . MET B 1 211 ? 10.461 10.586 -16.531 1 90.62 211 MET B O 1
ATOM 5827 N N . PHE B 1 212 ? 11.172 11.102 -14.555 1 90.25 212 PHE B N 1
ATOM 5828 C CA . PHE B 1 212 ? 12.258 11.938 -15.055 1 90.25 212 PHE B CA 1
ATOM 5829 C C . PHE B 1 212 ? 13.594 11.211 -14.953 1 90.25 212 PHE B C 1
ATOM 5831 O O . PHE B 1 212 ? 14.633 11.75 -15.336 1 90.25 212 PHE B O 1
ATOM 5838 N N . ARG B 1 213 ? 13.531 10.023 -14.484 1 91.44 213 ARG B N 1
ATOM 5839 C CA . ARG B 1 213 ? 14.758 9.234 -14.43 1 91.44 213 ARG B CA 1
ATOM 5840 C C . ARG B 1 213 ? 15.336 9.023 -15.828 1 91.44 213 ARG B C 1
ATOM 5842 O O . ARG B 1 213 ? 14.594 8.703 -16.766 1 91.44 213 ARG B O 1
ATOM 5849 N N . GLU B 1 214 ? 16.578 9.148 -15.844 1 95.25 214 GLU B N 1
ATOM 5850 C CA . GLU B 1 214 ? 17.25 8.984 -17.141 1 95.25 214 GLU B CA 1
ATOM 5851 C C . GLU B 1 214 ? 17.312 7.512 -17.531 1 95.25 214 GLU B C 1
ATOM 5853 O O . GLU B 1 214 ? 17.656 6.652 -16.719 1 95.25 214 GLU B O 1
ATOM 5858 N N . LEU B 1 215 ? 16.953 7.27 -18.781 1 96.62 215 LEU B N 1
ATOM 5859 C CA . LEU B 1 215 ? 17.031 5.953 -19.406 1 96.62 215 LEU B CA 1
ATOM 5860 C C . LEU B 1 215 ? 18 5.953 -20.578 1 96.62 215 LEU B C 1
ATOM 5862 O O . LEU B 1 215 ? 18.031 6.895 -21.375 1 96.62 215 LEU B O 1
ATOM 5866 N N . VAL B 1 216 ? 18.828 4.949 -20.656 1 97.44 216 VAL B N 1
ATOM 5867 C CA . VAL B 1 216 ? 19.781 4.805 -21.734 1 97.44 216 VAL B CA 1
ATOM 5868 C C . VAL B 1 216 ? 19.375 3.637 -22.641 1 97.44 216 VAL B C 1
ATOM 5870 O O . VAL B 1 216 ? 19.234 2.506 -22.172 1 97.44 216 VAL B O 1
ATOM 5873 N N . PHE B 1 217 ? 19.219 3.938 -23.891 1 97.88 217 PHE B N 1
ATOM 5874 C CA . PHE B 1 217 ? 18.938 2.924 -24.906 1 97.88 217 PHE B CA 1
ATOM 5875 C C . PHE B 1 217 ? 20.188 2.627 -25.734 1 97.88 217 PHE B C 1
ATOM 5877 O O . PHE B 1 217 ? 20.703 3.51 -26.422 1 97.88 217 PHE B O 1
ATOM 5884 N N . GLU B 1 218 ? 20.609 1.364 -25.656 1 97.88 218 GLU B N 1
ATOM 5885 C CA . GLU B 1 218 ? 21.766 0.929 -26.422 1 97.88 218 GLU B CA 1
ATOM 5886 C C . GLU B 1 218 ? 21.344 -0.046 -27.531 1 97.88 218 GLU B C 1
ATOM 5888 O O . GLU B 1 218 ? 20.641 -1.018 -27.266 1 97.88 218 GLU B O 1
ATOM 5893 N N . PHE B 1 219 ? 21.844 0.221 -28.672 1 97.88 219 PHE B N 1
ATOM 5894 C CA . PHE B 1 219 ? 21.594 -0.676 -29.781 1 97.88 219 PHE B CA 1
ATOM 5895 C C . PHE B 1 219 ? 22.859 -1.421 -30.188 1 97.88 219 PHE B C 1
ATOM 5897 O O . PHE B 1 219 ? 23.938 -0.837 -30.219 1 97.88 219 PHE B O 1
ATOM 5904 N N . TRP B 1 220 ? 22.625 -2.699 -30.5 1 96.88 220 TRP B N 1
ATOM 5905 C CA . TRP B 1 220 ? 23.719 -3.604 -30.797 1 96.88 220 TRP B CA 1
ATOM 5906 C C . TRP B 1 220 ? 23.406 -4.488 -32 1 96.88 220 TRP B C 1
ATOM 5908 O O . TRP B 1 220 ? 22.234 -4.664 -32.344 1 96.88 220 TRP B O 1
ATOM 5918 N N . ASP B 1 221 ? 24.406 -4.945 -32.594 1 96.38 221 ASP B N 1
ATOM 5919 C CA . ASP B 1 221 ? 24.297 -5.973 -33.625 1 96.38 221 ASP B CA 1
ATOM 5920 C C . ASP B 1 221 ? 24.703 -7.34 -33.094 1 96.38 221 ASP B C 1
ATOM 5922 O O . ASP B 1 221 ? 25.812 -7.52 -32.594 1 96.38 221 ASP B O 1
ATOM 5926 N N . HIS B 1 222 ? 23.75 -8.219 -33.156 1 93.62 222 HIS B N 1
ATOM 5927 C CA . HIS B 1 222 ? 24 -9.562 -32.656 1 93.62 222 HIS B CA 1
ATOM 5928 C C . HIS B 1 222 ? 24.906 -10.344 -33.594 1 93.62 222 HIS B C 1
ATOM 5930 O O . HIS B 1 222 ? 24.688 -10.375 -34.812 1 93.62 222 HIS B O 1
ATOM 5936 N N . ASP B 1 223 ? 25.953 -10.938 -33 1 89.69 223 ASP B N 1
ATOM 5937 C CA . ASP B 1 223 ? 26.859 -11.812 -33.719 1 89.69 223 ASP B CA 1
ATOM 5938 C C . ASP B 1 223 ? 26.875 -13.219 -33.125 1 89.69 223 ASP B C 1
ATOM 5940 O O . ASP B 1 223 ? 26.953 -13.375 -31.906 1 89.69 223 ASP B O 1
ATOM 5944 N N . SER B 1 224 ? 26.781 -14.227 -33.938 1 83.12 224 SER B N 1
ATOM 5945 C CA . SER B 1 224 ? 26.75 -15.617 -33.5 1 83.12 224 SER B CA 1
ATOM 5946 C C . SER B 1 224 ? 28.078 -16.016 -32.844 1 83.12 224 SER B C 1
ATOM 5948 O O . SER B 1 224 ? 28.125 -16.891 -31.984 1 83.12 224 SER B O 1
ATOM 5950 N N . VAL B 1 225 ? 29.109 -15.414 -33.406 1 80.12 225 VAL B N 1
ATOM 5951 C CA . VAL B 1 225 ? 30.438 -15.734 -32.875 1 80.12 225 VAL B CA 1
ATOM 5952 C C . VAL B 1 225 ? 31.109 -14.461 -32.344 1 80.12 225 VAL B C 1
ATOM 5954 O O . VAL B 1 225 ? 31.094 -13.43 -33.031 1 80.12 225 VAL B O 1
ATOM 5957 N N . GLY B 1 226 ? 31.594 -14.484 -31.141 1 79.94 226 GLY B N 1
ATOM 5958 C CA . GLY B 1 226 ? 32.312 -13.359 -30.578 1 79.94 226 GLY B CA 1
ATOM 5959 C C . GLY B 1 226 ? 31.422 -12.367 -29.859 1 79.94 226 GLY B C 1
ATOM 5960 O O . GLY B 1 226 ? 30.312 -12.711 -29.453 1 79.94 226 GLY B O 1
ATOM 5961 N N . GLU B 1 227 ? 32 -11.078 -29.688 1 86.38 227 GLU B N 1
ATOM 5962 C CA . GLU B 1 227 ? 31.297 -10 -29.016 1 86.38 227 GLU B CA 1
ATOM 5963 C C . GLU B 1 227 ? 30.328 -9.297 -29.969 1 86.38 227 GLU B C 1
ATOM 5965 O O . GLU B 1 227 ? 30.594 -9.203 -31.156 1 86.38 227 GLU B O 1
ATOM 5970 N N . HIS B 1 228 ? 29.266 -8.844 -29.562 1 91.81 228 HIS B N 1
ATOM 5971 C CA . HIS B 1 228 ? 28.297 -8.086 -30.359 1 91.81 228 HIS B CA 1
ATOM 5972 C C . HIS B 1 228 ? 28.828 -6.688 -30.672 1 91.81 228 HIS B C 1
ATOM 5974 O O . HIS B 1 228 ? 29.641 -6.141 -29.938 1 91.81 228 HIS B O 1
ATOM 5980 N N . ASP B 1 229 ? 28.422 -6.137 -31.812 1 93.38 229 ASP B N 1
ATOM 5981 C CA . ASP B 1 229 ? 28.891 -4.828 -32.25 1 93.38 229 ASP B CA 1
ATOM 5982 C C . ASP B 1 229 ? 27.938 -3.721 -31.797 1 93.38 229 ASP B C 1
ATOM 5984 O O . ASP B 1 229 ? 26.734 -3.805 -31.984 1 93.38 229 ASP B O 1
ATOM 5988 N N . PHE B 1 230 ? 28.625 -2.793 -31.25 1 96.12 230 PHE B N 1
ATOM 5989 C CA . PHE B 1 230 ? 27.891 -1.627 -30.766 1 96.12 230 PHE B CA 1
ATOM 5990 C C . PHE B 1 230 ? 27.5 -0.73 -31.938 1 96.12 230 PHE B C 1
ATOM 5992 O O . PHE B 1 230 ? 28.328 -0.388 -32.781 1 96.12 230 PHE B O 1
ATOM 5999 N N . ILE B 1 231 ? 26.203 -0.354 -32.031 1 97.06 231 ILE B N 1
ATOM 6000 C CA . ILE B 1 231 ? 25.719 0.523 -33.062 1 97.06 231 ILE B CA 1
ATOM 6001 C C . ILE B 1 231 ? 25.688 1.966 -32.562 1 97.06 231 ILE B C 1
ATOM 6003 O O . ILE B 1 231 ? 26.266 2.861 -33.188 1 97.06 231 ILE B O 1
ATOM 6007 N N . GLY B 1 232 ? 24.969 2.156 -31.453 1 97.88 232 GLY B N 1
ATOM 6008 C CA . GLY B 1 232 ? 24.828 3.48 -30.859 1 97.88 232 GLY B CA 1
ATOM 6009 C C . GLY B 1 232 ? 23.875 3.52 -29.688 1 97.88 232 GLY B C 1
ATOM 6010 O O . GLY B 1 232 ? 23.297 2.498 -29.312 1 97.88 232 GLY B O 1
ATOM 6011 N N . LEU B 1 233 ? 23.844 4.734 -29 1 98.06 233 LEU B N 1
ATOM 6012 C CA . LEU B 1 233 ? 22.922 4.879 -27.875 1 98.06 233 LEU B CA 1
ATOM 6013 C C . LEU B 1 233 ? 22.297 6.266 -27.859 1 98.06 233 LEU B C 1
ATOM 6015 O O . LEU B 1 233 ? 22.766 7.176 -28.547 1 98.06 233 LEU B O 1
ATOM 6019 N N . PHE B 1 234 ? 21.219 6.457 -27.219 1 97.81 234 PHE B N 1
ATOM 6020 C CA . PHE B 1 234 ? 20.594 7.73 -26.875 1 97.81 234 PHE B CA 1
ATOM 6021 C C . PHE B 1 234 ? 20.016 7.684 -25.469 1 97.81 234 PHE B C 1
ATOM 6023 O O . PHE B 1 234 ? 19.859 6.605 -24.891 1 97.81 234 PHE B O 1
ATOM 6030 N N . THR B 1 235 ? 19.828 8.891 -24.891 1 97.19 235 THR B N 1
ATOM 6031 C CA . THR B 1 235 ? 19.281 9.016 -23.547 1 97.19 235 THR B CA 1
ATOM 6032 C C . THR B 1 235 ? 17.969 9.773 -23.562 1 97.19 235 THR B C 1
ATOM 6034 O O . THR B 1 235 ? 17.766 10.672 -24.391 1 97.19 235 THR B O 1
ATOM 6037 N N . THR B 1 236 ? 17.062 9.359 -22.75 1 96.81 236 THR B N 1
ATOM 6038 C CA . THR B 1 236 ? 15.766 10 -22.578 1 96.81 236 THR B CA 1
ATOM 6039 C C . THR B 1 236 ? 15.156 9.648 -21.234 1 96.81 236 THR B C 1
ATOM 6041 O O . THR B 1 236 ? 15.852 9.195 -20.328 1 96.81 236 THR B O 1
ATOM 6044 N N . ASN B 1 237 ? 13.906 9.969 -21.016 1 94.94 237 ASN B N 1
ATOM 6045 C CA . ASN B 1 237 ? 13.133 9.562 -19.844 1 94.94 237 ASN B CA 1
ATOM 6046 C C . ASN B 1 237 ? 11.664 9.336 -20.203 1 94.94 237 ASN B C 1
ATOM 6048 O O . ASN B 1 237 ? 11.242 9.609 -21.328 1 94.94 237 ASN B O 1
ATOM 6052 N N . ALA B 1 238 ? 10.961 8.781 -19.312 1 93.25 238 ALA B N 1
ATOM 6053 C CA . ALA B 1 238 ? 9.586 8.383 -19.594 1 93.25 238 ALA B CA 1
ATOM 6054 C C . ALA B 1 238 ? 8.711 9.594 -19.875 1 93.25 238 ALA B C 1
ATOM 6056 O O . ALA B 1 238 ? 7.816 9.531 -20.719 1 93.25 238 ALA B O 1
ATOM 6057 N N . ASP B 1 239 ? 8.93 10.688 -19.188 1 91.5 239 ASP B N 1
ATOM 6058 C CA . ASP B 1 239 ? 8.148 11.898 -19.391 1 91.5 239 ASP B CA 1
ATOM 6059 C C . ASP B 1 239 ? 8.281 12.398 -20.828 1 91.5 239 ASP B C 1
ATOM 6061 O O . ASP B 1 239 ? 7.277 12.68 -21.5 1 91.5 239 ASP B O 1
ATOM 6065 N N . THR B 1 240 ? 9.492 12.469 -21.312 1 91.88 240 THR B N 1
ATOM 6066 C CA . THR B 1 240 ? 9.789 12.953 -22.656 1 91.88 240 THR B CA 1
ATOM 6067 C C . THR B 1 240 ? 9.141 12.055 -23.703 1 91.88 240 THR B C 1
ATOM 6069 O O . THR B 1 240 ? 8.516 12.539 -24.656 1 91.88 240 THR B O 1
ATOM 6072 N N . VAL B 1 241 ? 9.312 10.836 -23.5 1 92.88 241 VAL B N 1
ATOM 6073 C CA . VAL B 1 241 ? 8.789 9.867 -24.453 1 92.88 241 VAL B CA 1
ATOM 6074 C C . VAL B 1 241 ? 7.266 9.93 -24.484 1 92.88 241 VAL B C 1
ATOM 6076 O O . VAL B 1 241 ? 6.648 9.883 -25.547 1 92.88 241 VAL B O 1
ATOM 6079 N N . LEU B 1 242 ? 6.668 10.016 -23.375 1 90 242 LEU B N 1
ATOM 6080 C CA . LEU B 1 242 ? 5.215 10.039 -23.266 1 90 242 LEU B CA 1
ATOM 6081 C C . LEU B 1 242 ? 4.637 11.289 -23.906 1 90 242 LEU B C 1
ATOM 6083 O O . LEU B 1 242 ? 3.58 11.242 -24.547 1 90 242 LEU B O 1
ATOM 6087 N N . LYS B 1 243 ? 5.227 12.398 -23.688 1 86.62 243 LYS B N 1
ATOM 6088 C CA . LYS B 1 243 ? 4.762 13.656 -24.266 1 86.62 243 LYS B CA 1
ATOM 6089 C C . LYS B 1 243 ? 4.789 13.602 -25.797 1 86.62 243 LYS B C 1
ATOM 6091 O O . LYS B 1 243 ? 3.93 14.18 -26.453 1 86.62 243 LYS B O 1
ATOM 6096 N N . GLY B 1 244 ? 5.766 12.977 -26.266 1 82.38 244 GLY B N 1
ATOM 6097 C CA . GLY B 1 244 ? 5.82 12.727 -27.703 1 82.38 244 GLY B CA 1
ATOM 6098 C C . GLY B 1 244 ? 6.227 13.945 -28.5 1 82.38 244 GLY B C 1
ATOM 6099 O O . GLY B 1 244 ? 6.047 13.984 -29.719 1 82.38 244 GLY B O 1
ATOM 6100 N N . ILE B 1 245 ? 6.648 14.969 -27.812 1 78.88 245 ILE B N 1
ATOM 6101 C CA . ILE B 1 245 ? 7.156 16.125 -28.531 1 78.88 245 ILE B CA 1
ATOM 6102 C C . ILE B 1 245 ? 8.406 15.742 -29.312 1 78.88 245 ILE B C 1
ATOM 6104 O O . ILE B 1 245 ? 8.539 16.078 -30.484 1 78.88 245 ILE B O 1
ATOM 6108 N N . THR B 1 246 ? 9.289 15.047 -28.609 1 80.31 246 THR B N 1
ATOM 6109 C CA . THR B 1 246 ? 10.43 14.406 -29.25 1 80.31 246 THR B CA 1
ATOM 6110 C C . THR B 1 246 ? 10.141 12.93 -29.516 1 80.31 246 THR B C 1
ATOM 6112 O O . THR B 1 246 ? 10 12.141 -28.578 1 80.31 246 THR B O 1
ATOM 6115 N N . ARG B 1 247 ? 10.023 12.625 -30.844 1 88.5 247 ARG B N 1
ATOM 6116 C CA . ARG B 1 247 ? 9.695 11.234 -31.156 1 88.5 247 ARG B CA 1
ATOM 6117 C C . ARG B 1 247 ? 10.883 10.516 -31.781 1 88.5 247 ARG B C 1
ATOM 6119 O O . ARG B 1 247 ? 10.906 9.289 -31.844 1 88.5 247 ARG B O 1
ATOM 6126 N N . GLU B 1 248 ? 11.812 11.344 -32.25 1 95.31 248 GLU B N 1
ATOM 6127 C CA . GLU B 1 248 ? 12.984 10.773 -32.906 1 95.31 248 GLU B CA 1
ATOM 6128 C C . GLU B 1 248 ? 14.25 11.016 -32.094 1 95.31 248 GLU B C 1
ATOM 6130 O O . GLU B 1 248 ? 14.484 12.133 -31.625 1 95.31 248 GLU B O 1
ATOM 6135 N N . PHE B 1 249 ? 14.961 9.992 -31.984 1 97.38 249 PHE B N 1
ATOM 6136 C CA . PHE B 1 249 ? 16.188 10.055 -31.203 1 97.38 249 PHE B CA 1
ATOM 6137 C C . PHE B 1 249 ? 17.375 9.531 -32.031 1 97.38 249 PHE B C 1
ATOM 6139 O O . PHE B 1 249 ? 17.422 8.344 -32.344 1 97.38 249 PHE B O 1
ATOM 6146 N N . PRO B 1 250 ? 18.328 10.367 -32.344 1 97.75 250 PRO B N 1
ATOM 6147 C CA . PRO B 1 250 ? 19.516 9.898 -33.062 1 97.75 250 PRO B CA 1
ATOM 6148 C C . PRO B 1 250 ? 20.406 8.992 -32.188 1 97.75 250 PRO B C 1
ATOM 6150 O O . PRO B 1 250 ? 20.641 9.289 -31.016 1 97.75 250 PRO B O 1
ATOM 6153 N N . LEU B 1 251 ? 20.797 7.953 -32.812 1 97.81 251 LEU B N 1
ATOM 6154 C CA . LEU B 1 251 ? 21.781 7.09 -32.156 1 97.81 251 LEU B CA 1
ATOM 6155 C C . LEU B 1 251 ? 23.188 7.645 -32.344 1 97.81 251 LEU B C 1
ATOM 6157 O O . LEU B 1 251 ? 23.594 7.973 -33.469 1 97.81 251 LEU B O 1
ATOM 6161 N N . ILE B 1 252 ? 23.844 7.719 -31.25 1 97.5 252 ILE B N 1
ATOM 6162 C CA . ILE B 1 252 ? 25.188 8.297 -31.312 1 97.5 252 ILE B CA 1
ATOM 6163 C C . ILE B 1 252 ? 26.219 7.234 -30.938 1 97.5 252 ILE B C 1
ATOM 6165 O O . ILE B 1 252 ? 26.094 6.559 -29.922 1 97.5 252 ILE B O 1
ATOM 6169 N N . ASN B 1 253 ? 27.125 7.047 -31.781 1 96.25 253 ASN B N 1
ATOM 6170 C CA . ASN B 1 253 ? 28.328 6.266 -31.531 1 96.25 253 ASN B CA 1
ATOM 6171 C C . ASN B 1 253 ? 29.547 7.164 -31.344 1 96.25 253 ASN B C 1
ATOM 6173 O O . ASN B 1 253 ? 30.125 7.648 -32.312 1 96.25 253 ASN B O 1
ATOM 6177 N N . ALA B 1 254 ? 29.969 7.27 -30.172 1 92.81 254 ALA B N 1
ATOM 6178 C CA . ALA B 1 254 ? 31.016 8.227 -29.844 1 92.81 254 ALA B CA 1
ATOM 6179 C C . ALA B 1 254 ? 32.312 7.891 -30.562 1 92.81 254 ALA B C 1
ATOM 6181 O O . ALA B 1 254 ? 33.031 8.789 -31 1 92.81 254 ALA B O 1
ATOM 6182 N N . LYS B 1 255 ? 32.656 6.637 -30.625 1 92.19 255 LYS B N 1
ATOM 6183 C CA . LYS B 1 255 ? 33.875 6.211 -31.297 1 92.19 255 LYS B CA 1
ATOM 6184 C C . LYS B 1 255 ? 33.844 6.555 -32.781 1 92.19 255 LYS B C 1
ATOM 6186 O O . LYS B 1 255 ? 34.812 7.062 -33.344 1 92.19 255 LYS B O 1
ATOM 6191 N N . LYS B 1 256 ? 32.781 6.262 -33.406 1 91.94 256 LYS B N 1
ATOM 6192 C CA . LYS B 1 256 ? 32.594 6.574 -34.844 1 91.94 256 LYS B CA 1
ATOM 6193 C C . LYS B 1 256 ? 32.594 8.086 -35.062 1 91.94 256 LYS B C 1
ATOM 6195 O O . LYS B 1 256 ? 33.125 8.57 -36.062 1 91.94 256 LYS B O 1
ATOM 6200 N N . ALA B 1 257 ? 31.953 8.812 -34.219 1 91.88 257 ALA B N 1
ATOM 6201 C CA . ALA B 1 257 ? 31.891 10.273 -34.312 1 91.88 257 ALA B CA 1
ATOM 6202 C C . ALA B 1 257 ? 33.281 10.891 -34.25 1 91.88 257 ALA B C 1
ATOM 6204 O O . ALA B 1 257 ? 33.594 11.867 -34.938 1 91.88 257 ALA B O 1
ATOM 6205 N N . ALA B 1 258 ? 34.062 10.328 -33.406 1 91 258 ALA B N 1
ATOM 6206 C CA . ALA B 1 258 ? 35.438 10.828 -33.25 1 91 258 ALA B CA 1
ATOM 6207 C C . ALA B 1 258 ? 36.281 10.562 -34.469 1 91 258 ALA B C 1
ATOM 6209 O O . ALA B 1 258 ? 37.125 11.375 -34.844 1 91 258 ALA B O 1
ATOM 6210 N N . LYS B 1 259 ? 36.094 9.469 -35.094 1 89.31 259 LYS B N 1
ATOM 6211 C CA . LYS B 1 259 ? 36.875 9.047 -36.25 1 89.31 259 LYS B CA 1
ATOM 6212 C C . LYS B 1 259 ? 36.469 9.82 -37.5 1 89.31 259 LYS B C 1
ATOM 6214 O O . LYS B 1 259 ? 37.312 10.18 -38.312 1 89.31 259 LYS B O 1
ATOM 6219 N N . LYS B 1 260 ? 35.25 9.906 -37.781 1 83.81 260 LYS B N 1
ATOM 6220 C CA . LYS B 1 260 ? 34.719 10.484 -39.031 1 83.81 260 LYS B CA 1
ATOM 6221 C C . LYS B 1 260 ? 34.719 12.016 -38.969 1 83.81 260 LYS B C 1
ATOM 6223 O O . LYS B 1 260 ? 34.375 12.68 -39.938 1 83.81 260 LYS B O 1
ATOM 6228 N N . SER B 1 261 ? 35.344 12.492 -38.25 1 66.94 261 SER B N 1
ATOM 6229 C CA . SER B 1 261 ? 35.5 13.938 -38.219 1 66.94 261 SER B CA 1
ATOM 6230 C C . SER B 1 261 ? 34.375 14.656 -38.906 1 66.94 261 SER B C 1
ATOM 6232 O O . SER B 1 261 ? 33.594 14.031 -39.625 1 66.94 261 SER B O 1
ATOM 6234 N N . GLY B 1 262 ? 33.875 15.961 -38.594 1 78.31 262 GLY B N 1
ATOM 6235 C CA . GLY B 1 262 ? 32.906 16.938 -39.062 1 78.31 262 GLY B CA 1
ATOM 6236 C C . GLY B 1 262 ? 31.812 16.328 -39.906 1 78.31 262 GLY B C 1
ATOM 6237 O O . GLY B 1 262 ? 30.719 16.906 -40.031 1 78.31 262 GLY B O 1
ATOM 6238 N N . SER B 1 263 ? 31.938 14.859 -40.531 1 88.25 263 SER B N 1
ATOM 6239 C CA . SER B 1 263 ? 30.938 14.312 -41.469 1 88.25 263 SER B CA 1
ATOM 6240 C C . SER B 1 263 ? 29.953 13.398 -40.719 1 88.25 263 SER B C 1
ATOM 6242 O O . SER B 1 263 ? 28.922 13.023 -41.281 1 88.25 263 SER B O 1
ATOM 6244 N N . TYR B 1 264 ? 30.141 13.039 -39.469 1 92.5 264 TYR B N 1
ATOM 6245 C CA . TYR B 1 264 ? 29.281 12.141 -38.688 1 92.5 264 TYR B CA 1
ATOM 6246 C C . TYR B 1 264 ? 27.984 12.836 -38.281 1 92.5 264 TYR B C 1
ATOM 6248 O O . TYR B 1 264 ? 28.016 13.938 -37.75 1 92.5 264 TYR B O 1
ATOM 6256 N N . LYS B 1 265 ? 26.906 12.25 -38.625 1 92.94 265 LYS B N 1
ATOM 6257 C CA . LYS B 1 265 ? 25.609 12.773 -38.156 1 92.94 265 LYS B CA 1
ATOM 6258 C C . LYS B 1 265 ? 25.031 11.914 -37.031 1 92.94 265 LYS B C 1
ATOM 6260 O O . LYS B 1 265 ? 24.859 12.391 -35.906 1 92.94 265 LYS B O 1
ATOM 6265 N N . ASN B 1 266 ? 24.75 10.656 -37.344 1 96.31 266 ASN B N 1
ATOM 6266 C CA . ASN B 1 266 ? 24.25 9.664 -36.406 1 96.31 266 ASN B CA 1
ATOM 6267 C C . ASN B 1 266 ? 24.375 8.242 -36.938 1 96.31 266 ASN B C 1
ATOM 6269 O O . ASN B 1 266 ? 24.797 8.055 -38.094 1 96.31 266 ASN B O 1
ATOM 6273 N N . SER B 1 267 ? 24.125 7.266 -36.188 1 97.25 267 SER B N 1
ATOM 6274 C CA . SER B 1 267 ? 24.203 5.863 -36.562 1 97.25 267 SER B CA 1
ATOM 6275 C C . SER B 1 267 ? 22.812 5.254 -36.719 1 97.25 267 SER B C 1
ATOM 6277 O O . SER B 1 267 ? 22.609 4.082 -36.406 1 97.25 267 SER B O 1
ATOM 6279 N N . GLY B 1 268 ? 21.922 6.098 -37.062 1 97.56 268 GLY B N 1
ATOM 6280 C CA . GLY B 1 268 ? 20.531 5.711 -37.188 1 97.56 268 GLY B CA 1
ATOM 6281 C C . GLY B 1 268 ? 19.594 6.523 -36.312 1 97.56 268 GLY B C 1
ATOM 6282 O O . GLY B 1 268 ? 20.062 7.324 -35.5 1 97.56 268 GLY B O 1
ATOM 6283 N N . VAL B 1 269 ? 18.359 6.395 -36.594 1 98.19 269 VAL B N 1
ATOM 6284 C CA . VAL B 1 269 ? 17.375 7.152 -35.812 1 98.19 269 VAL B CA 1
ATOM 6285 C C . VAL B 1 269 ? 16.312 6.203 -35.281 1 98.19 269 VAL B C 1
ATOM 6287 O O . VAL B 1 269 ? 15.828 5.316 -35.969 1 98.19 269 VAL B O 1
ATOM 6290 N N . ILE B 1 270 ? 16.078 6.41 -34 1 98.06 270 ILE B N 1
ATOM 6291 C CA . ILE B 1 270 ? 15.055 5.609 -33.344 1 98.06 270 ILE B CA 1
ATOM 6292 C C . ILE B 1 270 ? 13.789 6.449 -33.156 1 98.06 270 ILE B C 1
ATOM 6294 O O . ILE B 1 270 ? 13.867 7.594 -32.688 1 98.06 270 ILE B O 1
ATOM 6298 N N . THR B 1 271 ? 12.664 5.836 -33.5 1 97.5 271 THR B N 1
ATOM 6299 C CA . THR B 1 271 ? 11.391 6.539 -33.406 1 97.5 271 THR B CA 1
ATOM 6300 C C . THR B 1 271 ? 10.43 5.793 -32.5 1 97.5 271 THR B C 1
ATOM 6302 O O . THR B 1 271 ? 10.234 4.586 -32.625 1 97.5 271 THR B O 1
ATOM 6305 N N . PHE B 1 272 ? 9.898 6.574 -31.516 1 95.5 272 PHE B N 1
ATOM 6306 C CA . PHE B 1 272 ? 8.805 6.035 -30.719 1 95.5 272 PHE B CA 1
ATOM 6307 C C . PHE B 1 272 ? 7.473 6.199 -31.438 1 95.5 272 PHE B C 1
ATOM 6309 O O . PHE B 1 272 ? 7.059 7.32 -31.75 1 95.5 272 PHE B O 1
ATOM 6316 N N . THR B 1 273 ? 6.801 5.094 -31.75 1 92 273 THR B N 1
ATOM 6317 C CA . THR B 1 273 ? 5.574 5.148 -32.531 1 92 273 THR B CA 1
ATOM 6318 C C . THR B 1 273 ? 4.348 5.047 -31.641 1 92 273 THR B C 1
ATOM 6320 O O . THR B 1 273 ? 3.252 5.465 -32.031 1 92 273 THR B O 1
ATOM 6323 N N . ASP B 1 274 ? 4.477 4.426 -30.516 1 90.5 274 ASP B N 1
ATOM 6324 C CA . ASP B 1 274 ? 3.416 4.324 -29.531 1 90.5 274 ASP B CA 1
ATOM 6325 C C . ASP B 1 274 ? 3.992 4.324 -28.109 1 90.5 274 ASP B C 1
ATOM 6327 O O . ASP B 1 274 ? 4.977 3.631 -27.828 1 90.5 274 ASP B O 1
ATOM 6331 N N . CYS B 1 275 ? 3.467 5.242 -27.344 1 91.56 275 CYS B N 1
ATOM 6332 C CA . CYS B 1 275 ? 3.871 5.305 -25.938 1 91.56 275 CYS B CA 1
ATOM 6333 C C . CYS B 1 275 ? 2.697 5.695 -25.047 1 91.56 275 CYS B C 1
ATOM 6335 O O . CYS B 1 275 ? 2.037 6.707 -25.297 1 91.56 275 CYS B O 1
ATOM 6337 N N . ARG B 1 276 ? 2.439 4.891 -24.031 1 90.81 276 ARG B N 1
ATOM 6338 C CA . ARG B 1 276 ? 1.355 5.246 -23.109 1 90.81 276 ARG B CA 1
ATOM 6339 C C . ARG B 1 276 ? 1.52 4.551 -21.766 1 90.81 276 ARG B C 1
ATOM 6341 O O . ARG B 1 276 ? 2.238 3.557 -21.656 1 90.81 276 ARG B O 1
ATOM 6348 N N . LEU B 1 277 ? 0.923 5.141 -20.797 1 90 277 LEU B N 1
ATOM 6349 C CA . LEU B 1 277 ? 0.794 4.516 -19.484 1 90 277 LEU B CA 1
ATOM 6350 C C . LEU B 1 277 ? -0.483 3.686 -19.391 1 90 277 LEU B C 1
ATOM 6352 O O . LEU B 1 277 ? -1.571 4.18 -19.703 1 90 277 LEU B O 1
ATOM 6356 N N . VAL B 1 278 ? -0.24 2.412 -19.078 1 86.06 278 VAL B N 1
ATOM 6357 C CA . VAL B 1 278 ? -1.377 1.505 -18.953 1 86.06 278 VAL B CA 1
ATOM 6358 C C . VAL B 1 278 ? -1.527 1.039 -17.516 1 86.06 278 VAL B C 1
ATOM 6360 O O . VAL B 1 278 ? -0.555 0.607 -16.891 1 86.06 278 VAL B O 1
ATOM 6363 N N . GLY B 1 279 ? -2.746 1.175 -17.031 1 85 279 GLY B N 1
ATOM 6364 C CA . GLY B 1 279 ? -2.984 0.695 -15.688 1 85 279 GLY B CA 1
ATOM 6365 C C . GLY B 1 279 ? -2.756 -0.797 -15.531 1 85 279 GLY B C 1
ATOM 6366 O O . GLY B 1 279 ? -3.125 -1.58 -16.406 1 85 279 GLY B O 1
ATOM 6367 N N . GLN B 1 280 ? -2.029 -1.141 -14.453 1 85.44 280 GLN B N 1
ATOM 6368 C CA . GLN B 1 280 ? -1.927 -2.561 -14.125 1 85.44 280 GLN B CA 1
ATOM 6369 C C . GLN B 1 280 ? -3.25 -3.1 -13.594 1 85.44 280 GLN B C 1
ATOM 6371 O O . GLN B 1 280 ? -3.9 -2.457 -12.766 1 85.44 280 GLN B O 1
ATOM 6376 N N . PRO B 1 281 ? -3.645 -4.266 -14.156 1 85.44 281 PRO B N 1
ATOM 6377 C CA . PRO B 1 281 ? -4.875 -4.836 -13.602 1 85.44 281 PRO B CA 1
ATOM 6378 C C . PRO B 1 281 ? -4.77 -5.117 -12.102 1 85.44 281 PRO B C 1
ATOM 6380 O O . PRO B 1 281 ? -3.719 -5.555 -11.625 1 85.44 281 PRO B O 1
ATOM 6383 N N . THR B 1 282 ? -5.809 -4.801 -11.406 1 88.69 282 THR B N 1
ATOM 6384 C CA . THR B 1 282 ? -5.867 -5.059 -9.977 1 88.69 282 THR B CA 1
ATOM 6385 C C . THR B 1 282 ? -6.738 -6.277 -9.68 1 88.69 282 THR B C 1
ATOM 6387 O O . THR B 1 282 ? -7.438 -6.773 -10.562 1 88.69 282 THR B O 1
ATOM 6390 N N . PHE B 1 283 ? -6.656 -6.758 -8.422 1 91.44 283 PHE B N 1
ATOM 6391 C CA . PHE B 1 283 ? -7.496 -7.855 -7.961 1 91.44 283 PHE B CA 1
ATOM 6392 C C . PHE B 1 283 ? -8.977 -7.523 -8.148 1 91.44 283 PHE B C 1
ATOM 6394 O O . PHE B 1 283 ? -9.742 -8.352 -8.641 1 91.44 283 PHE B O 1
ATOM 6401 N N . ILE B 1 284 ? -9.367 -6.34 -7.848 1 90.06 284 ILE B N 1
ATOM 6402 C CA . ILE B 1 284 ? -10.75 -5.887 -7.938 1 90.06 284 ILE B CA 1
ATOM 6403 C C . ILE B 1 284 ? -11.18 -5.852 -9.406 1 90.06 284 ILE B C 1
ATOM 6405 O O . ILE B 1 284 ? -12.336 -6.152 -9.719 1 90.06 284 ILE B O 1
ATOM 6409 N N . ASP B 1 285 ? -10.312 -5.543 -10.297 1 88.69 285 ASP B N 1
ATOM 6410 C CA . ASP B 1 285 ? -10.633 -5.555 -11.719 1 88.69 285 ASP B CA 1
ATOM 6411 C C . ASP B 1 285 ? -11.109 -6.938 -12.164 1 88.69 285 ASP B C 1
ATOM 6413 O O . ASP B 1 285 ? -12.062 -7.051 -12.938 1 88.69 285 ASP B O 1
ATOM 6417 N N . TYR B 1 286 ? -10.414 -7.902 -11.695 1 90.94 286 TYR B N 1
ATOM 6418 C CA . TYR B 1 286 ? -10.797 -9.258 -12.078 1 90.94 286 TYR B CA 1
ATOM 6419 C C . TYR B 1 286 ? -12.141 -9.633 -11.484 1 90.94 286 TYR B C 1
ATOM 6421 O O . TYR B 1 286 ? -12.984 -10.234 -12.156 1 90.94 286 TYR B O 1
ATOM 6429 N N . LEU B 1 287 ? -12.359 -9.352 -10.258 1 90.25 287 LEU B N 1
ATOM 6430 C CA . LEU B 1 287 ? -13.633 -9.648 -9.617 1 90.25 287 LEU B CA 1
ATOM 6431 C C . LEU B 1 287 ? -14.781 -8.953 -10.344 1 90.25 287 LEU B C 1
ATOM 6433 O O . LEU B 1 287 ? -15.789 -9.578 -10.672 1 90.25 287 LEU B O 1
ATOM 6437 N N . SER B 1 288 ? -14.609 -7.703 -10.578 1 85.69 288 SER B N 1
ATOM 6438 C CA . SER B 1 288 ? -15.648 -6.93 -11.242 1 85.69 288 SER B CA 1
ATOM 6439 C C . SER B 1 288 ? -15.859 -7.402 -12.672 1 85.69 288 SER B C 1
ATOM 6441 O O . SER B 1 288 ? -16.938 -7.23 -13.242 1 85.69 288 SER B O 1
ATOM 6443 N N . GLY B 1 289 ? -14.844 -7.91 -13.242 1 86.12 289 GLY B N 1
ATOM 6444 C CA . GLY B 1 289 ? -14.938 -8.461 -14.586 1 86.12 289 GLY B CA 1
ATOM 6445 C C . GLY B 1 289 ? -15.633 -9.812 -14.625 1 86.12 289 GLY B C 1
ATOM 6446 O O . GLY B 1 289 ? -15.852 -10.367 -15.703 1 86.12 289 GLY B O 1
ATOM 6447 N N . GLY B 1 290 ? -15.867 -10.32 -13.484 1 87.38 290 GLY B N 1
ATOM 6448 C CA . GLY B 1 290 ? -16.641 -11.562 -13.438 1 87.38 290 GLY B CA 1
ATOM 6449 C C . GLY B 1 290 ? -15.797 -12.766 -13.047 1 87.38 290 GLY B C 1
ATOM 6450 O O . GLY B 1 290 ? -16.266 -13.906 -13.148 1 87.38 290 GLY B O 1
ATOM 6451 N N . CYS B 1 291 ? -14.617 -12.508 -12.727 1 91.69 291 CYS B N 1
ATOM 6452 C CA . CYS B 1 291 ? -13.812 -13.641 -12.258 1 91.69 291 CYS B CA 1
ATOM 6453 C C . CYS B 1 291 ? -14.414 -14.258 -11.008 1 91.69 291 CYS B C 1
ATOM 6455 O O . CYS B 1 291 ? -14.602 -13.57 -10 1 91.69 291 CYS B O 1
ATOM 6457 N N . GLU B 1 292 ? -14.656 -15.508 -11.078 1 93 292 GLU B N 1
ATOM 6458 C CA . GLU B 1 292 ? -15.242 -16.219 -9.945 1 93 292 GLU B CA 1
ATOM 6459 C C . GLU B 1 292 ? -14.164 -16.859 -9.086 1 93 292 GLU B C 1
ATOM 6461 O O . GLU B 1 292 ? -13.148 -17.344 -9.602 1 93 292 GLU B O 1
ATOM 6466 N N . ILE B 1 293 ? -14.43 -16.859 -7.805 1 95.19 293 ILE B N 1
ATOM 6467 C CA . ILE B 1 293 ? -13.578 -17.578 -6.875 1 95.19 293 ILE B CA 1
ATOM 6468 C C . ILE B 1 293 ? -14.305 -18.844 -6.383 1 95.19 293 ILE B C 1
ATOM 6470 O O . ILE B 1 293 ? -15.289 -18.734 -5.652 1 95.19 293 ILE B O 1
ATOM 6474 N N . ASN B 1 294 ? -13.758 -19.922 -6.812 1 95.19 294 ASN B N 1
ATOM 6475 C CA . ASN B 1 294 ? -14.352 -21.203 -6.469 1 95.19 294 ASN B CA 1
ATOM 6476 C C . ASN B 1 294 ? -13.656 -21.844 -5.27 1 95.19 294 ASN B C 1
ATOM 6478 O O . ASN B 1 294 ? -12.43 -21.797 -5.164 1 95.19 294 ASN B O 1
ATOM 6482 N N . LEU B 1 295 ? -14.5 -22.406 -4.383 1 97.06 295 LEU B N 1
ATOM 6483 C CA . LEU B 1 295 ? -13.961 -23.062 -3.195 1 97.06 295 LEU B CA 1
ATOM 6484 C C . LEU B 1 295 ? -14.133 -24.578 -3.285 1 97.06 295 LEU B C 1
ATOM 6486 O O . LEU B 1 295 ? -15.195 -25.062 -3.691 1 97.06 295 LEU B O 1
ATOM 6490 N N . MET B 1 296 ? -13.102 -25.312 -3.047 1 97.88 296 MET B N 1
ATOM 6491 C CA . MET B 1 296 ? -13.094 -26.75 -2.801 1 97.88 296 MET B CA 1
ATOM 6492 C C . MET B 1 296 ? -12.633 -27.062 -1.381 1 97.88 296 MET B C 1
ATOM 6494 O O . MET B 1 296 ? -11.68 -26.453 -0.887 1 97.88 296 MET B O 1
ATOM 6498 N N . VAL B 1 297 ? -13.328 -27.953 -0.707 1 98.56 297 VAL B N 1
ATOM 6499 C CA . VAL B 1 297 ? -12.977 -28.281 0.673 1 98.56 297 VAL B CA 1
ATOM 6500 C C . VAL B 1 297 ? -12.562 -29.75 0.772 1 98.56 297 VAL B C 1
ATOM 6502 O O . VAL B 1 297 ? -13.281 -30.625 0.304 1 98.56 297 VAL B O 1
ATOM 6505 N N . ALA B 1 298 ? -11.422 -30.016 1.293 1 98.69 298 ALA B N 1
ATOM 6506 C CA . ALA B 1 298 ? -10.93 -31.359 1.544 1 98.69 298 ALA B CA 1
ATOM 6507 C C . ALA B 1 298 ? -10.836 -31.641 3.041 1 98.69 298 ALA B C 1
ATOM 6509 O O . ALA B 1 298 ? -10.094 -30.969 3.758 1 98.69 298 ALA B O 1
ATOM 6510 N N . ILE B 1 299 ? -11.477 -32.656 3.508 1 98.38 299 ILE B N 1
ATOM 6511 C CA . ILE B 1 299 ? -11.57 -32.969 4.926 1 98.38 299 ILE B CA 1
ATOM 6512 C C . ILE B 1 299 ? -10.727 -34.188 5.234 1 98.38 299 ILE B C 1
ATOM 6514 O O . ILE B 1 299 ? -10.812 -35.219 4.535 1 98.38 299 ILE B O 1
ATOM 6518 N N . ASP B 1 300 ? -9.938 -34.156 6.262 1 98.06 300 ASP B N 1
ATOM 6519 C CA . ASP B 1 300 ? -9.039 -35.25 6.68 1 98.06 300 ASP B CA 1
ATOM 6520 C C . ASP B 1 300 ? -9.805 -36.344 7.406 1 98.06 300 ASP B C 1
ATOM 6522 O O . ASP B 1 300 ? -10.352 -36.125 8.484 1 98.06 300 ASP B O 1
ATOM 6526 N N . CYS B 1 301 ? -9.789 -37.562 6.812 1 97.5 301 CYS B N 1
ATOM 6527 C CA . CYS B 1 301 ? -10.461 -38.719 7.395 1 97.5 301 CYS B CA 1
ATOM 6528 C C . CYS B 1 301 ? -9.445 -39.75 7.871 1 97.5 301 CYS B C 1
ATOM 6530 O O . CYS B 1 301 ? -9.688 -40.938 7.758 1 97.5 301 CYS B O 1
ATOM 6532 N N . THR B 1 302 ? -8.344 -39.281 8.258 1 96 302 THR B N 1
ATOM 6533 C CA . THR B 1 302 ? -7.324 -40.188 8.773 1 96 302 THR B CA 1
ATOM 6534 C C . THR B 1 302 ? -7.617 -40.562 10.227 1 96 302 THR B C 1
ATOM 6536 O O . THR B 1 302 ? -8.242 -39.781 10.961 1 96 302 THR B O 1
ATOM 6539 N N . ALA B 1 303 ? -7.074 -41.688 10.633 1 94.81 303 ALA B N 1
ATOM 6540 C CA . ALA B 1 303 ? -7.391 -42.281 11.938 1 94.81 303 ALA B CA 1
ATOM 6541 C C . ALA B 1 303 ? -6.746 -41.469 13.062 1 94.81 303 ALA B C 1
ATOM 6543 O O . ALA B 1 303 ? -7.145 -41.594 14.227 1 94.81 303 ALA B O 1
ATOM 6544 N N . SER B 1 304 ? -5.73 -40.719 12.797 1 93.75 304 SER B N 1
ATOM 6545 C CA . SER B 1 304 ? -5.074 -39.906 13.812 1 93.75 304 SER B CA 1
ATOM 6546 C C . SER B 1 304 ? -6.047 -38.906 14.43 1 93.75 304 SER B C 1
ATOM 6548 O O . SER B 1 304 ? -5.793 -38.375 15.516 1 93.75 304 SER B O 1
ATOM 6550 N N . ASN B 1 305 ? -7.191 -38.594 13.812 1 95.44 305 ASN B N 1
ATOM 6551 C CA . ASN B 1 305 ? -8.203 -37.656 14.328 1 95.44 305 ASN B CA 1
ATOM 6552 C C . ASN B 1 305 ? -8.938 -38.25 15.531 1 95.44 305 ASN B C 1
ATOM 6554 O O . ASN B 1 305 ? -9.539 -37.5 16.312 1 95.44 305 ASN B O 1
ATOM 6558 N N . GLY B 1 306 ? -8.891 -39.562 15.633 1 93.81 306 GLY B N 1
ATOM 6559 C CA . GLY B 1 306 ? -9.664 -40.25 16.672 1 93.81 306 GLY B CA 1
ATOM 6560 C C . GLY B 1 306 ? -11.086 -40.562 16.234 1 93.81 306 GLY B C 1
ATOM 6561 O O . GLY B 1 306 ? -11.602 -39.969 15.289 1 93.81 306 GLY B O 1
ATOM 6562 N N . SER B 1 307 ? -11.688 -41.438 16.922 1 92.88 307 SER B N 1
ATOM 6563 C CA . SER B 1 307 ? -13.055 -41.844 16.609 1 92.88 307 SER B CA 1
ATOM 6564 C C . SER B 1 307 ? -14.039 -40.688 16.844 1 92.88 307 SER B C 1
ATOM 6566 O O . SER B 1 307 ? -14.094 -40.125 17.938 1 92.88 307 SER B O 1
ATOM 6568 N N . PRO B 1 308 ? -14.828 -40.406 15.859 1 92.44 308 PRO B N 1
ATOM 6569 C CA . PRO B 1 308 ? -15.711 -39.25 15.93 1 92.44 308 PRO B CA 1
ATOM 6570 C C . PRO B 1 308 ? -16.688 -39.312 17.094 1 92.44 308 PRO B C 1
ATOM 6572 O O . PRO B 1 308 ? -17.266 -38.281 17.484 1 92.44 308 PRO B O 1
ATOM 6575 N N . SER B 1 309 ? -16.891 -40.469 17.609 1 90.62 309 SER B N 1
ATOM 6576 C CA . SER B 1 309 ? -17.875 -40.656 18.672 1 90.62 309 SER B CA 1
ATOM 6577 C C . SER B 1 309 ? -17.297 -40.281 20.031 1 90.62 309 SER B C 1
ATOM 6579 O O . SER B 1 309 ? -18.031 -40.125 21 1 90.62 309 SER B O 1
ATOM 6581 N N . THR B 1 310 ? -16.016 -40.062 20.078 1 92.69 310 THR B N 1
ATOM 6582 C CA . THR B 1 310 ? -15.359 -39.75 21.344 1 92.69 310 THR B CA 1
ATOM 6583 C C . THR B 1 310 ? -15.117 -38.25 21.453 1 92.69 310 THR B C 1
ATOM 6585 O O . THR B 1 310 ? -14.781 -37.594 20.469 1 92.69 310 THR B O 1
ATOM 6588 N N . SER B 1 311 ? -15.195 -37.781 22.641 1 91.19 311 SER B N 1
ATOM 6589 C CA . SER B 1 311 ? -15.086 -36.344 22.891 1 91.19 311 SER B CA 1
ATOM 6590 C C . SER B 1 311 ? -13.656 -35.844 22.672 1 91.19 311 SER B C 1
ATOM 6592 O O . SER B 1 311 ? -13.43 -34.656 22.469 1 91.19 311 SER B O 1
ATOM 6594 N N . THR B 1 312 ? -12.719 -36.688 22.672 1 92.38 312 THR B N 1
ATOM 6595 C CA . THR B 1 312 ? -11.328 -36.312 22.469 1 92.38 312 THR B CA 1
ATOM 6596 C C . THR B 1 312 ? -10.977 -36.281 20.984 1 92.38 312 THR B C 1
ATOM 6598 O O . THR B 1 312 ? -9.883 -35.844 20.609 1 92.38 312 THR B O 1
ATOM 6601 N N . SER B 1 313 ? -11.93 -36.719 20.203 1 95.19 313 SER B N 1
ATOM 6602 C CA . SER B 1 313 ? -11.719 -36.719 18.75 1 95.19 313 SER B CA 1
ATOM 6603 C C . SER B 1 313 ? -11.688 -35.312 18.188 1 95.19 313 SER B C 1
ATOM 6605 O O . SER B 1 313 ? -12.453 -34.438 18.625 1 95.19 313 SER B O 1
ATOM 6607 N N . LEU B 1 314 ? -10.852 -35.094 17.219 1 95.88 314 LEU B N 1
ATOM 6608 C CA . LEU B 1 314 ? -10.805 -33.812 16.547 1 95.88 314 LEU B CA 1
ATOM 6609 C C . LEU B 1 314 ? -12.031 -33.594 15.656 1 95.88 314 LEU B C 1
ATOM 6611 O O . LEU B 1 314 ? -12.328 -32.469 15.242 1 95.88 314 LEU B O 1
ATOM 6615 N N . HIS B 1 315 ? -12.719 -34.75 15.375 1 96.31 315 HIS B N 1
ATOM 6616 C CA . HIS B 1 315 ? -13.953 -34.688 14.594 1 96.31 315 HIS B CA 1
ATOM 6617 C C . HIS B 1 315 ? -15.18 -34.656 15.5 1 96.31 315 HIS B C 1
ATOM 6619 O O . HIS B 1 315 ? -16.312 -34.656 15.023 1 96.31 315 HIS B O 1
ATOM 6625 N N . TYR B 1 316 ? -14.922 -34.719 16.812 1 94 316 TYR B N 1
ATOM 6626 C CA . TYR B 1 316 ? -16.078 -34.594 17.688 1 94 316 TYR B CA 1
ATOM 6627 C C . TYR B 1 316 ? -16.812 -33.281 17.438 1 94 316 TYR B C 1
ATOM 6629 O O . TYR B 1 316 ? -16.203 -32.188 17.5 1 94 316 TYR B O 1
ATOM 6637 N N . HIS B 1 317 ? -18.062 -33.344 17.156 1 90.94 317 HIS B N 1
ATOM 6638 C CA . HIS B 1 317 ? -18.828 -32.219 16.656 1 90.94 317 HIS B CA 1
ATOM 6639 C C . HIS B 1 317 ? -20.281 -32.281 17.125 1 90.94 317 HIS B C 1
ATOM 6641 O O . HIS B 1 317 ? -20.969 -33.281 16.875 1 90.94 317 HIS B O 1
ATOM 6647 N N . THR B 1 318 ? -20.719 -31.25 17.812 1 87.81 318 THR B N 1
ATOM 6648 C CA . THR B 1 318 ? -22.109 -31.062 18.203 1 87.81 318 THR B CA 1
ATOM 6649 C C . THR B 1 318 ? -22.562 -29.641 17.906 1 87.81 318 THR B C 1
ATOM 6651 O O . THR B 1 318 ? -21.734 -28.75 17.703 1 87.81 318 THR B O 1
ATOM 6654 N N . PRO B 1 319 ? -23.875 -29.469 17.812 1 85.5 319 PRO B N 1
ATOM 6655 C CA . PRO B 1 319 ? -24.375 -28.109 17.547 1 85.5 319 PRO B CA 1
ATOM 6656 C C . PRO B 1 319 ? -23.891 -27.094 18.578 1 85.5 319 PRO B C 1
ATOM 6658 O O . PRO B 1 319 ? -23.609 -25.953 18.234 1 85.5 319 PRO B O 1
ATOM 6661 N N . SER B 1 320 ? -23.734 -27.516 19.781 1 88.38 320 SER B N 1
ATOM 6662 C CA . SER B 1 320 ? -23.312 -26.609 20.844 1 88.38 320 SER B CA 1
ATOM 6663 C C . SER B 1 320 ? -21.797 -26.5 20.906 1 88.38 320 SER B C 1
ATOM 6665 O O . SER B 1 320 ? -21.266 -25.516 21.438 1 88.38 320 SER B O 1
ATOM 6667 N N . HIS B 1 321 ? -21.203 -27.5 20.391 1 89.81 321 HIS B N 1
ATOM 6668 C CA . HIS B 1 321 ? -19.75 -27.5 20.375 1 89.81 321 HIS B CA 1
ATOM 6669 C C . HIS B 1 321 ? -19.219 -27.906 19 1 89.81 321 HIS B C 1
ATOM 6671 O O . HIS B 1 321 ? -18.75 -29.047 18.812 1 89.81 321 HIS B O 1
ATOM 6677 N N . PRO B 1 322 ? -19.188 -26.969 18.188 1 93.5 322 PRO B N 1
ATOM 6678 C CA . PRO B 1 322 ? -18.672 -27.297 16.859 1 93.5 322 PRO B CA 1
ATOM 6679 C C . PRO B 1 322 ? -17.188 -27.656 16.859 1 93.5 322 PRO B C 1
ATOM 6681 O O . PRO B 1 322 ? -16.422 -27.078 17.625 1 93.5 322 PRO B O 1
ATOM 6684 N N . SER B 1 323 ? -16.844 -28.609 16.047 1 95.31 323 SER B N 1
ATOM 6685 C CA . SER B 1 323 ? -15.445 -29.016 15.922 1 95.31 323 SER B CA 1
ATOM 6686 C C . SER B 1 323 ? -14.609 -27.922 15.258 1 95.31 323 SER B C 1
ATOM 6688 O O . SER B 1 323 ? -15.156 -26.984 14.688 1 95.31 323 SER B O 1
ATOM 6690 N N . GLN B 1 324 ? -13.281 -28.047 15.383 1 95.69 324 GLN B N 1
ATOM 6691 C CA . GLN B 1 324 ? -12.391 -27.109 14.695 1 95.69 324 GLN B CA 1
ATOM 6692 C C . GLN B 1 324 ? -12.562 -27.203 13.18 1 95.69 324 GLN B C 1
ATOM 6694 O O . GLN B 1 324 ? -12.414 -26.203 12.477 1 95.69 324 GLN B O 1
ATOM 6699 N N . TYR B 1 325 ? -12.883 -28.438 12.688 1 97.31 325 TYR B N 1
ATOM 6700 C CA . TYR B 1 325 ? -13.195 -28.609 11.273 1 97.31 325 TYR B CA 1
ATOM 6701 C C . TYR B 1 325 ? -14.375 -27.734 10.867 1 97.31 325 TYR B C 1
ATOM 6703 O O . TYR B 1 325 ? -14.273 -26.953 9.922 1 97.31 325 TYR B O 1
ATOM 6711 N N . ALA B 1 326 ? -15.383 -27.844 11.617 1 96.75 326 ALA B N 1
ATOM 6712 C CA . ALA B 1 326 ? -16.609 -27.109 11.312 1 96.75 326 ALA B CA 1
ATOM 6713 C C . ALA B 1 326 ? -16.375 -25.594 11.406 1 96.75 326 ALA B C 1
ATOM 6715 O O . ALA B 1 326 ? -16.828 -24.844 10.539 1 96.75 326 ALA B O 1
ATOM 6716 N N . LYS B 1 327 ? -15.711 -25.203 12.406 1 96.12 327 LYS B N 1
ATOM 6717 C CA . LYS B 1 327 ? -15.422 -23.797 12.594 1 96.12 327 LYS B CA 1
ATOM 6718 C C . LYS B 1 327 ? -14.594 -23.234 11.438 1 96.12 327 LYS B C 1
ATOM 6720 O O . LYS B 1 327 ? -14.844 -22.125 10.969 1 96.12 327 LYS B O 1
ATOM 6725 N N . SER B 1 328 ? -13.617 -24 11.031 1 97 328 SER B N 1
ATOM 6726 C CA . SER B 1 328 ? -12.758 -23.594 9.922 1 97 328 SER B CA 1
ATOM 6727 C C . SER B 1 328 ? -13.547 -23.453 8.625 1 97 328 SER B C 1
ATOM 6729 O O . SER B 1 328 ? -13.398 -22.469 7.898 1 97 328 SER B O 1
ATOM 6731 N N . ILE B 1 329 ? -14.367 -24.438 8.367 1 97.12 329 ILE B N 1
ATOM 6732 C CA . ILE B 1 329 ? -15.203 -24.438 7.172 1 97.12 329 ILE B CA 1
ATOM 6733 C C . ILE B 1 329 ? -16.094 -23.188 7.176 1 97.12 329 ILE B C 1
ATOM 6735 O O . ILE B 1 329 ? -16.188 -22.484 6.176 1 97.12 329 ILE B O 1
ATOM 6739 N N . PHE B 1 330 ? -16.656 -22.969 8.258 1 95.12 330 PHE B N 1
ATOM 6740 C CA . PHE B 1 330 ? -17.562 -21.828 8.383 1 95.12 330 PHE B CA 1
ATOM 6741 C C . PHE B 1 330 ? -16.812 -20.516 8.18 1 95.12 330 PHE B C 1
ATOM 6743 O O . PHE B 1 330 ? -17.234 -19.656 7.406 1 95.12 330 PHE B O 1
ATOM 6750 N N . SER B 1 331 ? -15.734 -20.359 8.875 1 94.06 331 SER B N 1
ATOM 6751 C CA . SER B 1 331 ? -14.961 -19.125 8.867 1 94.06 331 SER B CA 1
ATOM 6752 C C . SER B 1 331 ? -14.477 -18.797 7.461 1 94.06 331 SER B C 1
ATOM 6754 O O . SER B 1 331 ? -14.703 -17.688 6.969 1 94.06 331 SER B O 1
ATOM 6756 N N . VAL B 1 332 ? -13.844 -19.688 6.781 1 95.88 332 VAL B N 1
ATOM 6757 C CA . VAL B 1 332 ? -13.258 -19.469 5.465 1 95.88 332 VAL B CA 1
ATOM 6758 C C . VAL B 1 332 ? -14.367 -19.391 4.414 1 95.88 332 VAL B C 1
ATOM 6760 O O . VAL B 1 332 ? -14.367 -18.484 3.572 1 95.88 332 VAL B O 1
ATOM 6763 N N . GLY B 1 333 ? -15.289 -20.266 4.488 1 95.5 333 GLY B N 1
ATOM 6764 C CA . GLY B 1 333 ? -16.375 -20.312 3.52 1 95.5 333 GLY B CA 1
ATOM 6765 C C . GLY B 1 333 ? -17.219 -19.047 3.506 1 95.5 333 GLY B C 1
ATOM 6766 O O . GLY B 1 333 ? -17.641 -18.594 2.445 1 95.5 333 GLY B O 1
ATOM 6767 N N . SER B 1 334 ? -17.453 -18.5 4.641 1 92.38 334 SER B N 1
ATOM 6768 C CA . SER B 1 334 ? -18.281 -17.297 4.742 1 92.38 334 SER B CA 1
ATOM 6769 C C . SER B 1 334 ? -17.625 -16.125 4.039 1 92.38 334 SER B C 1
ATOM 6771 O O . SER B 1 334 ? -18.297 -15.297 3.428 1 92.38 334 SER B O 1
ATOM 6773 N N . VAL B 1 335 ? -16.344 -16 4.16 1 93 335 VAL B N 1
ATOM 6774 C CA . VAL B 1 335 ? -15.617 -14.914 3.525 1 93 335 VAL B CA 1
ATOM 6775 C C . VAL B 1 335 ? -15.711 -15.039 2.008 1 93 335 VAL B C 1
ATOM 6777 O O . VAL B 1 335 ? -15.836 -14.039 1.299 1 93 335 VAL B O 1
ATOM 6780 N N . LEU B 1 336 ? -15.727 -16.266 1.485 1 95.31 336 LEU B N 1
ATOM 6781 C CA . LEU B 1 336 ? -15.602 -16.5 0.051 1 95.31 336 LEU B CA 1
ATOM 6782 C C . LEU B 1 336 ? -16.969 -16.531 -0.618 1 95.31 336 LEU B C 1
ATOM 6784 O O . LEU B 1 336 ? -17.078 -16.438 -1.845 1 95.31 336 LEU B O 1
ATOM 6788 N N . ALA B 1 337 ? -18 -16.547 0.104 1 92.12 337 ALA B N 1
ATOM 6789 C CA . ALA B 1 337 ? -19.359 -16.75 -0.379 1 92.12 337 ALA B CA 1
ATOM 6790 C C . ALA B 1 337 ? -19.734 -15.703 -1.423 1 92.12 337 ALA B C 1
ATOM 6792 O O . ALA B 1 337 ? -20.25 -16.047 -2.492 1 92.12 337 ALA B O 1
ATOM 6793 N N . PRO B 1 338 ? -19.438 -14.453 -1.257 1 90.69 338 PRO B N 1
ATOM 6794 C CA . PRO B 1 338 ? -19.891 -13.445 -2.223 1 90.69 338 PRO B CA 1
ATOM 6795 C C . PRO B 1 338 ? -19.172 -13.562 -3.566 1 90.69 338 PRO B C 1
ATOM 6797 O O . PRO B 1 338 ? -19.641 -13.016 -4.57 1 90.69 338 PRO B O 1
ATOM 6800 N N . TYR B 1 339 ? -18.078 -14.219 -3.586 1 92.88 339 TYR B N 1
ATOM 6801 C CA . TYR B 1 339 ? -17.234 -14.219 -4.773 1 92.88 339 TYR B CA 1
ATOM 6802 C C . TYR B 1 339 ? -17.5 -15.453 -5.629 1 92.88 339 TYR B C 1
ATOM 6804 O O . TYR B 1 339 ? -16.906 -15.609 -6.699 1 92.88 339 TYR B O 1
ATOM 6812 N N . ASP B 1 340 ? -18.25 -16.312 -5.07 1 89.31 340 ASP B N 1
ATOM 6813 C CA . ASP B 1 340 ? -18.656 -17.5 -5.797 1 89.31 340 ASP B CA 1
ATOM 6814 C C . ASP B 1 340 ? -20.047 -17.312 -6.422 1 89.31 340 ASP B C 1
ATOM 6816 O O . ASP B 1 340 ? -21.047 -17.281 -5.711 1 89.31 340 ASP B O 1
ATOM 6820 N N . SER B 1 341 ? -20.172 -17.297 -7.699 1 84.06 341 SER B N 1
ATOM 6821 C CA . SER B 1 341 ? -21.406 -16.906 -8.391 1 84.06 341 SER B CA 1
ATOM 6822 C C . SER B 1 341 ? -22.453 -18.016 -8.289 1 84.06 341 SER B C 1
ATOM 6824 O O . SER B 1 341 ? -23.641 -17.719 -8.102 1 84.06 341 SER B O 1
ATOM 6826 N N . ASP B 1 342 ? -22.078 -19.281 -8.438 1 86.38 342 ASP B N 1
ATOM 6827 C CA . ASP B 1 342 ? -23.094 -20.344 -8.43 1 86.38 342 ASP B CA 1
ATOM 6828 C C . ASP B 1 342 ? -23.297 -20.891 -7.02 1 86.38 342 ASP B C 1
ATOM 6830 O O . ASP B 1 342 ? -24.281 -21.578 -6.762 1 86.38 342 ASP B O 1
ATOM 6834 N N . GLY B 1 343 ? -22.312 -20.656 -6.121 1 90.62 343 GLY B N 1
ATOM 6835 C CA . GLY B 1 343 ? -22.469 -21.031 -4.723 1 90.62 343 GLY B CA 1
ATOM 6836 C C . GLY B 1 343 ? -22.234 -22.516 -4.469 1 90.62 343 GLY B C 1
ATOM 6837 O O . GLY B 1 343 ? -22.469 -23 -3.365 1 90.62 343 GLY B O 1
ATOM 6838 N N . ASN B 1 344 ? -21.891 -23.25 -5.477 1 95 344 ASN B N 1
ATOM 6839 C CA . ASN B 1 344 ? -21.641 -24.688 -5.328 1 95 344 ASN B CA 1
ATOM 6840 C C . ASN B 1 344 ? -20.219 -24.953 -4.875 1 95 344 ASN B C 1
ATOM 6842 O O . ASN B 1 344 ? -19.266 -24.375 -5.406 1 95 344 ASN B O 1
ATOM 6846 N N . ILE B 1 345 ? -20.109 -25.828 -3.865 1 97.38 345 ILE B N 1
ATOM 6847 C CA . ILE B 1 345 ? -18.812 -26.141 -3.297 1 97.38 345 ILE B CA 1
ATOM 6848 C C . ILE B 1 345 ? -18.562 -27.656 -3.375 1 97.38 345 ILE B C 1
ATOM 6850 O O . ILE B 1 345 ? -19.406 -28.453 -2.961 1 97.38 345 ILE B O 1
ATOM 6854 N N . GLU B 1 346 ? -17.516 -28.016 -3.982 1 97.62 346 GLU B N 1
ATOM 6855 C CA . GLU B 1 346 ? -17.125 -29.422 -4.004 1 97.62 346 GLU B CA 1
ATOM 6856 C C . GLU B 1 346 ? -16.469 -29.844 -2.691 1 97.62 346 GLU B C 1
ATOM 6858 O O . GLU B 1 346 ? -15.586 -29.156 -2.188 1 97.62 346 GLU B O 1
ATOM 6863 N N . VAL B 1 347 ? -16.906 -30.953 -2.115 1 98.38 347 VAL B N 1
ATOM 6864 C CA . VAL B 1 347 ? -16.375 -31.453 -0.85 1 98.38 347 VAL B CA 1
ATOM 6865 C C . VAL B 1 347 ? -15.688 -32.812 -1.068 1 98.38 347 VAL B C 1
ATOM 6867 O O . VAL B 1 347 ? -16.281 -33.719 -1.646 1 98.38 347 VAL B O 1
ATOM 6870 N N . LEU B 1 348 ? -14.484 -32.906 -0.617 1 98.44 348 LEU B N 1
ATOM 6871 C CA . LEU B 1 348 ? -13.664 -34.094 -0.786 1 98.44 348 LEU B CA 1
ATOM 6872 C C . LEU B 1 348 ? -13.211 -34.625 0.565 1 98.44 348 LEU B C 1
ATOM 6874 O O . LEU B 1 348 ? -13.195 -33.906 1.56 1 98.44 348 LEU B O 1
ATOM 6878 N N . GLY B 1 349 ? -12.945 -35.906 0.578 1 97.94 349 GLY B N 1
ATOM 6879 C CA . GLY B 1 349 ? -12.297 -36.562 1.707 1 97.94 349 GLY B CA 1
ATOM 6880 C C . GLY B 1 349 ? -10.984 -37.219 1.341 1 97.94 349 GLY B C 1
ATOM 6881 O O . GLY B 1 349 ? -10.742 -37.531 0.174 1 97.94 349 GLY B O 1
ATOM 6882 N N . PHE B 1 350 ? -10.172 -37.406 2.291 1 97.88 350 PHE B N 1
ATOM 6883 C CA . PHE B 1 350 ? -8.922 -38.125 2.07 1 97.88 350 PHE B CA 1
ATOM 6884 C C . PHE B 1 350 ? -8.477 -38.844 3.338 1 97.88 350 PHE B C 1
ATOM 6886 O O . PHE B 1 350 ? -8.836 -38.438 4.445 1 97.88 350 PHE B O 1
ATOM 6893 N N . GLY B 1 351 ? -7.719 -39.938 3.145 1 96.25 351 GLY B N 1
ATOM 6894 C CA . GLY B 1 351 ? -7.16 -40.688 4.258 1 96.25 351 GLY B CA 1
ATOM 6895 C C . GLY B 1 351 ? -8.172 -41.562 4.938 1 96.25 351 GLY B C 1
ATOM 6896 O O . GLY B 1 351 ? -7.965 -42 6.066 1 96.25 351 GLY B O 1
ATOM 6897 N N . GLY B 1 352 ? -9.32 -41.812 4.352 1 96.5 352 GLY B N 1
ATOM 6898 C CA . GLY B 1 352 ? -10.359 -42.688 4.879 1 96.5 352 GLY B CA 1
ATOM 6899 C C . GLY B 1 352 ? -10.688 -43.844 3.959 1 96.5 352 GLY B C 1
ATOM 6900 O O . GLY B 1 352 ? -10.141 -43.969 2.859 1 96.5 352 GLY B O 1
ATOM 6901 N N . ILE B 1 353 ? -11.508 -44.75 4.504 1 96.12 353 ILE B N 1
ATOM 6902 C CA . ILE B 1 353 ? -11.922 -45.875 3.703 1 96.12 353 ILE B CA 1
ATOM 6903 C C . ILE B 1 353 ? -13.102 -45.5 2.811 1 96.12 353 ILE B C 1
ATOM 6905 O O . ILE B 1 353 ? -14.117 -45 3.297 1 96.12 353 ILE B O 1
ATOM 6909 N N . HIS B 1 354 ? -12.953 -45.562 1.568 1 93.38 354 HIS B N 1
ATOM 6910 C CA . HIS B 1 354 ? -13.969 -45.312 0.556 1 93.38 354 HIS B CA 1
ATOM 6911 C C . HIS B 1 354 ? -14.055 -46.469 -0.434 1 93.38 354 HIS B C 1
ATOM 6913 O O . HIS B 1 354 ? -13.055 -46.844 -1.054 1 93.38 354 HIS B O 1
ATOM 6919 N N . ARG B 1 355 ? -15.219 -47.031 -0.538 1 92.12 355 ARG B N 1
ATOM 6920 C CA . ARG B 1 355 ? -15.461 -48.188 -1.396 1 92.12 355 ARG B CA 1
ATOM 6921 C C . ARG B 1 355 ? -14.523 -49.312 -1.045 1 92.12 355 ARG B C 1
ATOM 6923 O O . ARG B 1 355 ? -13.898 -49.906 -1.928 1 92.12 355 ARG B O 1
ATOM 6930 N N . GLY B 1 356 ? -14.258 -49.531 0.193 1 91.31 356 GLY B N 1
ATOM 6931 C CA . GLY B 1 356 ? -13.625 -50.719 0.721 1 91.31 356 GLY B CA 1
ATOM 6932 C C . GLY B 1 356 ? -12.125 -50.562 0.898 1 91.31 356 GLY B C 1
ATOM 6933 O O . GLY B 1 356 ? -11.469 -51.469 1.431 1 91.31 356 GLY B O 1
ATOM 6934 N N . SER B 1 357 ? -11.602 -49.531 0.412 1 95.06 357 SER B N 1
ATOM 6935 C CA . SER B 1 357 ? -10.164 -49.344 0.566 1 95.06 357 SER B CA 1
ATOM 6936 C C . SER B 1 357 ? -9.844 -47.906 0.969 1 95.06 357 SER B C 1
ATOM 6938 O O . SER B 1 357 ? -10.672 -47 0.8 1 95.06 357 SER B O 1
ATOM 6940 N N . THR B 1 358 ? -8.617 -47.844 1.516 1 96.5 358 THR B N 1
ATOM 6941 C CA . THR B 1 358 ? -8.164 -46.5 1.863 1 96.5 358 THR B CA 1
ATOM 6942 C C . THR B 1 358 ? -8.008 -45.625 0.611 1 96.5 358 THR B C 1
ATOM 6944 O O . THR B 1 358 ? -7.406 -46.062 -0.374 1 96.5 358 THR B O 1
ATOM 6947 N N . SER B 1 359 ? -8.633 -44.5 0.618 1 97.25 359 SER B N 1
ATOM 6948 C CA . SER B 1 359 ? -8.562 -43.562 -0.49 1 97.25 359 SER B CA 1
ATOM 6949 C C . SER B 1 359 ? -8.07 -42.188 -0.018 1 97.25 359 SER B C 1
ATOM 6951 O O . SER B 1 359 ? -8.398 -41.75 1.091 1 97.25 359 SER B O 1
ATOM 6953 N N . HIS B 1 360 ? -7.254 -41.562 -0.842 1 97.44 360 HIS B N 1
ATOM 6954 C CA . HIS B 1 360 ? -6.684 -40.281 -0.458 1 97.44 360 HIS B CA 1
ATOM 6955 C C . HIS B 1 360 ? -7.277 -39.125 -1.281 1 97.44 360 HIS B C 1
ATOM 6957 O O . HIS B 1 360 ? -6.75 -38.031 -1.287 1 97.44 360 HIS B O 1
ATOM 6963 N N . CYS B 1 361 ? -8.258 -39.375 -1.991 1 98.06 361 CYS B N 1
ATOM 6964 C CA . CYS B 1 361 ? -9.094 -38.406 -2.688 1 98.06 361 CYS B CA 1
ATOM 6965 C C . CYS B 1 361 ? -10.414 -39.031 -3.107 1 98.06 361 CYS B C 1
ATOM 6967 O O . CYS B 1 361 ? -10.461 -39.844 -4.023 1 98.06 361 CYS B O 1
ATOM 6969 N N . PHE B 1 362 ? -11.484 -38.719 -2.492 1 97.69 362 PHE B N 1
ATOM 6970 C CA . PHE B 1 362 ? -12.789 -39.312 -2.799 1 97.69 362 PHE B CA 1
ATOM 6971 C C . PHE B 1 362 ? -13.898 -38.281 -2.541 1 97.69 362 PHE B C 1
ATOM 6973 O O . PHE B 1 362 ? -13.688 -37.312 -1.827 1 97.69 362 PHE B O 1
ATOM 6980 N N . GLN B 1 363 ? -15 -38.469 -3.195 1 97.31 363 GLN B N 1
ATOM 6981 C CA . GLN B 1 363 ? -16.172 -37.625 -2.979 1 97.31 363 GLN B CA 1
ATOM 6982 C C . GLN B 1 363 ? -16.703 -37.781 -1.557 1 97.31 363 GLN B C 1
ATOM 6984 O O . GLN B 1 363 ? -16.969 -38.875 -1.105 1 97.31 363 GLN B O 1
ATOM 6989 N N . PHE B 1 364 ? -16.766 -36.719 -0.905 1 97.25 364 PHE B N 1
ATOM 6990 C CA . PHE B 1 364 ? -17.266 -36.688 0.466 1 97.25 364 PHE B CA 1
ATOM 6991 C C . PHE B 1 364 ? -18.766 -36.469 0.493 1 97.25 364 PHE B C 1
ATOM 6993 O O . PHE B 1 364 ? -19.234 -35.344 0.271 1 97.25 364 PHE B O 1
ATOM 7000 N N . GLY B 1 365 ? -19.484 -37.469 0.771 1 94.56 365 GLY B N 1
ATOM 7001 C CA . GLY B 1 365 ? -20.938 -37.375 0.743 1 94.56 365 GLY B CA 1
ATOM 7002 C C . GLY B 1 365 ? -21.547 -37.906 -0.543 1 94.56 365 GLY B C 1
ATOM 7003 O O . GLY B 1 365 ? -20.844 -38.5 -1.377 1 94.56 365 GLY B O 1
ATOM 7004 N N . SER B 1 366 ? -22.828 -37.719 -0.695 1 93.25 366 SER B N 1
ATOM 7005 C CA . SER B 1 366 ? -23.562 -38.312 -1.81 1 93.25 366 SER B CA 1
ATOM 7006 C C . SER B 1 366 ? -23.516 -37.406 -3.041 1 93.25 366 SER B C 1
ATOM 7008 O O . SER B 1 366 ? -23.703 -37.875 -4.168 1 93.25 366 SER B O 1
ATOM 7010 N N . LYS B 1 367 ? -23.297 -36.188 -2.814 1 94.75 367 LYS B N 1
ATOM 7011 C CA . LYS B 1 367 ? -23.25 -35.219 -3.914 1 94.75 367 LYS B CA 1
ATOM 7012 C C . LYS B 1 367 ? -21.844 -34.688 -4.113 1 94.75 367 LYS B C 1
ATOM 7014 O O . LYS B 1 367 ? -21.109 -34.438 -3.145 1 94.75 367 LYS B O 1
ATOM 7019 N N . LYS B 1 368 ? -21.578 -34.531 -5.355 1 94.44 368 LYS B N 1
ATOM 7020 C CA . LYS B 1 368 ? -20.25 -34 -5.699 1 94.44 368 LYS B CA 1
ATOM 7021 C C . LYS B 1 368 ? -20.094 -32.562 -5.191 1 94.44 368 LYS B C 1
ATOM 7023 O O . LYS B 1 368 ? -19.031 -32.188 -4.668 1 94.44 368 LYS B O 1
ATOM 7028 N N . GLU B 1 369 ? -21.141 -31.781 -5.391 1 96.81 369 GLU B N 1
ATOM 7029 C CA . GLU B 1 369 ? -21.156 -30.391 -4.93 1 96.81 369 GLU B CA 1
ATOM 7030 C C . GLU B 1 369 ? -22.359 -30.125 -4.031 1 96.81 369 GLU B C 1
ATOM 7032 O O . GLU B 1 369 ? -23.406 -30.766 -4.184 1 96.81 369 GLU B O 1
ATOM 7037 N N . VAL B 1 370 ? -22.125 -29.234 -3.127 1 97.31 370 VAL B N 1
ATOM 7038 C CA . VAL B 1 370 ? -23.203 -28.844 -2.221 1 97.31 370 VAL B CA 1
ATOM 7039 C C . VAL B 1 370 ? -23.359 -27.312 -2.242 1 97.31 370 VAL B C 1
ATOM 7041 O O . VAL B 1 370 ? -22.453 -26.609 -2.684 1 97.31 370 VAL B O 1
ATOM 7044 N N . ARG B 1 371 ? -24.438 -26.859 -1.736 1 95.56 371 ARG B N 1
ATOM 7045 C CA . ARG B 1 371 ? -24.75 -25.453 -1.857 1 95.56 371 ARG B CA 1
ATOM 7046 C C . ARG B 1 371 ? -24.234 -24.672 -0.652 1 95.56 371 ARG B C 1
ATOM 7048 O O . ARG B 1 371 ? -24.734 -24.844 0.462 1 95.56 371 ARG B O 1
ATOM 7055 N N . GLY B 1 372 ? -23.344 -23.844 -0.869 1 95 372 GLY B N 1
ATOM 7056 C CA . GLY B 1 372 ? -22.875 -22.891 0.127 1 95 372 GLY B CA 1
ATOM 7057 C C . GLY B 1 372 ? -22.172 -23.562 1.301 1 95 372 GLY B C 1
ATOM 7058 O O . GLY B 1 372 ? -22 -24.781 1.312 1 95 372 GLY B O 1
ATOM 7059 N N . VAL B 1 373 ? -21.812 -22.766 2.244 1 95.44 373 VAL B N 1
ATOM 7060 C CA . VAL B 1 373 ? -21.094 -23.203 3.443 1 95.44 373 VAL B CA 1
ATOM 7061 C C . VAL B 1 373 ? -22.016 -24.094 4.281 1 95.44 373 VAL B C 1
ATOM 7063 O O . VAL B 1 373 ? -21.562 -25.078 4.867 1 95.44 373 VAL B O 1
ATOM 7066 N N . GLU B 1 374 ? -23.234 -23.688 4.297 1 95.88 374 GLU B N 1
ATOM 7067 C CA . GLU B 1 374 ? -24.203 -24.484 5.027 1 95.88 374 GLU B CA 1
ATOM 7068 C C . GLU B 1 374 ? -24.281 -25.906 4.465 1 95.88 374 GLU B C 1
ATOM 7070 O O . GLU B 1 374 ? -24.375 -26.875 5.223 1 95.88 374 GLU B O 1
ATOM 7075 N N . GLY B 1 375 ? -24.312 -25.953 3.213 1 97 375 GLY B N 1
ATOM 7076 C CA . GLY B 1 375 ? -24.297 -27.266 2.59 1 97 375 GLY B CA 1
ATOM 7077 C C . GLY B 1 375 ? -23.094 -28.094 2.971 1 97 375 GLY B C 1
ATOM 7078 O O . GLY B 1 375 ? -23.219 -29.297 3.207 1 97 375 GLY B O 1
ATOM 7079 N N . VAL B 1 376 ? -21.953 -27.547 3.043 1 97.62 376 VAL B N 1
ATOM 7080 C CA . VAL B 1 376 ? -20.734 -28.234 3.41 1 97.62 376 VAL B CA 1
ATOM 7081 C C . VAL B 1 376 ? -20.828 -28.719 4.855 1 97.62 376 VAL B C 1
ATOM 7083 O O . VAL B 1 376 ? -20.484 -29.875 5.152 1 97.62 376 VAL B O 1
ATOM 7086 N N . LEU B 1 377 ? -21.281 -27.891 5.73 1 96.94 377 LEU B N 1
ATOM 7087 C CA . LEU B 1 377 ? -21.359 -28.219 7.152 1 96.94 377 LEU B CA 1
ATOM 7088 C C . LEU B 1 377 ? -22.375 -29.328 7.387 1 96.94 377 LEU B C 1
ATOM 7090 O O . LEU B 1 377 ? -22.141 -30.219 8.219 1 96.94 377 LEU B O 1
ATOM 7094 N N . LEU B 1 378 ? -23.5 -29.219 6.684 1 96.06 378 LEU B N 1
ATOM 7095 C CA . LEU B 1 378 ? -24.484 -30.281 6.773 1 96.06 378 LEU B CA 1
ATOM 7096 C C . LEU B 1 378 ? -23.891 -31.609 6.316 1 96.06 378 LEU B C 1
ATOM 7098 O O . LEU B 1 378 ? -24.062 -32.625 6.98 1 96.06 378 LEU B O 1
ATOM 7102 N N . THR B 1 379 ? -23.266 -31.609 5.191 1 97.25 379 THR B N 1
ATOM 7103 C CA . THR B 1 379 ? -22.609 -32.812 4.676 1 97.25 379 THR B CA 1
ATOM 7104 C C . THR B 1 379 ? -21.578 -33.344 5.664 1 97.25 379 THR B C 1
ATOM 7106 O O . THR B 1 379 ? -21.5 -34.531 5.914 1 97.25 379 THR B O 1
ATOM 7109 N N . TYR B 1 380 ? -20.766 -32.469 6.203 1 97.5 380 TYR B N 1
ATOM 7110 C CA . TYR B 1 380 ? -19.781 -32.844 7.207 1 97.5 380 TYR B CA 1
ATOM 7111 C C . TYR B 1 380 ? -20.422 -33.562 8.383 1 97.5 380 TYR B C 1
ATOM 7113 O O . TYR B 1 380 ? -19.953 -34.625 8.805 1 97.5 380 TYR B O 1
ATOM 7121 N N . GLY B 1 381 ? -21.484 -33.031 8.93 1 94.94 381 GLY B N 1
ATOM 7122 C CA . GLY B 1 381 ? -22.188 -33.594 10.062 1 94.94 381 GLY B CA 1
ATOM 7123 C C . GLY B 1 381 ? -22.797 -34.969 9.75 1 94.94 381 GLY B C 1
ATOM 7124 O O . GLY B 1 381 ? -22.906 -35.812 10.633 1 94.94 381 GLY B O 1
ATOM 7125 N N . GLU B 1 382 ? -23.125 -35.125 8.516 1 94.75 382 GLU B N 1
ATOM 7126 C CA . GLU B 1 382 ? -23.781 -36.375 8.102 1 94.75 382 GLU B CA 1
ATOM 7127 C C . GLU B 1 382 ? -22.766 -37.469 7.84 1 94.75 382 GLU B C 1
ATOM 7129 O O . GLU B 1 382 ? -23.016 -38.656 8.148 1 94.75 382 GLU B O 1
ATOM 7134 N N . VAL B 1 383 ? -21.688 -37.156 7.328 1 95.94 383 VAL B N 1
ATOM 7135 C CA . VAL B 1 383 ? -20.766 -38.156 6.777 1 95.94 383 VAL B CA 1
ATOM 7136 C C . VAL B 1 383 ? -19.781 -38.625 7.859 1 95.94 383 VAL B C 1
ATOM 7138 O O . VAL B 1 383 ? -19.5 -39.812 7.988 1 95.94 383 VAL B O 1
ATOM 7141 N N . ILE B 1 384 ? -19.281 -37.75 8.703 1 95.81 384 ILE B N 1
ATOM 7142 C CA . ILE B 1 384 ? -18.156 -38 9.602 1 95.81 384 ILE B CA 1
ATOM 7143 C C . ILE B 1 384 ? -18.531 -39.094 10.609 1 95.81 384 ILE B C 1
ATOM 7145 O O . ILE B 1 384 ? -17.75 -40 10.875 1 95.81 384 ILE B O 1
ATOM 7149 N N . PRO B 1 385 ? -19.75 -39.094 11.203 1 93.12 385 PRO B N 1
ATOM 7150 C CA . PRO B 1 385 ? -20.094 -40.094 12.203 1 93.12 385 PRO B CA 1
ATOM 7151 C C . PRO B 1 385 ? -20.031 -41.531 11.641 1 93.12 385 PRO B C 1
ATOM 7153 O O . PRO B 1 385 ? -19.781 -42.469 12.383 1 93.12 385 PRO B O 1
ATOM 7156 N N . SER B 1 386 ? -20.234 -41.688 10.336 1 92.31 386 SER B N 1
ATOM 7157 C CA . SER B 1 386 ? -20.266 -43.031 9.734 1 92.31 386 SER B CA 1
ATOM 7158 C C . SER B 1 386 ? -19 -43.312 8.938 1 92.31 386 SER B C 1
ATOM 7160 O O . SER B 1 386 ? -18.875 -44.344 8.289 1 92.31 386 SER B O 1
ATOM 7162 N N . MET B 1 387 ? -18.141 -42.406 8.977 1 93.75 387 MET B N 1
ATOM 7163 C CA . MET B 1 387 ? -16.922 -42.5 8.18 1 93.75 387 MET B CA 1
ATOM 7164 C C . MET B 1 387 ? -15.93 -43.469 8.836 1 93.75 387 MET B C 1
ATOM 7166 O O . MET B 1 387 ? -15.695 -43.406 10.047 1 93.75 387 MET B O 1
ATOM 7170 N N . SER B 1 388 ? -15.359 -44.469 8.008 1 94.88 388 SER B N 1
ATOM 7171 C CA . SER B 1 388 ? -14.266 -45.312 8.484 1 94.88 388 SER B CA 1
ATOM 7172 C C . SER B 1 388 ? -12.914 -44.625 8.258 1 94.88 388 SER B C 1
ATOM 7174 O O . SER B 1 388 ? -12.477 -44.469 7.117 1 94.88 388 SER B O 1
ATOM 7176 N N . LEU B 1 389 ? -12.328 -44.312 9.391 1 95.56 389 LEU B N 1
ATOM 7177 C CA . LEU B 1 389 ? -11.047 -43.625 9.328 1 95.56 389 LEU B CA 1
ATOM 7178 C C . LEU B 1 389 ? -9.914 -44.594 9.055 1 95.56 389 LEU B C 1
ATOM 7180 O O . LEU B 1 389 ? -10.016 -45.781 9.383 1 95.56 389 LEU B O 1
ATOM 7184 N N . SER B 1 390 ? -8.906 -44.125 8.398 1 95.38 390 SER B N 1
ATOM 7185 C CA . SER B 1 390 ? -7.797 -44.969 8.016 1 95.38 390 SER B CA 1
ATOM 7186 C C . SER B 1 390 ? -6.488 -44.188 7.945 1 95.38 390 SER B C 1
ATOM 7188 O O . SER B 1 390 ? -6.41 -43.062 8.414 1 95.38 390 SER B O 1
ATOM 7190 N N . TYR B 1 391 ? -5.359 -44.844 7.535 1 93.12 391 TYR B N 1
ATOM 7191 C CA . TYR B 1 391 ? -4.02 -44.312 7.34 1 93.12 391 TYR B CA 1
ATOM 7192 C C . TYR B 1 391 ? -3.51 -44.594 5.934 1 93.12 391 TYR B C 1
ATOM 7194 O O . TYR B 1 391 ? -4.012 -45.5 5.266 1 93.12 391 TYR B O 1
ATOM 7202 N N . PRO B 1 392 ? -2.578 -43.844 5.469 1 94.44 392 PRO B N 1
ATOM 7203 C CA . PRO B 1 392 ? -1.844 -42.688 5.988 1 94.44 392 PRO B CA 1
ATOM 7204 C C . PRO B 1 392 ? -2.49 -41.375 5.609 1 94.44 392 PRO B C 1
ATOM 7206 O O . PRO B 1 392 ? -3.531 -41.344 4.949 1 94.44 392 PRO B O 1
ATOM 7209 N N . THR B 1 393 ? -2.008 -40.219 6.086 1 94.31 393 THR B N 1
ATOM 7210 C CA . THR B 1 393 ? -2.402 -38.875 5.668 1 94.31 393 THR B CA 1
ATOM 7211 C C . THR B 1 393 ? -1.576 -38.438 4.469 1 94.31 393 THR B C 1
ATOM 7213 O O . THR B 1 393 ? -0.382 -38.156 4.602 1 94.31 393 THR B O 1
ATOM 7216 N N . ASN B 1 394 ? -2.164 -38.406 3.266 1 96.38 394 ASN B N 1
ATOM 7217 C CA . ASN B 1 394 ? -1.489 -38.031 2.029 1 96.38 394 ASN B CA 1
ATOM 7218 C C . ASN B 1 394 ? -2.236 -36.938 1.305 1 96.38 394 ASN B C 1
ATOM 7220 O O . ASN B 1 394 ? -3.465 -36.938 1.21 1 96.38 394 ASN B O 1
ATOM 7224 N N . PHE B 1 395 ? -1.434 -35.906 0.8 1 96.62 395 PHE B N 1
ATOM 7225 C CA . PHE B 1 395 ? -2.033 -34.75 0.136 1 96.62 395 PHE B CA 1
ATOM 7226 C C . PHE B 1 395 ? -1.947 -34.906 -1.379 1 96.62 395 PHE B C 1
ATOM 7228 O O . PHE B 1 395 ? -2.684 -34.25 -2.113 1 96.62 395 PHE B O 1
ATOM 7235 N N . LYS B 1 396 ? -1.075 -35.719 -1.861 1 97 396 LYS B N 1
ATOM 7236 C CA . LYS B 1 396 ? -0.721 -35.75 -3.277 1 97 396 LYS B CA 1
ATOM 7237 C C . LYS B 1 396 ? -1.967 -35.875 -4.152 1 97 396 LYS B C 1
ATOM 7239 O O . LYS B 1 396 ? -2.135 -35.094 -5.098 1 97 396 LYS B O 1
ATOM 7244 N N . ASP B 1 397 ? -2.826 -36.781 -3.846 1 97.88 397 ASP B N 1
ATOM 7245 C CA . ASP B 1 397 ? -3.961 -37.062 -4.711 1 97.88 397 ASP B CA 1
ATOM 7246 C C . ASP B 1 397 ? -4.969 -35.938 -4.723 1 97.88 397 ASP B C 1
ATOM 7248 O O . ASP B 1 397 ? -5.531 -35.594 -5.77 1 97.88 397 ASP B O 1
ATOM 7252 N N . ILE B 1 398 ? -5.227 -35.344 -3.602 1 97.94 398 ILE B N 1
ATOM 7253 C CA . ILE B 1 398 ? -6.195 -34.25 -3.543 1 97.94 398 ILE B CA 1
ATOM 7254 C C . ILE B 1 398 ? -5.648 -33.031 -4.289 1 97.94 398 ILE B C 1
ATOM 7256 O O . ILE B 1 398 ? -6.395 -32.312 -4.977 1 97.94 398 ILE B O 1
ATOM 7260 N N . ILE B 1 399 ? -4.398 -32.719 -4.109 1 98.12 399 ILE B N 1
ATOM 7261 C CA . ILE B 1 399 ? -3.781 -31.578 -4.781 1 98.12 399 ILE B CA 1
ATOM 7262 C C . ILE B 1 399 ? -3.762 -31.812 -6.289 1 98.12 399 ILE B C 1
ATOM 7264 O O . ILE B 1 399 ? -4.082 -30.922 -7.07 1 98.12 399 ILE B O 1
ATOM 7268 N N . SER B 1 400 ? -3.398 -33.031 -6.691 1 98 400 SER B N 1
ATOM 7269 C CA . SER B 1 400 ? -3.42 -33.375 -8.109 1 98 400 SER B CA 1
ATOM 7270 C C . SER B 1 400 ? -4.816 -33.219 -8.695 1 98 400 SER B C 1
ATOM 7272 O O . SER B 1 400 ? -4.977 -32.719 -9.797 1 98 400 SER B O 1
ATOM 7274 N N . TYR B 1 401 ? -5.75 -33.688 -8.023 1 98.06 401 TYR B N 1
ATOM 7275 C CA . TYR B 1 401 ? -7.141 -33.594 -8.461 1 98.06 401 TYR B CA 1
ATOM 7276 C C . TYR B 1 401 ? -7.566 -32.125 -8.633 1 98.06 401 TYR B C 1
ATOM 7278 O O . TYR B 1 401 ? -8.109 -31.766 -9.672 1 98.06 401 TYR B O 1
ATOM 7286 N N . ALA B 1 402 ? -7.379 -31.344 -7.629 1 97.94 402 ALA B N 1
ATOM 7287 C CA . ALA B 1 402 ? -7.766 -29.938 -7.664 1 97.94 402 ALA B CA 1
ATOM 7288 C C . ALA B 1 402 ? -7.051 -29.203 -8.789 1 97.94 402 ALA B C 1
ATOM 7290 O O . ALA B 1 402 ? -7.648 -28.375 -9.477 1 97.94 402 ALA B O 1
ATOM 7291 N N . ALA B 1 403 ? -5.762 -29.469 -8.938 1 97.81 403 ALA B N 1
ATOM 7292 C CA . ALA B 1 403 ? -4.965 -28.844 -9.992 1 97.81 403 ALA B CA 1
ATOM 7293 C C . ALA B 1 403 ? -5.535 -29.156 -11.375 1 97.81 403 ALA B C 1
ATOM 7295 O O . ALA B 1 403 ? -5.684 -28.266 -12.211 1 97.81 403 ALA B O 1
ATOM 7296 N N . LYS B 1 404 ? -5.848 -30.422 -11.586 1 97 404 LYS B N 1
ATOM 7297 C CA . LYS B 1 404 ? -6.406 -30.844 -12.859 1 97 404 LYS B CA 1
ATOM 7298 C C . LYS B 1 404 ? -7.766 -30.203 -13.117 1 97 404 LYS B C 1
ATOM 7300 O O . LYS B 1 404 ? -8.039 -29.734 -14.227 1 97 404 LYS B O 1
ATOM 7305 N N . LYS B 1 405 ? -8.547 -30.172 -12.188 1 95.56 405 LYS B N 1
ATOM 7306 C CA . LYS B 1 405 ? -9.891 -29.609 -12.305 1 95.56 405 LYS B CA 1
ATOM 7307 C C . LYS B 1 405 ? -9.852 -28.125 -12.594 1 95.56 405 LYS B C 1
ATOM 7309 O O . LYS B 1 405 ? -10.734 -27.594 -13.258 1 95.56 405 LYS B O 1
ATOM 7314 N N . SER B 1 406 ? -8.898 -27.406 -12.062 1 95.94 406 SER B N 1
ATOM 7315 C CA . SER B 1 406 ? -8.844 -25.953 -12.172 1 95.94 406 SER B CA 1
ATOM 7316 C C . SER B 1 406 ? -8.133 -25.516 -13.453 1 95.94 406 SER B C 1
ATOM 7318 O O . SER B 1 406 ? -8.125 -24.344 -13.797 1 95.94 406 SER B O 1
ATOM 7320 N N . LEU B 1 407 ? -7.527 -26.469 -14.188 1 92.44 407 LEU B N 1
ATOM 7321 C CA . LEU B 1 407 ? -6.703 -26.156 -15.344 1 92.44 407 LEU B CA 1
ATOM 7322 C C . LEU B 1 407 ? -7.473 -25.312 -16.359 1 92.44 407 LEU B C 1
ATOM 7324 O O . LEU B 1 407 ? -6.922 -24.375 -16.938 1 92.44 407 LEU B O 1
ATOM 7328 N N . ASP B 1 408 ? -8.781 -25.547 -16.5 1 86.56 408 ASP B N 1
ATOM 7329 C CA . ASP B 1 408 ? -9.547 -24.844 -17.516 1 86.56 408 ASP B CA 1
ATOM 7330 C C . ASP B 1 408 ? -10.414 -23.766 -16.891 1 86.56 408 ASP B C 1
ATOM 7332 O O . ASP B 1 408 ? -11.43 -23.359 -17.469 1 86.56 408 ASP B O 1
ATOM 7336 N N . GLY B 1 409 ? -9.977 -23.359 -15.805 1 88.81 409 GLY B N 1
ATOM 7337 C CA . GLY B 1 409 ? -10.773 -22.344 -15.117 1 88.81 409 GLY B CA 1
ATOM 7338 C C . GLY B 1 409 ? -10.688 -20.984 -15.758 1 88.81 409 GLY B C 1
ATOM 7339 O O . GLY B 1 409 ? -11.625 -20.188 -15.664 1 88.81 409 GLY B O 1
ATOM 7340 N N . VAL B 1 410 ? -9.531 -20.688 -16.297 1 86 410 VAL B N 1
ATOM 7341 C CA . VAL B 1 410 ? -9.367 -19.375 -16.906 1 86 410 VAL B CA 1
ATOM 7342 C C . VAL B 1 410 ? -9.227 -19.516 -18.422 1 86 410 VAL B C 1
ATOM 7344 O O . VAL B 1 410 ? -8.297 -20.141 -18.906 1 86 410 VAL B O 1
ATOM 7347 N N . THR B 1 411 ? -10.211 -19.016 -19.094 1 85.81 411 THR B N 1
ATOM 7348 C CA . THR B 1 411 ? -10.25 -18.984 -20.547 1 85.81 411 THR B CA 1
ATOM 7349 C C . THR B 1 411 ? -10.523 -17.562 -21.031 1 85.81 411 THR B C 1
ATOM 7351 O O . THR B 1 411 ? -10.523 -16.609 -20.25 1 85.81 411 THR B O 1
ATOM 7354 N N . SER B 1 412 ? -10.672 -17.359 -22.359 1 80.5 412 SER B N 1
ATOM 7355 C CA . SER B 1 412 ? -10.969 -16.062 -22.938 1 80.5 412 SER B CA 1
ATOM 7356 C C . SER B 1 412 ? -12.406 -15.641 -22.625 1 80.5 412 SER B C 1
ATOM 7358 O O . SER B 1 412 ? -12.742 -14.453 -22.703 1 80.5 412 SER B O 1
ATOM 7360 N N . LYS B 1 413 ? -13.227 -16.594 -22.266 1 83.12 413 LYS B N 1
ATOM 7361 C CA . LYS B 1 413 ? -14.641 -16.297 -22.094 1 83.12 413 LYS B CA 1
ATOM 7362 C C . LYS B 1 413 ? -15.039 -16.297 -20.625 1 83.12 413 LYS B C 1
ATOM 7364 O O . LYS B 1 413 ? -16.078 -15.75 -20.25 1 83.12 413 LYS B O 1
ATOM 7369 N N . SER B 1 414 ? -14.242 -17.031 -19.953 1 88.19 414 SER B N 1
ATOM 7370 C CA . SER B 1 414 ? -14.586 -17.141 -18.547 1 88.19 414 SER B CA 1
ATOM 7371 C C . SER B 1 414 ? -13.336 -17.25 -17.672 1 88.19 414 SER B C 1
ATOM 7373 O O . SER B 1 414 ? -12.344 -17.844 -18.078 1 88.19 414 SER B O 1
ATOM 7375 N N . GLN B 1 415 ? -13.422 -16.594 -16.562 1 92.69 415 GLN B N 1
ATOM 7376 C CA . GLN B 1 415 ? -12.312 -16.656 -15.625 1 92.69 415 GLN B CA 1
ATOM 7377 C C . GLN B 1 415 ? -12.766 -17.188 -14.273 1 92.69 415 GLN B C 1
ATOM 7379 O O . GLN B 1 415 ? -13.656 -16.625 -13.641 1 92.69 415 GLN B O 1
ATOM 7384 N N . LYS B 1 416 ? -12.203 -18.297 -13.93 1 94.94 416 LYS B N 1
ATOM 7385 C CA . LYS B 1 416 ? -12.484 -18.938 -12.648 1 94.94 416 LYS B CA 1
ATOM 7386 C C . LYS B 1 416 ? -11.195 -19.312 -11.93 1 94.94 416 LYS B C 1
ATOM 7388 O O . LYS B 1 416 ? -10.328 -19.984 -12.5 1 94.94 416 LYS B O 1
ATOM 7393 N N . TYR B 1 417 ? -11.039 -18.812 -10.758 1 96.81 417 TYR B N 1
ATOM 7394 C CA . TYR B 1 417 ? -9.891 -19.141 -9.914 1 96.81 417 TYR B CA 1
ATOM 7395 C C . TYR B 1 417 ? -10.305 -20.016 -8.742 1 96.81 417 TYR B C 1
ATOM 7397 O O . TYR B 1 417 ? -11.305 -19.734 -8.07 1 96.81 417 TYR B O 1
ATOM 7405 N N . THR B 1 418 ? -9.594 -21.062 -8.477 1 97.75 418 THR B N 1
ATOM 7406 C CA . THR B 1 418 ? -10.016 -22.062 -7.488 1 97.75 418 THR B CA 1
ATOM 7407 C C . THR B 1 418 ? -9.156 -21.969 -6.23 1 97.75 418 THR B C 1
ATOM 7409 O O . THR B 1 418 ? -7.938 -21.781 -6.312 1 97.75 418 THR B O 1
ATOM 7412 N N . ILE B 1 419 ? -9.789 -22.078 -5.098 1 98.06 419 ILE B N 1
ATOM 7413 C CA . ILE B 1 419 ? -9.133 -22.219 -3.803 1 98.06 419 ILE B CA 1
ATOM 7414 C C . ILE B 1 419 ? -9.414 -23.594 -3.223 1 98.06 419 ILE B C 1
ATOM 7416 O O . ILE B 1 419 ? -10.578 -23.953 -3.014 1 98.06 419 ILE B O 1
ATOM 7420 N N . LEU B 1 420 ? -8.367 -24.391 -3.002 1 98.62 420 LEU B N 1
ATOM 7421 C CA . LEU B 1 420 ? -8.477 -25.672 -2.299 1 98.62 420 LEU B CA 1
ATOM 7422 C C . LEU B 1 420 ? -8.188 -25.5 -0.813 1 98.62 420 LEU B C 1
ATOM 7424 O O . LEU B 1 420 ? -7.055 -25.188 -0.43 1 98.62 420 LEU B O 1
ATOM 7428 N N . LEU B 1 421 ? -9.172 -25.641 0.008 1 98.56 421 LEU B N 1
ATOM 7429 C CA . LEU B 1 421 ? -9.023 -25.625 1.459 1 98.56 421 LEU B CA 1
ATOM 7430 C C . LEU B 1 421 ? -8.805 -27.031 1.999 1 98.56 421 LEU B C 1
ATOM 7432 O O . LEU B 1 421 ? -9.68 -27.891 1.883 1 98.56 421 LEU B O 1
ATOM 7436 N N . ILE B 1 422 ? -7.66 -27.312 2.564 1 98.25 422 ILE B N 1
ATOM 7437 C CA . ILE B 1 422 ? -7.359 -28.594 3.178 1 98.25 422 ILE B CA 1
ATOM 7438 C C . ILE B 1 422 ? -7.391 -28.469 4.699 1 98.25 422 ILE B C 1
ATOM 7440 O O . ILE B 1 422 ? -6.684 -27.641 5.273 1 98.25 422 ILE B O 1
ATOM 7444 N N . LEU B 1 423 ? -8.203 -29.219 5.324 1 98 423 LEU B N 1
ATOM 7445 C CA . LEU B 1 423 ? -8.25 -29.312 6.781 1 98 423 LEU B CA 1
ATOM 7446 C C . LEU B 1 423 ? -7.602 -30.594 7.266 1 98 423 LEU B C 1
ATOM 7448 O O . LEU B 1 423 ? -8.008 -31.688 6.859 1 98 423 LEU B O 1
ATOM 7452 N N . THR B 1 424 ? -6.566 -30.469 8.086 1 96.56 424 THR B N 1
ATOM 7453 C CA . THR B 1 424 ? -5.812 -31.672 8.438 1 96.56 424 THR B CA 1
ATOM 7454 C C . THR B 1 424 ? -5.254 -31.547 9.852 1 96.56 424 THR B C 1
ATOM 7456 O O . THR B 1 424 ? -5.035 -30.453 10.352 1 96.56 424 THR B O 1
ATOM 7459 N N . ASP B 1 425 ? -4.996 -32.656 10.516 1 92.06 425 ASP B N 1
ATOM 7460 C CA . ASP B 1 425 ? -4.395 -32.656 11.844 1 92.06 425 ASP B CA 1
ATOM 7461 C C . ASP B 1 425 ? -2.871 -32.719 11.758 1 92.06 425 ASP B C 1
ATOM 7463 O O . ASP B 1 425 ? -2.186 -32.75 12.781 1 92.06 425 ASP B O 1
ATOM 7467 N N . GLY B 1 426 ? -2.156 -32.469 10.656 1 75.56 426 GLY B N 1
ATOM 7468 C CA . GLY B 1 426 ? -0.819 -31.922 10.539 1 75.56 426 GLY B CA 1
ATOM 7469 C C . GLY B 1 426 ? 0.206 -32.938 10.047 1 75.56 426 GLY B C 1
ATOM 7470 O O . GLY B 1 426 ? 1.228 -32.531 9.469 1 75.56 426 GLY B O 1
ATOM 7471 N N . GLU B 1 427 ? 0.188 -34.344 10.172 1 78.56 427 GLU B N 1
ATOM 7472 C CA . GLU B 1 427 ? 1.29 -35.25 9.844 1 78.56 427 GLU B CA 1
ATOM 7473 C C . GLU B 1 427 ? 1.053 -35.938 8.5 1 78.56 427 GLU B C 1
ATOM 7475 O O . GLU B 1 427 ? 0.125 -36.75 8.359 1 78.56 427 GLU B O 1
ATOM 7480 N N . ILE B 1 428 ? 1.876 -35.375 7.453 1 88.25 428 ILE B N 1
ATOM 7481 C CA . ILE B 1 428 ? 1.693 -36.031 6.164 1 88.25 428 ILE B CA 1
ATOM 7482 C C . ILE B 1 428 ? 2.842 -37 5.914 1 88.25 428 ILE B C 1
ATOM 7484 O O . ILE B 1 428 ? 3.961 -36.781 6.383 1 88.25 428 ILE B O 1
ATOM 7488 N N . SER B 1 429 ? 2.604 -38 5.098 1 91.25 429 SER B N 1
ATOM 7489 C CA . SER B 1 429 ? 3.582 -39.062 4.828 1 91.25 429 SER B CA 1
ATOM 7490 C C . SER B 1 429 ? 4.109 -38.969 3.402 1 91.25 429 SER B C 1
ATOM 7492 O O . SER B 1 429 ? 5 -39.719 3.014 1 91.25 429 SER B O 1
ATOM 7494 N N . ASP B 1 430 ? 3.602 -38.094 2.609 1 93.94 430 ASP B N 1
ATOM 7495 C CA . ASP B 1 430 ? 3.971 -38.031 1.199 1 93.94 430 ASP B CA 1
ATOM 7496 C C . ASP B 1 430 ? 4.523 -36.656 0.851 1 93.94 430 ASP B C 1
ATOM 7498 O O . ASP B 1 430 ? 4.121 -36.062 -0.147 1 93.94 430 ASP B O 1
ATOM 7502 N N . MET B 1 431 ? 5.43 -36.188 1.606 1 93 431 MET B N 1
ATOM 7503 C CA . MET B 1 431 ? 5.957 -34.844 1.481 1 93 431 MET B CA 1
ATOM 7504 C C . MET B 1 431 ? 6.527 -34.594 0.087 1 93 431 MET B C 1
ATOM 7506 O O . MET B 1 431 ? 6.18 -33.625 -0.572 1 93 431 MET B O 1
ATOM 7510 N N . ASN B 1 432 ? 7.375 -35.5 -0.397 1 93.31 432 ASN B N 1
ATOM 7511 C CA . ASN B 1 432 ? 8.023 -35.312 -1.691 1 93.31 432 ASN B CA 1
ATOM 7512 C C . ASN B 1 432 ? 7.004 -35.281 -2.826 1 93.31 432 ASN B C 1
ATOM 7514 O O . ASN B 1 432 ? 7.098 -34.438 -3.715 1 93.31 432 ASN B O 1
ATOM 7518 N N . GLU B 1 433 ? 6.086 -36.188 -2.77 1 95.69 433 GLU B N 1
ATOM 7519 C CA . GLU B 1 433 ? 5.047 -36.219 -3.791 1 95.69 433 GLU B CA 1
ATOM 7520 C C . GLU B 1 433 ? 4.176 -34.969 -3.725 1 95.69 433 GLU B C 1
ATOM 7522 O O . GLU B 1 433 ? 3.764 -34.438 -4.758 1 95.69 433 GLU B O 1
ATOM 7527 N N . THR B 1 434 ? 3.857 -34.594 -2.559 1 95.62 434 THR B N 1
ATOM 7528 C CA . THR B 1 434 ? 3.059 -33.375 -2.348 1 95.62 434 THR B CA 1
ATOM 7529 C C . THR B 1 434 ? 3.756 -32.156 -2.936 1 95.62 434 THR B C 1
ATOM 7531 O O . THR B 1 434 ? 3.145 -31.391 -3.67 1 95.62 434 THR B O 1
ATOM 7534 N N . VAL B 1 435 ? 5.004 -32 -2.643 1 94.94 435 VAL B N 1
ATOM 7535 C CA . VAL B 1 435 ? 5.785 -30.891 -3.156 1 94.94 435 VAL B CA 1
ATOM 7536 C C . VAL B 1 435 ? 5.789 -30.906 -4.684 1 94.94 435 VAL B C 1
ATOM 7538 O O . VAL B 1 435 ? 5.625 -29.875 -5.328 1 94.94 435 VAL B O 1
ATOM 7541 N N . HIS B 1 436 ? 5.992 -32.094 -5.227 1 95.88 436 HIS B N 1
ATOM 7542 C CA . HIS B 1 436 ? 5.984 -32.25 -6.676 1 95.88 436 HIS B CA 1
ATOM 7543 C C . HIS B 1 436 ? 4.68 -31.75 -7.273 1 95.88 436 HIS B C 1
ATOM 7545 O O . HIS B 1 436 ? 4.688 -31.016 -8.266 1 95.88 436 HIS B O 1
ATOM 7551 N N . GLU B 1 437 ? 3.576 -32.156 -6.715 1 97 437 GLU B N 1
ATOM 7552 C CA . GLU B 1 437 ? 2.271 -31.734 -7.223 1 97 437 GLU B CA 1
ATOM 7553 C C . GLU B 1 437 ? 2.074 -30.234 -7.074 1 97 437 GLU B C 1
ATOM 7555 O O . GLU B 1 437 ? 1.46 -29.594 -7.934 1 97 437 GLU B O 1
ATOM 7560 N N . ILE B 1 438 ? 2.539 -29.641 -6.004 1 96.25 438 ILE B N 1
ATOM 7561 C CA . ILE B 1 438 ? 2.41 -28.219 -5.766 1 96.25 438 ILE B CA 1
ATOM 7562 C C . ILE B 1 438 ? 3.217 -27.438 -6.809 1 96.25 438 ILE B C 1
ATOM 7564 O O . ILE B 1 438 ? 2.73 -26.469 -7.379 1 96.25 438 ILE B O 1
ATOM 7568 N N . VAL B 1 439 ? 4.406 -27.875 -7.023 1 95.25 439 VAL B N 1
ATOM 7569 C CA . VAL B 1 439 ? 5.277 -27.234 -8 1 95.25 439 VAL B CA 1
ATOM 7570 C C . VAL B 1 439 ? 4.621 -27.281 -9.383 1 95.25 439 VAL B C 1
ATOM 7572 O O . VAL B 1 439 ? 4.57 -26.266 -10.078 1 95.25 439 VAL B O 1
ATOM 7575 N N . LYS B 1 440 ? 4.148 -28.406 -9.734 1 95.88 440 LYS B N 1
ATOM 7576 C CA . LYS B 1 440 ? 3.453 -28.578 -11.008 1 95.88 440 LYS B CA 1
ATOM 7577 C C . LYS B 1 440 ? 2.242 -27.641 -11.094 1 95.88 440 LYS B C 1
ATOM 7579 O O . LYS B 1 440 ? 2.045 -26.969 -12.102 1 95.88 440 LYS B O 1
ATOM 7584 N N . ALA B 1 441 ? 1.422 -27.625 -10.117 1 96.19 441 ALA B N 1
ATOM 7585 C CA . ALA B 1 441 ? 0.221 -26.797 -10.07 1 96.19 441 ALA B CA 1
ATOM 7586 C C . ALA B 1 441 ? 0.575 -25.312 -10.164 1 96.19 441 ALA B C 1
ATOM 7588 O O . ALA B 1 441 ? -0.149 -24.531 -10.781 1 96.19 441 ALA B O 1
ATOM 7589 N N . SER B 1 442 ? 1.627 -24.875 -9.523 1 94.69 442 SER B N 1
ATOM 7590 C CA . SER B 1 442 ? 2.041 -23.484 -9.484 1 94.69 442 SER B CA 1
ATOM 7591 C C . SER B 1 442 ? 2.322 -22.953 -10.883 1 94.69 442 SER B C 1
ATOM 7593 O O . SER B 1 442 ? 2.193 -21.75 -11.141 1 94.69 442 SER B O 1
ATOM 7595 N N . LYS B 1 443 ? 2.668 -23.797 -11.797 1 92.31 443 LYS B N 1
ATOM 7596 C CA . LYS B 1 443 ? 3.027 -23.406 -13.164 1 92.31 443 LYS B CA 1
ATOM 7597 C C . LYS B 1 443 ? 1.792 -23.328 -14.055 1 92.31 443 LYS B C 1
ATOM 7599 O O . LYS B 1 443 ? 1.695 -22.453 -14.914 1 92.31 443 LYS B O 1
ATOM 7604 N N . GLN B 1 444 ? 0.852 -24.156 -13.758 1 92 444 GLN B N 1
ATOM 7605 C CA . GLN B 1 444 ? -0.132 -24.391 -14.805 1 92 444 GLN B CA 1
ATOM 7606 C C . GLN B 1 444 ? -1.535 -24.016 -14.344 1 92 444 GLN B C 1
ATOM 7608 O O . GLN B 1 444 ? -2.41 -23.719 -15.156 1 92 444 GLN B O 1
ATOM 7613 N N . SER B 1 445 ? -1.819 -24.078 -13.117 1 96 445 SER B N 1
ATOM 7614 C CA . SER B 1 445 ? -3.211 -24.062 -12.68 1 96 445 SER B CA 1
ATOM 7615 C C . SER B 1 445 ? -3.562 -22.766 -11.977 1 96 445 SER B C 1
ATOM 7617 O O . SER B 1 445 ? -2.771 -22.25 -11.18 1 96 445 SER B O 1
ATOM 7619 N N . PRO B 1 446 ? -4.727 -22.156 -12.328 1 97.38 446 PRO B N 1
ATOM 7620 C CA . PRO B 1 446 ? -5.266 -21.078 -11.484 1 97.38 446 PRO B CA 1
ATOM 7621 C C . PRO B 1 446 ? -5.793 -21.578 -10.148 1 97.38 446 PRO B C 1
ATOM 7623 O O . PRO B 1 446 ? -7.008 -21.672 -9.945 1 97.38 446 PRO B O 1
ATOM 7626 N N . LEU B 1 447 ? -4.816 -21.844 -9.25 1 97.81 447 LEU B N 1
ATOM 7627 C CA . LEU B 1 447 ? -5.125 -22.562 -8.023 1 97.81 447 LEU B CA 1
ATOM 7628 C C . LEU B 1 447 ? -4.328 -22 -6.852 1 97.81 447 LEU B C 1
ATOM 7630 O O . LEU B 1 447 ? -3.146 -21.672 -6.996 1 97.81 447 LEU B O 1
ATOM 7634 N N . SER B 1 448 ? -5.027 -21.797 -5.773 1 97.69 448 SER B N 1
ATOM 7635 C CA . SER B 1 448 ? -4.398 -21.594 -4.473 1 97.69 448 SER B CA 1
ATOM 7636 C C . SER B 1 448 ? -4.734 -22.734 -3.518 1 97.69 448 SER B C 1
ATOM 7638 O O . SER B 1 448 ? -5.84 -23.281 -3.561 1 97.69 448 SER B O 1
ATOM 7640 N N . ILE B 1 449 ? -3.75 -23.078 -2.691 1 98 449 ILE B N 1
ATOM 7641 C CA . ILE B 1 449 ? -3.938 -24.109 -1.682 1 98 449 ILE B CA 1
ATOM 7642 C C . ILE B 1 449 ? -3.799 -23.5 -0.287 1 98 449 ILE B C 1
ATOM 7644 O O . ILE B 1 449 ? -2.732 -23 0.076 1 98 449 ILE B O 1
ATOM 7648 N N . VAL B 1 450 ? -4.832 -23.547 0.454 1 97.69 450 VAL B N 1
ATOM 7649 C CA . VAL B 1 450 ? -4.781 -23.078 1.835 1 97.69 450 VAL B CA 1
ATOM 7650 C C . VAL B 1 450 ? -5 -24.25 2.787 1 97.69 450 VAL B C 1
ATOM 7652 O O . VAL B 1 450 ? -5.895 -25.078 2.574 1 97.69 450 VAL B O 1
ATOM 7655 N N . ILE B 1 451 ? -4.133 -24.359 3.795 1 96.75 451 ILE B N 1
ATOM 7656 C CA . ILE B 1 451 ? -4.152 -25.484 4.73 1 96.75 451 ILE B CA 1
ATOM 7657 C C . ILE B 1 451 ? -4.383 -24.969 6.148 1 96.75 451 ILE B C 1
ATOM 7659 O O . ILE B 1 451 ? -3.689 -24.047 6.602 1 96.75 451 ILE B O 1
ATOM 7663 N N . ILE B 1 452 ? -5.383 -25.484 6.805 1 96.31 452 ILE B N 1
ATOM 7664 C CA . ILE B 1 452 ? -5.59 -25.188 8.219 1 96.31 452 ILE B CA 1
ATOM 7665 C C . ILE B 1 452 ? -5.246 -26.422 9.055 1 96.31 452 ILE B C 1
ATOM 7667 O O . ILE B 1 452 ? -5.801 -27.5 8.844 1 96.31 452 ILE B O 1
ATOM 7671 N N . GLY B 1 453 ? -4.293 -26.219 9.953 1 95.62 453 GLY B N 1
ATOM 7672 C CA . GLY B 1 453 ? -3.912 -27.281 10.867 1 95.62 453 GLY B CA 1
ATOM 7673 C C . GLY B 1 453 ? -4.844 -27.422 12.062 1 95.62 453 GLY B C 1
ATOM 7674 O O . GLY B 1 453 ? -5.012 -26.469 12.828 1 95.62 453 GLY B O 1
ATOM 7675 N N . ILE B 1 454 ? -5.371 -28.641 12.227 1 96.12 454 ILE B N 1
ATOM 7676 C CA . ILE B 1 454 ? -6.352 -28.922 13.273 1 96.12 454 ILE B CA 1
ATOM 7677 C C . ILE B 1 454 ? -5.672 -29.625 14.438 1 96.12 454 ILE B C 1
ATOM 7679 O O . ILE B 1 454 ? -4.875 -30.547 14.242 1 96.12 454 ILE B O 1
ATOM 7683 N N . GLY B 1 455 ? -5.98 -29.188 15.578 1 93.25 455 GLY B N 1
ATOM 7684 C CA . GLY B 1 455 ? -5.438 -29.844 16.75 1 93.25 455 GLY B CA 1
ATOM 7685 C C . GLY B 1 455 ? -4.09 -29.297 17.172 1 93.25 455 GLY B C 1
ATOM 7686 O O . GLY B 1 455 ? -3.768 -28.141 16.891 1 93.25 455 GLY B O 1
ATOM 7687 N N . GLU B 1 456 ? -3.328 -30.078 17.969 1 87.75 456 GLU B N 1
ATOM 7688 C CA . GLU B 1 456 ? -2.127 -29.594 18.625 1 87.75 456 GLU B CA 1
ATOM 7689 C C . GLU B 1 456 ? -0.869 -30.219 18.031 1 87.75 456 GLU B C 1
ATOM 7691 O O . GLU B 1 456 ? 0.189 -30.219 18.672 1 87.75 456 GLU B O 1
ATOM 7696 N N . ALA B 1 457 ? -0.938 -30.766 16.922 1 82.75 457 ALA B N 1
ATOM 7697 C CA . ALA B 1 457 ? 0.231 -31.391 16.312 1 82.75 457 ALA B CA 1
ATOM 7698 C C . ALA B 1 457 ? 1.298 -30.359 15.969 1 82.75 457 ALA B C 1
ATOM 7700 O O . ALA B 1 457 ? 1.041 -29.156 16.016 1 82.75 457 ALA B O 1
ATOM 7701 N N . THR B 1 458 ? 2.512 -30.875 15.75 1 81.12 458 THR B N 1
ATOM 7702 C CA . THR B 1 458 ? 3.574 -30.047 15.195 1 81.12 458 THR B CA 1
ATOM 7703 C C . THR B 1 458 ? 3.434 -29.922 13.68 1 81.12 458 THR B C 1
ATOM 7705 O O . THR B 1 458 ? 3.283 -30.938 12.984 1 81.12 458 THR B O 1
ATOM 7708 N N . PHE B 1 459 ? 3.363 -28.812 13.188 1 83.5 459 PHE B N 1
ATOM 7709 C CA . PHE B 1 459 ? 3.029 -28.578 11.781 1 83.5 459 PHE B CA 1
ATOM 7710 C C . PHE B 1 459 ? 4.258 -28.125 11 1 83.5 459 PHE B C 1
ATOM 7712 O O . PHE B 1 459 ? 4.16 -27.297 10.102 1 83.5 459 PHE B O 1
ATOM 7719 N N . ASP B 1 460 ? 5.387 -28.734 11.242 1 80.94 460 ASP B N 1
ATOM 7720 C CA . ASP B 1 460 ? 6.637 -28.344 10.594 1 80.94 460 ASP B CA 1
ATOM 7721 C C . ASP B 1 460 ? 6.566 -28.562 9.086 1 80.94 460 ASP B C 1
ATOM 7723 O O . ASP B 1 460 ? 6.973 -27.703 8.305 1 80.94 460 ASP B O 1
ATOM 7727 N N . ASN B 1 461 ? 6.039 -29.781 8.734 1 81.69 461 ASN B N 1
ATOM 7728 C CA . ASN B 1 461 ? 5.926 -30.094 7.312 1 81.69 461 ASN B CA 1
ATOM 7729 C C . ASN B 1 461 ? 5.035 -29.094 6.582 1 81.69 461 ASN B C 1
ATOM 7731 O O . ASN B 1 461 ? 5.324 -28.719 5.449 1 81.69 461 ASN B O 1
ATOM 7735 N N . MET B 1 462 ? 3.979 -28.672 7.25 1 86.38 462 MET B N 1
ATOM 7736 C CA . MET B 1 462 ? 3.051 -27.719 6.637 1 86.38 462 MET B CA 1
ATOM 7737 C C . MET B 1 462 ? 3.703 -26.359 6.461 1 86.38 462 MET B C 1
ATOM 7739 O O . MET B 1 462 ? 3.484 -25.688 5.453 1 86.38 462 MET B O 1
ATOM 7743 N N . ASN B 1 463 ? 4.469 -25.984 7.398 1 79.31 463 ASN B N 1
ATOM 7744 C CA . ASN B 1 463 ? 5.215 -24.734 7.312 1 79.31 463 ASN B CA 1
ATOM 7745 C C . ASN B 1 463 ? 6.199 -24.75 6.145 1 79.31 463 ASN B C 1
ATOM 7747 O O . ASN B 1 463 ? 6.391 -23.734 5.48 1 79.31 463 ASN B O 1
ATOM 7751 N N . ARG B 1 464 ? 6.754 -25.812 5.918 1 78.69 464 ARG B N 1
ATOM 7752 C CA . ARG B 1 464 ? 7.672 -25.969 4.793 1 78.69 464 ARG B CA 1
ATOM 7753 C C . ARG B 1 464 ? 6.941 -25.797 3.463 1 78.69 464 ARG B C 1
ATOM 7755 O O . ARG B 1 464 ? 7.473 -25.188 2.533 1 78.69 464 ARG B O 1
ATOM 7762 N N . LEU B 1 465 ? 5.777 -26.375 3.383 1 85.31 465 LEU B N 1
ATOM 7763 C CA . LEU B 1 465 ? 4.992 -26.25 2.158 1 85.31 465 LEU B CA 1
ATOM 7764 C C . LEU B 1 465 ? 4.637 -24.797 1.878 1 85.31 465 LEU B C 1
ATOM 7766 O O . LEU B 1 465 ? 4.539 -24.391 0.719 1 85.31 465 LEU B O 1
ATOM 7770 N N . ASP B 1 466 ? 4.332 -24 2.838 1 79.31 466 ASP B N 1
ATOM 7771 C CA . ASP B 1 466 ? 3.957 -22.594 2.73 1 79.31 466 ASP B CA 1
ATOM 7772 C C . ASP B 1 466 ? 5.098 -21.766 2.146 1 79.31 466 ASP B C 1
ATOM 7774 O O . ASP B 1 466 ? 4.859 -20.797 1.422 1 79.31 466 ASP B O 1
ATOM 7778 N N . GLY B 1 467 ? 6.266 -22.141 2.254 1 66.12 467 GLY B N 1
ATOM 7779 C CA . GLY B 1 467 ? 7.434 -21.547 1.618 1 66.12 467 GLY B CA 1
ATOM 7780 C C . GLY B 1 467 ? 7.66 -20.109 2.016 1 66.12 467 GLY B C 1
ATOM 7781 O O . GLY B 1 467 ? 8.203 -19.328 1.235 1 66.12 467 GLY B O 1
ATOM 7782 N N . ASP B 1 468 ? 7.031 -19.578 3.131 1 58.69 468 ASP B N 1
ATOM 7783 C CA . ASP B 1 468 ? 7.188 -18.172 3.508 1 58.69 468 ASP B CA 1
ATOM 7784 C C . ASP B 1 468 ? 8.625 -17.875 3.934 1 58.69 468 ASP B C 1
ATOM 7786 O O . ASP B 1 468 ? 8.977 -16.719 4.18 1 58.69 468 ASP B O 1
ATOM 7790 N N . ASP B 1 469 ? 9.383 -18.875 3.963 1 53.31 469 ASP B N 1
ATOM 7791 C CA . ASP B 1 469 ? 10.758 -18.703 4.422 1 53.31 469 ASP B CA 1
ATOM 7792 C C . ASP B 1 469 ? 11.648 -18.172 3.297 1 53.31 469 ASP B C 1
ATOM 7794 O O . ASP B 1 469 ? 12.867 -18.094 3.447 1 53.31 469 ASP B O 1
ATOM 7798 N N . GLY B 1 470 ? 11.023 -17.641 2.291 1 55.09 470 GLY B N 1
ATOM 7799 C CA . GLY B 1 470 ? 11.805 -16.984 1.263 1 55.09 470 GLY B CA 1
ATOM 7800 C C . GLY B 1 470 ? 12.258 -17.922 0.159 1 55.09 470 GLY B C 1
ATOM 7801 O O . GLY B 1 470 ? 12.75 -17.469 -0.878 1 55.09 470 GLY B O 1
ATOM 7802 N N . ASN B 1 471 ? 12.18 -19.234 0.395 1 57.81 471 ASN B N 1
ATOM 7803 C CA . ASN B 1 471 ? 12.625 -20.156 -0.645 1 57.81 471 ASN B CA 1
ATOM 7804 C C . ASN B 1 471 ? 11.445 -20.719 -1.436 1 57.81 471 ASN B C 1
ATOM 7806 O O . ASN B 1 471 ? 10.422 -21.094 -0.856 1 57.81 471 ASN B O 1
ATOM 7810 N N . SER B 1 472 ? 11.641 -20.594 -2.729 1 74.75 472 SER B N 1
ATOM 7811 C CA . SER B 1 472 ? 10.641 -21.25 -3.561 1 74.75 472 SER B CA 1
ATOM 7812 C C . SER B 1 472 ? 10.664 -22.75 -3.361 1 74.75 472 SER B C 1
ATOM 7814 O O . SER B 1 472 ? 11.734 -23.359 -3.221 1 74.75 472 SER B O 1
ATOM 7816 N N . LEU B 1 473 ? 9.547 -23.359 -3.203 1 85.25 473 LEU B N 1
ATOM 7817 C CA . LEU B 1 473 ? 9.43 -24.812 -3.078 1 85.25 473 LEU B CA 1
ATOM 7818 C C . LEU B 1 473 ? 10.047 -25.5 -4.285 1 85.25 473 LEU B C 1
ATOM 7820 O O . LEU B 1 473 ? 9.773 -25.141 -5.43 1 85.25 473 LEU B O 1
ATOM 7824 N N . THR B 1 474 ? 10.969 -26.422 -4.074 1 86.94 474 THR B N 1
ATOM 7825 C CA . THR B 1 474 ? 11.641 -27.172 -5.125 1 86.94 474 THR B CA 1
ATOM 7826 C C . THR B 1 474 ? 11.391 -28.672 -4.957 1 86.94 474 THR B C 1
ATOM 7828 O O . THR B 1 474 ? 11.516 -29.203 -3.854 1 86.94 474 THR B O 1
ATOM 7831 N N . ASP B 1 475 ? 11.039 -29.281 -6.051 1 89.25 475 ASP B N 1
ATOM 7832 C CA . ASP B 1 475 ? 10.758 -30.719 -5.953 1 89.25 475 ASP B CA 1
ATOM 7833 C C . ASP B 1 475 ? 12.023 -31.547 -6.168 1 89.25 475 ASP B C 1
ATOM 7835 O O . ASP B 1 475 ? 13.109 -30.984 -6.355 1 89.25 475 ASP B O 1
ATOM 7839 N N . SER B 1 476 ? 11.867 -32.812 -6.047 1 87.44 476 SER B N 1
ATOM 7840 C CA . SER B 1 476 ? 13.008 -33.719 -6.086 1 87.44 476 SER B CA 1
ATOM 7841 C C . SER B 1 476 ? 13.68 -33.719 -7.453 1 87.44 476 SER B C 1
ATOM 7843 O O . SER B 1 476 ? 14.844 -34.094 -7.582 1 87.44 476 SER B O 1
ATOM 7845 N N . SER B 1 477 ? 12.977 -33.312 -8.461 1 89.19 477 SER B N 1
ATOM 7846 C CA . SER B 1 477 ? 13.539 -33.25 -9.805 1 89.19 477 SER B CA 1
ATOM 7847 C C . SER B 1 477 ? 14.289 -31.938 -10.039 1 89.19 477 SER B C 1
ATOM 7849 O O . SER B 1 477 ? 14.883 -31.75 -11.102 1 89.19 477 SER B O 1
ATOM 7851 N N . GLY B 1 478 ? 14.195 -31.078 -9.141 1 87.38 478 GLY B N 1
ATOM 7852 C CA . GLY B 1 478 ? 14.906 -29.812 -9.258 1 87.38 478 GLY B CA 1
ATOM 7853 C C . GLY B 1 478 ? 14.047 -28.688 -9.797 1 87.38 478 GLY B C 1
ATOM 7854 O O . GLY B 1 478 ? 14.523 -27.562 -9.961 1 87.38 478 GLY B O 1
ATOM 7855 N N . GLN B 1 479 ? 12.859 -29.062 -10.078 1 90.31 479 GLN B N 1
ATOM 7856 C CA . GLN B 1 479 ? 11.953 -28.031 -10.555 1 90.31 479 GLN B CA 1
ATOM 7857 C C . GLN B 1 479 ? 11.438 -27.172 -9.406 1 90.31 479 GLN B C 1
ATOM 7859 O O . GLN B 1 479 ? 11.141 -27.703 -8.328 1 90.31 479 GLN B O 1
ATOM 7864 N N . THR B 1 480 ? 11.406 -25.891 -9.695 1 88.44 480 THR B N 1
ATOM 7865 C CA . THR B 1 480 ? 10.992 -24.953 -8.648 1 88.44 480 THR B CA 1
ATOM 7866 C C . THR B 1 480 ? 9.641 -24.344 -8.977 1 88.44 480 THR B C 1
ATOM 7868 O O . THR B 1 480 ? 9.312 -24.125 -10.141 1 88.44 480 THR B O 1
ATOM 7871 N N . ALA B 1 481 ? 8.875 -24.094 -7.883 1 90.38 481 ALA B N 1
ATOM 7872 C CA . ALA B 1 481 ? 7.582 -23.438 -8.047 1 90.38 481 ALA B CA 1
ATOM 7873 C C . ALA B 1 481 ? 7.742 -22.047 -8.68 1 90.38 481 ALA B C 1
ATOM 7875 O O . ALA B 1 481 ? 8.664 -21.312 -8.328 1 90.38 481 ALA B O 1
ATOM 7876 N N . THR B 1 482 ? 6.852 -21.703 -9.633 1 86.69 482 THR B N 1
ATOM 7877 C CA . THR B 1 482 ? 6.938 -20.422 -10.32 1 86.69 482 THR B CA 1
ATOM 7878 C C . THR B 1 482 ? 6.152 -19.344 -9.562 1 86.69 482 THR B C 1
ATOM 7880 O O . THR B 1 482 ? 6.383 -18.156 -9.75 1 86.69 482 THR B O 1
ATOM 7883 N N . ARG B 1 483 ? 5.219 -19.828 -8.797 1 87.31 483 ARG B N 1
ATOM 7884 C CA . ARG B 1 483 ? 4.387 -18.969 -7.957 1 87.31 483 ARG B CA 1
ATOM 7885 C C . ARG B 1 483 ? 4.199 -19.578 -6.574 1 87.31 483 ARG B C 1
ATOM 7887 O O . ARG B 1 483 ? 4.262 -20.797 -6.41 1 87.31 483 ARG B O 1
ATOM 7894 N N . ASP B 1 484 ? 4.059 -18.703 -5.598 1 88.06 484 ASP B N 1
ATOM 7895 C CA . ASP B 1 484 ? 3.609 -19.156 -4.281 1 88.06 484 ASP B CA 1
ATOM 7896 C C . ASP B 1 484 ? 2.096 -19.359 -4.262 1 88.06 484 ASP B C 1
ATOM 7898 O O . ASP B 1 484 ? 1.331 -18.406 -4.406 1 88.06 484 ASP B O 1
ATOM 7902 N N . ILE B 1 485 ? 1.739 -20.656 -4.062 1 94.38 485 ILE B N 1
ATOM 7903 C CA . ILE B 1 485 ? 0.301 -20.891 -4.141 1 94.38 485 ILE B CA 1
ATOM 7904 C C . ILE B 1 485 ? -0.189 -21.531 -2.848 1 94.38 485 ILE B C 1
ATOM 7906 O O . ILE B 1 485 ? -1.333 -21.984 -2.77 1 94.38 485 ILE B O 1
ATOM 7910 N N . VAL B 1 486 ? 0.666 -21.625 -1.814 1 94.81 486 VAL B N 1
ATOM 7911 C CA . VAL B 1 486 ? 0.291 -22.344 -0.596 1 94.81 486 VAL B CA 1
ATOM 7912 C C . VAL B 1 486 ? 0.297 -21.375 0.587 1 94.81 486 VAL B C 1
ATOM 7914 O O . VAL B 1 486 ? 1.196 -20.531 0.709 1 94.81 486 VAL B O 1
ATOM 7917 N N . GLN B 1 487 ? -0.697 -21.5 1.415 1 92.94 487 GLN B N 1
ATOM 7918 C CA . GLN B 1 487 ? -0.782 -20.812 2.699 1 92.94 487 GLN B CA 1
ATOM 7919 C C . GLN B 1 487 ? -1.191 -21.766 3.812 1 92.94 487 GLN B C 1
ATOM 7921 O O . GLN B 1 487 ? -2.154 -22.516 3.664 1 92.94 487 GLN B O 1
ATOM 7926 N N . PHE B 1 488 ? -0.389 -21.797 4.887 1 92.81 488 PHE B N 1
ATOM 7927 C CA . PHE B 1 488 ? -0.702 -22.656 6.023 1 92.81 488 PHE B CA 1
ATOM 7928 C C . PHE B 1 488 ? -0.984 -21.828 7.27 1 92.81 488 PHE B C 1
ATOM 7930 O O . PHE B 1 488 ? -0.288 -20.844 7.535 1 92.81 488 PHE B O 1
ATOM 7937 N N . VAL B 1 489 ? -2.018 -22.266 8.055 1 91.75 489 VAL B N 1
ATOM 7938 C CA . VAL B 1 489 ? -2.383 -21.578 9.289 1 91.75 489 VAL B CA 1
ATOM 7939 C C . VAL B 1 489 ? -2.826 -22.609 10.336 1 91.75 489 VAL B C 1
ATOM 7941 O O . VAL B 1 489 ? -3.771 -23.359 10.109 1 91.75 489 VAL B O 1
ATOM 7944 N N . PRO B 1 490 ? -2.121 -22.641 11.508 1 91.94 490 PRO B N 1
ATOM 7945 C CA . PRO B 1 490 ? -2.637 -23.469 12.586 1 91.94 490 PRO B CA 1
ATOM 7946 C C . PRO B 1 490 ? -3.893 -22.906 13.234 1 91.94 490 PRO B C 1
ATOM 7948 O O . PRO B 1 490 ? -3.891 -21.75 13.68 1 91.94 490 PRO B O 1
ATOM 7951 N N . PHE B 1 491 ? -4.91 -23.719 13.359 1 94.12 491 PHE B N 1
ATOM 7952 C CA . PHE B 1 491 ? -6.191 -23.281 13.891 1 94.12 491 PHE B CA 1
ATOM 7953 C C . PHE B 1 491 ? -6.023 -22.688 15.289 1 94.12 491 PHE B C 1
ATOM 7955 O O . PHE B 1 491 ? -6.59 -21.641 15.602 1 94.12 491 PHE B O 1
ATOM 7962 N N . ASN B 1 492 ? -5.27 -23.25 16.047 1 90.69 492 ASN B N 1
ATOM 7963 C CA . ASN B 1 492 ? -5.18 -22.938 17.469 1 90.69 492 ASN B CA 1
ATOM 7964 C C . ASN B 1 492 ? -4.59 -21.547 17.703 1 90.69 492 ASN B C 1
ATOM 7966 O O . ASN B 1 492 ? -4.773 -20.953 18.766 1 90.69 492 ASN B O 1
ATOM 7970 N N . ASN B 1 493 ? -3.869 -21.047 16.734 1 84.12 493 ASN B N 1
ATOM 7971 C CA . ASN B 1 493 ? -3.361 -19.688 16.844 1 84.12 493 ASN B CA 1
ATOM 7972 C C . ASN B 1 493 ? -4.496 -18.672 16.828 1 84.12 493 ASN B C 1
ATOM 7974 O O . ASN B 1 493 ? -4.305 -17.516 17.234 1 84.12 493 ASN B O 1
ATOM 7978 N N . PHE B 1 494 ? -5.68 -19.141 16.406 1 84.06 494 PHE B N 1
ATOM 7979 C CA . PHE B 1 494 ? -6.773 -18.203 16.219 1 84.06 494 PHE B CA 1
ATOM 7980 C C . PHE B 1 494 ? -8.07 -18.734 16.812 1 84.06 494 PHE B C 1
ATOM 7982 O O . PHE B 1 494 ? -9.164 -18.344 16.391 1 84.06 494 PHE B O 1
ATOM 7989 N N . SER B 1 495 ? -7.969 -19.562 17.703 1 82.56 495 SER B N 1
ATOM 7990 C CA . SER B 1 495 ? -9.117 -20.266 18.25 1 82.56 495 SER B CA 1
ATOM 7991 C C . SER B 1 495 ? -10.133 -19.297 18.844 1 82.56 495 SER B C 1
ATOM 7993 O O . SER B 1 495 ? -11.336 -19.531 18.797 1 82.56 495 SER B O 1
ATOM 7995 N N . ALA B 1 496 ? -9.68 -18.188 19.297 1 75.44 496 ALA B N 1
ATOM 7996 C CA . ALA B 1 496 ? -10.547 -17.219 19.969 1 75.44 496 ALA B CA 1
ATOM 7997 C C . ALA B 1 496 ? -11.148 -16.234 18.969 1 75.44 496 ALA B C 1
ATOM 7999 O O . ALA B 1 496 ? -12.062 -15.484 19.312 1 75.44 496 ALA B O 1
ATOM 8000 N N . ASN B 1 497 ? -10.719 -16.266 17.812 1 79.06 497 ASN B N 1
ATOM 8001 C CA . ASN B 1 497 ? -11.141 -15.273 16.844 1 79.06 497 ASN B CA 1
ATOM 8002 C C . ASN B 1 497 ? -11.305 -15.875 15.445 1 79.06 497 ASN B C 1
ATOM 8004 O O . ASN B 1 497 ? -10.383 -15.844 14.633 1 79.06 497 ASN B O 1
ATOM 8008 N N . PRO B 1 498 ? -12.484 -16.297 15.188 1 79.56 498 PRO B N 1
ATOM 8009 C CA . PRO B 1 498 ? -12.742 -16.922 13.883 1 79.56 498 PRO B CA 1
ATOM 8010 C C . PRO B 1 498 ? -12.445 -15.977 12.719 1 79.56 498 PRO B C 1
ATOM 8012 O O . PRO B 1 498 ? -12 -16.438 11.656 1 79.56 498 PRO B O 1
ATOM 8015 N N . GLU B 1 499 ? -12.688 -14.75 12.867 1 82 499 GLU B N 1
ATOM 8016 C CA . GLU B 1 499 ? -12.43 -13.781 11.805 1 82 499 GLU B CA 1
ATOM 8017 C C . GLU B 1 499 ? -10.938 -13.695 11.484 1 82 499 GLU B C 1
ATOM 8019 O O . GLU B 1 499 ? -10.555 -13.602 10.32 1 82 499 GLU B O 1
ATOM 8024 N N . ALA B 1 500 ? -10.211 -13.773 12.531 1 83.38 500 ALA B N 1
ATOM 8025 C CA . ALA B 1 500 ? -8.766 -13.711 12.344 1 83.38 500 ALA B CA 1
ATOM 8026 C C . ALA B 1 500 ? -8.242 -14.961 11.641 1 83.38 500 ALA B C 1
ATOM 8028 O O . ALA B 1 500 ? -7.277 -14.898 10.875 1 83.38 500 ALA B O 1
ATOM 8029 N N . LEU B 1 501 ? -8.898 -16.094 11.883 1 88.81 501 LEU B N 1
ATOM 8030 C CA . LEU B 1 501 ? -8.523 -17.328 11.203 1 88.81 501 LEU B CA 1
ATOM 8031 C C . LEU B 1 501 ? -8.672 -17.172 9.688 1 88.81 501 LEU B C 1
ATOM 8033 O O . LEU B 1 501 ? -7.73 -17.469 8.938 1 88.81 501 LEU B O 1
ATOM 8037 N N . ALA B 1 502 ? -9.789 -16.75 9.289 1 91.94 502 ALA B N 1
ATOM 8038 C CA . ALA B 1 502 ? -10.047 -16.562 7.863 1 91.94 502 ALA B CA 1
ATOM 8039 C C . ALA B 1 502 ? -9.109 -15.523 7.262 1 91.94 502 ALA B C 1
ATOM 8041 O O . ALA B 1 502 ? -8.586 -15.719 6.164 1 91.94 502 ALA B O 1
ATOM 8042 N N . THR B 1 503 ? -8.93 -14.469 7.977 1 88.88 503 THR B N 1
ATOM 8043 C CA . THR B 1 503 ? -8.07 -13.383 7.516 1 88.88 503 THR B CA 1
ATOM 8044 C C . THR B 1 503 ? -6.668 -13.898 7.203 1 88.88 503 THR B C 1
ATOM 8046 O O . THR B 1 503 ? -6.125 -13.633 6.129 1 88.88 503 THR B O 1
ATOM 8049 N N . GLU B 1 504 ? -6.105 -14.617 8.102 1 87.88 504 GLU B N 1
ATOM 8050 C CA . GLU B 1 504 ? -4.758 -15.141 7.906 1 87.88 504 GLU B CA 1
ATOM 8051 C C . GLU B 1 504 ? -4.73 -16.203 6.816 1 87.88 504 GLU B C 1
ATOM 8053 O O . GLU B 1 504 ? -3.793 -16.266 6.016 1 87.88 504 GLU B O 1
ATOM 8058 N N . THR B 1 505 ? -5.727 -16.984 6.773 1 92.31 505 THR B N 1
ATOM 8059 C CA . THR B 1 505 ? -5.797 -18.094 5.836 1 92.31 505 THR B CA 1
ATOM 8060 C C . THR B 1 505 ? -5.879 -17.594 4.398 1 92.31 505 THR B C 1
ATOM 8062 O O . THR B 1 505 ? -5.277 -18.172 3.494 1 92.31 505 THR B O 1
ATOM 8065 N N . LEU B 1 506 ? -6.602 -16.516 4.199 1 94.38 506 LEU B N 1
ATOM 8066 C CA . LEU B 1 506 ? -6.902 -16.047 2.854 1 94.38 506 LEU B CA 1
ATOM 8067 C C . LEU B 1 506 ? -6.039 -14.844 2.494 1 94.38 506 LEU B C 1
ATOM 8069 O O . LEU B 1 506 ? -6.195 -14.258 1.42 1 94.38 506 LEU B O 1
ATOM 8073 N N . ARG B 1 507 ? -5.094 -14.492 3.258 1 88.19 507 ARG B N 1
ATOM 8074 C CA . ARG B 1 507 ? -4.305 -13.266 3.17 1 88.19 507 ARG B CA 1
ATOM 8075 C C . ARG B 1 507 ? -3.582 -13.172 1.83 1 88.19 507 ARG B C 1
ATOM 8077 O O . ARG B 1 507 ? -3.48 -12.094 1.246 1 88.19 507 ARG B O 1
ATOM 8084 N N . GLU B 1 508 ? -3.15 -14.266 1.246 1 89.81 508 GLU B N 1
ATOM 8085 C CA . GLU B 1 508 ? -2.26 -14.234 0.089 1 89.81 508 GLU B CA 1
ATOM 8086 C C . GLU B 1 508 ? -3.029 -14.477 -1.207 1 89.81 508 GLU B C 1
ATOM 8088 O O . GLU B 1 508 ? -2.463 -14.375 -2.297 1 89.81 508 GLU B O 1
ATOM 8093 N N . ILE B 1 509 ? -4.27 -14.703 -1.131 1 94.38 509 ILE B N 1
ATOM 8094 C CA . ILE B 1 509 ? -5.051 -15.125 -2.289 1 94.38 509 ILE B CA 1
ATOM 8095 C C . ILE B 1 509 ? -5.004 -14.039 -3.363 1 94.38 509 ILE B C 1
ATOM 8097 O O . ILE B 1 509 ? -4.785 -14.336 -4.543 1 94.38 509 ILE B O 1
ATOM 8101 N N . PRO B 1 510 ? -5.238 -12.742 -3.045 1 92.25 510 PRO B N 1
ATOM 8102 C CA . PRO B 1 510 ? -5.207 -11.727 -4.105 1 92.25 510 PRO B CA 1
ATOM 8103 C C . PRO B 1 510 ? -3.893 -11.727 -4.879 1 92.25 510 PRO B C 1
ATOM 8105 O O . PRO B 1 510 ? -3.9 -11.695 -6.113 1 92.25 510 PRO B O 1
ATOM 8108 N N . GLN B 1 511 ? -2.805 -11.844 -4.191 1 88.88 511 GLN B N 1
ATOM 8109 C CA . GLN B 1 511 ? -1.502 -11.844 -4.848 1 88.88 511 GLN B CA 1
ATOM 8110 C C . GLN B 1 511 ? -1.304 -13.117 -5.668 1 88.88 511 GLN B C 1
ATOM 8112 O O . GLN B 1 511 ? -0.718 -13.07 -6.754 1 88.88 511 GLN B O 1
ATOM 8117 N N . GLN B 1 512 ? -1.718 -14.219 -5.109 1 93.25 512 GLN B N 1
ATOM 8118 C CA . GLN B 1 512 ? -1.585 -15.492 -5.812 1 93.25 512 GLN B CA 1
ATOM 8119 C C . GLN B 1 512 ? -2.398 -15.5 -7.105 1 93.25 512 GLN B C 1
ATOM 8121 O O . GLN B 1 512 ? -1.923 -15.961 -8.141 1 93.25 512 GLN B O 1
ATOM 8126 N N . LEU B 1 513 ? -3.57 -14.984 -7.031 1 94.75 513 LEU B N 1
ATOM 8127 C CA . LEU B 1 513 ? -4.41 -14.867 -8.219 1 94.75 513 LEU B CA 1
ATOM 8128 C C . LEU B 1 513 ? -3.764 -13.953 -9.258 1 94.75 513 LEU B C 1
ATOM 8130 O O . LEU B 1 513 ? -3.65 -14.32 -10.43 1 94.75 513 LEU B O 1
ATOM 8134 N N . LEU B 1 514 ? -3.369 -12.781 -8.844 1 90.75 514 LEU B N 1
ATOM 8135 C CA . LEU B 1 514 ? -2.729 -11.836 -9.758 1 90.75 514 LEU B CA 1
ATOM 8136 C C . LEU B 1 514 ? -1.475 -12.438 -10.375 1 90.75 514 LEU B C 1
ATOM 8138 O O . LEU B 1 514 ? -1.196 -12.227 -11.555 1 90.75 514 LEU B O 1
ATOM 8142 N N . GLY B 1 515 ? -0.731 -13.188 -9.508 1 89.31 515 GLY B N 1
ATOM 8143 C CA . GLY B 1 515 ? 0.448 -13.859 -10.023 1 89.31 515 GLY B CA 1
ATOM 8144 C C . GLY B 1 515 ? 0.148 -14.773 -11.195 1 89.31 515 GLY B C 1
ATOM 8145 O O . GLY B 1 515 ? 0.856 -14.758 -12.203 1 89.31 515 GLY B O 1
ATOM 8146 N N . PHE B 1 516 ? -0.874 -15.547 -11.086 1 93.44 516 PHE B N 1
ATOM 8147 C CA . PHE B 1 516 ? -1.261 -16.453 -12.164 1 93.44 516 PHE B CA 1
ATOM 8148 C C . PHE B 1 516 ? -1.69 -15.68 -13.398 1 93.44 516 PHE B C 1
ATOM 8150 O O . PHE B 1 516 ? -1.264 -15.992 -14.516 1 93.44 516 PHE B O 1
ATOM 8157 N N . MET B 1 517 ? -2.555 -14.672 -13.219 1 92.31 517 MET B N 1
ATOM 8158 C CA . MET B 1 517 ? -3.109 -13.914 -14.336 1 92.31 517 MET B CA 1
ATOM 8159 C C . MET B 1 517 ? -2.01 -13.18 -15.094 1 92.31 517 MET B C 1
ATOM 8161 O O . MET B 1 517 ? -2.004 -13.156 -16.328 1 92.31 517 MET B O 1
ATOM 8165 N N . ASN B 1 518 ? -1.127 -12.594 -14.352 1 84.44 518 ASN B N 1
ATOM 8166 C CA . ASN B 1 518 ? -0.011 -11.875 -14.961 1 84.44 518 ASN B CA 1
ATOM 8167 C C . ASN B 1 518 ? 0.921 -12.828 -15.703 1 84.44 518 ASN B C 1
ATOM 8169 O O . ASN B 1 518 ? 1.345 -12.539 -16.828 1 84.44 518 ASN B O 1
ATOM 8173 N N . GLN B 1 519 ? 1.275 -13.938 -15.031 1 84 519 GLN B N 1
ATOM 8174 C CA . GLN B 1 519 ? 2.16 -14.938 -15.625 1 84 519 GLN B CA 1
ATOM 8175 C C . GLN B 1 519 ? 1.61 -15.422 -16.969 1 84 519 GLN B C 1
ATOM 8177 O O . GLN B 1 519 ? 2.375 -15.703 -17.891 1 84 519 GLN B O 1
ATOM 8182 N N . ASN B 1 520 ? 0.304 -15.516 -17.109 1 88 520 ASN B N 1
ATOM 8183 C CA . ASN B 1 520 ? -0.325 -16.062 -18.312 1 88 520 ASN B CA 1
ATOM 8184 C C . ASN B 1 520 ? -0.958 -14.977 -19.172 1 88 520 ASN B C 1
ATOM 8186 O O . ASN B 1 520 ? -1.651 -15.273 -20.141 1 88 520 ASN B O 1
ATOM 8190 N N . ASN B 1 521 ? -0.837 -13.688 -18.797 1 82.81 521 ASN B N 1
ATOM 8191 C CA . ASN B 1 521 ? -1.274 -12.508 -19.531 1 82.81 521 ASN B CA 1
ATOM 8192 C C . ASN B 1 521 ? -2.787 -12.5 -19.734 1 82.81 521 ASN B C 1
ATOM 8194 O O . ASN B 1 521 ? -3.273 -12.219 -20.828 1 82.81 521 ASN B O 1
ATOM 8198 N N . TYR B 1 522 ? -3.461 -12.961 -18.797 1 88.94 522 TYR B N 1
ATOM 8199 C CA . TYR B 1 522 ? -4.914 -12.836 -18.812 1 88.94 522 TYR B CA 1
ATOM 8200 C C . TYR B 1 522 ? -5.344 -11.469 -18.281 1 88.94 522 TYR B C 1
ATOM 8202 O O . TYR B 1 522 ? -4.977 -11.086 -17.172 1 88.94 522 TYR B O 1
ATOM 8210 N N . LEU B 1 523 ? -6.07 -10.773 -19.031 1 87.75 523 LEU B N 1
ATOM 8211 C CA . LEU B 1 523 ? -6.621 -9.492 -18.609 1 87.75 523 LEU B CA 1
ATOM 8212 C C . LEU B 1 523 ? -8.023 -9.664 -18.031 1 87.75 523 LEU B C 1
ATOM 8214 O O . LEU B 1 523 ? -8.711 -10.633 -18.359 1 87.75 523 LEU B O 1
ATOM 8218 N N . PRO B 1 524 ? -8.344 -8.734 -17.125 1 89.44 524 PRO B N 1
ATOM 8219 C CA . PRO B 1 524 ? -9.734 -8.789 -16.672 1 89.44 524 PRO B CA 1
ATOM 8220 C C . PRO B 1 524 ? -10.734 -8.703 -17.812 1 89.44 524 PRO B C 1
ATOM 8222 O O . PRO B 1 524 ? -10.5 -7.988 -18.797 1 89.44 524 PRO B O 1
ATOM 8225 N N . MET B 1 525 ? -11.766 -9.461 -17.703 1 85.81 525 MET B N 1
ATOM 8226 C CA . MET B 1 525 ? -12.805 -9.414 -18.734 1 85.81 525 MET B CA 1
ATOM 8227 C C . MET B 1 525 ? -13.633 -8.141 -18.609 1 85.81 525 MET B C 1
ATOM 8229 O O . MET B 1 525 ? -13.664 -7.516 -17.547 1 85.81 525 MET B O 1
ATOM 8233 N N . SER B 1 526 ? -14.117 -7.676 -19.828 1 71.75 526 SER B N 1
ATOM 8234 C CA . SER B 1 526 ? -14.938 -6.469 -19.844 1 71.75 526 SER B CA 1
ATOM 8235 C C . SER B 1 526 ? -16.234 -6.676 -19.062 1 71.75 526 SER B C 1
ATOM 8237 O O . SER B 1 526 ? -16.719 -7.801 -18.938 1 71.75 526 SER B O 1
ATOM 8239 N N . HIS B 1 527 ? -16.703 -5.762 -18.312 1 59.22 527 HIS B N 1
ATOM 8240 C CA . HIS B 1 527 ? -17.906 -5.785 -17.5 1 59.22 527 HIS B CA 1
ATOM 8241 C C . HIS B 1 527 ? -19.047 -6.48 -18.234 1 59.22 527 HIS B C 1
ATOM 8243 O O . HIS B 1 527 ? -19.312 -6.18 -19.406 1 59.22 527 HIS B O 1
ATOM 8249 N N . ARG B 1 528 ? -19.375 -7.766 -18 1 44.47 528 ARG B N 1
ATOM 8250 C CA . ARG B 1 528 ? -20.547 -8.391 -18.594 1 44.47 528 ARG B CA 1
ATOM 8251 C C . ARG B 1 528 ? -21.797 -7.543 -18.375 1 44.47 528 ARG B C 1
ATOM 8253 O O . ARG B 1 528 ? -22.094 -7.16 -17.234 1 44.47 528 ARG B O 1
ATOM 8260 N N . LEU B 1 529 ? -22.219 -6.695 -19.219 1 36.53 529 LEU B N 1
ATOM 8261 C CA . LEU B 1 529 ? -23.656 -6.379 -19.234 1 36.53 529 LEU B CA 1
ATOM 8262 C C . LEU B 1 529 ? -24.484 -7.641 -19.062 1 36.53 529 LEU B C 1
ATOM 8264 O O . LEU B 1 529 ? -24.406 -8.555 -19.891 1 36.53 529 LEU B O 1
ATOM 8268 N N . LYS B 1 530 ? -24.609 -8.336 -18.109 1 27.77 530 LYS B N 1
ATOM 8269 C CA . LYS B 1 530 ? -25.797 -9.188 -18.219 1 27.77 530 LYS B CA 1
ATOM 8270 C C . LYS B 1 530 ? -27.062 -8.352 -18.359 1 27.77 530 LYS B C 1
ATOM 8272 O O . LYS B 1 530 ? -27.234 -7.34 -17.672 1 27.77 530 LYS B O 1
#

pLDDT: mean 88.59, std 11.54, range [27.06, 98.69]

InterPro domains:
  IPR000008 C2 domain [PF00168] (17-116)
  IPR000008 C2 domain [PF00168] (152-242)
  IPR000008 C2 domain [PS50004] (1-125)
  IPR000008 C2 domain [PS50004] (130-253)
  IPR000008 C2 domain [SM00239] (13-121)
  IPR000008 C2 domain [SM00239] (151-250)
  IPR002035 von Willebrand factor, type A [PS50234] (294-513)
  IPR002035 von Willebrand factor, type A [SM00327] (292-491)
  IPR010734 Copine, C-terminal [PF07002] (313-522)
  IPR010734 Copine, C-terminal [cd01459] (260-513)
  IPR035892 C2 domain superfamily [G3DSA:2.60.40.150] (10-139)
  IPR035892 C2 domain superfamily [G3DSA:2.60.40.150] (142-273)
  IPR035892 C2 domain superfamily [SSF49562] (16-136)
  IPR035892 C2 domain superfamily [SSF49562] (152-258)
  IPR036465 von Willebrand factor A-like domain superfamily [G3DSA:3.40.50.410] (339-495)
  IPR036465 von Willebrand factor A-like domain superfamily [SSF53300] (291-473)
  IPR037768 Copine, C2B domain [cd04047] (146-253)
  IPR045052 Copine [PTHR10857] (11-525)

Sequence (1060 aa):
MTTPISLSKPRVELRFKCSHLKNLDICSKSDPLIMVFDKRGEHGESIFVGQTEKINNNLNPEFKKSVIIDYHFENIQNLSFIVVDIDKEIKRVGDLEGNDIIGQYTTTLGNIISKPNKKVISEIKHKGKETGVIEITAEEIRETGHNFLFKINGTKLDKKDLFTSDPYFKIYKTSSSGNVLVYQSVVIKNTLNPNYEPVMMKLEELNNGDMFRELVFEFWDHDSVGEHDFIGLFTTNADTVLKGITREFPLINAKKAAKKSGSYKNSGVITFTDCRLVGQPTFIDYLSGGCEINLMVAIDCTASNGSPSTSTSLHYHTPSHPSQYAKSIFSVGSVLAPYDSDGNIEVLGFGGIHRGSTSHCFQFGSKKEVRGVEGVLLTYGEVIPSMSLSYPTNFKDIISYAAKKSLDGVTSKSQKYTILLILTDGEISDMNETVHEIVKASKQSPLSIVIIGIGEATFDNMNRLDGDDGNSLTDSSGQTATRDIVQFVPFNNFSANPEALATETLREIPQQLLGFMNQNNYLPMSHRLKMTTPISLSKPRVELRFKCSHLKNLDICSKSDPLIMVFDKRGEHGESIFVGQTEKINNNLNPEFKKSVIIDYHFENIQNLSFIVVDIDKEIKRVGDLEGNDIIGQYTTTLGNIISKPNKKVISEIKHKGKETGVIEITAEEIRETGHNFLFKINGTKLDKKDLFTSDPYFKIYKTSSSGNVLVYQSVVIKNTLNPNYEPVMMKLEELNNGDMFRELVFEFWDHDSVGEHDFIGLFTTNADTVLKGITREFPLINAKKAAKKSGSYKNSGVITFTDCRLVGQPTFIDYLSGGCEINLMVAIDCTASNGSPSTSTSLHYHTPSHPSQYAKSIFSVGSVLAPYDSDGNIEVLGFGGIHRGSTSHCFQFGSKKEVRGVEGVLLTYGEVIPSMSLSYPTNFKDIISYAAKKSLDGVTSKSQKYTILLILTDGEISDMNETVHEIVKASKQSPLSIVIIGIGEATFDNMNRLDGDDGNSLTDSSGQTATRDIVQFVPFNNFSANPEALATETLREIPQQLLGFMNQNNYLPMSHRLK

Solvent-accessible surface area (backbone atoms only — not comparable to full-atom values): 54815 Å² total; per-residue (Å²): 105,76,58,84,71,80,72,60,74,51,33,32,37,38,38,44,34,37,39,66,40,60,66,79,40,90,90,46,55,27,20,37,29,43,39,34,27,40,29,52,61,98,84,40,64,72,37,64,61,41,50,38,58,74,41,78,55,36,49,61,43,70,50,80,46,52,36,71,46,77,53,54,80,32,44,71,48,34,34,36,41,38,32,27,41,52,87,59,88,78,82,53,85,83,68,67,51,80,88,30,54,50,22,36,40,73,51,39,54,56,47,33,45,41,22,59,71,10,44,40,77,45,66,17,34,41,95,88,36,80,28,27,34,40,35,42,36,51,42,68,44,38,66,35,54,34,24,40,36,38,23,48,33,37,41,64,34,55,67,78,50,92,84,29,20,22,41,28,40,36,36,24,24,64,50,96,90,41,73,38,82,65,47,70,58,69,71,43,74,72,34,38,56,47,74,53,72,73,44,79,39,48,31,41,68,57,43,31,46,42,46,74,40,48,31,38,40,37,33,31,27,66,45,96,69,75,77,60,45,79,45,25,33,43,75,49,29,56,52,53,49,39,26,45,80,59,36,70,44,58,17,46,32,70,70,59,45,66,70,49,45,102,75,58,85,57,33,21,36,36,33,59,79,44,55,48,75,38,70,52,86,48,65,63,47,28,27,23,21,55,38,29,42,40,52,33,40,37,43,61,30,30,46,90,40,44,60,42,89,37,86,85,14,57,59,22,62,42,96,90,47,63,17,65,62,53,50,49,48,48,38,44,37,59,45,44,47,57,40,23,87,85,38,59,29,38,36,32,29,19,10,17,50,52,96,89,34,73,32,40,56,43,70,41,60,94,46,63,54,32,58,41,52,66,33,49,51,52,45,50,69,63,40,53,76,73,53,49,58,26,73,63,40,44,53,35,54,43,52,44,49,52,32,61,68,23,48,74,24,60,54,98,86,44,43,34,38,34,36,41,39,37,42,33,56,40,73,67,76,38,60,66,54,29,43,39,42,49,29,54,29,35,70,64,20,42,55,35,38,30,35,38,30,39,72,85,56,73,47,62,69,44,53,56,64,30,28,80,74,42,46,61,52,58,26,94,86,67,51,58,29,77,44,74,37,42,36,61,39,58,43,68,84,27,68,91,34,54,65,57,41,22,27,64,48,39,60,57,49,58,59,35,51,49,49,48,31,60,77,68,68,56,69,61,46,70,59,58,82,123,103,77,58,83,71,80,71,60,74,51,33,31,37,38,36,45,34,36,38,67,40,58,66,80,41,88,90,47,53,25,21,38,28,43,38,35,28,39,30,51,60,97,84,39,65,71,38,65,60,41,51,38,58,75,39,77,55,35,49,59,43,70,50,80,45,52,35,71,45,78,51,55,79,31,44,71,47,35,33,36,40,38,32,28,41,53,88,60,88,81,82,54,86,85,67,66,51,80,88,30,53,49,23,35,40,74,51,40,53,57,48,34,44,42,22,58,69,10,44,42,76,45,68,16,35,42,95,90,35,78,28,28,33,40,34,42,36,52,44,69,43,39,66,35,55,34,24,40,35,38,22,48,32,38,43,64,35,57,66,77,51,93,85,28,21,23,39,29,41,35,35,25,25,64,50,97,90,41,73,38,82,64,47,70,58,70,72,44,74,73,34,39,55,49,74,53,72,72,42,77,40,49,31,40,66,56,42,31,46,40,43,77,41,48,32,37,41,38,33,32,26,65,46,98,69,78,77,60,43,79,44,23,33,43,75,49,29,57,51,52,48,39,24,46,81,61,39,69,43,60,17,45,32,68,69,58,44,64,69,49,43,103,74,58,85,59,32,20,36,36,32,59,79,42,55,48,74,38,71,54,87,48,67,64,47,28,28,23,22,55,37,29,42,41,52,34,41,36,43,61,31,29,48,90,41,45,59,42,88,36,84,84,15,57,58,23,64,42,96,90,47,62,17,65,61,54,50,49,48,46,36,43,38,60,44,44,48,55,40,24,85,84,39,60,28,37,34,32,29,19,10,17,49,52,95,89,35,72,34,38,56,44,70,41,61,94,48,62,55,32,56,41,51,64,34,49,50,52,45,50,68,64,40,52,77,74,54,49,56,25,74,63,39,45,54,35,54,42,53,46,50,52,33,61,70,24,47,75,24,60,55,99,88,41,42,33,37,35,37,39,38,36,42,35,58,40,71,67,78,37,60,67,54,29,42,39,42,50,28,54,30,35,70,63,21,41,56,36,38,30,36,40,28,40,70,86,56,74,46,62,68,46,53,57,64,30,28,80,76,43,46,63,53,58,26,94,87,66,49,58,30,76,44,74,35,42,35,62,37,58,44,68,83,27,69,90,33,55,64,57,41,21,27,64,48,41,59,57,48,60,59,37,51,49,50,48,30,60,76,69,67,55,70,61,49,70,60,60,81,123

Organism: Dictyostelium discoideum (NCBI:txid44689)